Protein AF-0000000084987061 (afdb_homodimer)

pLDDT: mean 98.16, std 1.63, range [78.06, 99.0]

Solvent-accessible surface area (backbone atoms only — not comparable to full-atom values): 37214 Å² total; per-residue (Å²): 131,78,22,49,47,48,26,59,84,52,48,99,50,41,64,61,34,32,45,45,51,33,35,25,32,78,86,65,53,62,26,46,37,30,22,24,48,74,30,14,17,34,60,18,26,39,36,66,72,48,26,51,49,46,34,54,28,28,61,28,34,34,55,57,33,59,56,34,45,47,64,45,31,50,51,39,22,45,52,51,21,68,76,68,71,37,55,20,30,40,44,26,50,28,40,35,52,10,42,38,52,50,52,46,49,41,25,35,48,17,40,76,70,74,33,75,54,27,17,32,38,24,29,48,41,36,74,40,40,70,40,60,56,22,21,54,54,19,31,43,66,76,60,39,64,54,47,50,67,64,53,75,42,68,44,78,36,62,63,80,40,69,65,54,53,52,51,46,57,74,75,38,88,40,55,27,28,37,47,44,51,72,46,32,60,66,47,39,35,43,72,54,62,80,57,45,65,46,49,50,50,50,53,18,63,75,68,70,29,42,39,29,33,47,28,28,63,39,17,63,25,33,36,28,37,62,40,55,57,63,80,55,75,59,80,66,30,29,40,22,30,10,40,25,41,16,37,39,45,60,28,13,26,30,31,16,20,73,71,58,41,63,60,57,39,61,61,64,51,74,47,74,61,28,40,18,40,38,42,22,44,32,25,47,44,41,54,48,48,37,59,76,67,44,24,26,60,41,10,34,54,46,23,51,47,44,53,52,51,45,48,64,77,48,64,91,37,86,52,54,70,47,80,45,62,45,20,34,36,36,16,42,28,40,76,50,75,44,61,66,53,37,59,56,33,45,75,73,28,30,42,56,42,57,28,67,51,23,16,39,38,38,22,37,21,38,69,59,44,66,70,57,43,49,48,52,47,63,58,47,50,59,53,51,52,53,58,76,71,108,134,76,21,49,48,48,26,60,82,51,47,99,50,39,63,63,33,32,45,45,51,34,37,25,32,78,85,64,52,61,27,48,37,30,21,25,48,74,31,14,17,33,58,17,26,40,36,66,70,49,26,50,48,46,34,54,29,29,60,29,34,33,54,57,33,60,56,35,45,47,64,44,32,51,54,38,22,45,51,52,21,67,75,69,72,38,54,20,28,42,45,26,47,27,41,35,53,9,41,39,50,51,52,46,48,40,25,35,49,17,40,75,70,74,33,75,54,27,17,32,37,23,28,47,39,36,74,41,39,70,39,61,54,23,21,53,51,19,30,44,66,77,60,40,66,55,47,50,70,63,54,75,42,67,44,78,35,62,62,81,38,69,66,55,53,52,52,46,58,75,76,38,87,40,57,29,28,36,46,44,49,71,46,32,59,65,47,39,35,44,72,55,60,82,58,46,66,49,50,50,50,50,53,21,64,76,67,71,30,41,39,30,35,46,27,29,62,39,17,63,24,33,38,28,38,63,41,55,56,63,80,55,74,60,80,67,29,30,41,23,32,10,41,26,43,17,38,40,45,62,28,12,26,29,32,16,20,74,71,57,40,62,59,57,39,62,61,64,51,76,47,74,60,28,40,18,40,38,42,22,44,32,25,47,44,42,54,48,48,37,58,77,66,44,25,28,58,41,11,35,54,45,22,51,49,42,52,52,50,47,48,66,77,48,62,91,35,85,50,54,69,45,80,44,64,43,19,34,36,37,16,41,29,40,77,49,76,45,61,66,53,37,59,56,33,45,76,71,27,31,42,56,42,58,29,68,53,22,17,41,37,37,22,38,20,36,70,60,44,66,71,57,43,50,49,52,46,65,58,47,51,59,52,51,52,54,56,68,72,98

Foldseek 3Di:
DDPDDPPDDDDPFAFDFWDAQWTATPVGDIFREQQLVPQFQQRTGPDPLLVVLLVVCVVPFFFDFPVDDDPLLVVLQVVVCVQAVFDGKWKAFAQLVQVVVVVLLQVLQLVVVVQPQAAEEAEALAARDQPLQRLLRGNDCVSNPPVPPGDGRYDYDHPLDLPRVVVCVVVPLNYAEYEYECFGAQSFRDHHDLCSVVSVVVVCVVNVHFYEYEQARVACLQQLGNGPCVSNVDHGQKYKYFRLQLSPGGMIMITGHDPSNVSDDPPSDGYGGTSTSSSSSSRVSSSVCCVVVVLSNLQQVLVVVLLVLLCVLCVPPVQFPDWDHGRSWIKTFGNFFDQCLQVVSVVVSYHWGDHPRGIITTRGHSSDDNVSSVVNSVSSSVSVVVVSVD/DDPDDPPDDDDPFAFDFWDAQWTATPVGDIFREQQLVPQQQQRTGPDPLLVVLLVVCVVPFFFDFPVDDDPLLVVLQVVVCVQAVFDGKWKAFAQLVLVVVVVLLQVLQLVVVVQPQAAEEAEALAARDQPLQRLLRGNDCVSNPPVPPGDGRYDYDHPLDLVRVVVCVVVPLNYAEYEYECFGAQSFRDHHDLCSVVSVVVVCVVNVHFYEYEQARVACLQQLGNGPCVSNVDHGQKYKYFRLQLSPGGMIMITGHDPSNVSDDPPSDGYGGTSTSSSSSSRVSSSVCCVVVVLSNLQQVLVVVLLVLLCVLCVPPVQFPDWDHGRSWIKTFGNFFDQCLQVVSVVVSYHWGDHPRGIITGRGHSSDDNVSSVVNSVSSSVSVVVVSVD

Radius of gyration: 25.53 Å; Cα contacts (8 Å, |Δi|>4): 1944; chains: 2; bounding box: 60×86×62 Å

Structure (mmCIF, N/CA/C/O backbone):
data_AF-0000000084987061-model_v1
#
loop_
_entity.id
_entity.type
_entity.pdbx_description
1 polymer 'Acetylornithine aminotransferase'
#
loop_
_atom_site.group_PDB
_atom_site.id
_atom_site.type_symbol
_atom_site.label_atom_id
_atom_site.label_alt_id
_atom_site.label_comp_id
_atom_site.label_asym_id
_atom_site.label_entity_id
_atom_site.label_seq_id
_atom_site.pdbx_PDB_ins_code
_atom_site.Cartn_x
_atom_site.Cartn_y
_atom_site.Cartn_z
_atom_site.occupancy
_atom_site.B_iso_or_equiv
_atom_site.auth_seq_id
_atom_site.auth_comp_id
_atom_site.auth_asym_id
_atom_site.auth_atom_id
_atom_site.pdbx_PDB_model_num
ATOM 1 N N . MET A 1 1 ? -10.477 -13.664 22.328 1 78.31 1 MET A N 1
ATOM 2 C CA . MET A 1 1 ? -10.922 -13.406 20.969 1 78.31 1 MET A CA 1
ATOM 3 C C . MET A 1 1 ? -9.891 -12.586 20.203 1 78.31 1 MET A C 1
ATOM 5 O O . MET A 1 1 ? -9.188 -11.758 20.797 1 78.31 1 MET A O 1
ATOM 9 N N . SER A 1 2 ? -9.688 -12.914 18.922 1 93.06 2 SER A N 1
ATOM 10 C CA . SER A 1 2 ? -8.672 -12.234 18.109 1 93.06 2 SER A CA 1
ATOM 11 C C . SER A 1 2 ? -9.055 -10.781 17.859 1 93.06 2 SER A C 1
ATOM 13 O O . SER A 1 2 ? -10.227 -10.461 17.672 1 93.06 2 SER A O 1
ATOM 15 N N . ASN A 1 3 ? -8.117 -9.883 17.953 1 97.88 3 ASN A N 1
ATOM 16 C CA . ASN A 1 3 ? -8.328 -8.469 17.641 1 97.88 3 ASN A CA 1
ATOM 17 C C . ASN A 1 3 ? -8.023 -8.156 16.188 1 97.88 3 ASN A C 1
ATOM 19 O O . ASN A 1 3 ? -7.695 -7.016 15.852 1 97.88 3 ASN A O 1
ATOM 23 N N . LEU A 1 4 ? -8.039 -9.203 15.438 1 98.62 4 LEU A N 1
ATOM 24 C CA . LEU A 1 4 ? -7.883 -9.023 13.992 1 98.62 4 LEU A CA 1
ATOM 25 C C . LEU A 1 4 ? -9.219 -9.195 13.281 1 98.62 4 LEU A C 1
ATOM 27 O O . LEU A 1 4 ? -10.016 -10.055 13.656 1 98.62 4 LEU A O 1
ATOM 31 N N . MET A 1 5 ? -9.461 -8.359 12.258 1 98.56 5 MET A N 1
ATOM 32 C CA . MET A 1 5 ? -10.656 -8.547 11.438 1 98.56 5 MET A CA 1
ATOM 33 C C . MET A 1 5 ? -10.688 -9.953 10.836 1 98.56 5 MET A C 1
ATOM 35 O O . MET A 1 5 ? -9.648 -10.492 10.453 1 98.56 5 MET A O 1
ATOM 39 N N . ASN A 1 6 ? -11.852 -10.539 10.734 1 97.25 6 ASN A N 1
ATOM 40 C CA . ASN A 1 6 ? -12.039 -11.891 10.227 1 97.25 6 ASN A CA 1
ATOM 41 C C . ASN A 1 6 ? -12.102 -11.906 8.703 1 97.25 6 ASN A C 1
ATOM 43 O O . ASN A 1 6 ? -13.133 -12.258 8.125 1 97.25 6 ASN A O 1
ATOM 47 N N . THR A 1 7 ? -10.938 -11.672 8.078 1 97.56 7 THR A N 1
ATOM 48 C CA . THR A 1 7 ? -10.93 -11.594 6.625 1 97.56 7 THR A CA 1
ATOM 49 C C . THR A 1 7 ? -10.242 -12.812 6.023 1 97.56 7 THR A C 1
ATOM 51 O O . THR A 1 7 ? -10.352 -13.062 4.82 1 97.56 7 THR A O 1
ATOM 54 N N . TYR A 1 8 ? -9.57 -13.656 6.891 1 96.62 8 TYR A N 1
ATOM 55 C CA . TYR A 1 8 ? -8.797 -14.797 6.414 1 96.62 8 TYR A CA 1
ATOM 56 C C . TYR A 1 8 ? -9.266 -16.094 7.082 1 96.62 8 TYR A C 1
ATOM 58 O O . TYR A 1 8 ? -9.672 -16.078 8.242 1 96.62 8 TYR A O 1
ATOM 66 N N . LEU A 1 9 ? -9.227 -17.203 6.332 1 95.25 9 LEU A N 1
ATOM 67 C CA . LEU A 1 9 ? -9.328 -18.547 6.891 1 95.25 9 LEU A CA 1
ATOM 68 C C . LEU A 1 9 ? -7.945 -19.141 7.125 1 95.25 9 LEU A C 1
ATOM 70 O O . LEU A 1 9 ? -7.457 -19.922 6.309 1 95.25 9 LEU A O 1
ATOM 74 N N . ARG A 1 10 ? -7.41 -18.922 8.273 1 97.06 10 ARG A N 1
ATOM 75 C CA . ARG A 1 10 ? -6.012 -19.234 8.523 1 97.06 10 ARG A CA 1
ATOM 76 C C . ARG A 1 10 ? -5.84 -20.703 8.914 1 97.06 10 ARG A C 1
ATOM 78 O O . ARG A 1 10 ? -6.684 -21.266 9.617 1 97.06 10 ARG A O 1
ATOM 85 N N . LEU A 1 11 ? -4.746 -21.219 8.406 1 98.12 11 LEU A N 1
ATOM 86 C CA . LEU A 1 11 ? -4.32 -22.531 8.891 1 98.12 11 LEU A CA 1
ATOM 87 C C . LEU A 1 11 ? -3.854 -22.438 10.336 1 98.12 11 LEU A C 1
ATOM 89 O O . LEU A 1 11 ? -3.387 -21.391 10.781 1 98.12 11 LEU A O 1
ATOM 93 N N . PRO A 1 12 ? -3.996 -23.5 11.086 1 97.31 12 PRO A N 1
ATOM 94 C CA . PRO A 1 12 ? -3.699 -23.453 12.516 1 97.31 12 PRO A CA 1
ATOM 95 C C . PRO A 1 12 ? -2.209 -23.609 12.812 1 97.31 12 PRO A C 1
ATOM 97 O O . PRO A 1 12 ? -1.797 -24.562 13.469 1 97.31 12 PRO A O 1
ATOM 100 N N . VAL A 1 13 ? -1.422 -22.688 12.336 1 98.5 13 VAL A N 1
ATOM 101 C CA . VAL A 1 13 ? 0.014 -22.672 12.594 1 98.5 13 VAL A CA 1
ATOM 102 C C . VAL A 1 13 ? 0.502 -21.234 12.719 1 98.5 13 VAL A C 1
ATOM 104 O O . VAL A 1 13 ? -0.033 -20.328 12.07 1 98.5 13 VAL A O 1
ATOM 107 N N . THR A 1 14 ? 1.405 -20.969 13.547 1 98.5 14 THR A N 1
ATOM 108 C CA . THR A 1 14 ? 2.123 -19.703 13.734 1 98.5 14 THR A CA 1
ATOM 109 C C . THR A 1 14 ? 3.631 -19.922 13.641 1 98.5 14 THR A C 1
ATOM 111 O O . THR A 1 14 ? 4.199 -20.703 14.406 1 98.5 14 THR A O 1
ATOM 114 N N . PHE A 1 15 ? 4.254 -19.25 12.75 1 98.62 15 PHE A N 1
ATOM 115 C CA . PHE A 1 15 ? 5.688 -19.453 12.562 1 98.62 15 PHE A CA 1
ATOM 116 C C . PHE A 1 15 ? 6.492 -18.484 13.406 1 98.62 15 PHE A C 1
ATOM 118 O O . PHE A 1 15 ? 6.133 -17.297 13.508 1 98.62 15 PHE A O 1
ATOM 125 N N . ALA A 1 16 ? 7.59 -18.953 13.945 1 98.19 16 ALA A N 1
ATOM 126 C CA . ALA A 1 16 ? 8.422 -18.172 14.852 1 98.19 16 ALA A CA 1
ATOM 127 C C . ALA A 1 16 ? 9.727 -17.75 14.172 1 98.19 16 ALA A C 1
ATOM 129 O O . ALA A 1 16 ? 10.328 -16.734 14.539 1 98.19 16 ALA A O 1
ATOM 130 N N . ARG A 1 17 ? 10.125 -18.562 13.258 1 98 17 ARG A N 1
ATOM 131 C CA . ARG A 1 17 ? 11.383 -18.25 12.578 1 98 17 ARG A CA 1
ATOM 132 C C . ARG A 1 17 ? 11.445 -18.922 11.211 1 98 17 ARG A C 1
ATOM 134 O O . ARG A 1 17 ? 10.695 -19.859 10.938 1 98 17 ARG A O 1
ATOM 141 N N . GLY A 1 18 ? 12.289 -18.375 10.336 1 98.5 18 GLY A N 1
ATOM 142 C CA . GLY A 1 18 ? 12.531 -18.938 9.016 1 98.5 18 GLY A CA 1
ATOM 143 C C . GLY A 1 18 ? 13.984 -18.891 8.594 1 98.5 18 GLY A C 1
ATOM 144 O O . GLY A 1 18 ? 14.734 -18.031 9.055 1 98.5 18 GLY A O 1
ATOM 145 N N . GLU A 1 19 ? 14.406 -19.797 7.75 1 98.5 19 GLU A N 1
ATOM 146 C CA . GLU A 1 19 ? 15.742 -19.875 7.164 1 98.5 19 GLU A CA 1
ATOM 147 C C . GLU A 1 19 ? 15.727 -20.625 5.84 1 98.5 19 GLU A C 1
ATOM 149 O O . GLU A 1 19 ? 15.312 -21.781 5.781 1 98.5 19 GLU A O 1
ATOM 154 N N . GLY A 1 20 ? 16.219 -19.953 4.863 1 98.38 20 GLY A N 1
ATOM 155 C CA . GLY A 1 20 ? 16.156 -20.609 3.564 1 98.38 20 GLY A CA 1
ATOM 156 C C . GLY A 1 20 ? 14.758 -21 3.162 1 98.38 20 GLY A C 1
ATOM 157 O O . GLY A 1 20 ? 13.844 -20.172 3.182 1 98.38 20 GLY A O 1
ATOM 158 N N . VAL A 1 21 ? 14.57 -22.312 2.891 1 98.81 21 VAL A N 1
ATOM 159 C CA . VAL A 1 21 ? 13.266 -22.781 2.426 1 98.81 21 VAL A CA 1
ATOM 160 C C . VAL A 1 21 ? 12.484 -23.375 3.596 1 98.81 21 VAL A C 1
ATOM 162 O O . VAL A 1 21 ? 11.453 -24.016 3.395 1 98.81 21 VAL A O 1
ATOM 165 N N . TRP A 1 22 ? 12.93 -23.078 4.84 1 98.81 22 TRP A N 1
ATOM 166 C CA . TRP A 1 22 ? 12.344 -23.719 6.012 1 98.81 22 TRP A CA 1
ATOM 167 C C . TRP A 1 22 ? 11.727 -22.688 6.949 1 98.81 22 TRP A C 1
ATOM 169 O O . TRP A 1 22 ? 12.25 -21.594 7.105 1 98.81 22 TRP A O 1
ATOM 179 N N . LEU A 1 23 ? 10.648 -23.062 7.586 1 98.81 23 LEU A N 1
ATOM 180 C CA . LEU A 1 23 ? 10 -22.328 8.664 1 98.81 23 LEU A CA 1
ATOM 181 C C . LEU A 1 23 ? 9.852 -23.203 9.906 1 98.81 23 LEU A C 1
ATOM 183 O O . LEU A 1 23 ? 9.672 -24.422 9.797 1 98.81 23 LEU A O 1
ATOM 187 N N . TRP A 1 24 ? 9.906 -22.625 11.031 1 98.81 24 TRP A N 1
ATOM 188 C CA . TRP A 1 24 ? 9.648 -23.297 12.297 1 98.81 24 TRP A CA 1
ATOM 189 C C . TRP A 1 24 ? 8.484 -22.656 13.031 1 98.81 24 TRP A C 1
ATOM 191 O O . TRP A 1 24 ? 8.422 -21.422 13.156 1 98.81 24 TRP A O 1
ATOM 201 N N . ASP A 1 25 ? 7.559 -23.484 13.516 1 98.5 25 ASP A N 1
ATOM 202 C CA . ASP A 1 25 ? 6.445 -22.938 14.289 1 98.5 25 ASP A CA 1
ATOM 203 C C . ASP A 1 25 ? 6.855 -22.672 15.734 1 98.5 25 ASP A C 1
ATOM 205 O O . ASP A 1 25 ? 8.016 -22.859 16.109 1 98.5 25 ASP A O 1
ATOM 209 N N . GLU A 1 26 ? 5.992 -22.219 16.531 1 97.75 26 GLU A N 1
ATOM 210 C CA . GLU A 1 26 ? 6.281 -21.812 17.906 1 97.75 26 GLU A CA 1
ATOM 211 C C . GLU A 1 26 ? 6.613 -23.016 18.781 1 97.75 26 GLU A C 1
ATOM 213 O O . GLU A 1 26 ? 7.184 -22.875 19.859 1 97.75 26 GLU A O 1
ATOM 218 N N . GLU A 1 27 ? 6.324 -24.219 18.297 1 97.75 27 GLU A N 1
ATOM 219 C CA . GLU A 1 27 ? 6.621 -25.453 19.031 1 97.75 27 GLU A CA 1
ATOM 220 C C . GLU A 1 27 ? 7.914 -26.094 18.547 1 97.75 27 GLU A C 1
ATOM 222 O O . GLU A 1 27 ? 8.328 -27.141 19.062 1 97.75 27 GLU A O 1
ATOM 227 N N . GLY A 1 28 ? 8.492 -25.562 17.484 1 97.88 28 GLY A N 1
ATOM 228 C CA . GLY A 1 28 ? 9.781 -26.047 17.016 1 97.88 28 GLY A CA 1
ATOM 229 C C . GLY A 1 28 ? 9.656 -27 15.836 1 97.88 28 GLY A C 1
ATOM 230 O O . GLY A 1 28 ? 10.664 -27.469 15.305 1 97.88 28 GLY A O 1
ATOM 231 N N . LYS A 1 29 ? 8.477 -27.297 15.391 1 98.31 29 LYS A N 1
ATOM 232 C CA . LYS A 1 29 ? 8.289 -28.125 14.203 1 98.31 29 LYS A CA 1
ATOM 233 C C . LYS A 1 29 ? 8.695 -27.375 12.938 1 98.31 29 LYS A C 1
ATOM 235 O O . LYS A 1 29 ? 8.406 -26.172 12.797 1 98.31 29 LYS A O 1
ATOM 240 N N . ARG A 1 30 ? 9.359 -28.109 12.094 1 98.19 30 ARG A N 1
ATOM 241 C CA . ARG A 1 30 ? 9.844 -27.484 10.867 1 98.19 30 ARG A CA 1
ATOM 242 C C . ARG A 1 30 ? 8.906 -27.766 9.703 1 98.19 30 ARG A C 1
ATOM 244 O O . ARG A 1 30 ? 8.297 -28.844 9.633 1 98.19 30 ARG A O 1
ATOM 251 N N . TYR A 1 31 ? 8.797 -26.844 8.789 1 98.88 31 TYR A N 1
ATOM 252 C CA . TYR A 1 31 ? 7.969 -26.938 7.59 1 98.88 31 TYR A CA 1
ATOM 253 C C . TYR A 1 31 ? 8.766 -26.562 6.344 1 98.88 31 TYR A C 1
ATOM 255 O O . TYR A 1 31 ? 9.523 -25.594 6.348 1 98.88 31 TYR A O 1
ATOM 263 N N . LEU A 1 32 ? 8.711 -27.453 5.348 1 98.94 32 LEU A N 1
ATOM 264 C CA . LEU A 1 32 ? 9.25 -27.125 4.031 1 98.94 32 LEU A CA 1
ATOM 265 C C . LEU A 1 32 ? 8.312 -26.188 3.281 1 98.94 32 LEU A C 1
ATOM 267 O O . LEU A 1 32 ? 7.156 -26.516 3.037 1 98.94 32 LEU A O 1
ATOM 271 N N . ASP A 1 33 ? 8.805 -25.047 2.959 1 98.88 33 ASP A N 1
ATOM 272 C CA . ASP A 1 33 ? 7.984 -23.984 2.367 1 98.88 33 ASP A CA 1
ATOM 273 C C . ASP A 1 33 ? 7.984 -24.078 0.843 1 98.88 33 ASP A C 1
ATOM 275 O O . ASP A 1 33 ? 8.938 -23.656 0.189 1 98.88 33 ASP A O 1
ATOM 279 N N . ALA A 1 34 ? 6.934 -24.531 0.256 1 98.88 34 ALA A N 1
ATOM 280 C CA . ALA A 1 34 ? 6.805 -24.609 -1.197 1 98.88 34 ALA A CA 1
ATOM 281 C C . ALA A 1 34 ? 5.887 -23.5 -1.724 1 98.88 34 ALA A C 1
ATOM 283 O O . ALA A 1 34 ? 5.352 -23.609 -2.83 1 98.88 34 ALA A O 1
ATOM 284 N N . LEU A 1 35 ? 5.723 -22.453 -0.913 1 98.62 35 LEU A N 1
ATOM 285 C CA . LEU A 1 35 ? 4.793 -21.391 -1.285 1 98.62 35 LEU A CA 1
ATOM 286 C C . LEU A 1 35 ? 5.461 -20.031 -1.2 1 98.62 35 LEU A C 1
ATOM 288 O O . LEU A 1 35 ? 5.098 -19.109 -1.933 1 98.62 35 LEU A O 1
ATOM 292 N N . ALA A 1 36 ? 6.406 -19.844 -0.221 1 98.31 36 ALA A N 1
ATOM 293 C CA . ALA A 1 36 ? 7.234 -18.656 -0.064 1 98.31 36 ALA A CA 1
ATOM 294 C C . ALA A 1 36 ? 6.375 -17.406 0.127 1 98.31 36 ALA A C 1
ATOM 296 O O . ALA A 1 36 ? 6.578 -16.406 -0.551 1 98.31 36 ALA A O 1
ATOM 297 N N . GLY A 1 37 ? 5.359 -17.453 0.988 1 98 37 GLY A N 1
ATOM 298 C CA . GLY A 1 37 ? 4.504 -16.312 1.238 1 98 37 GLY A CA 1
ATOM 299 C C . GLY A 1 37 ? 3.652 -15.93 0.043 1 98 37 GLY A C 1
ATOM 300 O O . GLY A 1 37 ? 3.305 -14.758 -0.13 1 98 37 GLY A O 1
ATOM 301 N N . VAL A 1 38 ? 3.375 -16.828 -0.858 1 97.81 38 VAL A N 1
ATOM 302 C CA . VAL A 1 38 ? 2.713 -16.672 -2.15 1 97.81 38 VAL A CA 1
ATOM 303 C C . VAL A 1 38 ? 3.596 -15.852 -3.092 1 97.81 38 VAL A C 1
ATOM 305 O O . VAL A 1 38 ? 3.197 -14.781 -3.553 1 97.81 38 VAL A O 1
ATOM 308 N N . ALA A 1 39 ? 4.738 -16.328 -3.322 1 98.5 39 ALA A N 1
ATOM 309 C CA . ALA A 1 39 ? 5.734 -15.836 -4.273 1 98.5 39 ALA A CA 1
ATOM 310 C C . ALA A 1 39 ? 6.406 -14.57 -3.76 1 98.5 39 ALA A C 1
ATOM 312 O O . ALA A 1 39 ? 6.875 -13.742 -4.547 1 98.5 39 ALA A O 1
ATOM 313 N N . VAL A 1 40 ? 6.473 -14.359 -2.453 1 98.75 40 VAL A N 1
ATOM 314 C CA . VAL A 1 40 ? 6.992 -13.125 -1.87 1 98.75 40 VAL A CA 1
ATOM 315 C C . VAL A 1 40 ? 8.453 -13.312 -1.476 1 98.75 40 VAL A C 1
ATOM 317 O O . VAL A 1 40 ? 9.297 -12.469 -1.773 1 98.75 40 VAL A O 1
ATOM 320 N N . CYS A 1 41 ? 8.75 -14.461 -0.845 1 98.75 41 CYS A N 1
ATOM 321 C CA . CYS A 1 41 ? 10.078 -14.703 -0.297 1 98.75 41 CYS A CA 1
ATOM 322 C C . CYS A 1 41 ? 10.969 -15.422 -1.311 1 98.75 41 CYS A C 1
ATOM 324 O O . CYS A 1 41 ? 11.414 -16.547 -1.071 1 98.75 41 CYS A O 1
ATOM 326 N N . GLY A 1 42 ? 11.312 -14.695 -2.365 1 98.56 42 GLY A N 1
ATOM 327 C CA . GLY A 1 42 ? 12.109 -15.266 -3.438 1 98.56 42 GLY A CA 1
ATOM 328 C C . GLY A 1 42 ? 13.469 -15.758 -2.977 1 98.56 42 GLY A C 1
ATOM 329 O O . GLY A 1 42 ? 13.969 -16.766 -3.471 1 98.56 42 GLY A O 1
ATOM 330 N N . LEU A 1 43 ? 14.055 -15.117 -1.995 1 98.81 43 LEU A N 1
ATOM 331 C CA . LEU A 1 43 ? 15.383 -15.484 -1.498 1 98.81 43 LEU A CA 1
ATOM 332 C C . LEU A 1 43 ? 15.273 -16.469 -0.334 1 98.81 43 LEU A C 1
ATOM 334 O O . LEU A 1 43 ? 16.266 -16.75 0.34 1 98.81 43 LEU A O 1
ATOM 338 N N . GLY A 1 44 ? 14.086 -16.984 -0.124 1 98.62 44 GLY A N 1
ATOM 339 C CA . GLY A 1 44 ? 13.867 -17.734 1.104 1 98.62 44 GLY A CA 1
ATOM 340 C C . GLY A 1 44 ? 13.75 -16.844 2.33 1 98.62 44 GLY A C 1
ATOM 341 O O . GLY A 1 44 ? 13.609 -15.625 2.211 1 98.62 44 GLY A O 1
ATOM 342 N N . HIS A 1 45 ? 13.766 -17.516 3.463 1 98.56 45 HIS A N 1
ATOM 343 C CA . HIS A 1 45 ? 13.562 -16.781 4.711 1 98.56 45 HIS A CA 1
ATOM 344 C C . HIS A 1 45 ? 14.898 -16.359 5.32 1 98.56 45 HIS A C 1
ATOM 346 O O . HIS A 1 45 ? 15.805 -17.188 5.461 1 98.56 45 HIS A O 1
ATOM 352 N N . CYS A 1 46 ? 14.977 -15.047 5.598 1 97.5 46 CYS A N 1
ATOM 353 C CA . CYS A 1 46 ? 16.094 -14.453 6.336 1 97.5 46 CYS A CA 1
ATOM 354 C C . CYS A 1 46 ? 17.422 -14.734 5.645 1 97.5 46 CYS A C 1
ATOM 356 O O . CYS A 1 46 ? 18.359 -15.203 6.277 1 97.5 46 CYS A O 1
ATOM 358 N N . HIS A 1 47 ? 17.422 -14.594 4.344 1 98.62 47 HIS A N 1
ATOM 359 C CA . HIS A 1 47 ? 18.703 -14.68 3.656 1 98.62 47 HIS A CA 1
ATOM 360 C C . HIS A 1 47 ? 19.734 -13.758 4.297 1 98.62 47 HIS A C 1
ATOM 362 O O . HIS A 1 47 ? 19.453 -12.57 4.516 1 98.62 47 HIS A O 1
ATOM 368 N N . PRO A 1 48 ? 20.922 -14.195 4.57 1 98.56 48 PRO A N 1
ATOM 369 C CA . PRO A 1 48 ? 21.875 -13.398 5.348 1 98.56 48 PRO A CA 1
ATOM 370 C C . PRO A 1 48 ? 22.203 -12.062 4.688 1 98.56 48 PRO A C 1
ATOM 372 O O . PRO A 1 48 ? 22.328 -11.047 5.371 1 98.56 48 PRO A O 1
ATOM 375 N N . ALA A 1 49 ? 22.375 -12.039 3.387 1 98.81 49 ALA A N 1
ATOM 376 C CA . ALA A 1 49 ? 22.672 -10.797 2.678 1 98.81 49 ALA A CA 1
ATOM 377 C C . ALA A 1 49 ? 21.547 -9.781 2.826 1 98.81 49 ALA A C 1
ATOM 379 O O . ALA A 1 49 ? 21.797 -8.586 2.969 1 98.81 49 ALA A O 1
ATOM 380 N N . LEU A 1 50 ? 20.344 -10.266 2.77 1 98.88 50 LEU A N 1
ATOM 381 C CA . LEU A 1 50 ? 19.188 -9.383 2.895 1 98.88 50 LEU A CA 1
ATOM 382 C C . LEU A 1 50 ? 19.062 -8.859 4.32 1 98.88 50 LEU A C 1
ATOM 384 O O . LEU A 1 50 ? 18.828 -7.664 4.523 1 98.88 50 LEU A O 1
ATOM 388 N N . ALA A 1 51 ? 19.156 -9.758 5.293 1 98.75 51 ALA A N 1
ATOM 389 C CA . ALA A 1 51 ? 19.078 -9.352 6.691 1 98.75 51 ALA A CA 1
ATOM 390 C C . ALA A 1 51 ? 20.125 -8.289 7.012 1 98.75 51 ALA A C 1
ATOM 392 O O . ALA A 1 51 ? 19.828 -7.293 7.676 1 98.75 51 ALA A O 1
ATOM 393 N N . LYS A 1 52 ? 21.312 -8.5 6.547 1 98.81 52 LYS A N 1
ATOM 394 C CA . LYS A 1 52 ? 22.391 -7.551 6.781 1 98.81 52 LYS A CA 1
ATOM 395 C C . LYS A 1 52 ? 22.094 -6.199 6.145 1 98.81 52 LYS A C 1
ATOM 397 O O . LYS A 1 52 ? 22.312 -5.152 6.754 1 98.81 52 LYS A O 1
ATOM 402 N N . ALA A 1 53 ? 21.625 -6.199 4.91 1 98.88 53 ALA A N 1
ATOM 403 C CA . ALA A 1 53 ? 21.312 -4.965 4.195 1 98.88 53 ALA A CA 1
ATOM 404 C C . ALA A 1 53 ? 20.219 -4.18 4.922 1 98.88 53 ALA A C 1
ATOM 406 O O . ALA A 1 53 ? 20.281 -2.951 5.004 1 98.88 53 ALA A O 1
ATOM 407 N N . LEU A 1 54 ? 19.219 -4.898 5.391 1 98.81 54 LEU A N 1
ATOM 408 C CA . LEU A 1 54 ? 18.141 -4.254 6.117 1 98.81 54 LEU A CA 1
ATOM 409 C C . LEU A 1 54 ? 18.641 -3.648 7.426 1 98.81 54 LEU A C 1
ATOM 411 O O . LEU A 1 54 ? 18.234 -2.545 7.797 1 98.81 54 LEU A O 1
ATOM 415 N N . CYS A 1 55 ? 19.5 -4.383 8.125 1 98.81 55 CYS A N 1
ATOM 416 C CA . CYS A 1 55 ? 20.047 -3.881 9.375 1 98.81 55 CYS A CA 1
ATOM 417 C C . CYS A 1 55 ? 20.875 -2.619 9.141 1 98.81 55 CYS A C 1
ATOM 419 O O . CYS A 1 55 ? 20.703 -1.627 9.852 1 98.81 55 CYS A O 1
ATOM 421 N N . ASP A 1 56 ? 21.734 -2.658 8.109 1 98.81 56 ASP A N 1
ATOM 422 C CA . ASP A 1 56 ? 22.547 -1.496 7.781 1 98.81 56 ASP A CA 1
ATOM 423 C C . ASP A 1 56 ? 21.688 -0.289 7.445 1 98.81 56 ASP A C 1
ATOM 425 O O . ASP A 1 56 ? 21.938 0.818 7.926 1 98.81 56 ASP A O 1
ATOM 429 N N . GLN A 1 57 ? 20.688 -0.482 6.676 1 98.75 57 GLN A N 1
ATOM 430 C CA . GLN A 1 57 ? 19.828 0.611 6.223 1 98.75 57 GLN A CA 1
ATOM 431 C C . GLN A 1 57 ? 19 1.167 7.371 1 98.75 57 GLN A C 1
ATOM 433 O O . GLN A 1 57 ? 18.766 2.375 7.453 1 98.75 57 GLN A O 1
ATOM 438 N N . ALA A 1 58 ? 18.484 0.245 8.258 1 98.5 58 ALA A N 1
ATOM 439 C CA . ALA A 1 58 ? 17.688 0.654 9.406 1 98.5 58 ALA A CA 1
ATOM 440 C C . ALA A 1 58 ? 18.469 1.594 10.32 1 98.5 58 ALA A C 1
ATOM 442 O O . ALA A 1 58 ? 17.891 2.471 10.961 1 98.5 58 ALA A O 1
ATOM 443 N N . GLY A 1 59 ? 19.75 1.444 10.328 1 98.25 59 GLY A N 1
ATOM 444 C CA . GLY A 1 59 ? 20.609 2.273 11.172 1 98.25 59 GLY A CA 1
ATOM 445 C C . GLY A 1 59 ? 21.094 3.527 10.469 1 98.25 59 GLY A C 1
ATOM 446 O O . GLY A 1 59 ? 21.719 4.395 11.086 1 98.25 59 GLY A O 1
ATOM 447 N N . THR A 1 60 ? 20.828 3.654 9.164 1 98.56 60 THR A N 1
ATOM 448 C CA . THR A 1 60 ? 21.344 4.762 8.367 1 98.56 60 THR A CA 1
ATOM 449 C C . THR A 1 60 ? 20.234 5.754 8.039 1 98.56 60 THR A C 1
ATOM 451 O O . THR A 1 60 ? 20.359 6.945 8.32 1 98.56 60 THR A O 1
ATOM 454 N N . LEU A 1 61 ? 19.203 5.316 7.477 1 98.56 61 LEU A N 1
ATOM 455 C CA . LEU A 1 61 ? 18.062 6.117 7.035 1 98.56 61 LEU A CA 1
ATOM 456 C C . LEU A 1 61 ? 16.906 5.227 6.586 1 98.56 61 LEU A C 1
ATOM 458 O O . LEU A 1 61 ? 17.031 4.5 5.598 1 98.56 61 LEU A O 1
ATOM 462 N N . ILE A 1 62 ? 15.828 5.328 7.262 1 98.44 62 ILE A N 1
ATOM 463 C CA . ILE A 1 62 ? 14.711 4.43 6.992 1 98.44 62 ILE A CA 1
ATOM 464 C C . ILE A 1 62 ? 13.773 5.062 5.965 1 98.44 62 ILE A C 1
ATOM 466 O O . ILE A 1 62 ? 13.297 4.387 5.051 1 98.44 62 ILE A O 1
ATOM 470 N N . HIS A 1 63 ? 13.492 6.312 6.098 1 98.25 63 HIS A N 1
ATOM 471 C CA . HIS A 1 63 ? 12.492 6.988 5.277 1 98.25 63 HIS A CA 1
ATOM 472 C C . HIS A 1 63 ? 12.82 8.477 5.133 1 98.25 63 HIS A C 1
ATOM 474 O O . HIS A 1 63 ? 13.281 9.109 6.082 1 98.25 63 HIS A O 1
ATOM 480 N N . THR A 1 64 ? 12.656 8.859 3.855 1 95.69 64 THR A N 1
ATOM 481 C CA . THR A 1 64 ? 12.516 10.281 3.57 1 95.69 64 THR A CA 1
ATOM 482 C C . THR A 1 64 ? 11.344 10.531 2.629 1 95.69 64 THR A C 1
ATOM 484 O O . THR A 1 64 ? 10.922 9.633 1.898 1 95.69 64 THR A O 1
ATOM 487 N N . SER A 1 65 ? 10.586 11.633 2.744 1 94.94 65 SER A N 1
ATOM 488 C CA . SER A 1 65 ? 9.484 11.922 1.83 1 94.94 65 SER A CA 1
ATOM 489 C C . SER A 1 65 ? 9.984 12.078 0.398 1 94.94 65 SER A C 1
ATOM 491 O O . SER A 1 65 ? 11.156 12.398 0.174 1 94.94 65 SER A O 1
ATOM 493 N N . ASN A 1 66 ? 9.172 11.781 -0.576 1 97.31 66 ASN A N 1
ATOM 494 C CA . ASN A 1 66 ? 9.469 11.945 -1.995 1 97.31 66 ASN A CA 1
ATOM 495 C C . ASN A 1 66 ? 9.516 13.414 -2.393 1 97.31 66 ASN A C 1
ATOM 497 O O . ASN A 1 66 ? 9.625 13.742 -3.576 1 97.31 66 ASN A O 1
ATOM 501 N N . LEU A 1 67 ? 9.5 14.281 -1.366 1 97.38 67 LEU A N 1
ATOM 502 C CA . LEU A 1 67 ? 9.805 15.695 -1.589 1 97.38 67 LEU A CA 1
ATOM 503 C C . LEU A 1 67 ? 11.273 15.891 -1.933 1 97.38 67 LEU A C 1
ATOM 505 O O . LEU A 1 67 ? 11.664 16.938 -2.463 1 97.38 67 LEU A O 1
ATOM 509 N N . TYR A 1 68 ? 12.086 14.898 -1.593 1 98.38 68 TYR A N 1
ATOM 510 C CA . TYR A 1 68 ? 13.523 14.922 -1.802 1 98.38 68 TYR A CA 1
ATOM 511 C C . TYR A 1 68 ? 13.961 13.805 -2.738 1 98.38 68 TYR A C 1
ATOM 513 O O . TYR A 1 68 ? 13.164 12.922 -3.074 1 98.38 68 TYR A O 1
ATOM 521 N N . HIS A 1 69 ? 15.203 13.898 -3.17 1 97.94 69 HIS A N 1
ATOM 522 C CA . HIS A 1 69 ? 15.789 12.781 -3.9 1 97.94 69 HIS A CA 1
ATOM 523 C C . HIS A 1 69 ? 16.172 11.648 -2.957 1 97.94 69 HIS A C 1
ATOM 525 O O . HIS A 1 69 ? 16.609 11.891 -1.828 1 97.94 69 HIS A O 1
ATOM 531 N N . ILE A 1 70 ? 16.016 10.461 -3.393 1 98.06 70 ILE A N 1
ATOM 532 C CA . ILE A 1 70 ? 16.344 9.258 -2.635 1 98.06 70 ILE A CA 1
ATOM 533 C C . ILE A 1 70 ? 17.312 8.398 -3.441 1 98.06 70 ILE A C 1
ATOM 535 O O . ILE A 1 70 ? 16.922 7.793 -4.445 1 98.06 70 ILE A O 1
ATOM 539 N N . ARG A 1 71 ? 18.5 8.328 -3.002 1 97.94 71 ARG A N 1
ATOM 540 C CA . ARG A 1 71 ? 19.578 7.688 -3.76 1 97.94 71 ARG A CA 1
ATOM 541 C C . ARG A 1 71 ? 19.25 6.23 -4.059 1 97.94 71 ARG A C 1
ATOM 543 O O . ARG A 1 71 ? 19.391 5.773 -5.191 1 97.94 71 ARG A O 1
ATOM 550 N N . LYS A 1 72 ? 18.781 5.48 -3.078 1 98.56 72 LYS A N 1
ATOM 551 C CA . LYS A 1 72 ? 18.469 4.062 -3.258 1 98.56 72 LYS A CA 1
ATOM 552 C C . LYS A 1 72 ? 17.328 3.877 -4.242 1 98.56 72 LYS A C 1
ATOM 554 O O . LYS A 1 72 ? 17.281 2.889 -4.98 1 98.56 72 LYS A O 1
ATOM 559 N N . GLN A 1 73 ? 16.375 4.789 -4.227 1 98.75 73 GLN A N 1
ATOM 560 C CA . GLN A 1 73 ? 15.266 4.762 -5.172 1 98.75 73 GLN A CA 1
ATOM 561 C C . GLN A 1 73 ? 15.758 4.902 -6.609 1 98.75 73 GLN A C 1
ATOM 563 O O . GLN A 1 73 ? 15.297 4.184 -7.5 1 98.75 73 GLN A O 1
ATOM 568 N N . GLU A 1 74 ? 16.656 5.832 -6.824 1 98.62 74 GLU A N 1
ATOM 569 C CA . GLU A 1 74 ? 17.234 6.047 -8.148 1 98.62 74 GLU A CA 1
ATOM 570 C C . GLU A 1 74 ? 18.031 4.824 -8.609 1 98.62 74 GLU A C 1
ATOM 572 O O . GLU A 1 74 ? 17.938 4.426 -9.766 1 98.62 74 GLU A O 1
ATOM 577 N N . GLN A 1 75 ? 18.781 4.27 -7.676 1 98.81 75 GLN A N 1
ATOM 578 C CA . GLN A 1 75 ? 19.562 3.082 -7.996 1 98.81 75 GLN A CA 1
ATOM 579 C C . GLN A 1 75 ? 18.656 1.922 -8.398 1 98.81 75 GLN A C 1
ATOM 581 O O . GLN A 1 75 ? 18.953 1.21 -9.367 1 98.81 75 GLN A O 1
ATOM 586 N N . LEU A 1 76 ? 17.594 1.768 -7.684 1 98.94 76 LEU A N 1
ATOM 587 C CA . LEU A 1 76 ? 16.672 0.684 -7.992 1 98.94 76 LEU A CA 1
ATOM 588 C C . LEU A 1 76 ? 15.977 0.919 -9.336 1 98.94 76 LEU A C 1
ATOM 590 O O . LEU A 1 76 ? 15.812 -0.014 -10.117 1 98.94 76 LEU A O 1
ATOM 594 N N . GLY A 1 77 ? 15.5 2.203 -9.562 1 98.94 77 GLY A N 1
ATOM 595 C CA . GLY A 1 77 ? 14.938 2.527 -10.859 1 98.94 77 GLY A CA 1
ATOM 596 C C . GLY A 1 77 ? 15.867 2.205 -12.016 1 98.94 77 GLY A C 1
ATOM 597 O O . GLY A 1 77 ? 15.453 1.6 -13.008 1 98.94 77 GLY A O 1
ATOM 598 N N . THR A 1 78 ? 17.125 2.543 -11.836 1 98.88 78 THR A N 1
ATOM 599 C CA . THR A 1 78 ? 18.125 2.293 -12.859 1 98.88 78 THR A CA 1
ATOM 600 C C . THR A 1 78 ? 18.312 0.795 -13.094 1 98.88 78 THR A C 1
ATOM 602 O O . THR A 1 78 ? 18.359 0.337 -14.234 1 98.88 78 THR A O 1
ATOM 605 N N . ARG A 1 79 ? 18.406 0.064 -12.055 1 98.88 79 ARG A N 1
ATOM 606 C CA . ARG A 1 79 ? 18.625 -1.375 -12.156 1 98.88 79 ARG A CA 1
ATOM 607 C C . ARG A 1 79 ? 17.438 -2.064 -12.828 1 98.88 79 ARG A C 1
ATOM 609 O O . ARG A 1 79 ? 17.625 -2.906 -13.703 1 98.88 79 ARG A O 1
ATOM 616 N N . LEU A 1 80 ? 16.219 -1.723 -12.445 1 98.94 80 LEU A N 1
ATOM 617 C CA . LEU A 1 80 ? 15.023 -2.367 -12.977 1 98.94 80 LEU A CA 1
ATOM 618 C C . LEU A 1 80 ? 14.836 -2.027 -14.453 1 98.94 80 LEU A C 1
ATOM 620 O O . LEU A 1 80 ? 14.398 -2.873 -15.242 1 98.94 80 LEU A O 1
ATOM 624 N N . THR A 1 81 ? 15.094 -0.763 -14.789 1 98.69 81 THR A N 1
ATOM 625 C CA . THR A 1 81 ? 14.945 -0.383 -16.188 1 98.69 81 THR A CA 1
ATOM 626 C C . THR A 1 81 ? 15.984 -1.088 -17.062 1 98.69 81 THR A C 1
ATOM 628 O O . THR A 1 81 ? 15.688 -1.483 -18.188 1 98.69 81 THR A O 1
ATOM 631 N N . ALA A 1 82 ? 17.172 -1.271 -16.531 1 98.69 82 ALA A N 1
ATOM 632 C CA . ALA A 1 82 ? 18.219 -1.991 -17.266 1 98.69 82 ALA A CA 1
ATOM 633 C C . ALA A 1 82 ? 17.812 -3.447 -17.5 1 98.69 82 ALA A C 1
ATOM 635 O O . ALA A 1 82 ? 18.031 -3.994 -18.578 1 98.69 82 ALA A O 1
ATOM 636 N N . LEU A 1 83 ? 17.25 -4.07 -16.531 1 98.75 83 LEU A N 1
ATOM 637 C CA . LEU A 1 83 ? 16.906 -5.484 -16.609 1 98.75 83 LEU A CA 1
ATOM 638 C C . LEU A 1 83 ? 15.695 -5.695 -17.516 1 98.75 83 LEU A C 1
ATOM 640 O O . LEU A 1 83 ? 15.578 -6.73 -18.172 1 98.75 83 LEU A O 1
ATOM 644 N N . SER A 1 84 ? 14.773 -4.715 -17.562 1 98.62 84 SER A N 1
ATOM 645 C CA . SER A 1 84 ? 13.477 -4.914 -18.203 1 98.62 84 SER A CA 1
ATOM 646 C C . SER A 1 84 ? 13.445 -4.293 -19.594 1 98.62 84 SER A C 1
ATOM 648 O O . SER A 1 84 ? 12.602 -4.645 -20.422 1 98.62 84 SER A O 1
ATOM 650 N N . GLY A 1 85 ? 14.289 -3.34 -19.859 1 98.44 85 GLY A N 1
ATOM 651 C CA . GLY A 1 85 ? 14.227 -2.564 -21.078 1 98.44 85 GLY A CA 1
ATOM 652 C C . GLY A 1 85 ? 13.219 -1.428 -21.016 1 98.44 85 GLY A C 1
ATOM 653 O O . GLY A 1 85 ? 12.984 -0.746 -22.016 1 98.44 85 GLY A O 1
ATOM 654 N N . MET A 1 86 ? 12.641 -1.166 -19.875 1 98.75 86 MET A N 1
ATOM 655 C CA . MET A 1 86 ? 11.711 -0.057 -19.672 1 98.75 86 MET A CA 1
ATOM 656 C C . MET A 1 86 ? 12.469 1.256 -19.484 1 98.75 86 MET A C 1
ATOM 658 O O . MET A 1 86 ? 13.695 1.267 -19.422 1 98.75 86 MET A O 1
ATOM 662 N N . ASP A 1 87 ? 11.734 2.404 -19.375 1 98.88 87 ASP A N 1
ATOM 663 C CA . ASP A 1 87 ? 12.391 3.705 -19.344 1 98.88 87 ASP A CA 1
ATOM 664 C C . ASP A 1 87 ? 12.438 4.266 -17.922 1 98.88 87 ASP A C 1
ATOM 666 O O . ASP A 1 87 ? 13.414 4.922 -17.547 1 98.88 87 ASP A O 1
ATOM 670 N N . ASN A 1 88 ? 11.352 4.082 -17.188 1 98.88 88 ASN A N 1
ATOM 671 C CA . ASN A 1 88 ? 11.328 4.656 -15.852 1 98.88 88 ASN A CA 1
ATOM 672 C C . ASN A 1 88 ? 10.398 3.877 -14.922 1 98.88 88 ASN A C 1
ATOM 674 O O . ASN A 1 88 ? 9.688 2.979 -15.367 1 98.88 88 ASN A O 1
ATOM 678 N N . ALA A 1 89 ? 10.547 4.141 -13.641 1 98.94 89 ALA A N 1
ATOM 679 C CA . ALA A 1 89 ? 9.82 3.395 -12.617 1 98.94 89 ALA A CA 1
ATOM 680 C C . ALA A 1 89 ? 9.156 4.34 -11.609 1 98.94 89 ALA A C 1
ATOM 682 O O . ALA A 1 89 ? 9.719 5.387 -11.281 1 98.94 89 ALA A O 1
ATOM 683 N N . PHE A 1 90 ? 7.98 4.02 -11.211 1 98.94 90 PHE A N 1
ATOM 684 C CA . PHE A 1 90 ? 7.32 4.539 -10.016 1 98.94 90 PHE A CA 1
ATOM 685 C C . PHE A 1 90 ? 7.258 3.475 -8.922 1 98.94 90 PHE A C 1
ATOM 687 O O . PHE A 1 90 ? 6.949 2.314 -9.203 1 98.94 90 PHE A O 1
ATOM 694 N N . PHE A 1 91 ? 7.566 3.865 -7.676 1 98.94 91 PHE A N 1
ATOM 695 C CA . PHE A 1 91 ? 7.609 2.881 -6.602 1 98.94 91 PHE A CA 1
ATOM 696 C C . PHE A 1 91 ? 6.473 3.111 -5.613 1 98.94 91 PHE A C 1
ATOM 698 O O . PHE A 1 91 ? 6.113 4.254 -5.324 1 98.94 91 PHE A O 1
ATOM 705 N N . CYS A 1 92 ? 5.902 2.021 -5.164 1 98.81 92 CYS A N 1
ATOM 706 C CA . CYS A 1 92 ? 4.824 1.983 -4.184 1 98.81 92 CYS A CA 1
ATOM 707 C C . CYS A 1 92 ? 5.02 0.834 -3.203 1 98.81 92 CYS A C 1
ATOM 709 O O . CYS A 1 92 ? 6.148 0.403 -2.963 1 98.81 92 CYS A O 1
ATOM 711 N N . ASN A 1 93 ? 3.904 0.31 -2.57 1 98.62 93 ASN A N 1
ATOM 712 C CA . ASN A 1 93 ? 4.113 -0.57 -1.426 1 98.62 93 ASN A CA 1
ATOM 713 C C . ASN A 1 93 ? 3.58 -1.975 -1.693 1 98.62 93 ASN A C 1
ATOM 715 O O . ASN A 1 93 ? 3.82 -2.895 -0.909 1 98.62 93 ASN A O 1
ATOM 719 N N . SER A 1 94 ? 2.854 -2.168 -2.791 1 98.75 94 SER A N 1
ATOM 720 C CA . SER A 1 94 ? 2.201 -3.447 -3.047 1 98.75 94 SER A CA 1
ATOM 721 C C . SER A 1 94 ? 1.866 -3.609 -4.527 1 98.75 94 SER A C 1
ATOM 723 O O . SER A 1 94 ? 1.991 -2.662 -5.305 1 98.75 94 SER A O 1
ATOM 725 N N . GLY A 1 95 ? 1.489 -4.84 -4.863 1 98.81 95 GLY A N 1
ATOM 726 C CA . GLY A 1 95 ? 1.001 -5.074 -6.211 1 98.81 95 GLY A CA 1
ATOM 727 C C . GLY A 1 95 ? -0.268 -4.305 -6.531 1 98.81 95 GLY A C 1
ATOM 728 O O . GLY A 1 95 ? -0.436 -3.811 -7.648 1 98.81 95 GLY A O 1
ATOM 729 N N . ALA A 1 96 ? -1.184 -4.219 -5.543 1 98.88 96 ALA A N 1
ATOM 730 C CA . ALA A 1 96 ? -2.416 -3.455 -5.723 1 98.88 96 ALA A CA 1
ATOM 731 C C . ALA A 1 96 ? -2.111 -1.999 -6.062 1 98.88 96 ALA A C 1
ATOM 733 O O . ALA A 1 96 ? -2.707 -1.433 -6.984 1 98.88 96 ALA A O 1
ATOM 734 N N . GLU A 1 97 ? -1.18 -1.423 -5.367 1 98.94 97 GLU A N 1
ATOM 735 C CA . GLU A 1 97 ? -0.835 -0.026 -5.617 1 98.94 97 GLU A CA 1
ATOM 736 C C . GLU A 1 97 ? -0.096 0.132 -6.945 1 98.94 97 GLU A C 1
ATOM 738 O O . GLU A 1 97 ? -0.251 1.144 -7.629 1 98.94 97 GLU A O 1
ATOM 743 N N . ALA A 1 98 ? 0.704 -0.842 -7.305 1 98.94 98 ALA A N 1
ATOM 744 C CA . ALA A 1 98 ? 1.365 -0.81 -8.602 1 98.94 98 ALA A CA 1
ATOM 745 C C . ALA A 1 98 ? 0.346 -0.866 -9.742 1 98.94 98 ALA A C 1
ATOM 747 O O . ALA A 1 98 ? 0.46 -0.13 -10.727 1 98.94 98 ALA A O 1
ATOM 748 N N . ASN A 1 99 ? -0.642 -1.726 -9.578 1 98.94 99 ASN A N 1
ATOM 749 C CA . ASN A 1 99 ? -1.686 -1.838 -10.594 1 98.94 99 ASN A CA 1
ATOM 750 C C . ASN A 1 99 ? -2.6 -0.616 -10.594 1 98.94 99 ASN A C 1
ATOM 752 O O . ASN A 1 99 ? -3.096 -0.207 -11.641 1 98.94 99 ASN A O 1
ATOM 756 N N . GLU A 1 100 ? -2.826 -0.011 -9.414 1 98.94 100 GLU A N 1
ATOM 757 C CA . GLU A 1 100 ? -3.514 1.275 -9.375 1 98.94 100 GLU A CA 1
ATOM 758 C C . GLU A 1 100 ? -2.785 2.318 -10.211 1 98.94 100 GLU A C 1
ATOM 760 O O . GLU A 1 100 ? -3.418 3.096 -10.93 1 98.94 100 GLU A O 1
ATOM 765 N N . ALA A 1 101 ? -1.476 2.359 -10.094 1 98.94 101 ALA A N 1
ATOM 766 C CA . ALA A 1 101 ? -0.686 3.285 -10.898 1 98.94 101 ALA A CA 1
ATOM 767 C C . ALA A 1 101 ? -0.866 3.004 -12.391 1 98.94 101 ALA A C 1
ATOM 769 O O . ALA A 1 101 ? -1.041 3.93 -13.18 1 98.94 101 ALA A O 1
ATOM 770 N N . ALA A 1 102 ? -0.821 1.743 -12.758 1 98.94 102 ALA A N 1
ATOM 771 C CA . ALA A 1 102 ? -0.976 1.354 -14.156 1 98.94 102 ALA A CA 1
ATOM 772 C C . ALA A 1 102 ? -2.355 1.74 -14.688 1 98.94 102 ALA A C 1
ATOM 774 O O . ALA A 1 102 ? -2.479 2.262 -15.797 1 98.94 102 ALA A O 1
ATOM 775 N N . ILE A 1 103 ? -3.395 1.478 -13.914 1 98.94 103 ILE A N 1
ATOM 776 C CA . ILE A 1 103 ? -4.77 1.774 -14.305 1 98.94 103 ILE A CA 1
ATOM 777 C C . ILE A 1 103 ? -4.945 3.283 -14.461 1 98.94 103 ILE A C 1
ATOM 779 O O . ILE A 1 103 ? -5.543 3.748 -15.438 1 98.94 103 ILE A O 1
ATOM 783 N N . LYS A 1 104 ? -4.445 4.027 -13.547 1 98.94 104 LYS A N 1
ATOM 784 C CA . LYS A 1 104 ? -4.527 5.484 -13.633 1 98.94 104 LYS A CA 1
ATOM 785 C C . LYS A 1 104 ? -3.742 6.008 -14.828 1 98.94 104 LYS A C 1
ATOM 787 O O . LYS A 1 104 ? -4.172 6.957 -15.492 1 98.94 104 LYS A O 1
ATOM 792 N N . LEU A 1 105 ? -2.578 5.414 -15.047 1 98.94 105 LEU A N 1
ATOM 793 C CA . LEU A 1 105 ? -1.77 5.777 -16.203 1 98.94 105 LEU A CA 1
ATOM 794 C C . LEU A 1 105 ? -2.553 5.578 -17.5 1 98.94 105 LEU A C 1
ATOM 796 O O . LEU A 1 105 ? -2.57 6.457 -18.359 1 98.94 105 LEU A O 1
ATOM 800 N N . ALA A 1 106 ? -3.244 4.461 -17.609 1 98.94 106 ALA A N 1
ATOM 801 C CA . ALA A 1 106 ? -4.047 4.156 -18.797 1 98.94 106 ALA A CA 1
ATOM 802 C C . ALA A 1 106 ? -5.191 5.152 -18.953 1 98.94 106 ALA A C 1
ATOM 804 O O . ALA A 1 106 ? -5.492 5.586 -20.062 1 98.94 106 ALA A O 1
ATOM 805 N N . ARG A 1 107 ? -5.852 5.469 -17.844 1 98.81 107 ARG A N 1
ATOM 806 C CA . ARG A 1 107 ? -6.953 6.426 -17.906 1 98.81 107 ARG A CA 1
ATOM 807 C C . ARG A 1 107 ? -6.469 7.797 -18.344 1 98.81 107 ARG A C 1
ATOM 809 O O . ARG A 1 107 ? -7.086 8.43 -19.219 1 98.81 107 ARG A O 1
ATOM 816 N N . LEU A 1 108 ? -5.398 8.25 -17.734 1 98.81 108 LEU A N 1
ATOM 817 C CA . LEU A 1 108 ? -4.84 9.547 -18.094 1 98.81 108 LEU A CA 1
ATOM 818 C C . LEU A 1 108 ? -4.395 9.547 -19.547 1 98.81 108 LEU A C 1
ATOM 820 O O . LEU A 1 108 ? -4.586 10.539 -20.266 1 98.81 108 LEU A O 1
ATOM 824 N N . TYR A 1 109 ? -3.754 8.445 -20 1 98.88 109 TYR A N 1
ATOM 825 C CA . TYR A 1 109 ? -3.373 8.266 -21.391 1 98.88 109 TYR A CA 1
ATOM 826 C C . TYR A 1 109 ? -4.582 8.406 -22.312 1 98.88 109 TYR A C 1
ATOM 828 O O . TYR A 1 109 ? -4.527 9.117 -23.312 1 98.88 109 TYR A O 1
ATOM 836 N N . GLY A 1 110 ? -5.691 7.738 -21.953 1 98.81 110 GLY A N 1
ATOM 837 C CA . GLY A 1 110 ? -6.922 7.805 -22.734 1 98.81 110 GLY A CA 1
ATOM 838 C C . GLY A 1 110 ? -7.5 9.203 -22.812 1 98.81 110 GLY A C 1
ATOM 839 O O . GLY A 1 110 ? -7.902 9.656 -23.891 1 98.81 110 GLY A O 1
ATOM 840 N N . HIS A 1 111 ? -7.504 9.875 -21.703 1 98.56 111 HIS A N 1
ATOM 841 C CA . HIS A 1 111 ? -8.016 11.242 -21.703 1 98.56 111 HIS A CA 1
ATOM 842 C C . HIS A 1 111 ? -7.137 12.156 -22.547 1 98.56 111 HIS A C 1
ATOM 844 O O . HIS A 1 111 ? -7.637 13.094 -23.188 1 98.56 111 HIS A O 1
ATOM 850 N N . GLY A 1 112 ? -5.84 11.891 -22.578 1 97.81 112 GLY A N 1
ATOM 851 C CA . GLY A 1 112 ? -4.938 12.617 -23.453 1 97.81 112 GLY A CA 1
ATOM 852 C C . GLY A 1 112 ? -5.277 12.461 -24.922 1 97.81 112 GLY A C 1
ATOM 853 O O . GLY A 1 112 ? -4.891 13.289 -25.75 1 97.81 112 GLY A O 1
ATOM 854 N N . LYS A 1 113 ? -6.008 11.422 -25.219 1 97.69 113 LYS A N 1
ATOM 855 C CA . LYS A 1 113 ? -6.453 11.156 -26.594 1 97.69 113 LYS A CA 1
ATOM 856 C C . LYS A 1 113 ? -7.918 11.539 -26.781 1 97.69 113 LYS A C 1
ATOM 858 O O . LYS A 1 113 ? -8.555 11.125 -27.75 1 97.69 113 LYS A O 1
ATOM 863 N N . ASN A 1 114 ? -8.469 12.273 -25.812 1 97.75 114 ASN A N 1
ATOM 864 C CA . ASN A 1 114 ? -9.836 12.789 -25.828 1 97.75 114 ASN A CA 1
ATOM 865 C C . ASN A 1 114 ? -10.859 11.664 -25.766 1 97.75 114 ASN A C 1
ATOM 867 O O . ASN A 1 114 ? -11.898 11.734 -26.438 1 97.75 114 ASN A O 1
ATOM 871 N N . ILE A 1 115 ? -10.562 10.625 -25.094 1 98.19 115 ILE A N 1
ATOM 872 C CA . ILE A 1 115 ? -11.508 9.539 -24.828 1 98.19 115 ILE A CA 1
ATOM 873 C C . ILE A 1 115 ? -12.148 9.742 -23.453 1 98.19 115 ILE A C 1
ATOM 875 O O . ILE A 1 115 ? -11.461 9.766 -22.438 1 98.19 115 ILE A O 1
ATOM 879 N N . ASP A 1 116 ? -13.414 9.836 -23.406 1 96.81 116 ASP A N 1
ATOM 880 C CA . ASP A 1 116 ? -14.133 10.219 -22.188 1 96.81 116 ASP A CA 1
ATOM 881 C C . ASP A 1 116 ? -14.219 9.047 -21.219 1 96.81 116 ASP A C 1
ATOM 883 O O . ASP A 1 116 ? -14.227 9.25 -20 1 96.81 116 ASP A O 1
ATOM 887 N N . LEU A 1 117 ? -14.297 7.801 -21.781 1 98 117 LEU A N 1
ATOM 888 C CA . LEU A 1 117 ? -14.367 6.59 -20.969 1 98 117 LEU A CA 1
ATOM 889 C C . LEU A 1 117 ? -13.234 5.633 -21.312 1 98 117 LEU A C 1
ATOM 891 O O . LEU A 1 117 ? -13.469 4.582 -21.922 1 98 117 LEU A O 1
ATOM 895 N N . PRO A 1 118 ? -12.023 6.055 -20.953 1 98.69 118 PRO A N 1
ATOM 896 C CA . PRO A 1 118 ? -10.93 5.125 -21.234 1 98.69 118 PRO A CA 1
ATOM 897 C C . PRO A 1 118 ? -11.211 3.715 -20.719 1 98.69 118 PRO A C 1
ATOM 899 O O . PRO A 1 118 ? -11.508 3.533 -19.531 1 98.69 118 PRO A O 1
ATOM 902 N N . THR A 1 119 ? -11.172 2.74 -21.609 1 98.88 119 THR A N 1
ATOM 903 C CA . THR A 1 119 ? -11.531 1.363 -21.281 1 98.88 119 THR A CA 1
ATOM 904 C C . THR A 1 119 ? -10.305 0.453 -21.359 1 98.88 119 THR A C 1
ATOM 906 O O . THR A 1 119 ? -9.539 0.516 -22.312 1 98.88 119 THR A O 1
ATOM 909 N N . ILE A 1 120 ? -10.078 -0.328 -20.328 1 98.94 120 ILE A N 1
ATOM 910 C CA . ILE A 1 120 ? -8.977 -1.286 -20.25 1 98.94 120 ILE A CA 1
ATOM 911 C C . ILE A 1 120 ? -9.523 -2.705 -20.391 1 98.94 120 ILE A C 1
ATOM 913 O O . ILE A 1 120 ? -10.422 -3.113 -19.672 1 98.94 120 ILE A O 1
ATOM 917 N N . ILE A 1 121 ? -9.016 -3.441 -21.375 1 98.94 121 ILE A N 1
ATOM 918 C CA . ILE A 1 121 ? -9.359 -4.852 -21.484 1 98.94 121 ILE A CA 1
ATOM 919 C C . ILE A 1 121 ? -8.656 -5.652 -20.391 1 98.94 121 ILE A C 1
ATOM 921 O O . ILE A 1 121 ? -7.449 -5.516 -20.203 1 98.94 121 ILE A O 1
ATOM 925 N N . VAL A 1 122 ? -9.406 -6.453 -19.641 1 98.88 122 VAL A N 1
ATOM 926 C CA . VAL A 1 122 ? -8.891 -7.332 -18.594 1 98.88 122 VAL A CA 1
ATOM 927 C C . VAL A 1 122 ? -9.367 -8.766 -18.828 1 98.88 122 VAL A C 1
ATOM 929 O O . VAL A 1 122 ? -10.219 -9 -19.703 1 98.88 122 VAL A O 1
ATOM 932 N N . MET A 1 123 ? -8.844 -9.703 -18.125 1 98.94 123 MET A N 1
ATOM 933 C CA . MET A 1 123 ? -9.062 -11.109 -18.453 1 98.94 123 MET A CA 1
ATOM 934 C C . MET A 1 123 ? -9.898 -11.797 -17.375 1 98.94 123 MET A C 1
ATOM 936 O O . MET A 1 123 ? -9.812 -11.445 -16.203 1 98.94 123 MET A O 1
ATOM 940 N N . GLU A 1 124 ? -10.656 -12.773 -17.781 1 98.31 124 GLU A N 1
ATOM 941 C CA . GLU A 1 124 ? -11.281 -13.695 -16.844 1 98.31 124 GLU A CA 1
ATOM 942 C C . GLU A 1 124 ? -10.234 -14.445 -16.031 1 98.31 124 GLU A C 1
ATOM 944 O O . GLU A 1 124 ? -9.117 -14.688 -16.5 1 98.31 124 GLU A O 1
ATOM 949 N N . LYS A 1 125 ? -10.508 -14.734 -14.758 1 97.56 125 LYS A N 1
ATOM 950 C CA . LYS A 1 125 ? -9.703 -15.516 -13.828 1 97.56 125 LYS A CA 1
ATOM 951 C C . LYS A 1 125 ? -8.453 -14.75 -13.398 1 97.56 125 LYS A C 1
ATOM 953 O O . LYS A 1 125 ? -7.59 -15.297 -12.711 1 97.56 125 LYS A O 1
ATOM 958 N N . SER A 1 126 ? -8.391 -13.508 -13.75 1 98.5 126 SER A N 1
ATOM 959 C CA . SER A 1 126 ? -7.234 -12.695 -13.383 1 98.5 126 SER A CA 1
ATOM 960 C C . SER A 1 126 ? -7.34 -12.203 -11.938 1 98.5 126 SER A C 1
ATOM 962 O O . SER A 1 126 ? -8.406 -12.266 -11.336 1 98.5 126 SER A O 1
ATOM 964 N N . PHE A 1 127 ? -6.285 -11.805 -11.359 1 98.44 127 PHE A N 1
ATOM 965 C CA . PHE A 1 127 ? -6.188 -11.148 -10.055 1 98.44 127 PHE A CA 1
ATOM 966 C C . PHE A 1 127 ? -5.219 -9.977 -10.109 1 98.44 127 PHE A C 1
ATOM 968 O O . PHE A 1 127 ? -4.043 -10.148 -10.445 1 98.44 127 PHE A O 1
ATOM 975 N N . HIS A 1 128 ? -5.684 -8.773 -9.703 1 98.88 128 HIS A N 1
ATOM 976 C CA . HIS A 1 128 ? -4.852 -7.578 -9.82 1 98.88 128 HIS A CA 1
ATOM 977 C C . HIS A 1 128 ? -4.785 -6.816 -8.5 1 98.88 128 HIS A C 1
ATOM 979 O O . HIS A 1 128 ? -4.102 -5.797 -8.406 1 98.88 128 HIS A O 1
ATOM 985 N N . GLY A 1 129 ? -5.477 -7.258 -7.488 1 98.25 129 GLY A N 1
ATOM 986 C CA . GLY A 1 129 ? -5.434 -6.59 -6.199 1 98.25 129 GLY A CA 1
ATOM 987 C C . GLY A 1 129 ? -6.797 -6.477 -5.539 1 98.25 129 GLY A C 1
ATOM 988 O O . GLY A 1 129 ? -7.785 -7.012 -6.047 1 98.25 129 GLY A O 1
ATOM 989 N N . ARG A 1 130 ? -6.855 -5.793 -4.383 1 98.06 130 ARG A N 1
ATOM 990 C CA . ARG A 1 130 ? -8.07 -5.758 -3.574 1 98.06 130 ARG A CA 1
ATOM 991 C C . ARG A 1 130 ? -8.57 -4.332 -3.398 1 98.06 130 ARG A C 1
ATOM 993 O O . ARG A 1 130 ? -9.531 -4.09 -2.66 1 98.06 130 ARG A O 1
ATOM 1000 N N . THR A 1 131 ? -7.961 -3.301 -4.012 1 98.75 131 THR A N 1
ATOM 1001 C CA . THR A 1 131 ? -8.547 -1.967 -4.055 1 98.75 131 THR A CA 1
ATOM 1002 C C . THR A 1 131 ? -9.727 -1.929 -5.023 1 98.75 131 THR A C 1
ATOM 1004 O O . THR A 1 131 ? -9.883 -2.822 -5.859 1 98.75 131 THR A O 1
ATOM 1007 N N . MET A 1 132 ? -10.516 -0.913 -4.961 1 98.81 132 MET A N 1
ATOM 1008 C CA . MET A 1 132 ? -11.727 -0.847 -5.773 1 98.81 132 MET A CA 1
ATOM 1009 C C . MET A 1 132 ? -11.391 -0.958 -7.258 1 98.81 132 MET A C 1
ATOM 1011 O O . MET A 1 132 ? -12.07 -1.665 -8 1 98.81 132 MET A O 1
ATOM 1015 N N . ALA A 1 133 ? -10.336 -0.261 -7.699 1 98.88 133 ALA A N 1
ATOM 1016 C CA . ALA A 1 133 ? -9.992 -0.326 -9.117 1 98.88 133 ALA A CA 1
ATOM 1017 C C . ALA A 1 133 ? -9.422 -1.695 -9.477 1 98.88 133 ALA A C 1
ATOM 1019 O O . ALA A 1 133 ? -9.812 -2.285 -10.492 1 98.88 133 ALA A O 1
ATOM 1020 N N . THR A 1 134 ? -8.562 -2.195 -8.617 1 98.88 134 THR A N 1
ATOM 1021 C CA . THR A 1 134 ? -7.875 -3.436 -8.953 1 98.88 134 THR A CA 1
ATOM 1022 C C . THR A 1 134 ? -8.805 -4.633 -8.781 1 98.88 134 THR A C 1
ATOM 1024 O O . THR A 1 134 ? -8.703 -5.613 -9.531 1 98.88 134 THR A O 1
ATOM 1027 N N . LEU A 1 135 ? -9.727 -4.602 -7.773 1 98.62 135 LEU A N 1
ATOM 1028 C CA . LEU A 1 135 ? -10.672 -5.703 -7.648 1 98.62 135 LEU A CA 1
ATOM 1029 C C . LEU A 1 135 ? -11.633 -5.727 -8.836 1 98.62 135 LEU A C 1
ATOM 1031 O O . LEU A 1 135 ? -12.07 -6.797 -9.258 1 98.62 135 LEU A O 1
ATOM 1035 N N . THR A 1 136 ? -11.961 -4.5 -9.367 1 98.75 136 THR A N 1
ATOM 1036 C CA . THR A 1 136 ? -12.805 -4.418 -10.562 1 98.75 136 THR A CA 1
ATOM 1037 C C . THR A 1 136 ? -12.102 -5.047 -11.758 1 98.75 136 THR A C 1
ATOM 1039 O O . THR A 1 136 ? -12.734 -5.75 -12.555 1 98.75 136 THR A O 1
ATOM 1042 N N . ALA A 1 137 ? -10.805 -4.797 -11.844 1 98.81 137 ALA A N 1
ATOM 1043 C CA . ALA A 1 137 ? -10 -5.324 -12.945 1 98.81 137 ALA A CA 1
ATOM 1044 C C . ALA A 1 137 ? -9.828 -6.836 -12.828 1 98.81 137 ALA A C 1
ATOM 1046 O O . ALA A 1 137 ? -9.586 -7.52 -13.82 1 98.81 137 ALA A O 1
ATOM 1047 N N . SER A 1 138 ? -9.922 -7.375 -11.633 1 98.56 138 SER A N 1
ATOM 1048 C CA . SER A 1 138 ? -9.758 -8.805 -11.398 1 98.56 138 SER A CA 1
ATOM 1049 C C . SER A 1 138 ? -10.938 -9.594 -11.961 1 98.56 138 SER A C 1
ATOM 1051 O O . SER A 1 138 ? -12.078 -9.125 -11.93 1 98.56 138 SER A O 1
ATOM 1053 N N . GLY A 1 139 ? -10.68 -10.781 -12.539 1 97.06 139 GLY A N 1
ATOM 1054 C CA . GLY A 1 139 ? -11.703 -11.586 -13.188 1 97.06 139 GLY A CA 1
ATOM 1055 C C . GLY A 1 139 ? -12.289 -12.656 -12.289 1 97.06 139 GLY A C 1
ATOM 1056 O O . GLY A 1 139 ? -12.352 -13.828 -12.664 1 97.06 139 GLY A O 1
ATOM 1057 N N . ASN A 1 140 ? -12.695 -12.281 -11.086 1 92.62 140 ASN A N 1
ATOM 1058 C CA . ASN A 1 140 ? -13.273 -13.172 -10.094 1 92.62 140 ASN A CA 1
ATOM 1059 C C . ASN A 1 140 ? -14.438 -12.516 -9.352 1 92.62 140 ASN A C 1
ATOM 1061 O O . ASN A 1 140 ? -14.234 -11.594 -8.562 1 92.62 140 ASN A O 1
ATOM 1065 N N . ARG A 1 141 ? -15.641 -13.008 -9.539 1 92.38 141 ARG A N 1
ATOM 1066 C CA . ARG A 1 141 ? -16.844 -12.445 -8.961 1 92.38 141 ARG A CA 1
ATOM 1067 C C . ARG A 1 141 ? -16.781 -12.461 -7.434 1 92.38 141 ARG A C 1
ATOM 1069 O O . ARG A 1 141 ? -17.312 -11.562 -6.773 1 92.38 141 ARG A O 1
ATOM 1076 N N . LYS A 1 142 ? -16.125 -13.445 -6.914 1 91.88 142 LYS A N 1
ATOM 1077 C CA . LYS A 1 142 ? -16.047 -13.594 -5.465 1 91.88 142 LYS A CA 1
ATOM 1078 C C . LYS A 1 142 ? -15.391 -12.375 -4.82 1 91.88 142 LYS A C 1
ATOM 1080 O O . LYS A 1 142 ? -15.75 -11.977 -3.709 1 91.88 142 LYS A O 1
ATOM 1085 N N . VAL A 1 143 ? -14.43 -11.766 -5.492 1 93.62 143 VAL A N 1
ATOM 1086 C CA . VAL A 1 143 ? -13.68 -10.656 -4.914 1 93.62 143 VAL A CA 1
ATOM 1087 C C . VAL A 1 143 ? -14.438 -9.352 -5.148 1 93.62 143 VAL A C 1
ATOM 1089 O O . VAL A 1 143 ? -14.211 -8.359 -4.445 1 93.62 143 VAL A O 1
ATOM 1092 N N . GLN A 1 144 ? -15.414 -9.344 -6.066 1 96.94 144 GLN A N 1
ATOM 1093 C CA . GLN A 1 144 ? -16.109 -8.133 -6.477 1 96.94 144 GLN A CA 1
ATOM 1094 C C . GLN A 1 144 ? -17.438 -7.973 -5.723 1 96.94 144 GLN A C 1
ATOM 1096 O O . GLN A 1 144 ? -17.906 -6.855 -5.523 1 96.94 144 GLN A O 1
ATOM 1101 N N . ALA A 1 145 ? -18.016 -9.094 -5.336 1 96.31 145 ALA A N 1
ATOM 1102 C CA . ALA A 1 145 ? -19.375 -9.125 -4.82 1 96.31 145 ALA A CA 1
ATOM 1103 C C . ALA A 1 145 ? -19.516 -8.281 -3.555 1 96.31 145 ALA A C 1
ATOM 1105 O O . ALA A 1 145 ? -18.688 -8.398 -2.637 1 96.31 145 ALA A O 1
ATOM 1106 N N . GLY A 1 146 ? -20.484 -7.418 -3.568 1 97.12 146 GLY A N 1
ATOM 1107 C CA . GLY A 1 146 ? -20.797 -6.625 -2.389 1 97.12 146 GLY A CA 1
ATOM 1108 C C . GLY A 1 146 ? -20.156 -5.242 -2.414 1 97.12 146 GLY A C 1
ATOM 1109 O O . GLY A 1 146 ? -20.453 -4.406 -1.56 1 97.12 146 GLY A O 1
ATOM 1110 N N . PHE A 1 147 ? -19.422 -4.984 -3.469 1 98.44 147 PHE A N 1
ATOM 1111 C CA . PHE A 1 147 ? -18.703 -3.711 -3.502 1 98.44 147 PHE A CA 1
ATOM 1112 C C . PHE A 1 147 ? -19.203 -2.84 -4.648 1 98.44 147 PHE A C 1
ATOM 1114 O O . PHE A 1 147 ? -18.594 -1.818 -4.973 1 98.44 147 PHE A O 1
ATOM 1121 N N . GLU A 1 148 ? -20.25 -3.211 -5.246 1 97.81 148 GLU A N 1
ATOM 1122 C CA . GLU A 1 148 ? -20.859 -2.463 -6.34 1 97.81 148 GLU A CA 1
ATOM 1123 C C . GLU A 1 148 ? -21.391 -1.115 -5.855 1 97.81 148 GLU A C 1
ATOM 1125 O O . GLU A 1 148 ? -21.75 -0.967 -4.688 1 97.81 148 GLU A O 1
ATOM 1130 N N . PRO A 1 149 ? -21.641 -0.188 -6.828 1 98.12 149 PRO A N 1
ATOM 1131 C CA . PRO A 1 149 ? -21.172 -0.254 -8.219 1 98.12 149 PRO A CA 1
ATOM 1132 C C . PRO A 1 149 ? -19.656 -0.226 -8.336 1 98.12 149 PRO A C 1
ATOM 1134 O O . PRO A 1 149 ? -18.984 0.509 -7.602 1 98.12 149 PRO A O 1
ATOM 1137 N N . LEU A 1 150 ? -19.172 -1.014 -9.203 1 98.38 150 LEU A N 1
ATOM 1138 C CA . LEU A 1 150 ? -17.734 -1.107 -9.445 1 98.38 150 LEU A CA 1
ATOM 1139 C C . LEU A 1 150 ? -17.266 0.033 -10.336 1 98.38 150 LEU A C 1
ATOM 1141 O O . LEU A 1 150 ? -18.078 0.8 -10.859 1 98.38 150 LEU A O 1
ATOM 1145 N N . LEU A 1 151 ? -15.992 0.243 -10.367 1 98.5 151 LEU A N 1
ATOM 1146 C CA . LEU A 1 151 ? -15.406 1.274 -11.211 1 98.5 151 LEU A CA 1
ATOM 1147 C C . LEU A 1 151 ? -15.672 0.983 -12.688 1 98.5 151 LEU A C 1
ATOM 1149 O O . LEU A 1 151 ? -15.469 -0.143 -13.148 1 98.5 151 LEU A O 1
ATOM 1153 N N . THR A 1 152 ? -16.109 1.949 -13.461 1 98.25 152 THR A N 1
ATOM 1154 C CA . THR A 1 152 ? -16.375 1.778 -14.883 1 98.25 152 THR A CA 1
ATOM 1155 C C . THR A 1 152 ? -15.078 1.814 -15.688 1 98.25 152 THR A C 1
ATOM 1157 O O . THR A 1 152 ? -14.055 2.285 -15.195 1 98.25 152 THR A O 1
ATOM 1160 N N . GLY A 1 153 ? -15.109 1.294 -16.875 1 98.44 153 GLY A N 1
ATOM 1161 C CA . GLY A 1 153 ? -13.977 1.437 -17.781 1 98.44 153 GLY A CA 1
ATOM 1162 C C . GLY A 1 153 ? -13.18 0.158 -17.938 1 98.44 153 GLY A C 1
ATOM 1163 O O . GLY A 1 153 ? -11.969 0.202 -18.188 1 98.44 153 GLY A O 1
ATOM 1164 N N . PHE A 1 154 ? -13.836 -0.987 -17.812 1 98.75 154 PHE A N 1
ATOM 1165 C CA . PHE A 1 154 ? -13.188 -2.271 -18.047 1 98.75 154 PHE A CA 1
ATOM 1166 C C . PHE A 1 154 ? -14.016 -3.141 -18.969 1 98.75 154 PHE A C 1
ATOM 1168 O O . PHE A 1 154 ? -15.25 -3.129 -18.906 1 98.75 154 PHE A O 1
ATOM 1175 N N . ALA A 1 155 ? -13.375 -3.805 -19.844 1 98.75 155 ALA A N 1
ATOM 1176 C CA . ALA A 1 155 ? -13.969 -4.836 -20.703 1 98.75 155 ALA A CA 1
ATOM 1177 C C . ALA A 1 155 ? -13.305 -6.188 -20.469 1 98.75 155 ALA A C 1
ATOM 1179 O O . ALA A 1 155 ? -12.086 -6.324 -20.641 1 98.75 155 ALA A O 1
ATOM 1180 N N . ARG A 1 156 ? -14.055 -7.227 -20.109 1 98.62 156 ARG A N 1
ATOM 1181 C CA . ARG A 1 156 ? -13.484 -8.516 -19.719 1 98.62 156 ARG A CA 1
ATOM 1182 C C . ARG A 1 156 ? -13.609 -9.531 -20.859 1 98.62 156 ARG A C 1
ATOM 1184 O O . ARG A 1 156 ? -14.656 -9.609 -21.516 1 98.62 156 ARG A O 1
ATOM 1191 N N . VAL A 1 157 ? -12.562 -10.242 -21.109 1 98.81 157 VAL A N 1
ATOM 1192 C CA . VAL A 1 157 ? -12.539 -11.297 -22.125 1 98.81 157 VAL A CA 1
ATOM 1193 C C . VAL A 1 157 ? -11.914 -12.555 -21.547 1 98.81 157 VAL A C 1
ATOM 1195 O O . VAL A 1 157 ? -11.258 -12.508 -20.5 1 98.81 157 VAL A O 1
ATOM 1198 N N . PRO A 1 158 ? -12.102 -13.758 -22.156 1 98.62 158 PRO A N 1
ATOM 1199 C CA . PRO A 1 158 ? -11.391 -14.953 -21.703 1 98.62 158 PRO A CA 1
ATOM 1200 C C . PRO A 1 158 ? -9.875 -14.836 -21.859 1 98.62 158 PRO A C 1
ATOM 1202 O O . PRO A 1 158 ? -9.391 -14.281 -22.844 1 98.62 158 PRO A O 1
ATOM 1205 N N . TYR A 1 159 ? -9.195 -15.336 -20.953 1 98.44 159 TYR A N 1
ATOM 1206 C CA . TYR A 1 159 ? -7.738 -15.414 -21.016 1 98.44 159 TYR A CA 1
ATOM 1207 C C . TYR A 1 159 ? -7.293 -16.297 -22.172 1 98.44 159 TYR A C 1
ATOM 1209 O O . TYR A 1 159 ? -7.938 -17.297 -22.484 1 98.44 159 TYR A O 1
ATOM 1217 N N . ASN A 1 160 ? -6.18 -15.859 -22.812 1 98.44 160 ASN A N 1
ATOM 1218 C CA . ASN A 1 160 ? -5.574 -16.656 -23.875 1 98.44 160 ASN A CA 1
ATOM 1219 C C . ASN A 1 160 ? -6.488 -16.734 -25.094 1 98.44 160 ASN A C 1
ATOM 1221 O O . ASN A 1 160 ? -6.547 -17.766 -25.766 1 98.44 160 ASN A O 1
ATOM 1225 N N . ASP A 1 161 ? -7.312 -15.727 -25.375 1 98.69 161 ASP A N 1
ATOM 1226 C CA . ASP A 1 161 ? -8.25 -15.664 -26.484 1 98.69 161 ASP A CA 1
ATOM 1227 C C . ASP A 1 161 ? -8.07 -14.375 -27.281 1 98.69 161 ASP A C 1
ATOM 1229 O O . ASP A 1 161 ? -8.789 -13.398 -27.062 1 98.69 161 ASP A O 1
ATOM 1233 N N . LEU A 1 162 ? -7.199 -14.438 -28.297 1 98.56 162 LEU A N 1
ATOM 1234 C CA . LEU A 1 162 ? -6.879 -13.266 -29.094 1 98.56 162 LEU A CA 1
ATOM 1235 C C . LEU A 1 162 ? -8.102 -12.797 -29.891 1 98.56 162 LEU A C 1
ATOM 1237 O O . LEU A 1 162 ? -8.289 -11.602 -30.094 1 98.56 162 LEU A O 1
ATOM 1241 N N . GLU A 1 163 ? -8.898 -13.719 -30.312 1 98.38 163 GLU A N 1
ATOM 1242 C CA . GLU A 1 163 ? -10.094 -13.375 -31.078 1 98.38 163 GLU A CA 1
ATOM 1243 C C . GLU A 1 163 ? -11.07 -12.562 -30.234 1 98.38 163 GLU A C 1
ATOM 1245 O O . GLU A 1 163 ? -11.703 -11.633 -30.734 1 98.38 163 GLU A O 1
ATOM 1250 N N . ALA A 1 164 ? -11.227 -12.945 -29 1 98.69 164 ALA A N 1
ATOM 1251 C CA . ALA A 1 164 ? -12.102 -12.203 -28.094 1 98.69 164 ALA A CA 1
ATOM 1252 C C . ALA A 1 164 ? -11.617 -10.766 -27.938 1 98.69 164 ALA A C 1
ATOM 1254 O O . ALA A 1 164 ? -12.43 -9.836 -27.875 1 98.69 164 ALA A O 1
ATOM 1255 N N . VAL A 1 165 ? -10.328 -10.57 -27.859 1 98.75 165 VAL A N 1
ATOM 1256 C CA . VAL A 1 165 ? -9.75 -9.234 -27.734 1 98.75 165 VAL A CA 1
ATOM 1257 C C . VAL A 1 165 ? -10.016 -8.438 -29.016 1 98.75 165 VAL A C 1
ATOM 1259 O O . VAL A 1 165 ? -10.391 -7.266 -28.953 1 98.75 165 VAL A O 1
ATOM 1262 N N . ALA A 1 166 ? -9.828 -9.07 -30.125 1 98.31 166 ALA A N 1
ATOM 1263 C CA . ALA A 1 166 ? -10.055 -8.422 -31.422 1 98.31 166 ALA A CA 1
ATOM 1264 C C . ALA A 1 166 ? -11.508 -7.984 -31.562 1 98.31 166 ALA A C 1
ATOM 1266 O O . ALA A 1 166 ? -11.789 -6.934 -32.156 1 98.31 166 ALA A O 1
ATOM 1267 N N . GLN A 1 167 ? -12.398 -8.773 -31.078 1 98.38 167 GLN A N 1
ATOM 1268 C CA . GLN A 1 167 ? -13.812 -8.438 -31.156 1 98.38 167 GLN A CA 1
ATOM 1269 C C . GLN A 1 167 ? -14.133 -7.199 -30.328 1 98.38 167 GLN A C 1
ATOM 1271 O O . GLN A 1 167 ? -14.93 -6.355 -30.75 1 98.38 167 GLN A O 1
ATOM 1276 N N . VAL A 1 168 ? -13.562 -7.125 -29.109 1 98.19 168 VAL A N 1
ATOM 1277 C CA . VAL A 1 168 ? -13.758 -5.93 -28.297 1 98.19 168 VAL A CA 1
ATOM 1278 C C . VAL A 1 168 ? -13.227 -4.707 -29.047 1 98.19 168 VAL A C 1
ATOM 1280 O O . VAL A 1 168 ? -13.852 -3.645 -29.031 1 98.19 168 VAL A O 1
ATOM 1283 N N . ALA A 1 169 ? -12.086 -4.832 -29.688 1 95.62 169 ALA A N 1
ATOM 1284 C CA . ALA A 1 169 ? -11.469 -3.748 -30.453 1 95.62 169 ALA A CA 1
ATOM 1285 C C . ALA A 1 169 ? -12.422 -3.223 -31.516 1 95.62 169 ALA A C 1
ATOM 1287 O O . ALA A 1 169 ? -12.469 -2.02 -31.781 1 95.62 169 ALA A O 1
ATOM 1288 N N . GLU A 1 170 ? -13.109 -4.109 -32.125 1 96.06 170 GLU A N 1
ATOM 1289 C CA . GLU A 1 170 ? -14.008 -3.762 -33.219 1 96.06 170 GLU A CA 1
ATOM 1290 C C . GLU A 1 170 ? -15.234 -3.012 -32.719 1 96.06 170 GLU A C 1
ATOM 1292 O O . GLU A 1 170 ? -15.773 -2.141 -33.406 1 96.06 170 GLU A O 1
ATOM 1297 N N . HIS A 1 171 ? -15.633 -3.234 -31.5 1 96.81 171 HIS A N 1
ATOM 1298 C CA . HIS A 1 171 ? -16.953 -2.773 -31.078 1 96.81 171 HIS A CA 1
ATOM 1299 C C . HIS A 1 171 ? -16.828 -1.709 -29.984 1 96.81 171 HIS A C 1
ATOM 1301 O O . HIS A 1 171 ? -17.828 -1.069 -29.641 1 96.81 171 HIS A O 1
ATOM 1307 N N . ASN A 1 172 ? -15.703 -1.527 -29.469 1 97.56 172 ASN A N 1
ATOM 1308 C CA . ASN A 1 172 ? -15.484 -0.555 -28.391 1 97.56 172 ASN A CA 1
ATOM 1309 C C . ASN A 1 172 ? -14.32 0.373 -28.719 1 97.56 172 ASN A C 1
ATOM 1311 O O . ASN A 1 172 ? -13.164 0.036 -28.453 1 97.56 172 ASN A O 1
ATOM 1315 N N . LYS A 1 173 ? -14.633 1.541 -29.125 1 97.12 173 LYS A N 1
ATOM 1316 C CA . LYS A 1 173 ? -13.617 2.488 -29.578 1 97.12 173 LYS A CA 1
ATOM 1317 C C . LYS A 1 173 ? -13 3.238 -28.391 1 97.12 173 LYS A C 1
ATOM 1319 O O . LYS A 1 173 ? -12.07 4.023 -28.578 1 97.12 173 LYS A O 1
ATOM 1324 N N . ASN A 1 174 ? -13.445 2.891 -27.203 1 98.31 174 ASN A N 1
ATOM 1325 C CA . ASN A 1 174 ? -12.961 3.57 -26.016 1 98.31 174 ASN A CA 1
ATOM 1326 C C . ASN A 1 174 ? -11.781 2.826 -25.391 1 98.31 174 ASN A C 1
ATOM 1328 O O . ASN A 1 174 ? -11.203 3.287 -24.406 1 98.31 174 ASN A O 1
ATOM 1332 N N . VAL A 1 175 ? -11.375 1.697 -26 1 98.88 175 VAL A N 1
ATOM 1333 C CA . VAL A 1 175 ? -10.281 0.908 -25.438 1 98.88 175 VAL A CA 1
ATOM 1334 C C . VAL A 1 175 ? -8.969 1.676 -25.578 1 98.88 175 VAL A C 1
ATOM 1336 O O . VAL A 1 175 ? -8.672 2.24 -26.625 1 98.88 175 VAL A O 1
ATOM 1339 N N . VAL A 1 176 ? -8.18 1.687 -24.453 1 98.88 176 VAL A N 1
ATOM 1340 C CA . VAL A 1 176 ? -6.934 2.447 -24.484 1 98.88 176 VAL A CA 1
ATOM 1341 C C . VAL A 1 176 ? -5.777 1.562 -24.016 1 98.88 176 VAL A C 1
ATOM 1343 O O . VAL A 1 176 ? -4.609 1.908 -24.203 1 98.88 176 VAL A O 1
ATOM 1346 N N . ALA A 1 177 ? -6.09 0.378 -23.438 1 98.94 177 ALA A N 1
ATOM 1347 C CA . ALA A 1 177 ? -5.039 -0.472 -22.875 1 98.94 177 ALA A CA 1
ATOM 1348 C C . ALA A 1 177 ? -5.539 -1.898 -22.672 1 98.94 177 ALA A C 1
ATOM 1350 O O . ALA A 1 177 ? -6.746 -2.146 -22.688 1 98.94 177 ALA A O 1
ATOM 1351 N N . ILE A 1 178 ? -4.645 -2.814 -22.562 1 98.94 178 ILE A N 1
ATOM 1352 C CA . ILE A 1 178 ? -4.852 -4.172 -22.078 1 98.94 178 ILE A CA 1
ATOM 1353 C C . ILE A 1 178 ? -4.039 -4.391 -20.797 1 98.94 178 ILE A C 1
ATOM 1355 O O . ILE A 1 178 ? -2.855 -4.039 -20.75 1 98.94 178 ILE A O 1
ATOM 1359 N N . LEU A 1 179 ? -4.633 -4.848 -19.766 1 98.94 179 LEU A N 1
ATOM 1360 C CA . LEU A 1 179 ? -3.965 -5.289 -18.531 1 98.94 179 LEU A CA 1
ATOM 1361 C C . LEU A 1 179 ? -4.086 -6.801 -18.359 1 98.94 179 LEU A C 1
ATOM 1363 O O . LEU A 1 179 ? -5.195 -7.332 -18.266 1 98.94 179 LEU A O 1
ATOM 1367 N N . VAL A 1 180 ? -2.932 -7.496 -18.328 1 98.88 180 VAL A N 1
ATOM 1368 C CA . VAL A 1 180 ? -2.984 -8.953 -18.344 1 98.88 180 VAL A CA 1
ATOM 1369 C C . VAL A 1 180 ? -1.773 -9.523 -17.609 1 98.88 180 VAL A C 1
ATOM 1371 O O . VAL A 1 180 ? -0.697 -8.922 -17.609 1 98.88 180 VAL A O 1
ATOM 1374 N N . GLU A 1 181 ? -1.955 -10.617 -16.875 1 98.81 181 GLU A N 1
ATOM 1375 C CA . GLU A 1 181 ? -0.841 -11.414 -16.359 1 98.81 181 GLU A CA 1
ATOM 1376 C C . GLU A 1 181 ? -0.202 -12.242 -17.484 1 98.81 181 GLU A C 1
ATOM 1378 O O . GLU A 1 181 ? -0.884 -13.016 -18.156 1 98.81 181 GLU A O 1
ATOM 1383 N N . PRO A 1 182 ? 1.147 -12.141 -17.609 1 98.69 182 PRO A N 1
ATOM 1384 C CA . PRO A 1 182 ? 1.759 -13.055 -18.578 1 98.69 182 PRO A CA 1
ATOM 1385 C C . PRO A 1 182 ? 1.463 -14.523 -18.266 1 98.69 182 PRO A C 1
ATOM 1387 O O . PRO A 1 182 ? 1.209 -15.312 -19.172 1 98.69 182 PRO A O 1
ATOM 1390 N N . TYR A 1 183 ? 1.59 -14.898 -17.031 1 98.31 183 TYR A N 1
ATOM 1391 C CA . TYR A 1 183 ? 1.155 -16.172 -16.453 1 98.31 183 TYR A CA 1
ATOM 1392 C C . TYR A 1 183 ? 0.194 -15.93 -15.289 1 98.31 183 TYR A C 1
ATOM 1394 O O . TYR A 1 183 ? 0.535 -15.25 -14.32 1 98.31 183 TYR A O 1
ATOM 1402 N N . GLN A 1 184 ? -1.037 -16.484 -15.422 1 98.31 184 GLN A N 1
ATOM 1403 C CA . GLN A 1 184 ? -1.985 -16.281 -14.328 1 98.31 184 GLN A CA 1
ATOM 1404 C C . GLN A 1 184 ? -1.582 -17.078 -13.094 1 98.31 184 GLN A C 1
ATOM 1406 O O . GLN A 1 184 ? -1.196 -18.25 -13.203 1 98.31 184 GLN A O 1
ATOM 1411 N N . GLY A 1 185 ? -1.592 -16.469 -11.953 1 97.62 185 GLY A N 1
ATOM 1412 C CA . GLY A 1 185 ? -1.327 -17.156 -10.703 1 97.62 185 GLY A CA 1
ATOM 1413 C C . GLY A 1 185 ? -2.586 -17.656 -10.016 1 97.62 185 GLY A C 1
ATOM 1414 O O . GLY A 1 185 ? -2.898 -18.844 -10.062 1 97.62 185 GLY A O 1
ATOM 1415 N N . GLU A 1 186 ? -3.404 -16.719 -9.617 1 95.94 186 GLU A N 1
ATOM 1416 C CA . GLU A 1 186 ? -4.621 -17 -8.867 1 95.94 186 GLU A CA 1
ATOM 1417 C C . GLU A 1 186 ? -5.637 -17.75 -9.734 1 95.94 186 GLU A C 1
ATOM 1419 O O . GLU A 1 186 ? -6.48 -18.484 -9.211 1 95.94 186 GLU A O 1
ATOM 1424 N N . GLY A 1 187 ? -5.527 -17.531 -11.039 1 96.94 187 GLY A N 1
ATOM 1425 C CA . GLY A 1 187 ? -6.492 -18.125 -11.953 1 96.94 187 GLY A CA 1
ATOM 1426 C C . GLY A 1 187 ? -6.285 -19.609 -12.156 1 96.94 187 GLY A C 1
ATOM 1427 O O . GLY A 1 187 ? -7.113 -20.281 -12.781 1 96.94 187 GLY A O 1
ATOM 1428 N N . GLY A 1 188 ? -5.156 -20.156 -11.562 1 97.75 188 GLY A N 1
ATOM 1429 C CA . GLY A 1 188 ? -4.891 -21.594 -11.695 1 97.75 188 GLY A CA 1
ATOM 1430 C C . GLY A 1 188 ? -3.553 -21.891 -12.352 1 97.75 188 GLY A C 1
ATOM 1431 O O . GLY A 1 188 ? -3.395 -22.922 -13.008 1 97.75 188 GLY A O 1
ATOM 1432 N N . VAL A 1 189 ? -2.67 -20.938 -12.219 1 98.31 189 VAL A N 1
ATOM 1433 C CA . VAL A 1 189 ? -1.34 -21.078 -12.797 1 98.31 189 VAL A CA 1
ATOM 1434 C C . VAL A 1 189 ? -1.456 -21.391 -14.289 1 98.31 189 VAL A C 1
ATOM 1436 O O . VAL A 1 189 ? -0.876 -22.359 -14.781 1 98.31 189 VAL A O 1
ATOM 1439 N N . ASN A 1 190 ? -2.203 -20.547 -14.977 1 98 190 ASN A N 1
ATOM 1440 C CA . ASN A 1 190 ? -2.42 -20.75 -16.406 1 98 190 ASN A CA 1
ATOM 1441 C C . ASN A 1 190 ? -1.278 -20.156 -17.234 1 98 190 ASN A C 1
ATOM 1443 O O . ASN A 1 190 ? -0.917 -19 -17.078 1 98 190 ASN A O 1
ATOM 1447 N N . VAL A 1 191 ? -0.727 -20.984 -18.094 1 95.81 191 VAL A N 1
ATOM 1448 C CA . VAL A 1 191 ? 0.285 -20.578 -19.062 1 95.81 191 VAL A CA 1
ATOM 1449 C C . VAL A 1 191 ? -0.344 -20.484 -20.453 1 95.81 191 VAL A C 1
ATOM 1451 O O . VAL A 1 191 ? -0.873 -21.453 -20.969 1 95.81 191 VAL A O 1
ATOM 1454 N N . PRO A 1 192 ? -0.31 -19.281 -21 1 96.5 192 PRO A N 1
ATOM 1455 C CA . PRO A 1 192 ? -0.971 -19.125 -22.297 1 96.5 192 PRO A CA 1
ATOM 1456 C C . PRO A 1 192 ? -0.167 -19.734 -23.453 1 96.5 192 PRO A C 1
ATOM 1458 O O . PRO A 1 192 ? 0.978 -20.156 -23.25 1 96.5 192 PRO A O 1
ATOM 1461 N N . GLN A 1 193 ? -0.818 -19.766 -24.578 1 95.25 193 GLN A N 1
ATOM 1462 C CA . GLN A 1 193 ? -0.119 -20.172 -25.797 1 95.25 193 GLN A CA 1
ATOM 1463 C C . GLN A 1 193 ? 1.072 -19.266 -26.078 1 95.25 193 GLN A C 1
ATOM 1465 O O . GLN A 1 193 ? 1.069 -18.094 -25.703 1 95.25 193 GLN A O 1
ATOM 1470 N N . ALA A 1 194 ? 1.99 -19.766 -26.766 1 90.31 194 ALA A N 1
ATOM 1471 C CA . ALA A 1 194 ? 3.281 -19.125 -26.984 1 90.31 194 ALA A CA 1
ATOM 1472 C C . ALA A 1 194 ? 3.113 -17.797 -27.719 1 90.31 194 ALA A C 1
ATOM 1474 O O . ALA A 1 194 ? 3.861 -16.844 -27.469 1 90.31 194 ALA A O 1
ATOM 1475 N N . ASN A 1 195 ? 2.15 -17.672 -28.594 1 95.81 195 ASN A N 1
ATOM 1476 C CA . ASN A 1 195 ? 2.016 -16.484 -29.406 1 95.81 195 ASN A CA 1
ATOM 1477 C C . ASN A 1 195 ? 1.035 -15.484 -28.797 1 95.81 195 ASN A C 1
ATOM 1479 O O . ASN A 1 195 ? 0.748 -14.445 -29.391 1 95.81 195 ASN A O 1
ATOM 1483 N N . TYR A 1 196 ? 0.473 -15.797 -27.672 1 98.06 196 TYR A N 1
ATOM 1484 C CA . TYR A 1 196 ? -0.587 -14.992 -27.078 1 98.06 196 TYR A CA 1
ATOM 1485 C C . TYR A 1 196 ? -0.111 -13.562 -26.828 1 98.06 196 TYR A C 1
ATOM 1487 O O . TYR A 1 196 ? -0.734 -12.602 -27.281 1 98.06 196 TYR A O 1
ATOM 1495 N N . LEU A 1 197 ? 1.041 -13.312 -26.094 1 98.5 197 LEU A N 1
ATOM 1496 C CA . LEU A 1 197 ? 1.54 -11.977 -25.781 1 98.5 197 LEU A CA 1
ATOM 1497 C C . LEU A 1 197 ? 1.966 -11.242 -27.047 1 98.5 197 LEU A C 1
ATOM 1499 O O . LEU A 1 197 ? 1.802 -10.023 -27.141 1 98.5 197 LEU A O 1
ATOM 1503 N N . GLN A 1 198 ? 2.529 -12.008 -28 1 98.62 198 GLN A N 1
ATOM 1504 C CA . GLN A 1 198 ? 2.865 -11.398 -29.281 1 98.62 198 GLN A CA 1
ATOM 1505 C C . GLN A 1 198 ? 1.616 -10.898 -30 1 98.62 198 GLN A C 1
ATOM 1507 O O . GLN A 1 198 ? 1.63 -9.812 -30.594 1 98.62 198 GLN A O 1
ATOM 1512 N N . GLY A 1 199 ? 0.6 -11.734 -29.953 1 98.69 199 GLY A N 1
ATOM 1513 C CA . GLY A 1 199 ? -0.667 -11.32 -30.531 1 98.69 199 GLY A CA 1
ATOM 1514 C C . GLY A 1 199 ? -1.25 -10.086 -29.875 1 98.69 199 GLY A C 1
ATOM 1515 O O . GLY A 1 199 ? -1.749 -9.188 -30.562 1 98.69 199 GLY A O 1
ATOM 1516 N N . LEU A 1 200 ? -1.236 -10.016 -28.547 1 98.88 200 LEU A N 1
ATOM 1517 C CA . LEU A 1 200 ? -1.72 -8.844 -27.828 1 98.88 200 LEU A CA 1
ATOM 1518 C C . LEU A 1 200 ? -0.906 -7.609 -28.203 1 98.88 200 LEU A C 1
ATOM 1520 O O . LEU A 1 200 ? -1.463 -6.52 -28.359 1 98.88 200 LEU A O 1
ATOM 1524 N N . ARG A 1 201 ? 0.464 -7.762 -28.234 1 98.69 201 ARG A N 1
ATOM 1525 C CA . ARG A 1 201 ? 1.335 -6.66 -28.625 1 98.69 201 ARG A CA 1
ATOM 1526 C C . ARG A 1 201 ? 0.95 -6.117 -30 1 98.69 201 ARG A C 1
ATOM 1528 O O . ARG A 1 201 ? 0.898 -4.902 -30.203 1 98.69 201 ARG A O 1
ATOM 1535 N N . HIS A 1 202 ? 0.69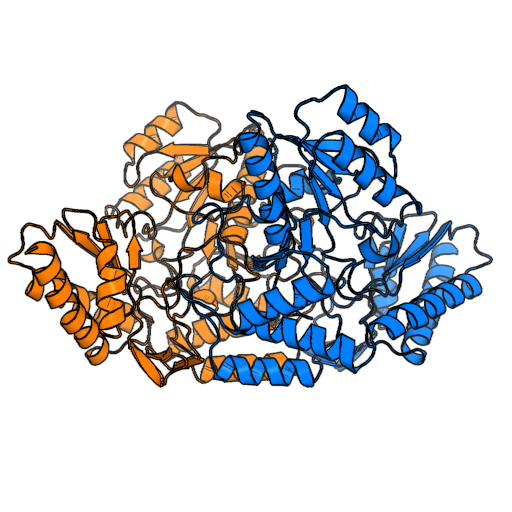9 -7.043 -30.938 1 98.38 202 HIS A N 1
ATOM 1536 C CA . HIS A 1 202 ? 0.302 -6.66 -32.281 1 98.38 202 HIS A CA 1
ATOM 1537 C C . HIS A 1 202 ? -1.004 -5.871 -32.281 1 98.38 202 HIS A C 1
ATOM 1539 O O . HIS A 1 202 ? -1.106 -4.82 -32.906 1 98.38 202 HIS A O 1
ATOM 1545 N N . LEU A 1 203 ? -2.01 -6.355 -31.562 1 98.56 203 LEU A N 1
ATOM 1546 C CA . LEU A 1 203 ? -3.299 -5.68 -31.453 1 98.56 203 LEU A CA 1
ATOM 1547 C C . LEU A 1 203 ? -3.143 -4.293 -30.844 1 98.56 203 LEU A C 1
ATOM 1549 O O . LEU A 1 203 ? -3.764 -3.332 -31.312 1 98.56 203 LEU A O 1
ATOM 1553 N N . CYS A 1 204 ? -2.312 -4.199 -29.797 1 98.75 204 CYS A N 1
ATOM 1554 C CA . CYS A 1 204 ? -2.072 -2.91 -29.156 1 98.75 204 CYS A CA 1
ATOM 1555 C C . CYS A 1 204 ? -1.412 -1.936 -30.125 1 98.75 204 CYS A C 1
ATOM 1557 O O . CYS A 1 204 ? -1.784 -0.763 -30.188 1 98.75 204 CYS A O 1
ATOM 1559 N N . ASN A 1 205 ? -0.403 -2.404 -30.891 1 98.25 205 ASN A N 1
ATOM 1560 C CA . ASN A 1 205 ? 0.26 -1.559 -31.875 1 98.25 205 ASN A CA 1
ATOM 1561 C C . ASN A 1 205 ? -0.721 -1.055 -32.938 1 98.25 205 ASN A C 1
ATOM 1563 O O . ASN A 1 205 ? -0.696 0.122 -33.281 1 98.25 205 ASN A O 1
ATOM 1567 N N . GLN A 1 206 ? -1.551 -1.911 -33.344 1 97.75 206 GLN A N 1
ATOM 1568 C CA . GLN A 1 206 ? -2.492 -1.583 -34.406 1 97.75 206 GLN A CA 1
ATOM 1569 C C . GLN A 1 206 ? -3.498 -0.533 -33.969 1 97.75 206 GLN A C 1
ATOM 1571 O O . GLN A 1 206 ? -3.957 0.287 -34.75 1 97.75 206 GLN A O 1
ATOM 1576 N N . ASN A 1 207 ? -3.83 -0.501 -32.719 1 98 207 ASN A N 1
ATOM 1577 C CA . ASN A 1 207 ? -4.934 0.325 -32.219 1 98 207 ASN A CA 1
ATOM 1578 C C . ASN A 1 207 ? -4.438 1.489 -31.375 1 98 207 ASN A C 1
ATOM 1580 O O . ASN A 1 207 ? -5.234 2.303 -30.906 1 98 207 ASN A O 1
ATOM 1584 N N . GLY A 1 208 ? -3.117 1.563 -31.156 1 98 208 GLY A N 1
ATOM 1585 C CA . GLY A 1 208 ? -2.568 2.605 -30.297 1 98 208 GLY A CA 1
ATOM 1586 C C . GLY A 1 208 ? -2.893 2.408 -28.844 1 98 208 GLY A C 1
ATOM 1587 O O . GLY A 1 208 ? -3.184 3.371 -28.125 1 98 208 GLY A O 1
ATOM 1588 N N . TRP A 1 209 ? -3.039 1.123 -28.375 1 98.81 209 TRP A N 1
ATOM 1589 C CA . TRP A 1 209 ? -3.316 0.787 -26.984 1 98.81 209 TRP A CA 1
ATOM 1590 C C . TRP A 1 209 ? -2.021 0.555 -26.219 1 98.81 209 TRP A C 1
ATOM 1592 O O . TRP A 1 209 ? -0.975 0.292 -26.812 1 98.81 209 TRP A O 1
ATOM 1602 N N . LEU A 1 210 ? -2.059 0.749 -24.906 1 98.94 210 LEU A N 1
ATOM 1603 C CA . LEU A 1 210 ? -0.963 0.334 -24.031 1 98.94 210 LEU A CA 1
ATOM 1604 C C . LEU A 1 210 ? -1.075 -1.146 -23.688 1 98.94 210 LEU A C 1
ATOM 1606 O O . LEU A 1 210 ? -2.145 -1.617 -23.297 1 98.94 210 LEU A O 1
ATOM 1610 N N . LEU A 1 211 ? 0.003 -1.888 -23.875 1 98.94 211 LEU A N 1
ATOM 1611 C CA . LEU A 1 211 ? 0.102 -3.234 -23.328 1 98.94 211 LEU A CA 1
ATOM 1612 C C . LEU A 1 211 ? 0.708 -3.209 -21.922 1 98.94 211 LEU A C 1
ATOM 1614 O O . LEU A 1 211 ? 1.891 -2.898 -21.766 1 98.94 211 LEU A O 1
ATOM 1618 N N . MET A 1 212 ? -0.095 -3.539 -20.938 1 99 212 MET A N 1
ATOM 1619 C CA . MET A 1 212 ? 0.318 -3.512 -19.531 1 99 212 MET A CA 1
ATOM 1620 C C . MET A 1 212 ? 0.354 -4.922 -18.953 1 99 212 MET A C 1
ATOM 1622 O O . MET A 1 212 ? -0.657 -5.625 -18.953 1 99 212 MET A O 1
ATOM 1626 N N . LEU A 1 213 ? 1.49 -5.273 -18.422 1 98.94 213 LEU A N 1
ATOM 1627 C CA . LEU A 1 213 ? 1.676 -6.633 -17.922 1 98.94 213 LEU A CA 1
ATOM 1628 C C . LEU A 1 213 ? 1.805 -6.648 -16.406 1 98.94 213 LEU A C 1
ATOM 1630 O O . LEU A 1 213 ? 2.695 -6.004 -15.844 1 98.94 213 LEU A O 1
ATOM 1634 N N . ASP A 1 214 ? 0.905 -7.363 -15.758 1 98.94 214 ASP A N 1
ATOM 1635 C CA . ASP A 1 214 ? 0.981 -7.609 -14.328 1 98.94 214 ASP A CA 1
ATOM 1636 C C . ASP A 1 214 ? 1.949 -8.75 -14.016 1 98.94 214 ASP A C 1
ATOM 1638 O O . ASP A 1 214 ? 1.577 -9.922 -14.078 1 98.94 214 ASP A O 1
ATOM 1642 N N . GLU A 1 215 ? 3.152 -8.391 -13.656 1 98.81 215 GLU A N 1
ATOM 1643 C CA . GLU A 1 215 ? 4.211 -9.352 -13.352 1 98.81 215 GLU A CA 1
ATOM 1644 C C . GLU A 1 215 ? 4.422 -9.484 -11.852 1 98.81 215 GLU A C 1
ATOM 1646 O O . GLU A 1 215 ? 5.473 -9.945 -11.406 1 98.81 215 GLU A O 1
ATOM 1651 N N . VAL A 1 216 ? 3.428 -9.125 -11.078 1 98.94 216 VAL A N 1
ATOM 1652 C CA . VAL A 1 216 ? 3.52 -9.086 -9.625 1 98.94 216 VAL A CA 1
ATOM 1653 C C . VAL A 1 216 ? 3.916 -10.461 -9.094 1 98.94 216 VAL A C 1
ATOM 1655 O O . VAL A 1 216 ? 4.789 -10.57 -8.227 1 98.94 216 VAL A O 1
ATOM 1658 N N . GLN A 1 217 ? 3.32 -11.5 -9.594 1 98.75 217 GLN A N 1
ATOM 1659 C CA . GLN A 1 217 ? 3.629 -12.828 -9.07 1 98.75 217 GLN A CA 1
ATOM 1660 C C . GLN A 1 217 ? 4.652 -13.547 -9.945 1 98.75 217 GLN A C 1
ATOM 1662 O O . GLN A 1 217 ? 5.535 -14.234 -9.438 1 98.75 217 GLN A O 1
ATOM 1667 N N . CYS A 1 218 ? 4.605 -13.375 -11.266 1 98.56 218 CYS A N 1
ATOM 1668 C CA . CYS A 1 218 ? 5.375 -14.211 -12.18 1 98.56 218 CYS A CA 1
ATOM 1669 C C . CYS A 1 218 ? 6.734 -13.586 -12.477 1 98.56 218 CYS A C 1
ATOM 1671 O O . CYS A 1 218 ? 7.59 -14.219 -13.094 1 98.56 218 CYS A O 1
ATOM 1673 N N . GLY A 1 219 ? 6.973 -12.344 -11.992 1 98.56 219 GLY A N 1
ATOM 1674 C CA . GLY A 1 219 ? 8.219 -11.656 -12.305 1 98.56 219 GLY A CA 1
ATOM 1675 C C . GLY A 1 219 ? 9.312 -11.914 -11.289 1 98.56 219 GLY A C 1
ATOM 1676 O O . GLY A 1 219 ? 9.227 -12.859 -10.5 1 98.56 219 GLY A O 1
ATOM 1677 N N . ILE A 1 220 ? 10.359 -11.234 -11.469 1 98.88 220 ILE A N 1
ATOM 1678 C CA . ILE A 1 220 ? 11.523 -11.203 -10.586 1 98.88 220 ILE A CA 1
ATOM 1679 C C . ILE A 1 220 ? 12.078 -12.617 -10.414 1 98.88 220 ILE A C 1
ATOM 1681 O O . ILE A 1 220 ? 12.195 -13.117 -9.297 1 98.88 220 ILE A O 1
ATOM 1685 N N . GLY A 1 221 ? 12.289 -13.305 -11.477 1 98.81 221 GLY A N 1
ATOM 1686 C CA . GLY A 1 221 ? 13.031 -14.555 -11.492 1 98.81 221 GLY A CA 1
ATOM 1687 C C . GLY A 1 221 ? 12.141 -15.773 -11.32 1 98.81 221 GLY A C 1
ATOM 1688 O O . GLY A 1 221 ? 12.578 -16.906 -11.539 1 98.81 221 GLY A O 1
ATOM 1689 N N . ARG A 1 222 ? 10.852 -15.609 -10.984 1 98.81 222 ARG A N 1
ATOM 1690 C CA . ARG A 1 222 ? 9.914 -16.672 -10.648 1 98.81 222 ARG A CA 1
ATOM 1691 C C . ARG A 1 222 ? 9.805 -17.688 -11.789 1 98.81 222 ARG A C 1
ATOM 1693 O O . ARG A 1 222 ? 9.758 -18.891 -11.555 1 98.81 222 ARG A O 1
ATOM 1700 N N . THR A 1 223 ? 9.875 -17.172 -13.047 1 98.25 223 THR A N 1
ATOM 1701 C CA . THR A 1 223 ? 9.602 -18.016 -14.203 1 98.25 223 THR A CA 1
ATOM 1702 C C . THR A 1 223 ? 10.898 -18.406 -14.906 1 98.25 223 THR A C 1
ATOM 1704 O O . THR A 1 223 ? 10.875 -19.062 -15.953 1 98.25 223 THR A O 1
ATOM 1707 N N . GLY A 1 224 ? 12.016 -17.984 -14.367 1 98.25 224 GLY A N 1
ATOM 1708 C CA . GLY A 1 224 ? 13.297 -18.375 -14.953 1 98.25 224 GLY A CA 1
ATOM 1709 C C . GLY A 1 224 ? 13.992 -17.234 -15.672 1 98.25 224 GLY A C 1
ATOM 1710 O O . GLY A 1 224 ? 15.195 -17.297 -15.93 1 98.25 224 GLY A O 1
ATOM 1711 N N . ASN A 1 225 ? 13.312 -16.234 -16.078 1 98.25 225 ASN A N 1
ATOM 1712 C CA . ASN A 1 225 ? 13.812 -14.93 -16.516 1 98.25 225 ASN A CA 1
ATOM 1713 C C . ASN A 1 225 ? 13.516 -13.844 -15.492 1 98.25 225 ASN A C 1
ATOM 1715 O O . ASN A 1 225 ? 12.742 -14.055 -14.562 1 98.25 225 ASN A O 1
ATOM 1719 N N . TRP A 1 226 ? 14.188 -12.703 -15.648 1 98.81 226 TRP A N 1
ATOM 1720 C CA . TRP A 1 226 ? 13.859 -11.609 -14.75 1 98.81 226 TRP A CA 1
ATOM 1721 C C . TRP A 1 226 ? 12.367 -11.297 -14.797 1 98.81 226 TRP A C 1
ATOM 1723 O O . TRP A 1 226 ? 11.742 -11.078 -13.758 1 98.81 226 TRP A O 1
ATOM 1733 N N . PHE A 1 227 ? 11.859 -11.266 -16.016 1 98.75 227 PHE A N 1
ATOM 1734 C CA . PHE A 1 227 ? 10.445 -11.016 -16.281 1 98.75 227 PHE A CA 1
ATOM 1735 C C . PHE A 1 227 ? 9.875 -12.047 -17.25 1 98.75 227 PHE A C 1
ATOM 1737 O O . PHE A 1 227 ? 10.555 -12.453 -18.188 1 98.75 227 PHE A O 1
ATOM 1744 N N . ALA A 1 228 ? 8.633 -12.414 -17.016 1 98.38 228 ALA A N 1
ATOM 1745 C CA . ALA A 1 228 ? 7.98 -13.453 -17.812 1 98.38 228 ALA A CA 1
ATOM 1746 C C . ALA A 1 228 ? 7.852 -13.023 -19.266 1 98.38 228 ALA A C 1
ATOM 1748 O O . ALA A 1 228 ? 7.957 -13.852 -20.172 1 98.38 228 ALA A O 1
ATOM 1749 N N . PHE A 1 229 ? 7.617 -11.742 -19.531 1 98.19 229 PHE A N 1
ATOM 1750 C CA . PHE A 1 229 ? 7.355 -11.289 -20.891 1 98.19 229 PHE A CA 1
ATOM 1751 C C . PHE A 1 229 ? 8.578 -11.492 -21.781 1 98.19 229 PHE A C 1
ATOM 1753 O O . PHE A 1 229 ? 8.469 -11.5 -23 1 98.19 229 PHE A O 1
ATOM 1760 N N . GLN A 1 230 ? 9.727 -11.703 -21.188 1 98.06 230 GLN A N 1
ATOM 1761 C CA . GLN A 1 230 ? 10.969 -11.836 -21.938 1 98.06 230 GLN A CA 1
ATOM 1762 C C . GLN A 1 230 ? 10.984 -13.125 -22.75 1 98.06 230 GLN A C 1
ATOM 1764 O O . GLN A 1 230 ? 11.734 -13.25 -23.719 1 98.06 230 GLN A O 1
ATOM 1769 N N . TYR A 1 231 ? 10.156 -14.094 -22.391 1 97.06 231 TYR A N 1
ATOM 1770 C CA . TYR A 1 231 ? 10.039 -15.328 -23.156 1 97.06 231 TYR A CA 1
ATOM 1771 C C . TYR A 1 231 ? 9.375 -15.07 -24.5 1 97.06 231 TYR A C 1
ATOM 1773 O O . TYR A 1 231 ? 9.516 -15.875 -25.422 1 97.06 231 TYR A O 1
ATOM 1781 N N . SER A 1 232 ? 8.633 -13.953 -24.625 1 96.38 232 SER A N 1
ATOM 1782 C CA . SER A 1 232 ? 7.809 -13.719 -25.812 1 96.38 232 SER A CA 1
ATOM 1783 C C . SER A 1 232 ? 8.523 -12.812 -26.812 1 96.38 232 SER A C 1
ATOM 1785 O O . SER A 1 232 ? 8.055 -12.633 -27.938 1 96.38 232 SER A O 1
ATOM 1787 N N . GLY A 1 233 ? 9.609 -12.172 -26.422 1 95.31 233 GLY A N 1
ATOM 1788 C CA . GLY A 1 233 ? 10.375 -11.305 -27.297 1 95.31 233 GLY A CA 1
ATOM 1789 C C . GLY A 1 233 ? 9.695 -9.969 -27.562 1 95.31 233 GLY A C 1
ATOM 1790 O O . GLY A 1 233 ? 10.07 -9.242 -28.484 1 95.31 233 GLY A O 1
ATOM 1791 N N . ILE A 1 234 ? 8.68 -9.688 -26.812 1 97.12 234 ILE A N 1
ATOM 1792 C CA . ILE A 1 234 ? 8.023 -8.391 -26.953 1 97.12 234 ILE A CA 1
ATOM 1793 C C . ILE A 1 234 ? 8.492 -7.457 -25.844 1 97.12 234 ILE A C 1
ATOM 1795 O O . ILE A 1 234 ? 9.195 -7.879 -24.922 1 97.12 234 ILE A O 1
ATOM 1799 N N . THR A 1 235 ? 8.156 -6.199 -25.984 1 97.25 235 THR A N 1
ATOM 1800 C CA . THR A 1 235 ? 8.32 -5.211 -24.922 1 97.25 235 THR A CA 1
ATOM 1801 C C . THR A 1 235 ? 6.984 -4.547 -24.594 1 97.25 235 THR A C 1
ATOM 1803 O O . THR A 1 235 ? 6.344 -3.951 -25.469 1 97.25 235 THR A O 1
ATOM 1806 N N . PRO A 1 236 ? 6.555 -4.664 -23.391 1 98.75 236 PRO A N 1
ATOM 1807 C CA . PRO A 1 236 ? 5.309 -4.004 -23.016 1 98.75 236 PRO A CA 1
ATOM 1808 C C . PRO A 1 236 ? 5.477 -2.498 -22.797 1 98.75 236 PRO A C 1
ATOM 1810 O O . PRO A 1 236 ? 6.598 -1.986 -22.844 1 98.75 236 PRO A O 1
ATOM 1813 N N . ASP A 1 237 ? 4.355 -1.769 -22.656 1 98.94 237 ASP A N 1
ATOM 1814 C CA . ASP A 1 237 ? 4.391 -0.34 -22.359 1 98.94 237 ASP A CA 1
ATOM 1815 C C . ASP A 1 237 ? 4.453 -0.095 -20.844 1 98.94 237 ASP A C 1
ATOM 1817 O O . ASP A 1 237 ? 4.977 0.928 -20.406 1 98.94 237 ASP A O 1
ATOM 1821 N N . VAL A 1 238 ? 3.863 -1.012 -20.094 1 98.94 238 VAL A N 1
ATOM 1822 C CA . VAL A 1 238 ? 3.82 -0.917 -18.641 1 98.94 238 VAL A CA 1
ATOM 1823 C C . VAL A 1 238 ? 4.031 -2.301 -18.016 1 98.94 238 VAL A C 1
ATOM 1825 O O . VAL A 1 238 ? 3.531 -3.301 -18.547 1 98.94 238 VAL A O 1
ATOM 1828 N N . VAL A 1 239 ? 4.793 -2.391 -16.953 1 98.94 239 VAL A N 1
ATOM 1829 C CA . VAL A 1 239 ? 4.988 -3.609 -16.172 1 98.94 239 VAL A CA 1
ATOM 1830 C C . VAL A 1 239 ? 4.832 -3.303 -14.688 1 98.94 239 VAL A C 1
ATOM 1832 O O . VAL A 1 239 ? 5.422 -2.35 -14.172 1 98.94 239 VAL A O 1
ATOM 1835 N N . THR A 1 240 ? 4.016 -4.055 -14.023 1 98.94 240 THR A N 1
ATOM 1836 C CA . THR A 1 240 ? 3.881 -3.881 -12.578 1 98.94 240 THR A CA 1
ATOM 1837 C C . THR A 1 240 ? 4.559 -5.023 -11.836 1 98.94 240 THR A C 1
ATOM 1839 O O . THR A 1 240 ? 4.531 -6.172 -12.281 1 98.94 240 THR A O 1
ATOM 1842 N N . LEU A 1 241 ? 5.223 -4.695 -10.742 1 98.94 241 LEU A N 1
ATOM 1843 C CA . LEU A 1 241 ? 6 -5.621 -9.922 1 98.94 241 LEU A CA 1
ATOM 1844 C C . LEU A 1 241 ? 5.637 -5.484 -8.453 1 98.94 241 LEU A C 1
ATOM 1846 O O . LEU A 1 241 ? 5.176 -4.426 -8.016 1 98.94 241 LEU A O 1
ATOM 1850 N N . ALA A 1 242 ? 5.848 -6.516 -7.723 1 98.88 242 ALA A N 1
ATOM 1851 C CA . ALA A 1 242 ? 5.82 -6.555 -6.262 1 98.88 242 ALA A CA 1
ATOM 1852 C C . ALA A 1 242 ? 6.363 -7.879 -5.734 1 98.88 242 ALA A C 1
ATOM 1854 O O . ALA A 1 242 ? 7.418 -8.344 -6.176 1 98.88 242 ALA A O 1
ATOM 1855 N N . LYS A 1 243 ? 5.801 -8.391 -4.738 1 98.56 243 LYS A N 1
ATOM 1856 C CA . LYS A 1 243 ? 6.074 -9.688 -4.137 1 98.56 243 LYS A CA 1
ATOM 1857 C C . LYS A 1 243 ? 7.57 -10 -4.141 1 98.56 243 LYS A C 1
ATOM 1859 O O . LYS A 1 243 ? 8.32 -9.453 -3.332 1 98.56 243 LYS A O 1
ATOM 1864 N N . GLY A 1 244 ? 8.008 -10.758 -5.102 1 98.75 244 GLY A N 1
ATOM 1865 C CA . GLY A 1 244 ? 9.391 -11.203 -5.156 1 98.75 244 GLY A CA 1
ATOM 1866 C C . GLY A 1 244 ? 10.391 -10.062 -5.191 1 98.75 244 GLY A C 1
ATOM 1867 O O . GLY A 1 244 ? 11.57 -10.258 -4.898 1 98.75 244 GLY A O 1
ATOM 1868 N N . LEU A 1 245 ? 9.992 -8.867 -5.418 1 98.88 245 LEU A N 1
ATOM 1869 C CA . LEU A 1 245 ? 10.875 -7.719 -5.602 1 98.88 245 LEU A CA 1
ATOM 1870 C C . LEU A 1 245 ? 11.609 -7.387 -4.309 1 98.88 245 LEU A C 1
ATOM 1872 O O . LEU A 1 245 ? 12.781 -7.012 -4.336 1 98.88 245 LEU A O 1
ATOM 1876 N N . GLY A 1 246 ? 10.93 -7.508 -3.203 1 98.62 246 GLY A N 1
ATOM 1877 C CA . GLY A 1 246 ? 11.508 -7.098 -1.935 1 98.62 246 GLY A CA 1
ATOM 1878 C C . GLY A 1 246 ? 11.883 -8.266 -1.043 1 98.62 246 GLY A C 1
ATOM 1879 O O . GLY A 1 246 ? 12.383 -8.07 0.067 1 98.62 246 GLY A O 1
ATOM 1880 N N . SER A 1 247 ? 11.531 -9.547 -1.489 1 98.56 247 SER A N 1
ATOM 1881 C CA . SER A 1 247 ? 11.82 -10.766 -0.739 1 98.56 247 SER A CA 1
ATOM 1882 C C . SER A 1 247 ? 11.336 -10.656 0.702 1 98.56 247 SER A C 1
ATOM 1884 O O . SER A 1 247 ? 12.086 -10.938 1.639 1 98.56 247 SER A O 1
ATOM 1886 N N . GLY A 1 248 ? 10.141 -10.266 0.853 1 98.38 248 GLY A N 1
ATOM 1887 C CA . GLY A 1 248 ? 9.539 -10.172 2.174 1 98.38 248 GLY A CA 1
ATOM 1888 C C . GLY A 1 248 ? 9.18 -8.75 2.572 1 98.38 248 GLY A C 1
ATOM 1889 O O . GLY A 1 248 ? 8.164 -8.523 3.234 1 98.38 248 GLY A O 1
ATOM 1890 N N . VAL A 1 249 ? 9.969 -7.746 2.209 1 98.75 249 VAL A N 1
ATOM 1891 C CA . VAL A 1 249 ? 9.742 -6.344 2.531 1 98.75 249 VAL A CA 1
ATOM 1892 C C . VAL A 1 249 ? 8.711 -5.754 1.564 1 98.75 249 VAL A C 1
ATOM 1894 O O . VAL A 1 249 ? 8.836 -5.91 0.347 1 98.75 249 VAL A O 1
ATOM 1897 N N . PRO A 1 250 ? 7.668 -5.074 2.062 1 98.62 250 PRO A N 1
ATOM 1898 C CA . PRO A 1 250 ? 6.641 -4.512 1.182 1 98.62 250 PRO A CA 1
ATOM 1899 C C . PRO A 1 250 ? 7.211 -3.518 0.173 1 98.62 250 PRO A C 1
ATOM 1901 O O . PRO A 1 250 ? 7.887 -2.559 0.558 1 98.62 250 PRO A O 1
ATOM 1904 N N . ILE A 1 251 ? 6.961 -3.756 -1.1 1 98.88 251 ILE A N 1
ATOM 1905 C CA . ILE A 1 251 ? 7.352 -2.855 -2.18 1 98.88 251 ILE A CA 1
ATOM 1906 C C . ILE A 1 251 ? 6.594 -3.225 -3.455 1 98.88 251 ILE A C 1
ATOM 1908 O O . ILE A 1 251 ? 6.262 -4.391 -3.672 1 98.88 251 ILE A O 1
ATOM 1912 N N . GLY A 1 252 ? 6.164 -2.307 -4.203 1 98.88 252 GLY A N 1
ATOM 1913 C CA . GLY A 1 252 ? 5.641 -2.424 -5.555 1 98.88 252 GLY A CA 1
ATOM 1914 C C . GLY A 1 252 ? 6.266 -1.436 -6.523 1 98.88 252 GLY A C 1
ATOM 1915 O O . GLY A 1 252 ? 6.883 -0.453 -6.102 1 98.88 252 GLY A O 1
ATOM 1916 N N . ALA A 1 253 ? 6.168 -1.697 -7.754 1 98.94 253 ALA A N 1
ATOM 1917 C CA . ALA A 1 253 ? 6.699 -0.809 -8.781 1 98.94 253 ALA A CA 1
ATOM 1918 C C . ALA A 1 253 ? 5.828 -0.839 -10.039 1 98.94 253 ALA A C 1
ATOM 1920 O O . ALA A 1 253 ? 5.238 -1.871 -10.367 1 98.94 253 ALA A O 1
ATOM 1921 N N . CYS A 1 254 ? 5.695 0.223 -10.633 1 98.94 254 CYS A N 1
ATOM 1922 C CA . CYS A 1 254 ? 5.129 0.376 -11.969 1 98.94 254 CYS A CA 1
ATOM 1923 C C . CYS A 1 254 ? 6.164 0.929 -12.945 1 98.94 254 CYS A C 1
ATOM 1925 O O . CYS A 1 254 ? 6.617 2.066 -12.797 1 98.94 254 CYS A O 1
ATOM 1927 N N . LEU A 1 255 ? 6.598 0.147 -13.859 1 98.94 255 LEU A N 1
ATOM 1928 C CA . LEU A 1 255 ? 7.547 0.562 -14.891 1 98.94 255 LEU A CA 1
ATOM 1929 C C . LEU A 1 255 ? 6.824 0.962 -16.172 1 98.94 255 LEU A C 1
ATOM 1931 O O . LEU A 1 255 ? 5.75 0.435 -16.469 1 98.94 255 LEU A O 1
ATOM 1935 N N . ALA A 1 256 ? 7.418 1.855 -16.906 1 98.94 256 ALA A N 1
ATOM 1936 C CA . ALA A 1 256 ? 6.789 2.309 -18.141 1 98.94 256 ALA A CA 1
ATOM 1937 C C . ALA A 1 256 ? 7.836 2.547 -19.219 1 98.94 256 ALA A C 1
ATOM 1939 O O . ALA A 1 256 ? 9.016 2.744 -18.922 1 98.94 256 ALA A O 1
ATOM 1940 N N . LYS A 1 257 ? 7.445 2.508 -20.453 1 98.69 257 LYS A N 1
ATOM 1941 C CA . LYS A 1 257 ? 8.281 2.703 -21.641 1 98.69 257 LYS A CA 1
ATOM 1942 C C . LYS A 1 257 ? 7.586 3.582 -22.672 1 98.69 257 LYS A C 1
ATOM 1944 O O . LYS A 1 257 ? 6.367 3.51 -22.828 1 98.69 257 LYS A O 1
ATOM 1949 N N . GLY A 1 258 ? 8.422 4.348 -23.391 1 98.19 258 GLY A N 1
ATOM 1950 C CA . GLY A 1 258 ? 7.898 5.133 -24.5 1 98.19 258 GLY A CA 1
ATOM 1951 C C . GLY A 1 258 ? 6.867 6.16 -24.062 1 98.19 258 GLY A C 1
ATOM 1952 O O . GLY A 1 258 ? 7.109 6.938 -23.141 1 98.19 258 GLY A O 1
ATOM 1953 N N . ILE A 1 259 ? 5.746 6.145 -24.719 1 98.12 259 ILE A N 1
ATOM 1954 C CA . ILE A 1 259 ? 4.715 7.145 -24.469 1 98.12 259 ILE A CA 1
ATOM 1955 C C . ILE A 1 259 ? 4.191 7.004 -23.047 1 98.12 259 ILE A C 1
ATOM 1957 O O . ILE A 1 259 ? 3.877 8 -22.391 1 98.12 259 ILE A O 1
ATOM 1961 N N . ALA A 1 260 ? 4.09 5.766 -22.594 1 98.81 260 ALA A N 1
ATOM 1962 C CA . ALA A 1 260 ? 3.58 5.516 -21.25 1 98.81 260 ALA A CA 1
ATOM 1963 C C . ALA A 1 260 ? 4.473 6.168 -20.203 1 98.81 260 ALA A C 1
ATOM 1965 O O . ALA A 1 260 ? 3.99 6.613 -19.156 1 98.81 260 ALA A O 1
ATOM 1966 N N . ALA A 1 261 ? 5.777 6.234 -20.422 1 98.69 261 ALA A N 1
ATOM 1967 C CA . ALA A 1 261 ? 6.758 6.754 -19.469 1 98.69 261 ALA A CA 1
ATOM 1968 C C . ALA A 1 261 ? 6.605 8.258 -19.281 1 98.69 261 ALA A C 1
ATOM 1970 O O . ALA A 1 261 ? 7.145 8.836 -18.328 1 98.69 261 ALA A O 1
ATOM 1971 N N . ASN A 1 262 ? 5.82 8.898 -20.125 1 98 262 ASN A N 1
ATOM 1972 C CA . ASN A 1 262 ? 5.727 10.352 -20.125 1 98 262 ASN A CA 1
ATOM 1973 C C . ASN A 1 262 ? 4.309 10.82 -19.812 1 98 262 ASN A C 1
ATOM 1975 O O . ASN A 1 262 ? 4 12.008 -19.938 1 98 262 ASN A O 1
ATOM 1979 N N . VAL A 1 263 ? 3.494 9.867 -19.391 1 98.62 263 VAL A N 1
ATOM 1980 C CA . VAL A 1 263 ? 2.088 10.195 -19.188 1 98.62 263 VAL A CA 1
ATOM 1981 C C . VAL A 1 263 ? 1.927 10.961 -17.875 1 98.62 263 VAL A C 1
ATOM 1983 O O . VAL A 1 263 ? 1.264 11.992 -17.828 1 98.62 263 VAL A O 1
ATOM 1986 N N . PHE A 1 264 ? 2.477 10.461 -16.812 1 98.56 264 PHE A N 1
ATOM 1987 C CA . PHE A 1 264 ? 2.365 11.109 -15.508 1 98.56 264 PHE A CA 1
ATOM 1988 C C . PHE A 1 264 ? 3.238 12.359 -15.453 1 98.56 264 PHE A C 1
ATOM 1990 O O . PHE A 1 264 ? 4.352 12.367 -15.977 1 98.56 264 PHE A O 1
ATOM 1997 N N . LYS A 1 265 ? 2.771 13.328 -14.906 1 97.88 265 LYS A N 1
ATOM 1998 C CA . LYS A 1 265 ? 3.453 14.578 -14.57 1 97.88 265 LYS A CA 1
ATOM 1999 C C . LYS A 1 265 ? 3.373 14.859 -13.07 1 97.88 265 LYS A C 1
ATOM 2001 O O . LYS A 1 265 ? 2.613 14.211 -12.352 1 97.88 265 LYS A O 1
ATOM 2006 N N . PRO A 1 266 ? 4.203 15.789 -12.602 1 97 266 PRO A N 1
ATOM 2007 C CA . PRO A 1 266 ? 4.16 16.094 -11.172 1 97 266 PRO A CA 1
ATOM 2008 C C . PRO A 1 266 ? 2.748 16.391 -10.672 1 97 266 PRO A C 1
ATOM 2010 O O . PRO A 1 266 ? 2.037 17.203 -11.266 1 97 266 PRO A O 1
ATOM 2013 N N . GLY A 1 267 ? 2.395 15.641 -9.633 1 95.81 267 GLY A N 1
ATOM 2014 C CA . GLY A 1 267 ? 1.079 15.844 -9.047 1 95.81 267 GLY A CA 1
ATOM 2015 C C . GLY A 1 267 ? 0.076 14.781 -9.445 1 95.81 267 GLY A C 1
ATOM 2016 O O . GLY A 1 267 ? -0.894 14.531 -8.727 1 95.81 267 GLY A O 1
ATOM 2017 N N . ASN A 1 268 ? 0.25 14.031 -10.516 1 97.62 268 ASN A N 1
ATOM 2018 C CA . ASN A 1 268 ? -0.714 13.07 -11.039 1 97.62 268 ASN A CA 1
ATOM 2019 C C . ASN A 1 268 ? -0.811 11.836 -10.141 1 97.62 268 ASN A C 1
ATOM 2021 O O . ASN A 1 268 ? -1.87 11.211 -10.047 1 97.62 268 ASN A O 1
ATOM 2025 N N . HIS A 1 269 ? 0.295 11.469 -9.562 1 98.06 269 HIS A N 1
ATOM 2026 C CA . HIS A 1 269 ? 0.365 10.273 -8.727 1 98.06 269 HIS A CA 1
ATOM 2027 C C . HIS A 1 269 ? 1.502 10.375 -7.719 1 98.06 269 HIS A C 1
ATOM 2029 O O . HIS A 1 269 ? 2.471 11.102 -7.938 1 98.06 269 HIS A O 1
ATOM 2035 N N . ALA A 1 270 ? 1.311 9.75 -6.605 1 97.75 270 ALA A N 1
ATOM 2036 C CA . ALA A 1 270 ? 2.301 9.844 -5.535 1 97.75 270 ALA A CA 1
ATOM 2037 C C . ALA A 1 270 ? 2.119 8.719 -4.52 1 97.75 270 ALA A C 1
ATOM 2039 O O . ALA A 1 270 ? 1.08 8.047 -4.504 1 97.75 270 ALA A O 1
ATOM 2040 N N . SER A 1 271 ? 3.064 8.492 -3.75 1 98.12 271 SER A N 1
ATOM 2041 C CA . SER A 1 271 ? 3.084 7.559 -2.631 1 98.12 271 SER A CA 1
ATOM 2042 C C . SER A 1 271 ? 3.969 8.07 -1.499 1 98.12 271 SER A C 1
ATOM 2044 O O . SER A 1 271 ? 5.129 8.422 -1.722 1 98.12 271 SER A O 1
ATOM 2046 N N . THR A 1 272 ? 3.438 8.078 -0.272 1 98 272 THR A N 1
ATOM 2047 C CA . THR A 1 272 ? 4.207 8.547 0.876 1 98 272 THR A CA 1
ATOM 2048 C C . THR A 1 272 ? 5.41 7.645 1.126 1 98 272 THR A C 1
ATOM 2050 O O . THR A 1 272 ? 6.535 8.125 1.261 1 98 272 THR A O 1
ATOM 2053 N N . PHE A 1 273 ? 5.207 6.363 1.075 1 98.31 273 PHE A N 1
ATOM 2054 C CA . PHE A 1 273 ? 6.23 5.398 1.456 1 98.31 273 PHE A CA 1
ATOM 2055 C C . PHE A 1 273 ? 7.016 4.93 0.236 1 98.31 273 PHE A C 1
ATOM 2057 O O . PHE A 1 273 ? 8.062 4.297 0.37 1 98.31 273 PHE A O 1
ATOM 2064 N N . GLY A 1 274 ? 6.426 5.156 -0.96 1 98.5 274 GLY A N 1
ATOM 2065 C CA . GLY A 1 274 ? 6.949 4.535 -2.166 1 98.5 274 GLY A CA 1
ATOM 2066 C C . GLY A 1 274 ? 8.406 4.863 -2.42 1 98.5 274 GLY A C 1
ATOM 2067 O O . GLY A 1 274 ? 8.781 6.035 -2.494 1 98.5 274 GLY A O 1
ATOM 2068 N N . GLY A 1 275 ? 9.227 3.857 -2.514 1 98.56 275 GLY A N 1
ATOM 2069 C CA . GLY A 1 275 ? 10.633 4.039 -2.859 1 98.56 275 GLY A CA 1
ATOM 2070 C C . GLY A 1 275 ? 11.484 4.477 -1.683 1 98.56 275 GLY A C 1
ATOM 2071 O O . GLY A 1 275 ? 12.531 5.094 -1.867 1 98.56 275 GLY A O 1
ATOM 2072 N N . ASN A 1 276 ? 11.07 4.242 -0.455 1 98.56 276 ASN A N 1
ATOM 2073 C CA . ASN A 1 276 ? 11.875 4.598 0.708 1 98.56 276 ASN A CA 1
ATOM 2074 C C . ASN A 1 276 ? 13.188 3.818 0.744 1 98.56 276 ASN A C 1
ATOM 2076 O O . ASN A 1 276 ? 13.281 2.732 0.168 1 98.56 276 ASN A O 1
ATOM 2080 N N . PRO A 1 277 ? 14.172 4.332 1.455 1 98.75 277 PRO A N 1
ATOM 2081 C CA . PRO A 1 277 ? 15.508 3.719 1.46 1 98.75 277 PRO A CA 1
ATOM 2082 C C . PRO A 1 277 ? 15.484 2.27 1.94 1 98.75 277 PRO A C 1
ATOM 2084 O O . PRO A 1 277 ? 16.203 1.424 1.393 1 98.75 277 PRO A O 1
ATOM 2087 N N . LEU A 1 278 ? 14.703 1.917 2.895 1 98.81 278 LEU A N 1
ATOM 2088 C CA . LEU A 1 278 ? 14.672 0.57 3.453 1 98.81 278 LEU A CA 1
ATOM 2089 C C . LEU A 1 278 ? 14.164 -0.435 2.424 1 98.81 278 LEU A C 1
ATOM 2091 O O . LEU A 1 278 ? 14.812 -1.458 2.18 1 98.81 278 LEU A O 1
ATOM 2095 N N . ALA A 1 279 ? 13.016 -0.157 1.824 1 98.88 279 ALA A N 1
ATOM 2096 C CA . ALA A 1 279 ? 12.422 -1.05 0.83 1 98.88 279 ALA A CA 1
ATOM 2097 C C . ALA A 1 279 ? 13.312 -1.162 -0.404 1 98.88 279 ALA A C 1
ATOM 2099 O O . ALA A 1 279 ? 13.477 -2.248 -0.967 1 98.88 279 ALA A O 1
ATOM 2100 N N . CYS A 1 280 ? 13.875 -0.033 -0.823 1 98.94 280 CYS A N 1
ATOM 2101 C CA . CYS A 1 280 ? 14.734 -0.052 -2.002 1 98.94 280 CYS A CA 1
ATOM 2102 C C . CYS A 1 280 ? 16 -0.858 -1.741 1 98.94 280 CYS A C 1
ATOM 2104 O O . CYS A 1 280 ? 16.516 -1.532 -2.639 1 98.94 280 CYS A O 1
ATOM 2106 N N . SER A 1 281 ? 16.531 -0.745 -0.53 1 98.88 281 SER A N 1
ATOM 2107 C CA . SER A 1 281 ? 17.688 -1.556 -0.172 1 98.88 281 SER A CA 1
ATOM 2108 C C . SER A 1 281 ? 17.359 -3.045 -0.247 1 98.88 281 SER A C 1
ATOM 2110 O O . SER A 1 281 ? 18.188 -3.84 -0.708 1 98.88 281 SER A O 1
ATOM 2112 N N . ALA A 1 282 ? 16.203 -3.402 0.218 1 98.94 282 ALA A N 1
ATOM 2113 C CA . ALA A 1 282 ? 15.773 -4.793 0.138 1 98.94 282 ALA A CA 1
ATOM 2114 C C . ALA A 1 282 ? 15.695 -5.262 -1.312 1 98.94 282 ALA A C 1
ATOM 2116 O O . ALA A 1 282 ? 16.172 -6.34 -1.651 1 98.94 282 ALA A O 1
ATOM 2117 N N . ALA A 1 283 ? 15.094 -4.441 -2.131 1 98.94 283 ALA A N 1
ATOM 2118 C CA . ALA A 1 283 ? 14.898 -4.801 -3.533 1 98.94 283 ALA A CA 1
ATOM 2119 C C . ALA A 1 283 ? 16.234 -4.91 -4.262 1 98.94 283 ALA A C 1
ATOM 2121 O O . ALA A 1 283 ? 16.453 -5.852 -5.027 1 98.94 283 ALA A O 1
ATOM 2122 N N . LEU A 1 284 ? 17.109 -3.912 -4.031 1 98.94 284 LEU A N 1
ATOM 2123 C CA . LEU A 1 284 ? 18.422 -3.934 -4.656 1 98.94 284 LEU A CA 1
ATOM 2124 C C . LEU A 1 284 ? 19.203 -5.184 -4.246 1 98.94 284 LEU A C 1
ATOM 2126 O O . LEU A 1 284 ? 19.828 -5.832 -5.086 1 98.94 284 LEU A O 1
ATOM 2130 N N . THR A 1 285 ? 19.141 -5.504 -2.961 1 98.94 285 THR A N 1
ATOM 2131 C CA . THR A 1 285 ? 19.828 -6.688 -2.457 1 98.94 285 THR A CA 1
ATOM 2132 C C . THR A 1 285 ? 19.219 -7.957 -3.057 1 98.94 285 THR A C 1
ATOM 2134 O O . THR A 1 285 ? 19.953 -8.891 -3.4 1 98.94 285 THR A O 1
ATOM 2137 N N . THR A 1 286 ? 17.906 -7.992 -3.168 1 98.94 286 THR A N 1
ATOM 2138 C CA . THR A 1 286 ? 17.234 -9.133 -3.779 1 98.94 286 THR A CA 1
ATOM 2139 C C . THR A 1 286 ? 17.75 -9.359 -5.199 1 98.94 286 THR A C 1
ATOM 2141 O O . THR A 1 286 ? 18.109 -10.484 -5.559 1 98.94 286 THR A O 1
ATOM 2144 N N . LEU A 1 287 ? 17.75 -8.305 -6 1 98.94 287 LEU A N 1
ATOM 2145 C CA . LEU A 1 287 ? 18.203 -8.406 -7.387 1 98.94 287 LEU A CA 1
ATOM 2146 C C . LEU A 1 287 ? 19.656 -8.844 -7.453 1 98.94 287 LEU A C 1
ATOM 2148 O O . LEU A 1 287 ? 20.031 -9.656 -8.297 1 98.94 287 LEU A O 1
ATOM 2152 N N . GLU A 1 288 ? 20.438 -8.32 -6.57 1 98.88 288 GLU A N 1
ATOM 2153 C CA . GLU A 1 288 ? 21.859 -8.664 -6.535 1 98.88 288 GLU A CA 1
ATOM 2154 C C . GLU A 1 288 ? 22.062 -10.141 -6.207 1 98.88 288 GLU A C 1
ATOM 2156 O O . GLU A 1 288 ? 22.859 -10.828 -6.848 1 98.88 288 GLU A O 1
ATOM 2161 N N . VAL A 1 289 ? 21.359 -10.648 -5.23 1 98.94 289 VAL A N 1
ATOM 2162 C CA . VAL A 1 289 ? 21.5 -12.031 -4.793 1 98.94 289 VAL A CA 1
ATOM 2163 C C . VAL A 1 289 ? 21.031 -12.969 -5.906 1 98.94 289 VAL A C 1
ATOM 2165 O O . VAL A 1 289 ? 21.672 -13.992 -6.172 1 98.94 289 VAL A O 1
ATOM 2168 N N . ILE A 1 290 ? 19.922 -12.641 -6.551 1 98.94 290 ILE A N 1
ATOM 2169 C CA . ILE A 1 290 ? 19.406 -13.461 -7.641 1 98.94 290 ILE A CA 1
ATOM 2170 C C . ILE A 1 290 ? 20.469 -13.617 -8.719 1 98.94 290 ILE A C 1
ATOM 2172 O O . ILE A 1 290 ? 20.688 -14.711 -9.242 1 98.94 290 ILE A O 1
ATOM 2176 N N . GLU A 1 291 ? 21.094 -12.508 -9.008 1 98.69 291 GLU A N 1
ATOM 2177 C CA . GLU A 1 291 ? 22.125 -12.508 -10.031 1 98.69 291 GLU A CA 1
ATOM 2178 C C . GLU A 1 291 ? 23.359 -13.273 -9.562 1 98.69 291 GLU A C 1
ATOM 2180 O O . GLU A 1 291 ? 23.859 -14.156 -10.266 1 98.69 291 GLU A O 1
ATOM 2185 N N . LYS A 1 292 ? 23.859 -12.977 -8.406 1 98.62 292 LYS A N 1
ATOM 2186 C CA . LYS A 1 292 ? 25.109 -13.523 -7.891 1 98.62 292 LYS A CA 1
ATOM 2187 C C . LYS A 1 292 ? 25 -15.031 -7.668 1 98.62 292 LYS A C 1
ATOM 2189 O O . LYS A 1 292 ? 25.969 -15.766 -7.871 1 98.62 292 LYS A O 1
ATOM 2194 N N . GLU A 1 293 ? 23.828 -15.453 -7.246 1 98.69 293 GLU A N 1
ATOM 2195 C CA . GLU A 1 293 ? 23.656 -16.859 -6.918 1 98.69 293 GLU A CA 1
ATOM 2196 C C . GLU A 1 293 ? 23 -17.625 -8.07 1 98.69 293 GLU A C 1
ATOM 2198 O O . GLU A 1 293 ? 22.625 -18.781 -7.922 1 98.69 293 GLU A O 1
ATOM 2203 N N . ASP A 1 294 ? 22.844 -16.984 -9.203 1 98.69 294 ASP A N 1
ATOM 2204 C CA . ASP A 1 294 ? 22.328 -17.562 -10.438 1 98.69 294 ASP A CA 1
ATOM 2205 C C . ASP A 1 294 ? 20.969 -18.219 -10.203 1 98.69 294 ASP A C 1
ATOM 2207 O O . ASP A 1 294 ? 20.781 -19.391 -10.57 1 98.69 294 ASP A O 1
ATOM 2211 N N . LEU A 1 295 ? 20.125 -17.516 -9.555 1 98.88 295 LEU A N 1
ATOM 2212 C CA . LEU A 1 295 ? 18.844 -18.078 -9.125 1 98.88 295 LEU A CA 1
ATOM 2213 C C . LEU A 1 295 ? 17.875 -18.172 -10.297 1 98.88 295 LEU A C 1
ATOM 2215 O O . LEU A 1 295 ? 16.891 -18.906 -10.234 1 98.88 295 LEU A O 1
ATOM 2219 N N . LEU A 1 296 ? 18.078 -17.391 -11.406 1 98.88 296 LEU A N 1
ATOM 2220 C CA . LEU A 1 296 ? 17.25 -17.562 -12.602 1 98.88 296 LEU A CA 1
ATOM 2221 C C . LEU A 1 296 ? 17.438 -18.969 -13.188 1 98.88 296 LEU A C 1
ATOM 2223 O O . LEU A 1 296 ? 16.453 -19.656 -13.484 1 98.88 296 LEU A O 1
ATOM 2227 N N . ARG A 1 297 ? 18.656 -19.312 -13.312 1 98.75 297 ARG A N 1
ATOM 2228 C CA . ARG A 1 297 ? 18.953 -20.672 -13.789 1 98.75 297 ARG A CA 1
ATOM 2229 C C . ARG A 1 297 ? 18.391 -21.719 -12.852 1 98.75 297 ARG A C 1
ATOM 2231 O O . ARG A 1 297 ? 17.812 -22.719 -13.297 1 98.75 297 ARG A O 1
ATOM 2238 N N . ASN A 1 298 ? 18.609 -21.5 -11.578 1 98.88 298 ASN A N 1
ATOM 2239 C CA . ASN A 1 298 ? 18.078 -22.438 -10.586 1 98.88 298 ASN A CA 1
ATOM 2240 C C . ASN A 1 298 ? 16.562 -22.609 -10.727 1 98.88 298 ASN A C 1
ATOM 2242 O O . ASN A 1 298 ? 16.062 -23.734 -10.648 1 98.88 298 ASN A O 1
ATOM 2246 N N . ALA A 1 299 ? 15.852 -21.516 -10.883 1 98.81 299 ALA A N 1
ATOM 2247 C CA . ALA A 1 299 ? 14.398 -21.562 -11.039 1 98.81 299 ALA A CA 1
ATOM 2248 C C . ALA A 1 299 ? 14 -22.406 -12.242 1 98.81 299 ALA A C 1
ATOM 2250 O O . ALA A 1 299 ? 13.055 -23.188 -12.164 1 98.81 299 ALA A O 1
ATOM 2251 N N . MET A 1 300 ? 14.695 -22.219 -13.305 1 98.44 300 MET A N 1
ATOM 2252 C CA . MET A 1 300 ? 14.391 -22.953 -14.531 1 98.44 300 MET A CA 1
ATOM 2253 C C . MET A 1 300 ? 14.688 -24.438 -14.359 1 98.44 300 MET A C 1
ATOM 2255 O O . MET A 1 300 ? 13.844 -25.281 -14.664 1 98.44 300 MET A O 1
ATOM 2259 N N . GLU A 1 301 ? 15.852 -24.781 -13.883 1 98.69 301 GLU A N 1
ATOM 2260 C CA . GLU A 1 301 ? 16.297 -26.172 -13.797 1 98.69 301 GLU A CA 1
ATOM 2261 C C . GLU A 1 301 ? 15.508 -26.938 -12.75 1 98.69 301 GLU A C 1
ATOM 2263 O O . GLU A 1 301 ? 15.055 -28.062 -13.008 1 98.69 301 GLU A O 1
ATOM 2268 N N . VAL A 1 302 ? 15.406 -26.328 -11.57 1 98.88 302 VAL A N 1
ATOM 2269 C CA . VAL A 1 302 ? 14.727 -27.031 -10.484 1 98.88 302 VAL A CA 1
ATOM 2270 C C . VAL A 1 302 ? 13.227 -27.094 -10.773 1 98.88 302 VAL A C 1
ATOM 2272 O O . VAL A 1 302 ? 12.562 -28.062 -10.43 1 98.88 302 VAL A O 1
ATOM 2275 N N . GLY A 1 303 ? 12.664 -25.984 -11.375 1 98.75 303 GLY A N 1
ATOM 2276 C CA . GLY A 1 303 ? 11.273 -26.031 -11.797 1 98.75 303 GLY A CA 1
ATOM 2277 C C . GLY A 1 303 ? 10.977 -27.156 -12.766 1 98.75 303 GLY A C 1
ATOM 2278 O O . GLY A 1 303 ? 10 -27.891 -12.602 1 98.75 303 GLY A O 1
ATOM 2279 N N . ASP A 1 304 ? 11.82 -27.312 -13.773 1 98.69 304 ASP A N 1
ATOM 2280 C CA . ASP A 1 304 ? 11.68 -28.391 -14.742 1 98.69 304 ASP A CA 1
ATOM 2281 C C . ASP A 1 304 ? 11.812 -29.766 -14.062 1 98.69 304 ASP A C 1
ATOM 2283 O O . ASP A 1 304 ? 11.055 -30.688 -14.367 1 98.69 304 ASP A O 1
ATOM 2287 N N . PHE A 1 305 ? 12.742 -29.828 -13.203 1 98.81 305 PHE A N 1
ATOM 2288 C CA . PHE A 1 305 ? 12.992 -31.062 -12.453 1 98.81 305 PHE A CA 1
ATOM 2289 C C . PHE A 1 305 ? 11.766 -31.453 -11.641 1 98.81 305 PHE A C 1
ATOM 2291 O O . PHE A 1 305 ? 11.336 -32.594 -11.695 1 98.81 305 PHE A O 1
ATOM 2298 N N . MET A 1 306 ? 11.195 -30.547 -10.883 1 98.81 306 MET A N 1
ATOM 2299 C CA . MET A 1 306 ? 10.016 -30.812 -10.062 1 98.81 306 MET A CA 1
ATOM 2300 C C . MET A 1 306 ? 8.844 -31.266 -10.93 1 98.81 306 MET A C 1
ATOM 2302 O O . MET A 1 306 ? 8.172 -32.25 -10.609 1 98.81 306 MET A O 1
ATOM 2306 N N . ARG A 1 307 ? 8.578 -30.531 -12.008 1 98.69 307 ARG A N 1
ATOM 2307 C CA . ARG A 1 307 ? 7.465 -30.891 -12.883 1 98.69 307 ARG A CA 1
ATOM 2308 C C . ARG A 1 307 ? 7.652 -32.281 -13.461 1 98.69 307 ARG A C 1
ATOM 2310 O O . ARG A 1 307 ? 6.699 -33.062 -13.547 1 98.69 307 ARG A O 1
ATOM 2317 N N . SER A 1 308 ? 8.883 -32.594 -13.875 1 98.69 308 SER A N 1
ATOM 2318 C CA . SER A 1 308 ? 9.172 -33.938 -14.422 1 98.69 308 SER A CA 1
ATOM 2319 C C . SER A 1 308 ? 8.945 -35.031 -13.375 1 98.69 308 SER A C 1
ATOM 2321 O O . SER A 1 308 ? 8.406 -36.094 -13.688 1 98.69 308 SER A O 1
ATOM 2323 N N . LEU A 1 309 ? 9.391 -34.75 -12.172 1 98.69 309 LEU A N 1
ATOM 2324 C CA . LEU A 1 309 ? 9.234 -35.719 -11.102 1 98.69 309 LEU A CA 1
ATOM 2325 C C . LEU A 1 309 ? 7.762 -35.938 -10.75 1 98.69 309 LEU A C 1
ATOM 2327 O O . LEU A 1 309 ? 7.328 -37.062 -10.492 1 98.69 309 LEU A O 1
ATOM 2331 N N . PHE A 1 310 ? 6.965 -34.844 -10.68 1 98.75 310 PHE A N 1
ATOM 2332 C CA . PHE A 1 310 ? 5.531 -34.969 -10.445 1 98.75 310 PHE A CA 1
ATOM 2333 C C . PHE A 1 310 ? 4.863 -35.781 -11.555 1 98.75 310 PHE A C 1
ATOM 2335 O O . PHE A 1 310 ? 4.012 -36.625 -11.281 1 98.75 310 PHE A O 1
ATOM 2342 N N . LYS A 1 311 ? 5.234 -35.531 -12.836 1 98.44 311 LYS A N 1
ATOM 2343 C CA . LYS A 1 311 ? 4.664 -36.25 -13.961 1 98.44 311 LYS A CA 1
ATOM 2344 C C . LYS A 1 311 ? 4.965 -37.75 -13.859 1 98.44 311 LYS A C 1
ATOM 2346 O O . LYS A 1 311 ? 4.113 -38.562 -14.172 1 98.44 311 LYS A O 1
ATOM 2351 N N . ALA A 1 312 ? 6.133 -38 -13.438 1 98.31 312 ALA A N 1
ATOM 2352 C CA . ALA A 1 312 ? 6.527 -39.375 -13.289 1 98.31 312 ALA A CA 1
ATOM 2353 C C . ALA A 1 312 ? 5.762 -40.062 -12.156 1 98.31 312 ALA A C 1
ATOM 2355 O O . ALA A 1 312 ? 5.262 -41.188 -12.312 1 98.31 312 ALA A O 1
ATOM 2356 N N . GLN A 1 313 ? 5.613 -39.406 -11.031 1 98.19 313 GLN A N 1
ATOM 2357 C CA . GLN A 1 313 ? 5.035 -40.031 -9.836 1 98.19 313 GLN A CA 1
ATOM 2358 C C . GLN A 1 313 ? 3.514 -40.062 -9.938 1 98.19 313 GLN A C 1
ATOM 2360 O O . GLN A 1 313 ? 2.877 -40.938 -9.305 1 98.19 313 GLN A O 1
ATOM 2365 N N . LEU A 1 314 ? 2.938 -39.188 -10.766 1 98.06 314 LEU A N 1
ATOM 2366 C CA . LEU A 1 314 ? 1.481 -39.125 -10.828 1 98.06 314 LEU A CA 1
ATOM 2367 C C . LEU A 1 314 ? 0.968 -39.594 -12.18 1 98.06 314 LEU A C 1
ATOM 2369 O O . LEU A 1 314 ? -0.199 -39.375 -12.516 1 98.06 314 LEU A O 1
ATOM 2373 N N . ALA A 1 315 ? 1.717 -40.094 -13.141 1 93.44 315 ALA A N 1
ATOM 2374 C CA . ALA A 1 315 ? 1.452 -40.469 -14.531 1 93.44 315 ALA A CA 1
ATOM 2375 C C . ALA A 1 315 ? 0.242 -41.375 -14.641 1 93.44 315 ALA A C 1
ATOM 2377 O O . ALA A 1 315 ? -0.546 -41.281 -15.586 1 93.44 315 ALA A O 1
ATOM 2378 N N . ASP A 1 316 ? -0.074 -42.25 -13.75 1 89.88 316 ASP A N 1
ATOM 2379 C CA . ASP A 1 316 ? -1.078 -43.281 -13.93 1 89.88 316 ASP A CA 1
ATOM 2380 C C . ASP A 1 316 ? -2.385 -42.938 -13.234 1 89.88 316 ASP A C 1
ATOM 2382 O O . ASP A 1 316 ? -3.229 -43.781 -12.984 1 89.88 316 ASP A O 1
ATOM 2386 N N . LEU A 1 317 ? -2.545 -41.562 -13.117 1 96.62 317 LEU A N 1
ATOM 2387 C CA . LEU A 1 317 ? -3.771 -41.125 -12.461 1 96.62 317 LEU A CA 1
ATOM 2388 C C . LEU A 1 317 ? -4.574 -40.188 -13.383 1 96.62 317 LEU A C 1
ATOM 2390 O O . LEU A 1 317 ? -4.289 -39 -13.492 1 96.62 317 LEU A O 1
ATOM 2394 N N . PRO A 1 318 ? -5.621 -40.75 -13.977 1 95.88 318 PRO A N 1
ATOM 2395 C CA . PRO A 1 318 ? -6.418 -39.969 -14.906 1 95.88 318 PRO A CA 1
ATOM 2396 C C . PRO A 1 318 ? -7.039 -38.719 -14.242 1 95.88 318 PRO A C 1
ATOM 2398 O O . PRO A 1 318 ? -7.43 -37.781 -14.93 1 95.88 318 PRO A O 1
ATOM 2401 N N . GLU A 1 319 ? -7.078 -38.656 -12.891 1 97.75 319 GLU A N 1
ATOM 2402 C CA . GLU A 1 319 ? -7.656 -37.562 -12.133 1 97.75 319 GLU A CA 1
ATOM 2403 C C . GLU A 1 319 ? -6.699 -36.375 -12.07 1 97.75 319 GLU A C 1
ATOM 2405 O O . GLU A 1 319 ? -7.094 -35.281 -11.695 1 97.75 319 GLU A O 1
ATOM 2410 N N . VAL A 1 320 ? -5.48 -36.625 -12.406 1 98.56 320 VAL A N 1
ATOM 2411 C CA . VAL A 1 320 ? -4.539 -35.531 -12.602 1 98.56 320 VAL A CA 1
ATOM 2412 C C . VAL A 1 320 ? -4.684 -34.969 -14.016 1 98.56 320 VAL A C 1
ATOM 2414 O O . VAL A 1 320 ? -4.211 -35.562 -14.984 1 98.56 320 VAL A O 1
ATOM 2417 N N . ILE A 1 321 ? -5.242 -33.812 -14.156 1 98.31 321 ILE A N 1
ATOM 2418 C CA . ILE A 1 321 ? -5.641 -33.281 -15.445 1 98.31 321 ILE A CA 1
ATOM 2419 C C . ILE A 1 321 ? -4.418 -32.719 -16.172 1 98.31 321 ILE A C 1
ATOM 2421 O O . ILE A 1 321 ? -4.25 -32.938 -17.375 1 98.31 321 ILE A O 1
ATOM 2425 N N . GLU A 1 322 ? -3.609 -31.953 -15.438 1 98.06 322 GLU A N 1
ATOM 2426 C CA . GLU A 1 322 ? -2.449 -31.312 -16.047 1 98.06 322 GLU A CA 1
ATOM 2427 C C . GLU A 1 322 ? -1.438 -30.875 -14.992 1 98.06 322 GLU A C 1
ATOM 2429 O O . GLU A 1 322 ? -1.818 -30.453 -13.898 1 98.06 322 GLU A O 1
ATOM 2434 N N . ILE A 1 323 ? -0.228 -31.094 -15.242 1 98.5 323 ILE A N 1
ATOM 2435 C CA . ILE A 1 323 ? 0.882 -30.469 -14.523 1 98.5 323 ILE A CA 1
ATOM 2436 C C . ILE A 1 323 ? 1.548 -29.422 -15.414 1 98.5 323 ILE A C 1
ATOM 2438 O O . ILE A 1 323 ? 2.076 -29.75 -16.484 1 98.5 323 ILE A O 1
ATOM 2442 N N . ARG A 1 324 ? 1.438 -28.109 -14.984 1 98.12 324 ARG A N 1
ATOM 2443 C CA . ARG A 1 324 ? 1.896 -27 -15.82 1 98.12 324 ARG A CA 1
ATOM 2444 C C . ARG A 1 324 ? 2.711 -26 -15.008 1 98.12 324 ARG A C 1
ATOM 2446 O O . ARG A 1 324 ? 2.781 -26.109 -13.781 1 98.12 324 ARG A O 1
ATOM 2453 N N . GLY A 1 325 ? 3.32 -25.078 -15.766 1 97.38 325 GLY A N 1
ATOM 2454 C CA . GLY A 1 325 ? 4.039 -24 -15.117 1 97.38 325 GLY A CA 1
ATOM 2455 C C . GLY A 1 325 ? 5.27 -23.547 -15.883 1 97.38 325 GLY A C 1
ATOM 2456 O O . GLY A 1 325 ? 5.547 -24.062 -16.969 1 97.38 325 GLY A O 1
ATOM 2457 N N . GLN A 1 326 ? 5.875 -22.562 -15.359 1 97.81 326 GLN A N 1
ATOM 2458 C CA . GLN A 1 326 ? 7.137 -22.016 -15.836 1 97.81 326 GLN A CA 1
ATOM 2459 C C . GLN A 1 326 ? 8.062 -21.672 -14.672 1 97.81 326 GLN A C 1
ATOM 2461 O O . GLN A 1 326 ? 7.656 -21.016 -13.711 1 97.81 326 GLN A O 1
ATOM 2466 N N . GLY A 1 327 ? 9.344 -22.188 -14.75 1 98.44 327 GLY A N 1
ATOM 2467 C CA . GLY A 1 327 ? 10.227 -22.016 -13.602 1 98.44 327 GLY A CA 1
ATOM 2468 C C . GLY A 1 327 ? 9.656 -22.594 -12.32 1 98.44 327 GLY A C 1
ATOM 2469 O O . GLY A 1 327 ? 9.219 -23.734 -12.281 1 98.44 327 GLY A O 1
ATOM 2470 N N . LEU A 1 328 ? 9.688 -21.828 -11.273 1 98.88 328 LEU A N 1
ATOM 2471 C CA . LEU A 1 328 ? 9.219 -22.297 -9.977 1 98.88 328 LEU A CA 1
ATOM 2472 C C . LEU A 1 328 ? 7.816 -21.766 -9.688 1 98.88 328 LEU A C 1
ATOM 2474 O O . LEU A 1 328 ? 7.508 -21.406 -8.547 1 98.88 328 LEU A O 1
ATOM 2478 N N . MET A 1 329 ? 7.059 -21.609 -10.695 1 98.62 329 MET A N 1
ATOM 2479 C CA . MET A 1 329 ? 5.609 -21.438 -10.68 1 98.62 329 MET A CA 1
ATOM 2480 C C . MET A 1 329 ? 4.91 -22.656 -11.273 1 98.62 329 MET A C 1
ATOM 2482 O O . MET A 1 329 ? 4.871 -22.812 -12.5 1 98.62 329 MET A O 1
ATOM 2486 N N . ILE A 1 330 ? 4.371 -23.516 -10.391 1 98.81 330 ILE A N 1
ATOM 2487 C CA . ILE A 1 330 ? 3.93 -24.844 -10.805 1 98.81 330 ILE A CA 1
ATOM 2488 C C . ILE A 1 330 ? 2.479 -25.062 -10.383 1 98.81 330 ILE A C 1
ATOM 2490 O O . ILE A 1 330 ? 2.09 -24.703 -9.266 1 98.81 330 ILE A O 1
ATOM 2494 N N . GLY A 1 331 ? 1.637 -25.562 -11.266 1 98.81 331 GLY A N 1
ATOM 2495 C CA . GLY A 1 331 ? 0.256 -25.938 -11 1 98.81 331 GLY A CA 1
ATOM 2496 C C . GLY A 1 331 ? -0.03 -27.406 -11.289 1 98.81 331 GLY A C 1
ATOM 2497 O O . GLY A 1 331 ? 0.412 -27.938 -12.305 1 98.81 331 GLY A O 1
ATOM 2498 N N . ILE A 1 332 ? -0.614 -28.109 -10.375 1 98.88 332 ILE A N 1
ATOM 2499 C CA . ILE A 1 332 ? -1.115 -29.469 -10.555 1 98.88 332 ILE A CA 1
ATOM 2500 C C . ILE A 1 332 ? -2.641 -29.469 -10.484 1 98.88 332 ILE A C 1
ATOM 2502 O O . ILE A 1 332 ? -3.223 -29.344 -9.406 1 98.88 332 ILE A O 1
ATOM 2506 N N . GLU A 1 333 ? -3.277 -29.562 -11.594 1 98.81 333 GLU A N 1
ATOM 2507 C CA . GLU A 1 333 ? -4.734 -29.531 -11.664 1 98.81 333 GLU A CA 1
ATOM 2508 C C . GLU A 1 333 ? -5.336 -30.922 -11.5 1 98.81 333 GLU A C 1
ATOM 2510 O O . GLU A 1 333 ? -4.941 -31.859 -12.195 1 98.81 333 GLU A O 1
ATOM 2515 N N . LEU A 1 334 ? -6.211 -31.047 -10.617 1 98.75 334 LEU A N 1
ATOM 2516 C CA . LEU A 1 334 ? -6.902 -32.312 -10.359 1 98.75 334 LEU A CA 1
ATOM 2517 C C . LEU A 1 334 ? -8.336 -32.25 -10.875 1 98.75 334 LEU A C 1
ATOM 2519 O O . LEU A 1 334 ? -8.836 -31.188 -11.227 1 98.75 334 LEU A O 1
ATOM 2523 N N . SER A 1 335 ? -9.008 -33.344 -10.938 1 97.94 335 SER A N 1
ATOM 2524 C CA . SER A 1 335 ? -10.32 -33.5 -11.547 1 97.94 335 SER A CA 1
ATOM 2525 C C . SER A 1 335 ? -11.422 -33.031 -10.594 1 97.94 335 SER A C 1
ATOM 2527 O O . SER A 1 335 ? -12.578 -32.875 -11.008 1 97.94 335 SER A O 1
ATOM 2529 N N . LYS A 1 336 ? -11.125 -32.781 -9.359 1 97.75 336 LYS A N 1
ATOM 2530 C CA . LYS A 1 336 ? -12.102 -32.344 -8.367 1 97.75 336 LYS A CA 1
ATOM 2531 C C . LYS A 1 336 ? -11.492 -31.344 -7.387 1 97.75 336 LYS A C 1
ATOM 2533 O O . LYS A 1 336 ? -10.266 -31.234 -7.281 1 97.75 336 LYS A O 1
ATOM 2538 N N . PRO A 1 337 ? -12.367 -30.562 -6.73 1 98.38 337 PRO A N 1
ATOM 2539 C CA . PRO A 1 337 ? -11.852 -29.625 -5.73 1 98.38 337 PRO A CA 1
ATOM 2540 C C . PRO A 1 337 ? -10.922 -30.297 -4.719 1 98.38 337 PRO A C 1
ATOM 2542 O O . PRO A 1 337 ? -11.227 -31.406 -4.238 1 98.38 337 PRO A O 1
ATOM 2545 N N . CYS A 1 338 ? -9.797 -29.625 -4.41 1 98.62 338 CYS A N 1
ATOM 2546 C CA . CYS A 1 338 ? -8.773 -30.312 -3.641 1 98.62 338 CYS A CA 1
ATOM 2547 C C . CYS A 1 338 ? -8.242 -29.438 -2.518 1 98.62 338 CYS A C 1
ATOM 2549 O O . CYS A 1 338 ? -7.074 -29.547 -2.139 1 98.62 338 CYS A O 1
ATOM 2551 N N . GLY A 1 339 ? -9 -28.516 -1.984 1 98.19 339 GLY A N 1
ATOM 2552 C CA . GLY A 1 339 ? -8.609 -27.609 -0.914 1 98.19 339 GLY A CA 1
ATOM 2553 C C . GLY A 1 339 ? -8.094 -28.328 0.317 1 98.19 339 GLY A C 1
ATOM 2554 O O . GLY A 1 339 ? -7.23 -27.812 1.03 1 98.19 339 GLY A O 1
ATOM 2555 N N . GLU A 1 340 ? -8.555 -29.516 0.541 1 97.62 340 GLU A N 1
ATOM 2556 C CA . GLU A 1 340 ? -8.203 -30.266 1.74 1 97.62 340 GLU A CA 1
ATOM 2557 C C . GLU A 1 340 ? -6.73 -30.672 1.729 1 97.62 340 GLU A C 1
ATOM 2559 O O . GLU A 1 340 ? -6.145 -30.922 2.783 1 97.62 340 GLU A O 1
ATOM 2564 N N . LEU A 1 341 ? -6.113 -30.672 0.533 1 98.75 341 LEU A N 1
ATOM 2565 C CA . LEU A 1 341 ? -4.711 -31.062 0.416 1 98.75 341 LEU A CA 1
ATOM 2566 C C . LEU A 1 341 ? -3.812 -30.109 1.2 1 98.75 341 LEU A C 1
ATOM 2568 O O . LEU A 1 341 ? -2.74 -30.516 1.665 1 98.75 341 LEU A O 1
ATOM 2572 N N . VAL A 1 342 ? -4.25 -28.859 1.347 1 98.75 342 VAL A N 1
ATOM 2573 C CA . VAL A 1 342 ? -3.469 -27.859 2.059 1 98.75 342 VAL A CA 1
ATOM 2574 C C . VAL A 1 342 ? -3.27 -28.297 3.508 1 98.75 342 VAL A C 1
ATOM 2576 O O . VAL A 1 342 ? -2.148 -28.266 4.023 1 98.75 342 VAL A O 1
ATOM 2579 N N . LYS A 1 343 ? -4.305 -28.766 4.156 1 98.44 343 LYS A N 1
ATOM 2580 C CA . LYS A 1 343 ? -4.238 -29.219 5.543 1 98.44 343 LYS A CA 1
ATOM 2581 C C . LYS A 1 343 ? -3.457 -30.516 5.664 1 98.44 343 LYS A C 1
ATOM 2583 O O . LYS A 1 343 ? -2.711 -30.719 6.625 1 98.44 343 LYS A O 1
ATOM 2588 N N . GLU A 1 344 ? -3.668 -31.422 4.707 1 98.62 344 GLU A N 1
ATOM 2589 C CA . GLU A 1 344 ? -2.959 -32.688 4.73 1 98.62 344 GLU A CA 1
ATOM 2590 C C . GLU A 1 344 ? -1.453 -32.5 4.586 1 98.62 344 GLU A C 1
ATOM 2592 O O . GLU A 1 344 ? -0.664 -33.156 5.266 1 98.62 344 GLU A O 1
ATOM 2597 N N . ALA A 1 345 ? -1.088 -31.609 3.678 1 98.88 345 ALA A N 1
ATOM 2598 C CA . ALA A 1 345 ? 0.327 -31.297 3.496 1 98.88 345 ALA A CA 1
ATOM 2599 C C . ALA A 1 345 ? 0.911 -30.641 4.746 1 98.88 345 ALA A C 1
ATOM 2601 O O . ALA A 1 345 ? 2.043 -30.938 5.137 1 98.88 345 ALA A O 1
ATOM 2602 N N . LEU A 1 346 ? 0.148 -29.75 5.348 1 98.81 346 LEU A N 1
ATOM 2603 C CA . LEU A 1 346 ? 0.588 -29.078 6.57 1 98.81 346 LEU A CA 1
ATOM 2604 C C . LEU A 1 346 ? 0.929 -30.109 7.652 1 98.81 346 LEU A C 1
ATOM 2606 O O . LEU A 1 346 ? 1.935 -29.969 8.352 1 98.81 346 LEU A O 1
ATOM 2610 N N . LYS A 1 347 ? 0.097 -31.125 7.785 1 98.38 347 LYS A N 1
ATOM 2611 C CA . LYS A 1 347 ? 0.33 -32.188 8.773 1 98.38 347 LYS A CA 1
ATOM 2612 C C . LYS A 1 347 ? 1.68 -32.844 8.547 1 98.38 347 LYS A C 1
ATOM 2614 O O . LYS A 1 347 ? 2.324 -33.312 9.5 1 98.38 347 LYS A O 1
ATOM 2619 N N . LYS A 1 348 ? 2.057 -32.875 7.312 1 98.56 348 LYS A N 1
ATOM 2620 C CA . LYS A 1 348 ? 3.297 -33.562 6.949 1 98.56 348 LYS A CA 1
ATOM 2621 C C . LYS A 1 348 ? 4.469 -32.594 6.91 1 98.56 348 LYS A C 1
ATOM 2623 O O . LYS A 1 348 ? 5.574 -32.938 6.504 1 98.56 348 LYS A O 1
ATOM 2628 N N . GLY A 1 349 ? 4.234 -31.328 7.305 1 98.69 349 GLY A N 1
ATOM 2629 C CA . GLY A 1 349 ? 5.297 -30.328 7.379 1 98.69 349 GLY A CA 1
ATOM 2630 C C . GLY A 1 349 ? 5.598 -29.672 6.039 1 98.69 349 GLY A C 1
ATOM 2631 O O . GLY A 1 349 ? 6.715 -29.219 5.805 1 98.69 349 GLY A O 1
ATOM 2632 N N . LEU A 1 350 ? 4.637 -29.703 5.133 1 98.94 350 LEU A N 1
ATOM 2633 C CA . LEU A 1 350 ? 4.789 -29.094 3.816 1 98.94 350 LEU A CA 1
ATOM 2634 C C . LEU A 1 350 ? 3.76 -27.984 3.605 1 98.94 350 LEU A C 1
ATOM 2636 O O . LEU A 1 350 ? 2.57 -28.188 3.867 1 98.94 350 LEU A O 1
ATOM 2640 N N . LEU A 1 351 ? 4.242 -26.812 3.186 1 98.88 351 LEU A N 1
ATOM 2641 C CA . LEU A 1 351 ? 3.35 -25.688 2.938 1 98.88 351 LEU A CA 1
ATOM 2642 C C . LEU A 1 351 ? 3.037 -25.562 1.45 1 98.88 351 LEU A C 1
ATOM 2644 O O . LEU A 1 351 ? 3.941 -25.359 0.636 1 98.88 351 LEU A O 1
ATOM 2648 N N . ILE A 1 352 ? 1.786 -25.672 1.082 1 98.81 352 ILE A N 1
ATOM 2649 C CA . ILE A 1 352 ? 1.33 -25.531 -0.296 1 98.81 352 ILE A CA 1
ATOM 2650 C C . ILE A 1 352 ? 0.056 -24.688 -0.333 1 98.81 352 ILE A C 1
ATOM 2652 O O . ILE A 1 352 ? -0.422 -24.234 0.707 1 98.81 352 ILE A O 1
ATOM 2656 N N . ASN A 1 353 ? -0.42 -24.422 -1.492 1 98.38 353 ASN A N 1
ATOM 2657 C CA . ASN A 1 353 ? -1.671 -23.703 -1.717 1 98.38 353 ASN A CA 1
ATOM 2658 C C . ASN A 1 353 ? -2.514 -24.375 -2.799 1 98.38 353 ASN A C 1
ATOM 2660 O O . ASN A 1 353 ? -1.995 -25.141 -3.607 1 98.38 353 ASN A O 1
ATOM 2664 N N . VAL A 1 354 ? -3.791 -24.25 -2.672 1 98.5 354 VAL A N 1
ATOM 2665 C CA . VAL A 1 354 ? -4.707 -24.609 -3.746 1 98.5 354 VAL A CA 1
ATOM 2666 C C . VAL A 1 354 ? -5.434 -23.375 -4.254 1 98.5 354 VAL A C 1
ATOM 2668 O O . VAL A 1 354 ? -5.938 -22.562 -3.461 1 98.5 354 VAL A O 1
ATOM 2671 N N . THR A 1 355 ? -5.406 -23.141 -5.508 1 97.25 355 THR A N 1
ATOM 2672 C CA . THR A 1 355 ? -6.113 -22.031 -6.141 1 97.25 355 THR A CA 1
ATOM 2673 C C . THR A 1 355 ? -7.121 -22.562 -7.164 1 97.25 355 THR A C 1
ATOM 2675 O O . THR A 1 355 ? -7.074 -23.719 -7.555 1 97.25 355 THR A O 1
ATOM 2678 N N . SER A 1 356 ? -8.094 -21.734 -7.492 1 96.38 356 SER A N 1
ATOM 2679 C CA . SER A 1 356 ? -9.141 -22.109 -8.445 1 96.38 356 SER A CA 1
ATOM 2680 C C . SER A 1 356 ? -9.766 -23.453 -8.102 1 96.38 356 SER A C 1
ATOM 2682 O O . SER A 1 356 ? -10.039 -24.266 -8.984 1 96.38 356 SER A O 1
ATOM 2684 N N . ASP A 1 357 ? -9.812 -23.828 -6.871 1 96.38 357 ASP A N 1
ATOM 2685 C CA . ASP A 1 357 ? -10.531 -24.938 -6.254 1 96.38 357 ASP A CA 1
ATOM 2686 C C . ASP A 1 357 ? -9.828 -26.266 -6.527 1 96.38 357 ASP A C 1
ATOM 2688 O O . ASP A 1 357 ? -9.852 -27.172 -5.688 1 96.38 357 ASP A O 1
ATOM 2692 N N . LYS A 1 358 ? -9.164 -26.375 -7.723 1 98.38 358 LYS A N 1
ATOM 2693 C CA . LYS A 1 358 ? -8.758 -27.719 -8.133 1 98.38 358 LYS A CA 1
ATOM 2694 C C . LYS A 1 358 ? -7.27 -27.766 -8.477 1 98.38 358 LYS A C 1
ATOM 2696 O O . LYS A 1 358 ? -6.754 -28.797 -8.914 1 98.38 358 LYS A O 1
ATOM 2701 N N . VAL A 1 359 ? -6.578 -26.656 -8.266 1 98.81 359 VAL A N 1
ATOM 2702 C CA . VAL A 1 359 ? -5.191 -26.594 -8.727 1 98.81 359 VAL A CA 1
ATOM 2703 C C . VAL A 1 359 ? -4.262 -26.406 -7.527 1 98.81 359 VAL A C 1
ATOM 2705 O O . VAL A 1 359 ? -4.309 -25.375 -6.852 1 98.81 359 VAL A O 1
ATOM 2708 N N . VAL A 1 360 ? -3.412 -27.406 -7.262 1 98.88 360 VAL A N 1
ATOM 2709 C CA . VAL A 1 360 ? -2.324 -27.219 -6.312 1 98.88 360 VAL A CA 1
ATOM 2710 C C . VAL A 1 360 ? -1.303 -26.234 -6.887 1 98.88 360 VAL A C 1
ATOM 2712 O O . VAL A 1 360 ? -0.814 -26.422 -8 1 98.88 360 VAL A O 1
ATOM 2715 N N . ARG A 1 361 ? -1.049 -25.172 -6.234 1 98.81 361 ARG A N 1
ATOM 2716 C CA . ARG A 1 361 ? -0.095 -24.156 -6.672 1 98.81 361 ARG A CA 1
ATOM 2717 C C . ARG A 1 361 ? 1.167 -24.188 -5.816 1 98.81 361 ARG A C 1
ATOM 2719 O O . ARG A 1 361 ? 1.093 -24.094 -4.59 1 98.81 361 ARG A O 1
ATOM 2726 N N . LEU A 1 362 ? 2.277 -24.391 -6.43 1 98.94 362 LEU A N 1
ATOM 2727 C CA . LEU A 1 362 ? 3.584 -24.375 -5.781 1 98.94 362 LEU A CA 1
ATOM 2728 C C . LEU A 1 362 ? 4.418 -23.203 -6.254 1 98.94 362 LEU A C 1
ATOM 2730 O O . LEU A 1 362 ? 4.559 -22.969 -7.457 1 98.94 362 LEU A O 1
ATOM 2734 N N . LEU A 1 363 ? 4.914 -22.391 -5.32 1 98.88 363 LEU A N 1
ATOM 2735 C CA . LEU A 1 363 ? 5.754 -21.219 -5.543 1 98.88 363 LEU A CA 1
ATOM 2736 C C . LEU A 1 363 ? 6.961 -21.234 -4.613 1 98.88 363 LEU A C 1
ATOM 2738 O O . LEU A 1 363 ? 7.199 -20.266 -3.889 1 98.88 363 LEU A O 1
ATOM 2742 N N . PRO A 1 364 ? 7.773 -22.281 -4.598 1 98.81 364 PRO A N 1
ATOM 2743 C CA . PRO A 1 364 ? 8.875 -22.344 -3.639 1 98.81 364 PRO A CA 1
ATOM 2744 C C . PRO A 1 364 ? 9.867 -21.188 -3.807 1 98.81 364 PRO A C 1
ATOM 2746 O O . PRO A 1 364 ? 9.898 -20.547 -4.859 1 98.81 364 PRO A O 1
ATOM 2749 N N . PRO A 1 365 ? 10.688 -20.922 -2.758 1 98.88 365 PRO A N 1
ATOM 2750 C CA . PRO A 1 365 ? 11.75 -19.922 -2.918 1 98.88 365 PRO A CA 1
ATOM 2751 C C . PRO A 1 365 ? 12.703 -20.25 -4.062 1 98.88 365 PRO A C 1
ATOM 2753 O O . PRO A 1 365 ? 12.977 -21.438 -4.328 1 98.88 365 PRO A O 1
ATOM 2756 N N . LEU A 1 366 ? 13.266 -19.219 -4.621 1 98.94 366 LEU A N 1
ATOM 2757 C CA . LEU A 1 366 ? 14.156 -19.391 -5.758 1 98.94 366 LEU A CA 1
ATOM 2758 C C . LEU A 1 366 ? 15.422 -20.141 -5.344 1 98.94 366 LEU A C 1
ATOM 2760 O O . LEU A 1 366 ? 16.109 -20.734 -6.18 1 98.94 366 LEU A O 1
ATOM 2764 N N . VAL A 1 367 ? 15.703 -20.203 -4.062 1 98.88 367 VAL A N 1
ATOM 2765 C CA . VAL A 1 367 ? 16.953 -20.766 -3.561 1 98.88 367 VAL A CA 1
ATOM 2766 C C . VAL A 1 367 ? 16.766 -22.266 -3.311 1 98.88 367 VAL A C 1
ATOM 2768 O O . VAL A 1 367 ? 17.703 -22.938 -2.865 1 98.88 367 VAL A O 1
ATOM 2771 N N . ILE A 1 368 ? 15.586 -22.797 -3.594 1 98.88 368 ILE A N 1
ATOM 2772 C CA . ILE A 1 368 ? 15.328 -24.203 -3.287 1 98.88 368 ILE A CA 1
ATOM 2773 C C . ILE A 1 368 ? 16.328 -25.078 -4.039 1 98.88 368 ILE A C 1
ATOM 2775 O O . ILE A 1 368 ? 16.594 -24.859 -5.223 1 98.88 368 ILE A O 1
ATOM 2779 N N . GLN A 1 369 ? 16.828 -26 -3.35 1 98.5 369 GLN A N 1
ATOM 2780 C CA . GLN A 1 369 ? 17.766 -26.938 -3.955 1 98.5 369 GLN A CA 1
ATOM 2781 C C . GLN A 1 369 ? 17.062 -28.188 -4.477 1 98.5 369 GLN A C 1
ATOM 2783 O O . GLN A 1 369 ? 15.914 -28.453 -4.098 1 98.5 369 GLN A O 1
ATOM 2788 N N . ARG A 1 370 ? 17.797 -28.906 -5.316 1 98.25 370 ARG A N 1
ATOM 2789 C CA . ARG A 1 370 ? 17.234 -30.094 -5.957 1 98.25 370 ARG A CA 1
ATOM 2790 C C . ARG A 1 370 ? 16.75 -31.094 -4.914 1 98.25 370 ARG A C 1
ATOM 2792 O O . ARG A 1 370 ? 15.68 -31.688 -5.062 1 98.25 370 ARG A O 1
ATOM 2799 N N . SER A 1 371 ? 17.531 -31.297 -3.857 1 98.69 371 SER A N 1
ATOM 2800 C CA . SER A 1 371 ? 17.172 -32.25 -2.816 1 98.69 371 SER A CA 1
ATOM 2801 C C . SER A 1 371 ? 15.898 -31.844 -2.098 1 98.69 371 SER A C 1
ATOM 2803 O O . SER A 1 371 ? 15.062 -32.688 -1.776 1 98.69 371 SER A O 1
ATOM 2805 N N . GLU A 1 372 ? 15.773 -30.562 -1.816 1 98.81 372 GLU A N 1
ATOM 2806 C CA . GLU A 1 372 ? 14.562 -30.031 -1.191 1 98.81 372 GLU A CA 1
ATOM 2807 C C . GLU A 1 372 ? 13.367 -30.125 -2.133 1 98.81 372 GLU A C 1
ATOM 2809 O O . GLU A 1 372 ? 12.25 -30.438 -1.698 1 98.81 372 GLU A O 1
ATOM 2814 N N . ALA A 1 373 ? 13.609 -29.859 -3.383 1 98.81 373 ALA A N 1
ATOM 2815 C CA . ALA A 1 373 ? 12.562 -30 -4.398 1 98.81 373 ALA A CA 1
ATOM 2816 C C . ALA A 1 373 ? 12.055 -31.438 -4.465 1 98.81 373 ALA A C 1
ATOM 2818 O O . ALA A 1 373 ? 10.844 -31.672 -4.578 1 98.81 373 ALA A O 1
ATOM 2819 N N . GLU A 1 374 ? 12.969 -32.344 -4.457 1 98.81 374 GLU A N 1
ATOM 2820 C CA . GLU A 1 374 ? 12.602 -33.75 -4.441 1 98.81 374 GLU A CA 1
ATOM 2821 C C . GLU A 1 374 ? 11.766 -34.094 -3.209 1 98.81 374 GLU A C 1
ATOM 2823 O O . GLU A 1 374 ? 10.812 -34.844 -3.293 1 98.81 374 GLU A O 1
ATOM 2828 N N . GLN A 1 375 ? 12.109 -33.531 -2.08 1 98.88 375 GLN A N 1
ATOM 2829 C CA . GLN A 1 375 ? 11.344 -33.719 -0.854 1 98.88 375 GLN A CA 1
ATOM 2830 C C . GLN A 1 375 ? 9.914 -33.219 -1.008 1 98.88 375 GLN A C 1
ATOM 2832 O O . GLN A 1 375 ? 8.969 -33.875 -0.55 1 98.88 375 GLN A O 1
ATOM 2837 N N . VAL A 1 376 ? 9.75 -32.031 -1.645 1 98.94 376 VAL A N 1
ATOM 2838 C CA . VAL A 1 376 ? 8.422 -31.5 -1.893 1 98.94 376 VAL A CA 1
ATOM 2839 C C . VAL A 1 376 ? 7.594 -32.531 -2.684 1 98.94 376 VAL A C 1
ATOM 2841 O O . VAL A 1 376 ? 6.461 -32.844 -2.314 1 98.94 376 VAL A O 1
ATOM 2844 N N . VAL A 1 377 ? 8.188 -33.062 -3.738 1 98.88 377 VAL A N 1
ATOM 2845 C CA . VAL A 1 377 ? 7.492 -34 -4.629 1 98.88 377 VAL A CA 1
ATOM 2846 C C . VAL A 1 377 ? 7.164 -35.281 -3.879 1 98.88 377 VAL A C 1
ATOM 2848 O O . VAL A 1 377 ? 6.051 -35.812 -3.988 1 98.88 377 VAL A O 1
ATOM 2851 N N . ASN A 1 378 ? 8.086 -35.719 -3.08 1 98.81 378 ASN A N 1
ATOM 2852 C CA . ASN A 1 378 ? 7.945 -37 -2.389 1 98.81 378 ASN A CA 1
ATOM 2853 C C . ASN A 1 378 ? 6.926 -36.938 -1.254 1 98.81 378 ASN A C 1
ATOM 2855 O O . ASN A 1 378 ? 6.316 -37.938 -0.886 1 98.81 378 ASN A O 1
ATOM 2859 N N . ILE A 1 379 ? 6.738 -35.781 -0.676 1 98.88 379 ILE A N 1
ATOM 2860 C CA . ILE A 1 379 ? 5.734 -35.594 0.368 1 98.88 379 ILE A CA 1
ATOM 2861 C C . ILE A 1 379 ? 4.355 -35.406 -0.265 1 98.88 379 ILE A C 1
ATOM 2863 O O . ILE A 1 379 ? 3.375 -36 0.186 1 98.88 379 ILE A O 1
ATOM 2867 N N . LEU A 1 380 ? 4.273 -34.656 -1.347 1 98.88 380 LEU A N 1
ATOM 2868 C CA . LEU A 1 380 ? 2.992 -34.219 -1.898 1 98.88 380 LEU A CA 1
ATOM 2869 C C . LEU A 1 380 ? 2.365 -35.344 -2.742 1 98.88 380 LEU A C 1
ATOM 2871 O O . LEU A 1 380 ? 1.144 -35.5 -2.738 1 98.88 380 LEU A O 1
ATOM 2875 N N . SER A 1 381 ? 3.168 -36.094 -3.492 1 98.75 381 SER A N 1
ATOM 2876 C CA . SER A 1 381 ? 2.643 -37.094 -4.43 1 98.75 381 SER A CA 1
ATOM 2877 C C . SER A 1 381 ? 1.816 -38.156 -3.713 1 98.75 381 SER A C 1
ATOM 2879 O O . SER A 1 381 ? 0.695 -38.438 -4.125 1 98.75 381 SER A O 1
ATOM 2881 N N . PRO A 1 382 ? 2.338 -38.719 -2.625 1 98.25 382 PRO A N 1
ATOM 2882 C CA . PRO A 1 382 ? 1.521 -39.719 -1.916 1 98.25 382 PRO A CA 1
ATOM 2883 C C . PRO A 1 382 ? 0.225 -39.125 -1.366 1 98.25 382 PRO A C 1
ATOM 2885 O O . PRO A 1 382 ? -0.807 -39.781 -1.343 1 98.25 382 PRO A O 1
ATOM 2888 N N . ILE A 1 383 ? 0.265 -37.875 -0.927 1 98.31 383 ILE A N 1
ATOM 2889 C CA . ILE A 1 383 ? -0.917 -37.188 -0.402 1 98.31 383 ILE A CA 1
ATOM 2890 C C . ILE A 1 383 ? -1.961 -37.031 -1.507 1 98.31 383 ILE A C 1
ATOM 2892 O O . ILE A 1 383 ? -3.154 -37.25 -1.272 1 98.31 383 ILE A O 1
ATOM 2896 N N . VAL A 1 384 ? -1.528 -36.688 -2.686 1 98.62 384 VAL A N 1
ATOM 2897 C CA . VAL A 1 384 ? -2.41 -36.531 -3.836 1 98.62 384 VAL A CA 1
ATOM 2898 C C . VAL A 1 384 ? -3.012 -37.875 -4.227 1 98.62 384 VAL A C 1
ATOM 2900 O O . VAL A 1 384 ? -4.211 -37.969 -4.492 1 98.62 384 VAL A O 1
ATOM 2903 N N . LYS A 1 385 ? -2.174 -38.938 -4.25 1 98.06 385 LYS A N 1
ATOM 2904 C CA . LYS A 1 385 ? -2.635 -40.281 -4.598 1 98.06 385 LYS A CA 1
ATOM 2905 C C . LYS A 1 385 ? -3.715 -40.75 -3.629 1 98.06 385 LYS A C 1
ATOM 2907 O O . LYS A 1 385 ? -4.746 -41.281 -4.051 1 98.06 385 LYS A O 1
ATOM 2912 N N . GLU A 1 386 ? -3.441 -40.562 -2.352 1 97.81 386 GLU A N 1
ATOM 2913 C CA . GLU A 1 386 ? -4.406 -40.938 -1.332 1 97.81 386 GLU A CA 1
ATOM 2914 C C . GLU A 1 386 ? -5.711 -40.188 -1.474 1 97.81 386 GLU A C 1
ATOM 2916 O O . GLU A 1 386 ? -6.797 -40.75 -1.334 1 97.81 386 GLU A O 1
ATOM 2921 N N . PHE A 1 387 ? -5.598 -38.906 -1.731 1 97.94 387 PHE A N 1
ATOM 2922 C CA . PHE A 1 387 ? -6.758 -38.031 -1.903 1 97.94 387 PHE A CA 1
ATOM 2923 C C . PHE A 1 387 ? -7.602 -38.5 -3.088 1 97.94 387 PHE A C 1
ATOM 2925 O O . PHE A 1 387 ? -8.828 -38.531 -2.996 1 97.94 387 PHE A O 1
ATOM 2932 N N . LEU A 1 388 ? -6.957 -38.812 -4.211 1 97.38 388 LEU A N 1
ATOM 2933 C CA . LEU A 1 388 ? -7.668 -39.188 -5.426 1 97.38 388 LEU A CA 1
ATOM 2934 C C . LEU A 1 388 ? -8.266 -40.594 -5.305 1 97.38 388 LEU A C 1
ATOM 2936 O O . LEU A 1 388 ? -9.25 -40.906 -5.977 1 97.38 388 LEU A O 1
ATOM 2940 N N . ALA A 1 389 ? -7.66 -41.344 -4.355 1 94.25 389 ALA A N 1
ATOM 2941 C CA . ALA A 1 389 ? -8.18 -42.688 -4.125 1 94.25 389 ALA A CA 1
ATOM 2942 C C . ALA A 1 389 ? -9.406 -42.656 -3.221 1 94.25 389 ALA A C 1
ATOM 2944 O O . ALA A 1 389 ? -10.188 -43.594 -3.193 1 94.25 389 ALA A O 1
ATOM 2945 N N . ALA A 1 390 ? -9.766 -41.688 -2.402 1 88.75 390 ALA A N 1
ATOM 2946 C CA . ALA A 1 390 ? -10.898 -41.531 -1.496 1 88.75 390 ALA A CA 1
ATOM 2947 C C . ALA A 1 390 ? -12.117 -40.969 -2.23 1 88.75 390 ALA A C 1
ATOM 2949 O O . ALA A 1 390 ? -13.25 -41.406 -1.979 1 88.75 390 ALA A O 1
ATOM 2950 N N . MET B 1 1 ? 19.75 10.914 -17.375 1 78.06 1 MET B N 1
ATOM 2951 C CA . MET B 1 1 ? 18.312 11.117 -17.156 1 78.06 1 MET B CA 1
ATOM 2952 C C . MET B 1 1 ? 17.797 10.172 -16.078 1 78.06 1 MET B C 1
ATOM 2954 O O . MET B 1 1 ? 18.297 9.047 -15.93 1 78.06 1 MET B O 1
ATOM 2958 N N . SER B 1 2 ? 16.906 10.656 -15.203 1 92.94 2 SER B N 1
ATOM 2959 C CA . SER B 1 2 ? 16.391 9.859 -14.094 1 92.94 2 SER B CA 1
ATOM 2960 C C . SER B 1 2 ? 15.539 8.703 -14.594 1 92.94 2 SER B C 1
ATOM 2962 O O . SER B 1 2 ? 14.797 8.852 -15.562 1 92.94 2 SER B O 1
ATOM 2964 N N . ASN B 1 3 ? 15.672 7.551 -14.023 1 97.94 3 ASN B N 1
ATOM 2965 C CA . ASN B 1 3 ? 14.859 6.387 -14.352 1 97.94 3 ASN B CA 1
ATOM 2966 C C . ASN B 1 3 ? 13.625 6.297 -13.453 1 97.94 3 ASN B C 1
ATOM 2968 O O . ASN B 1 3 ? 13.078 5.211 -13.25 1 97.94 3 ASN B O 1
ATOM 2972 N N . LEU B 1 4 ? 13.336 7.426 -12.906 1 98.62 4 LEU B N 1
ATOM 2973 C CA . LEU B 1 4 ? 12.109 7.508 -12.117 1 98.62 4 LEU B CA 1
ATOM 2974 C C . LEU B 1 4 ? 11.031 8.281 -12.867 1 98.62 4 LEU B C 1
ATOM 2976 O O . LEU B 1 4 ? 11.328 9.266 -13.555 1 98.62 4 LEU B O 1
ATOM 2980 N N . MET B 1 5 ? 9.781 7.809 -12.766 1 98.56 5 MET B N 1
ATOM 2981 C CA . MET B 1 5 ? 8.672 8.562 -13.352 1 98.56 5 MET B CA 1
ATOM 2982 C C . MET B 1 5 ? 8.625 9.977 -12.789 1 98.56 5 MET B C 1
ATOM 2984 O O . MET B 1 5 ? 8.898 10.195 -11.609 1 98.56 5 MET B O 1
ATOM 2988 N N . ASN B 1 6 ? 8.273 10.938 -13.617 1 97.31 6 ASN B N 1
ATOM 2989 C CA . ASN B 1 6 ? 8.227 12.344 -13.242 1 97.31 6 ASN B CA 1
ATOM 2990 C C . ASN B 1 6 ? 6.906 12.703 -12.562 1 97.31 6 ASN B C 1
ATOM 2992 O O . ASN B 1 6 ? 6.121 13.492 -13.102 1 97.31 6 ASN B O 1
ATOM 2996 N N . THR B 1 7 ? 6.762 12.211 -11.32 1 97.62 7 THR B N 1
ATOM 2997 C CA . THR B 1 7 ? 5.496 12.438 -10.633 1 97.62 7 THR B CA 1
ATOM 2998 C C . THR B 1 7 ? 5.672 13.453 -9.5 1 97.62 7 THR B C 1
ATOM 3000 O O . THR B 1 7 ? 4.691 13.961 -8.953 1 97.62 7 THR B O 1
ATOM 3003 N N . TYR B 1 8 ? 6.969 13.812 -9.172 1 96.62 8 TYR B N 1
ATOM 3004 C CA . TYR B 1 8 ? 7.258 14.695 -8.055 1 96.62 8 TYR B CA 1
ATOM 3005 C C . TYR B 1 8 ? 8.086 15.898 -8.508 1 96.62 8 TYR B C 1
ATOM 3007 O O . TYR B 1 8 ? 8.914 15.781 -9.414 1 96.62 8 TYR B O 1
ATOM 3015 N N . LEU B 1 9 ? 7.836 17.062 -7.887 1 95.31 9 LEU B N 1
ATOM 3016 C CA . LEU B 1 9 ? 8.734 18.203 -7.965 1 95.31 9 LEU B CA 1
ATOM 3017 C C . LEU B 1 9 ? 9.688 18.234 -6.77 1 95.31 9 LEU B C 1
ATOM 3019 O O . LEU B 1 9 ? 9.453 18.969 -5.805 1 95.31 9 LEU B O 1
ATOM 3023 N N . ARG B 1 10 ? 10.797 17.609 -6.906 1 97.06 10 ARG B N 1
ATOM 3024 C CA . ARG B 1 10 ? 11.68 17.359 -5.77 1 97.06 10 ARG B CA 1
ATOM 3025 C C . ARG B 1 10 ? 12.578 18.578 -5.508 1 97.06 10 ARG B C 1
ATOM 3027 O O . ARG B 1 10 ? 13.031 19.234 -6.445 1 97.06 10 ARG B O 1
ATOM 3034 N N . LEU B 1 11 ? 12.758 18.781 -4.227 1 98.12 11 LEU B N 1
ATOM 3035 C CA . LEU B 1 11 ? 13.781 19.734 -3.826 1 98.12 11 LEU B CA 1
ATOM 3036 C C . LEU B 1 11 ? 15.172 19.203 -4.145 1 98.12 11 LEU B C 1
ATOM 3038 O O . LEU B 1 11 ? 15.383 17.984 -4.188 1 98.12 11 LEU B O 1
ATOM 3042 N N . PRO B 1 12 ? 16.109 20.062 -4.398 1 97.31 12 PRO B N 1
ATOM 3043 C CA . PRO B 1 12 ? 17.438 19.625 -4.844 1 97.31 12 PRO B CA 1
ATOM 3044 C C . PRO B 1 12 ? 18.328 19.188 -3.688 1 97.31 12 PRO B C 1
ATOM 3046 O O . PRO B 1 12 ? 19.375 19.797 -3.451 1 97.31 12 PRO B O 1
ATOM 3049 N N . VAL B 1 13 ? 17.922 18.188 -2.982 1 98.44 13 VAL B N 1
ATOM 3050 C CA . VAL B 1 13 ? 18.703 17.625 -1.889 1 98.44 13 VAL B CA 1
ATOM 3051 C C . VAL B 1 13 ? 18.516 16.109 -1.838 1 98.44 13 VAL B C 1
ATOM 3053 O O . VAL B 1 13 ? 17.438 15.609 -2.164 1 98.44 13 VAL B O 1
ATOM 3056 N N . THR B 1 14 ? 19.484 15.383 -1.531 1 98.5 14 THR B N 1
ATOM 3057 C CA . THR B 1 14 ? 19.5 13.945 -1.276 1 98.5 14 THR B CA 1
ATOM 3058 C C . THR B 1 14 ? 20.078 13.641 0.1 1 98.5 14 THR B C 1
ATOM 3060 O O . THR B 1 14 ? 21.234 14 0.388 1 98.5 14 THR B O 1
ATOM 3063 N N . PHE B 1 15 ? 19.344 12.984 0.919 1 98.56 15 PHE B N 1
ATOM 3064 C CA . PHE B 1 15 ? 19.812 12.727 2.273 1 98.56 15 PHE B CA 1
ATOM 3065 C C . PHE B 1 15 ? 20.516 11.375 2.348 1 98.56 15 PHE B C 1
ATOM 3067 O O . PHE B 1 15 ? 20.062 10.398 1.746 1 98.56 15 PHE B O 1
ATOM 3074 N N . ALA B 1 16 ? 21.562 11.32 3.123 1 98.12 16 ALA B N 1
ATOM 3075 C CA . ALA B 1 16 ? 22.406 10.125 3.234 1 98.12 16 ALA B CA 1
ATOM 3076 C C . ALA B 1 16 ? 22.203 9.445 4.582 1 98.12 16 ALA B C 1
ATOM 3078 O O . ALA B 1 16 ? 22.406 8.234 4.711 1 98.12 16 ALA B O 1
ATOM 3079 N N . ARG B 1 17 ? 21.859 10.25 5.535 1 98 17 ARG B N 1
ATOM 3080 C CA . ARG B 1 17 ? 21.672 9.68 6.867 1 98 17 ARG B CA 1
ATOM 3081 C C . ARG B 1 17 ? 20.766 10.555 7.719 1 98 17 ARG B C 1
ATOM 3083 O O . ARG B 1 17 ? 20.547 11.727 7.406 1 98 17 ARG B O 1
ATOM 3090 N N . GLY B 1 18 ? 20.172 9.945 8.758 1 98.44 18 GLY B N 1
ATOM 3091 C CA . GLY B 1 18 ? 19.344 10.664 9.711 1 98.44 18 GLY B CA 1
ATOM 3092 C C . GLY B 1 18 ? 19.531 10.203 11.141 1 98.44 18 GLY B C 1
ATOM 3093 O O . GLY B 1 18 ? 19.922 9.055 11.383 1 98.44 18 GLY B O 1
ATOM 3094 N N . GLU B 1 19 ? 19.297 11.062 12.102 1 98.44 19 GLU B N 1
ATOM 3095 C CA . GLU B 1 19 ? 19.359 10.797 13.531 1 98.44 19 GLU B CA 1
ATOM 3096 C C . GLU B 1 19 ? 18.469 11.773 14.312 1 98.44 19 GLU B C 1
ATOM 3098 O O . GLU B 1 19 ? 18.656 12.984 14.227 1 98.44 19 GLU B O 1
ATOM 3103 N N . GLY B 1 20 ? 17.609 11.188 15.07 1 98.38 20 GLY B N 1
ATOM 3104 C CA . GLY B 1 20 ? 16.703 12.086 15.781 1 98.38 20 GLY B CA 1
ATOM 3105 C C . GLY B 1 20 ? 15.945 13.016 14.859 1 98.38 20 GLY B C 1
ATOM 3106 O O . GLY B 1 20 ? 15.312 12.57 13.898 1 98.38 20 GLY B O 1
ATOM 3107 N N . VAL B 1 21 ? 16.094 14.32 15.078 1 98.81 21 VAL B N 1
ATOM 3108 C CA . VAL B 1 21 ? 15.336 15.297 14.297 1 98.81 21 VAL B CA 1
ATOM 3109 C C . VAL B 1 21 ? 16.234 15.867 13.188 1 98.81 21 VAL B C 1
ATOM 3111 O O . VAL B 1 21 ? 15.867 16.844 12.539 1 98.81 21 VAL B O 1
ATOM 3114 N N . TRP B 1 22 ? 17.375 15.188 12.914 1 98.81 22 TRP B N 1
ATOM 3115 C CA . TRP B 1 22 ? 18.359 15.727 11.984 1 98.81 22 TRP B CA 1
ATOM 3116 C C . TRP B 1 22 ? 18.547 14.805 10.789 1 98.81 22 TRP B C 1
ATOM 3118 O O . TRP B 1 22 ? 18.516 13.578 10.938 1 98.81 22 TRP B O 1
ATOM 3128 N N . LEU B 1 23 ? 18.781 15.375 9.641 1 98.81 23 LEU B N 1
ATOM 3129 C CA . LEU B 1 23 ? 19.188 14.695 8.414 1 98.81 23 LEU B CA 1
ATOM 3130 C C . LEU B 1 23 ? 20.484 15.289 7.879 1 98.81 23 LEU B C 1
ATOM 3132 O O . LEU B 1 23 ? 20.734 16.484 8.023 1 98.81 23 LEU B O 1
ATOM 3136 N N . TRP B 1 24 ? 21.266 14.516 7.266 1 98.81 24 TRP B N 1
ATOM 3137 C CA . TRP B 1 24 ? 22.469 14.953 6.578 1 98.81 24 TRP B CA 1
ATOM 3138 C C . TRP B 1 24 ? 22.422 14.602 5.098 1 98.81 24 TRP B C 1
ATOM 3140 O O . TRP B 1 24 ? 22.062 13.477 4.73 1 98.81 24 TRP B O 1
ATOM 3150 N N . ASP B 1 25 ? 22.75 15.57 4.25 1 98.5 25 ASP B N 1
ATOM 3151 C CA . ASP B 1 25 ? 22.781 15.289 2.818 1 98.5 25 ASP B CA 1
ATOM 3152 C C . ASP B 1 25 ? 24.094 14.617 2.418 1 98.5 25 ASP B C 1
ATOM 3154 O O . ASP B 1 25 ? 24.922 14.305 3.273 1 98.5 25 ASP B O 1
ATOM 3158 N N . GLU B 1 26 ? 24.266 14.336 1.205 1 97.75 26 GLU B N 1
ATOM 3159 C CA . GLU B 1 26 ? 25.406 13.578 0.712 1 97.75 26 GLU B CA 1
ATOM 3160 C C . GLU B 1 26 ? 26.703 14.391 0.829 1 97.75 26 GLU B C 1
ATOM 3162 O O . GLU B 1 26 ? 27.797 13.828 0.762 1 97.75 26 GLU B O 1
ATOM 3167 N N . GLU B 1 27 ? 26.594 15.688 1.062 1 97.75 27 GLU B N 1
ATOM 3168 C CA . GLU B 1 27 ? 27.75 16.562 1.216 1 97.75 27 GLU B CA 1
ATOM 3169 C C . GLU B 1 27 ? 28.062 16.797 2.688 1 97.75 27 GLU B C 1
ATOM 3171 O O . GLU B 1 27 ? 29.031 17.5 3.014 1 97.75 27 GLU B O 1
ATOM 3176 N N . GLY B 1 28 ? 27.219 16.344 3.576 1 97.88 28 GLY B N 1
ATOM 3177 C CA . GLY B 1 28 ? 27.484 16.438 5 1 97.88 28 GLY B CA 1
ATOM 3178 C C . GLY B 1 28 ? 26.766 17.594 5.664 1 97.88 28 GLY B C 1
ATOM 3179 O O . GLY B 1 28 ? 26.859 17.781 6.879 1 97.88 28 GLY B O 1
ATOM 3180 N N . LYS B 1 29 ? 26.016 18.359 4.93 1 98.25 29 LYS B N 1
ATOM 3181 C CA . LYS B 1 29 ? 25.219 19.422 5.516 1 98.25 29 LYS B CA 1
ATOM 3182 C C . LYS B 1 29 ? 24.047 18.859 6.312 1 98.25 29 LYS B C 1
ATOM 3184 O O . LYS B 1 29 ? 23.406 17.906 5.879 1 98.25 29 LYS B O 1
ATOM 3189 N N . ARG B 1 30 ? 23.828 19.484 7.441 1 98.19 30 ARG B N 1
ATOM 3190 C CA . ARG B 1 30 ? 22.766 19 8.305 1 98.19 30 ARG B CA 1
ATOM 3191 C C . ARG B 1 30 ? 21.5 19.828 8.125 1 98.19 30 ARG B C 1
ATOM 3193 O O . ARG B 1 30 ? 21.562 21.031 7.867 1 98.19 30 ARG B O 1
ATOM 3200 N N . TYR B 1 31 ? 20.359 19.219 8.281 1 98.88 31 TYR B N 1
ATOM 3201 C CA . TYR B 1 31 ? 19.047 19.844 8.18 1 98.88 31 TYR B CA 1
ATOM 3202 C C . TYR B 1 31 ? 18.172 19.5 9.383 1 98.88 31 TYR B C 1
ATOM 3204 O O . TYR B 1 31 ? 18.141 18.344 9.812 1 98.88 31 TYR B O 1
ATOM 3212 N N . LEU B 1 32 ? 17.609 20.531 10 1 98.88 32 LEU B N 1
ATOM 3213 C CA . LEU B 1 32 ? 16.594 20.328 11.023 1 98.88 32 LEU B CA 1
ATOM 3214 C C . LEU B 1 32 ? 15.266 19.938 10.391 1 98.88 32 LEU B C 1
ATOM 3216 O O . LEU B 1 32 ? 14.711 20.703 9.594 1 98.88 32 LEU B O 1
ATOM 3220 N N . ASP B 1 33 ? 14.789 18.797 10.727 1 98.88 33 ASP B N 1
ATOM 3221 C CA . ASP B 1 33 ? 13.602 18.234 10.086 1 98.88 33 ASP B CA 1
ATOM 3222 C C . ASP B 1 33 ? 12.328 18.641 10.836 1 98.88 33 ASP B C 1
ATOM 3224 O O . ASP B 1 33 ? 12 18.047 11.867 1 98.88 33 ASP B O 1
ATOM 3228 N N . ALA B 1 34 ? 11.578 19.531 10.32 1 98.88 34 ALA B N 1
ATOM 3229 C CA . ALA B 1 34 ? 10.312 19.938 10.93 1 98.88 34 ALA B CA 1
ATOM 3230 C C . ALA B 1 34 ? 9.125 19.359 10.164 1 98.88 34 ALA B C 1
ATOM 3232 O O . ALA B 1 34 ? 8.008 19.875 10.266 1 98.88 34 ALA B O 1
ATOM 3233 N N . LEU B 1 35 ? 9.383 18.281 9.414 1 98.62 35 LEU B N 1
ATOM 3234 C CA . LEU B 1 35 ? 8.336 17.703 8.578 1 98.62 35 LEU B CA 1
ATOM 3235 C C . LEU B 1 35 ? 8.211 16.203 8.828 1 98.62 35 LEU B C 1
ATOM 3237 O O . LEU B 1 35 ? 7.125 15.641 8.68 1 98.62 35 LEU B O 1
ATOM 3241 N N . ALA B 1 36 ? 9.352 15.523 9.133 1 98.31 36 ALA B N 1
ATOM 3242 C CA . ALA B 1 36 ? 9.406 14.117 9.516 1 98.31 36 ALA B CA 1
ATOM 3243 C C . ALA B 1 36 ? 8.797 13.227 8.438 1 98.31 36 ALA B C 1
ATOM 3245 O O . ALA B 1 36 ? 7.949 12.383 8.727 1 98.31 36 ALA B O 1
ATOM 3246 N N . GLY B 1 37 ? 9.148 13.438 7.168 1 98.06 37 GLY B N 1
ATOM 3247 C CA . GLY B 1 37 ? 8.633 12.617 6.082 1 98.06 37 GLY B CA 1
ATOM 3248 C C . GLY B 1 37 ? 7.145 12.812 5.852 1 98.06 37 GLY B C 1
ATOM 3249 O O . GLY B 1 37 ? 6.457 11.891 5.406 1 98.06 37 GLY B O 1
ATOM 3250 N N . VAL B 1 38 ? 6.582 13.914 6.234 1 97.88 38 VAL B N 1
ATOM 3251 C CA . VAL B 1 38 ? 5.168 14.273 6.258 1 97.88 38 VAL B CA 1
ATOM 3252 C C . VAL B 1 38 ? 4.434 13.414 7.289 1 97.88 38 VAL B C 1
ATOM 3254 O O . VAL B 1 38 ? 3.518 12.672 6.945 1 97.88 38 VAL B O 1
ATOM 3257 N N . ALA B 1 39 ? 4.855 13.5 8.477 1 98.56 39 ALA B N 1
ATOM 3258 C CA . ALA B 1 39 ? 4.27 12.914 9.68 1 98.56 39 ALA B CA 1
ATOM 3259 C C . ALA B 1 39 ? 4.543 11.414 9.742 1 98.56 39 ALA B C 1
ATOM 3261 O O . ALA B 1 39 ? 3.787 10.664 10.367 1 98.56 39 ALA B O 1
ATOM 3262 N N . VAL B 1 40 ? 5.609 10.93 9.117 1 98.75 40 VAL B N 1
ATOM 3263 C CA . VAL B 1 40 ? 5.887 9.5 9.023 1 98.75 40 VAL B CA 1
ATOM 3264 C C . VAL B 1 40 ? 6.867 9.094 10.117 1 98.75 40 VAL B C 1
ATOM 3266 O O . VAL B 1 40 ? 6.66 8.086 10.797 1 98.75 40 VAL B O 1
ATOM 3269 N N . CYS B 1 41 ? 7.914 9.914 10.312 1 98.75 41 CYS B N 1
ATOM 3270 C CA . CYS B 1 41 ? 8.992 9.57 11.234 1 98.75 41 CYS B CA 1
ATOM 3271 C C . CYS B 1 41 ? 8.719 10.141 12.625 1 98.75 41 CYS B C 1
ATOM 3273 O O . CYS B 1 41 ? 9.484 10.969 13.125 1 98.75 41 CYS B O 1
ATOM 3275 N N . GLY B 1 42 ? 7.711 9.578 13.273 1 98.56 42 GLY B N 1
ATOM 3276 C CA . GLY B 1 42 ? 7.309 10.055 14.586 1 98.56 42 GLY B CA 1
ATOM 3277 C C . GLY B 1 42 ? 8.406 9.945 15.625 1 98.56 42 GLY B C 1
ATOM 3278 O O . GLY B 1 42 ? 8.531 10.797 16.5 1 98.56 42 GLY B O 1
ATOM 3279 N N . LEU B 1 43 ? 9.258 8.953 15.516 1 98.81 43 LEU B N 1
ATOM 3280 C CA . LEU B 1 43 ? 10.328 8.734 16.484 1 98.81 43 LEU B CA 1
ATOM 3281 C C . LEU B 1 43 ? 11.617 9.422 16.031 1 98.81 43 LEU B C 1
ATOM 3283 O O . LEU B 1 43 ? 12.68 9.195 16.609 1 98.81 43 LEU B O 1
ATOM 3287 N N . GLY B 1 44 ? 11.5 10.25 15.031 1 98.62 44 GLY B N 1
ATOM 3288 C CA . GLY B 1 44 ? 12.711 10.75 14.406 1 98.62 44 GLY B CA 1
ATOM 3289 C C . GLY B 1 44 ? 13.406 9.727 13.539 1 98.62 44 GLY B C 1
ATOM 3290 O O . GLY B 1 44 ? 12.828 8.688 13.211 1 98.62 44 GLY B O 1
ATOM 3291 N N . HIS B 1 45 ? 14.602 10.094 13.133 1 98.56 45 HIS B N 1
ATOM 3292 C CA . HIS B 1 45 ? 15.336 9.227 12.219 1 98.56 45 HIS B CA 1
ATOM 3293 C C . HIS B 1 45 ? 16.234 8.258 12.977 1 98.56 45 HIS B C 1
ATOM 3295 O O . HIS B 1 45 ? 17 8.672 13.859 1 98.56 45 HIS B O 1
ATOM 3301 N N . CYS B 1 46 ? 16.047 6.977 12.641 1 97.44 46 CYS B N 1
ATOM 3302 C CA . CYS B 1 46 ? 16.922 5.895 13.109 1 97.44 46 CYS B CA 1
ATOM 3303 C C . CYS B 1 46 ? 16.953 5.84 14.625 1 97.44 46 CYS B C 1
ATOM 3305 O O . CYS B 1 46 ? 18.031 5.809 15.234 1 97.44 46 CYS B O 1
ATOM 3307 N N . HIS B 1 47 ? 15.805 5.98 15.227 1 98.62 47 HIS B N 1
ATOM 3308 C CA . HIS B 1 47 ? 15.75 5.766 16.672 1 98.62 47 HIS B CA 1
ATOM 3309 C C . HIS B 1 47 ? 16.391 4.434 17.047 1 98.62 47 HIS B C 1
ATOM 3311 O O . HIS B 1 47 ? 16.062 3.395 16.469 1 98.62 47 HIS B O 1
ATOM 3317 N N . PRO B 1 48 ? 17.25 4.371 18.016 1 98.56 48 PRO B N 1
ATOM 3318 C CA . PRO B 1 48 ? 18.016 3.158 18.297 1 98.56 48 PRO B CA 1
ATOM 3319 C C . PRO B 1 48 ? 17.125 1.958 18.625 1 98.56 48 PRO B C 1
ATOM 3321 O O . PRO B 1 48 ? 17.406 0.841 18.188 1 98.56 48 PRO B O 1
ATOM 3324 N N . ALA B 1 49 ? 16.078 2.148 19.375 1 98.81 49 ALA B N 1
ATOM 3325 C CA . ALA B 1 49 ? 15.172 1.056 19.719 1 98.81 49 ALA B CA 1
ATOM 3326 C C . ALA B 1 49 ? 14.508 0.484 18.484 1 98.81 49 ALA B C 1
ATOM 3328 O O . ALA B 1 49 ? 14.312 -0.73 18.375 1 98.81 49 ALA B O 1
ATOM 3329 N N . LEU B 1 50 ? 14.141 1.339 17.594 1 98.88 50 LEU B N 1
ATOM 3330 C CA . LEU B 1 50 ? 13.492 0.904 16.359 1 98.88 50 LEU B CA 1
ATOM 3331 C C . LEU B 1 50 ? 14.469 0.167 15.453 1 98.88 50 LEU B C 1
ATOM 3333 O O . LEU B 1 50 ? 14.148 -0.891 14.906 1 98.88 50 LEU B O 1
ATOM 3337 N N . ALA B 1 51 ? 15.648 0.761 15.25 1 98.75 51 ALA B N 1
ATOM 3338 C CA . ALA B 1 51 ? 16.672 0.119 14.422 1 98.75 51 ALA B CA 1
ATOM 3339 C C . ALA B 1 51 ? 17 -1.278 14.945 1 98.75 51 ALA B C 1
ATOM 3341 O O . ALA B 1 51 ? 17.094 -2.229 14.164 1 98.75 51 ALA B O 1
ATOM 3342 N N . LYS B 1 52 ? 17.125 -1.396 16.219 1 98.81 52 LYS B N 1
ATOM 3343 C CA . LYS B 1 52 ? 17.438 -2.686 16.844 1 98.81 52 LYS B CA 1
ATOM 3344 C C . LYS B 1 52 ? 16.312 -3.686 16.594 1 98.81 52 LYS B C 1
ATOM 3346 O O . LYS B 1 52 ? 16.562 -4.852 16.281 1 98.81 52 LYS B O 1
ATOM 3351 N N . ALA B 1 53 ? 15.086 -3.277 16.797 1 98.88 53 ALA B N 1
ATOM 3352 C CA . ALA B 1 53 ? 13.922 -4.145 16.609 1 98.88 53 ALA B CA 1
ATOM 3353 C C . ALA B 1 53 ? 13.844 -4.645 15.172 1 98.88 53 ALA B C 1
ATOM 3355 O O . ALA B 1 53 ? 13.516 -5.809 14.93 1 98.88 53 ALA B O 1
ATOM 3356 N N . LEU B 1 54 ? 14.094 -3.74 14.25 1 98.81 54 LEU B N 1
ATOM 3357 C CA . LEU B 1 54 ? 14.07 -4.109 12.836 1 98.81 54 LEU B CA 1
ATOM 3358 C C . LEU B 1 54 ? 15.172 -5.109 12.516 1 98.81 54 LEU B C 1
ATOM 3360 O O . LEU B 1 54 ? 14.953 -6.059 11.758 1 98.81 54 LEU B O 1
ATOM 3364 N N . CYS B 1 55 ? 16.359 -4.871 13.062 1 98.81 55 CYS B N 1
ATOM 3365 C CA . CYS B 1 55 ? 17.484 -5.781 12.828 1 98.81 55 CYS B CA 1
ATOM 3366 C C . CYS B 1 55 ? 17.172 -7.172 13.375 1 98.81 55 CYS B C 1
ATOM 3368 O O . CYS B 1 55 ? 17.375 -8.172 12.688 1 98.81 55 CYS B O 1
ATOM 3370 N N . ASP B 1 56 ? 16.641 -7.215 14.617 1 98.81 56 ASP B N 1
ATOM 3371 C CA . ASP B 1 56 ? 16.281 -8.492 15.227 1 98.81 56 ASP B CA 1
ATOM 3372 C C . ASP B 1 56 ? 15.242 -9.227 14.391 1 98.81 56 ASP B C 1
ATOM 3374 O O . ASP B 1 56 ? 15.375 -10.43 14.141 1 98.81 56 ASP B O 1
ATOM 3378 N N . GLN B 1 57 ? 14.258 -8.555 13.953 1 98.75 57 GLN B N 1
ATOM 3379 C CA . GLN B 1 57 ? 13.164 -9.172 13.211 1 98.75 57 GLN B CA 1
ATOM 3380 C C . GLN B 1 57 ? 13.625 -9.633 11.828 1 98.75 57 GLN B C 1
ATOM 3382 O O . GLN B 1 57 ? 13.18 -10.672 11.344 1 98.75 57 GLN B O 1
ATOM 3387 N N . ALA B 1 58 ? 14.492 -8.805 11.172 1 98.5 58 ALA B N 1
ATOM 3388 C CA . ALA B 1 58 ? 15.016 -9.141 9.852 1 98.5 58 ALA B CA 1
ATOM 3389 C C . ALA B 1 58 ? 15.773 -10.461 9.883 1 98.5 58 ALA B C 1
ATOM 3391 O O . ALA B 1 58 ? 15.789 -11.203 8.898 1 98.5 58 ALA B O 1
ATOM 3392 N N . GLY B 1 59 ? 16.359 -10.758 11 1 98.25 59 GLY B N 1
ATOM 3393 C CA . GLY B 1 59 ? 17.125 -11.984 11.148 1 98.25 59 GLY B CA 1
ATOM 3394 C C . GLY B 1 59 ? 16.297 -13.148 11.641 1 98.25 59 GLY B C 1
ATOM 3395 O O . GLY B 1 59 ? 16.766 -14.289 11.688 1 98.25 59 GLY B O 1
ATOM 3396 N N . THR B 1 60 ? 15.039 -12.914 12.016 1 98.56 60 THR B N 1
ATOM 3397 C CA . THR B 1 60 ? 14.18 -13.938 12.602 1 98.56 60 THR B CA 1
ATOM 3398 C C . THR B 1 60 ? 13.117 -14.398 11.609 1 98.56 60 THR B C 1
ATOM 3400 O O . THR B 1 60 ? 13 -15.594 11.328 1 98.56 60 THR B O 1
ATOM 3403 N N . LEU B 1 61 ? 12.383 -13.523 11.086 1 98.56 61 LEU B N 1
ATOM 3404 C CA . LEU B 1 61 ? 11.281 -13.773 10.156 1 98.56 61 LEU B CA 1
ATOM 3405 C C . LEU B 1 61 ? 10.742 -12.469 9.578 1 98.56 61 LEU B C 1
ATOM 3407 O O . LEU B 1 61 ? 10.188 -11.648 10.312 1 98.56 61 LEU B O 1
ATOM 3411 N N . ILE B 1 62 ? 10.852 -12.336 8.312 1 98.44 62 ILE B N 1
ATOM 3412 C CA . ILE B 1 62 ? 10.484 -11.07 7.684 1 98.44 62 ILE B CA 1
ATOM 3413 C C . ILE B 1 62 ? 9.023 -11.117 7.25 1 98.44 62 ILE B C 1
ATOM 3415 O O . ILE B 1 62 ? 8.281 -10.148 7.422 1 98.44 62 ILE B O 1
ATOM 3419 N N . HIS B 1 63 ? 8.594 -12.203 6.688 1 98.25 63 HIS B N 1
ATOM 3420 C CA . HIS B 1 63 ? 7.266 -12.312 6.086 1 98.25 63 HIS B CA 1
ATOM 3421 C C . HIS B 1 63 ? 6.766 -13.75 6.121 1 98.25 63 HIS B C 1
ATOM 3423 O O . HIS B 1 63 ? 7.543 -14.688 5.918 1 98.25 63 HIS B O 1
ATOM 3429 N N . THR B 1 64 ? 5.492 -13.781 6.516 1 95.88 64 THR B N 1
ATOM 3430 C CA . THR B 1 64 ? 4.703 -14.977 6.234 1 95.88 64 THR B CA 1
ATOM 3431 C C . THR B 1 64 ? 3.355 -14.609 5.629 1 95.88 64 THR B C 1
ATOM 3433 O O . THR B 1 64 ? 2.871 -13.492 5.812 1 95.88 64 THR B O 1
ATOM 3436 N N . SER B 1 65 ? 2.777 -15.383 4.695 1 94.88 65 SER B N 1
ATOM 3437 C CA . SER B 1 65 ? 1.464 -15.078 4.137 1 94.88 65 SER B CA 1
ATOM 3438 C C . SER B 1 65 ? 0.386 -15.094 5.215 1 94.88 65 SER B C 1
ATOM 3440 O O . SER B 1 65 ? 0.555 -15.734 6.258 1 94.88 65 SER B O 1
ATOM 3442 N N . ASN B 1 66 ? -0.655 -14.336 5.051 1 97.31 66 ASN B N 1
ATOM 3443 C CA . ASN B 1 66 ? -1.802 -14.289 5.953 1 97.31 66 ASN B CA 1
ATOM 3444 C C . ASN B 1 66 ? -2.625 -15.57 5.883 1 97.31 66 ASN B C 1
ATOM 3446 O O . ASN B 1 66 ? -3.703 -15.656 6.473 1 97.31 66 ASN B O 1
ATOM 3450 N N . LEU B 1 67 ? -2.049 -16.578 5.199 1 97.38 67 LEU B N 1
ATOM 3451 C CA . LEU B 1 67 ? -2.607 -17.922 5.266 1 97.38 67 LEU B CA 1
ATOM 3452 C C . LEU B 1 67 ? -2.385 -18.547 6.645 1 97.38 67 LEU B C 1
ATOM 3454 O O . LEU B 1 67 ? -3.037 -19.516 7.008 1 97.38 67 LEU B O 1
ATOM 3458 N N . TYR B 1 68 ? -1.439 -17.984 7.379 1 98.38 68 TYR B N 1
ATOM 3459 C CA . TYR B 1 68 ? -1.06 -18.453 8.703 1 98.38 68 TYR B CA 1
ATOM 3460 C C . TYR B 1 68 ? -1.307 -17.375 9.758 1 98.38 68 TYR B C 1
ATOM 3462 O O . TYR B 1 68 ? -1.608 -16.234 9.43 1 98.38 68 TYR B O 1
ATOM 3470 N N . HIS B 1 69 ? -1.224 -17.797 11.008 1 97.94 69 HIS B N 1
ATOM 3471 C CA . HIS B 1 69 ? -1.234 -16.828 12.094 1 97.94 69 HIS B CA 1
ATOM 3472 C C . HIS B 1 69 ? 0.108 -16.109 12.203 1 97.94 69 HIS B C 1
ATOM 3474 O O . HIS B 1 69 ? 1.159 -16.719 11.984 1 97.94 69 HIS B O 1
ATOM 3480 N N . ILE B 1 70 ? 0.083 -14.875 12.508 1 98.19 70 ILE B N 1
ATOM 3481 C CA . ILE B 1 70 ? 1.275 -14.055 12.68 1 98.19 70 ILE B CA 1
ATOM 3482 C C . ILE B 1 70 ? 1.27 -13.422 14.07 1 98.19 70 ILE B C 1
ATOM 3484 O O . ILE B 1 70 ? 0.468 -12.531 14.352 1 98.19 70 ILE B O 1
ATOM 3488 N N . ARG B 1 71 ? 2.127 -13.852 14.883 1 97.94 71 ARG B N 1
ATOM 3489 C CA . ARG B 1 71 ? 2.131 -13.484 16.297 1 97.94 71 ARG B CA 1
ATOM 3490 C C . ARG B 1 71 ? 2.244 -11.969 16.453 1 97.94 71 ARG B C 1
ATOM 3492 O O . ARG B 1 71 ? 1.49 -11.367 17.219 1 97.94 71 ARG B O 1
ATOM 3499 N N . LYS B 1 72 ? 3.162 -11.328 15.766 1 98.56 72 LYS B N 1
ATOM 3500 C CA . LYS B 1 72 ? 3.367 -9.883 15.883 1 98.56 72 LYS B CA 1
ATOM 3501 C C . LYS B 1 72 ? 2.135 -9.117 15.414 1 98.56 72 LYS B C 1
ATOM 3503 O O . LYS B 1 72 ? 1.827 -8.047 15.938 1 98.56 72 LYS B O 1
ATOM 3508 N N . GLN B 1 73 ? 1.461 -9.633 14.406 1 98.75 73 GLN B N 1
ATOM 3509 C CA . GLN B 1 73 ? 0.227 -9.031 13.914 1 98.75 73 GLN B CA 1
ATOM 3510 C C . GLN B 1 73 ? -0.853 -9.031 14.992 1 98.75 73 GLN B C 1
ATOM 3512 O O . GLN B 1 73 ? -1.548 -8.031 15.188 1 98.75 73 GLN B O 1
ATOM 3517 N N . GLU B 1 74 ? -1.004 -10.148 15.672 1 98.62 74 GLU B N 1
ATOM 3518 C CA . GLU B 1 74 ? -1.971 -10.266 16.75 1 98.62 74 GLU B CA 1
ATOM 3519 C C . GLU B 1 74 ? -1.634 -9.32 17.906 1 98.62 74 GLU B C 1
ATOM 3521 O O . GLU B 1 74 ? -2.521 -8.68 18.469 1 98.62 74 GLU B O 1
ATOM 3526 N N . GLN B 1 75 ? -0.351 -9.273 18.219 1 98.81 75 GLN B N 1
ATOM 3527 C CA . GLN B 1 75 ? 0.092 -8.383 19.297 1 98.81 75 GLN B CA 1
ATOM 3528 C C . GLN B 1 75 ? -0.215 -6.926 18.969 1 98.81 75 GLN B C 1
ATOM 3530 O O . GLN B 1 75 ? -0.677 -6.172 19.828 1 98.81 75 GLN B O 1
ATOM 3535 N N . LEU B 1 76 ? 0.024 -6.566 17.734 1 98.94 76 LEU B N 1
ATOM 3536 C CA . LEU B 1 76 ? -0.234 -5.191 17.312 1 98.94 76 LEU B CA 1
ATOM 3537 C C . LEU B 1 76 ? -1.729 -4.895 17.328 1 98.94 76 LEU B C 1
ATOM 3539 O O . LEU B 1 76 ? -2.148 -3.814 17.766 1 98.94 76 LEU B O 1
ATOM 3543 N N . GLY B 1 77 ? -2.555 -5.852 16.766 1 98.94 77 GLY B N 1
ATOM 3544 C CA . GLY B 1 77 ? -3.996 -5.684 16.844 1 98.94 77 GLY B CA 1
ATOM 3545 C C . GLY B 1 77 ? -4.5 -5.465 18.25 1 98.94 77 GLY B C 1
ATOM 3546 O O . GLY B 1 77 ? -5.305 -4.566 18.5 1 98.94 77 GLY B O 1
ATOM 3547 N N . THR B 1 78 ? -3.965 -6.238 19.172 1 98.88 78 THR B N 1
ATOM 3548 C CA . THR B 1 78 ? -4.352 -6.145 20.578 1 98.88 78 THR B CA 1
ATOM 3549 C C . THR B 1 78 ? -3.963 -4.785 21.141 1 98.88 78 THR B C 1
ATOM 3551 O O . THR B 1 78 ? -4.766 -4.141 21.828 1 98.88 78 THR B O 1
ATOM 3554 N N . ARG B 1 79 ? -2.801 -4.359 20.875 1 98.88 79 ARG B N 1
ATOM 3555 C CA . ARG B 1 79 ? -2.305 -3.096 21.422 1 98.88 79 ARG B CA 1
ATOM 3556 C C . ARG B 1 79 ? -3.109 -1.92 20.875 1 98.88 79 ARG B C 1
ATOM 3558 O O . ARG B 1 79 ? -3.498 -1.026 21.625 1 98.88 79 ARG B O 1
ATOM 3565 N N . LEU B 1 80 ? -3.381 -1.898 19.578 1 98.94 80 LEU B N 1
ATOM 3566 C CA . LEU B 1 80 ? -4.09 -0.788 18.953 1 98.94 80 LEU B CA 1
ATOM 3567 C C . LEU B 1 80 ? -5.535 -0.726 19.438 1 98.94 80 LEU B C 1
ATOM 3569 O O . LEU B 1 80 ? -6.086 0.362 19.609 1 98.94 80 LEU B O 1
ATOM 3573 N N . THR B 1 81 ? -6.156 -1.896 19.547 1 98.69 81 THR B N 1
ATOM 3574 C CA . THR B 1 81 ? -7.539 -1.899 20.016 1 98.69 81 THR B CA 1
ATOM 3575 C C . THR B 1 81 ? -7.625 -1.43 21.469 1 98.69 81 THR B C 1
ATOM 3577 O O . THR B 1 81 ? -8.57 -0.73 21.844 1 98.69 81 THR B O 1
ATOM 3580 N N . ALA B 1 82 ? -6.652 -1.776 22.266 1 98.69 82 ALA B N 1
ATOM 3581 C CA . ALA B 1 82 ? -6.617 -1.321 23.656 1 98.69 82 ALA B CA 1
ATOM 3582 C C . ALA B 1 82 ? -6.473 0.196 23.734 1 98.69 82 ALA B C 1
ATOM 3584 O O . ALA B 1 82 ? -7.117 0.847 24.547 1 98.69 82 ALA B O 1
ATOM 3585 N N . LEU B 1 83 ? -5.664 0.76 22.922 1 98.75 83 LEU B N 1
ATOM 3586 C CA . LEU B 1 83 ? -5.383 2.191 22.953 1 98.75 83 LEU B CA 1
ATOM 3587 C C . LEU B 1 83 ? -6.559 2.986 22.406 1 98.75 83 LEU B C 1
ATOM 3589 O O . LEU B 1 83 ? -6.812 4.113 22.828 1 98.75 83 LEU B O 1
ATOM 3593 N N . SER B 1 84 ? -7.301 2.416 21.438 1 98.62 84 SER B N 1
ATOM 3594 C CA . SER B 1 84 ? -8.289 3.174 20.672 1 98.62 84 SER B CA 1
ATOM 3595 C C . SER B 1 84 ? -9.703 2.902 21.188 1 98.62 84 SER B C 1
ATOM 3597 O O . SER B 1 84 ? -10.617 3.689 20.938 1 98.62 84 SER B O 1
ATOM 3599 N N . GLY B 1 85 ? -9.914 1.796 21.828 1 98.44 85 GLY B N 1
ATOM 3600 C CA . GLY B 1 85 ? -11.258 1.362 22.203 1 98.44 85 GLY B CA 1
ATOM 3601 C C . GLY B 1 85 ? -11.984 0.646 21.078 1 98.44 85 GLY B C 1
ATOM 3602 O O . GLY B 1 85 ? -13.156 0.303 21.203 1 98.44 85 GLY B O 1
ATOM 3603 N N . MET B 1 86 ? -11.328 0.365 19.969 1 98.75 86 MET B N 1
ATOM 3604 C CA . MET B 1 86 ? -11.906 -0.377 18.844 1 98.75 86 MET B CA 1
ATOM 3605 C C . MET B 1 86 ? -11.898 -1.876 19.125 1 98.75 86 MET B C 1
ATOM 3607 O O . MET B 1 86 ? -11.359 -2.32 20.141 1 98.75 86 MET B O 1
ATOM 3611 N N . ASP B 1 87 ? -12.492 -2.693 18.219 1 98.88 87 ASP B N 1
ATOM 3612 C CA . ASP B 1 87 ? -12.648 -4.117 18.5 1 98.88 87 ASP B CA 1
ATOM 3613 C C . ASP B 1 87 ? -11.609 -4.945 17.734 1 98.88 87 ASP B C 1
ATOM 3615 O O . ASP B 1 87 ? -11.125 -5.953 18.25 1 98.88 87 ASP B O 1
ATOM 3619 N N . ASN B 1 88 ? -11.352 -4.551 16.5 1 98.88 88 ASN B N 1
ATOM 3620 C CA . ASN B 1 88 ? -10.414 -5.348 15.711 1 98.88 88 ASN B CA 1
ATOM 3621 C C . ASN B 1 88 ? -9.719 -4.512 14.641 1 98.88 88 ASN B C 1
ATOM 3623 O O . ASN B 1 88 ? -10.078 -3.35 14.43 1 98.88 88 ASN B O 1
ATOM 3627 N N . ALA B 1 89 ? -8.664 -5.082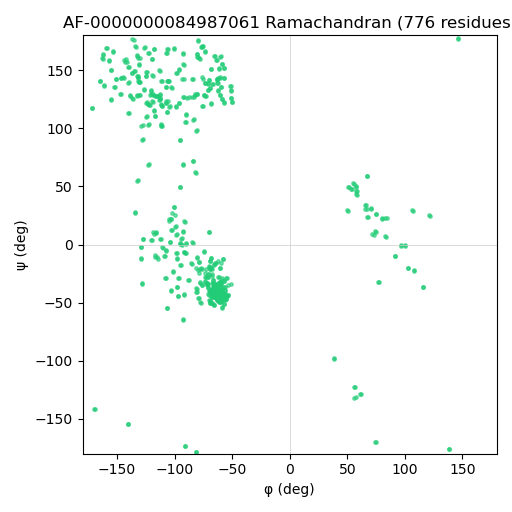 14.086 1 98.94 89 ALA B N 1
ATOM 3628 C CA . ALA B 1 89 ? -7.82 -4.363 13.133 1 98.94 89 ALA B CA 1
ATOM 3629 C C . ALA B 1 89 ? -7.555 -5.211 11.898 1 98.94 89 ALA B C 1
ATOM 3631 O O . ALA B 1 89 ? -7.406 -6.434 11.992 1 98.94 89 ALA B O 1
ATOM 3632 N N . PHE B 1 90 ? -7.566 -4.598 10.766 1 98.94 90 PHE B N 1
ATOM 3633 C CA . PHE B 1 90 ? -6.988 -5.098 9.523 1 98.94 90 PHE B CA 1
ATOM 3634 C C . PHE B 1 90 ? -5.719 -4.332 9.164 1 98.94 90 PHE B C 1
ATOM 3636 O O . PHE B 1 90 ? -5.68 -3.105 9.273 1 98.94 90 PHE B O 1
ATOM 3643 N N . PHE B 1 91 ? -4.664 -5.055 8.758 1 98.94 91 PHE B N 1
ATOM 3644 C CA . PHE B 1 91 ? -3.395 -4.391 8.477 1 98.94 91 PHE B CA 1
ATOM 3645 C C . PHE B 1 91 ? -3.08 -4.422 6.988 1 98.94 91 PHE B C 1
ATOM 3647 O O . PHE B 1 91 ? -3.365 -5.406 6.309 1 98.94 91 PHE B O 1
ATOM 3654 N N . CYS B 1 92 ? -2.549 -3.324 6.516 1 98.81 92 CYS B N 1
ATOM 3655 C CA . CYS B 1 92 ? -2.127 -3.125 5.133 1 98.81 92 CYS B CA 1
ATOM 3656 C C . CYS B 1 92 ? -0.819 -2.344 5.07 1 98.81 92 CYS B C 1
ATOM 3658 O O . CYS B 1 92 ? -0.025 -2.379 6.012 1 98.81 92 CYS B O 1
ATOM 3660 N N . ASN B 1 93 ? -0.543 -1.617 3.928 1 98.62 93 ASN B N 1
ATOM 3661 C CA . ASN B 1 93 ? 0.816 -1.123 3.736 1 98.62 93 ASN B CA 1
ATOM 3662 C C . ASN B 1 93 ? 0.859 0.403 3.717 1 98.62 93 ASN B C 1
ATOM 3664 O O . ASN B 1 93 ? 1.938 0.998 3.746 1 98.62 93 ASN B O 1
ATOM 3668 N N . SER B 1 94 ? -0.298 1.053 3.654 1 98.81 94 SER B N 1
ATOM 3669 C CA . SER B 1 94 ? -0.334 2.502 3.496 1 98.81 94 SER B CA 1
ATOM 3670 C C . SER B 1 94 ? -1.671 3.076 3.955 1 98.81 94 SER B C 1
ATOM 3672 O O . SER B 1 94 ? -2.611 2.328 4.234 1 98.81 94 SER B O 1
ATOM 3674 N N . GLY B 1 95 ? -1.688 4.395 4.059 1 98.88 95 GLY B N 1
ATOM 3675 C CA . GLY B 1 95 ? -2.949 5.062 4.336 1 98.88 95 GLY B CA 1
ATOM 3676 C C . GLY B 1 95 ? -3.982 4.867 3.244 1 98.88 95 GLY B C 1
ATOM 3677 O O . GLY B 1 95 ? -5.172 4.703 3.527 1 98.88 95 GLY B O 1
ATOM 3678 N N . ALA B 1 96 ? -3.529 4.898 1.969 1 98.88 96 ALA B N 1
ATOM 3679 C CA . ALA B 1 96 ? -4.43 4.66 0.844 1 98.88 96 ALA B CA 1
ATOM 3680 C C . ALA B 1 96 ? -5.102 3.295 0.955 1 98.88 96 ALA B C 1
ATOM 3682 O O . ALA B 1 96 ? -6.312 3.176 0.771 1 98.88 96 ALA B O 1
ATOM 3683 N N . GLU B 1 97 ? -4.344 2.299 1.296 1 98.94 97 GLU B N 1
ATOM 3684 C CA . GLU B 1 97 ? -4.902 0.955 1.414 1 98.94 97 GLU B CA 1
ATOM 3685 C C . GLU B 1 97 ? -5.797 0.835 2.645 1 98.94 97 GLU B C 1
ATOM 3687 O O . GLU B 1 97 ? -6.793 0.107 2.627 1 98.94 97 GLU B O 1
ATOM 3692 N N . ALA B 1 98 ? -5.449 1.526 3.711 1 98.94 98 ALA B N 1
ATOM 3693 C CA . ALA B 1 98 ? -6.309 1.54 4.891 1 98.94 98 ALA B CA 1
ATOM 3694 C C . ALA B 1 98 ? -7.656 2.18 4.578 1 98.94 98 ALA B C 1
ATOM 3696 O O . ALA B 1 98 ? -8.703 1.673 4.992 1 98.94 98 ALA B O 1
ATOM 3697 N N . ASN B 1 99 ? -7.613 3.273 3.838 1 98.94 99 ASN B N 1
ATOM 3698 C CA . ASN B 1 99 ? -8.852 3.947 3.459 1 98.94 99 ASN B CA 1
ATOM 3699 C C . ASN B 1 99 ? -9.633 3.143 2.424 1 98.94 99 ASN B C 1
ATOM 3701 O O . ASN B 1 99 ? -10.867 3.158 2.42 1 98.94 99 ASN B O 1
ATOM 3705 N N . GLU B 1 100 ? -8.922 2.418 1.536 1 98.94 100 GLU B N 1
ATOM 3706 C CA . GLU B 1 100 ? -9.602 1.468 0.659 1 98.94 100 GLU B CA 1
ATOM 3707 C C . GLU B 1 100 ? -10.391 0.437 1.464 1 98.94 100 GLU B C 1
ATOM 3709 O O . GLU B 1 100 ? -11.516 0.094 1.108 1 98.94 100 GLU B O 1
ATOM 3714 N N . ALA B 1 101 ? -9.773 -0.075 2.52 1 98.94 101 ALA B N 1
ATOM 3715 C CA . ALA B 1 101 ? -10.469 -1.027 3.383 1 98.94 101 ALA B CA 1
ATOM 3716 C C . ALA B 1 101 ? -11.711 -0.398 4.004 1 98.94 101 ALA B C 1
ATOM 3718 O O . ALA B 1 101 ? -12.773 -1.021 4.043 1 98.94 101 ALA B O 1
ATOM 3719 N N . ALA B 1 102 ? -11.586 0.819 4.492 1 99 102 ALA B N 1
ATOM 3720 C CA . ALA B 1 102 ? -12.703 1.519 5.113 1 99 102 ALA B CA 1
ATOM 3721 C C . ALA B 1 102 ? -13.828 1.749 4.113 1 99 102 ALA B C 1
ATOM 3723 O O . ALA B 1 102 ? -15.008 1.546 4.43 1 99 102 ALA B O 1
ATOM 3724 N N . ILE B 1 103 ? -13.5 2.189 2.906 1 98.94 103 ILE B N 1
ATOM 3725 C CA . ILE B 1 103 ? -14.477 2.469 1.862 1 98.94 103 ILE B CA 1
ATOM 3726 C C . ILE B 1 103 ? -15.195 1.18 1.47 1 98.94 103 ILE B C 1
ATOM 3728 O O . ILE B 1 103 ? -16.422 1.161 1.332 1 98.94 103 ILE B O 1
ATOM 3732 N N . LYS B 1 104 ? -14.469 0.13 1.3 1 98.94 104 LYS B N 1
ATOM 3733 C CA . LYS B 1 104 ? -15.07 -1.156 0.966 1 98.94 104 LYS B CA 1
ATOM 3734 C C . LYS B 1 104 ? -15.961 -1.655 2.1 1 98.94 104 LYS B C 1
ATOM 3736 O O . LYS B 1 104 ? -17.016 -2.236 1.854 1 98.94 104 LYS B O 1
ATOM 3741 N N . LEU B 1 105 ? -15.477 -1.465 3.326 1 98.94 105 LEU B N 1
ATOM 3742 C CA . LEU B 1 105 ? -16.266 -1.834 4.492 1 98.94 105 LEU B CA 1
ATOM 3743 C C . LEU B 1 105 ? -17.609 -1.114 4.488 1 98.94 105 LEU B C 1
ATOM 3745 O O . LEU B 1 105 ? -18.656 -1.736 4.703 1 98.94 105 LEU B O 1
ATOM 3749 N N . ALA B 1 106 ? -17.609 0.169 4.191 1 98.94 106 ALA B N 1
ATOM 3750 C CA . ALA B 1 106 ? -18.828 0.971 4.137 1 98.94 106 ALA B CA 1
ATOM 3751 C C . ALA B 1 106 ? -19.75 0.482 3.029 1 98.94 106 ALA B C 1
ATOM 3753 O O . ALA B 1 106 ? -20.969 0.42 3.215 1 98.94 106 ALA B O 1
ATOM 3754 N N . ARG B 1 107 ? -19.188 0.191 1.863 1 98.81 107 ARG B N 1
ATOM 3755 C CA . ARG B 1 107 ? -20 -0.292 0.748 1 98.81 107 ARG B CA 1
ATOM 3756 C C . ARG B 1 107 ? -20.656 -1.625 1.087 1 98.81 107 ARG B C 1
ATOM 3758 O O . ARG B 1 107 ? -21.844 -1.814 0.839 1 98.81 107 ARG B O 1
ATOM 3765 N N . LEU B 1 108 ? -19.844 -2.539 1.611 1 98.81 108 LEU B N 1
ATOM 3766 C CA . LEU B 1 108 ? -20.391 -3.842 1.988 1 98.81 108 LEU B CA 1
ATOM 3767 C C . LEU B 1 108 ? -21.453 -3.697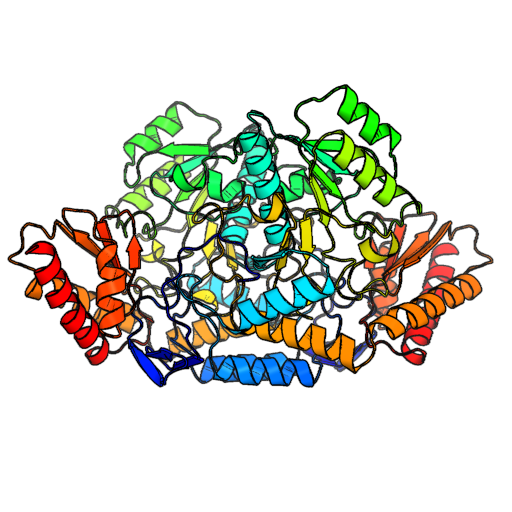 3.066 1 98.81 108 LEU B C 1
ATOM 3769 O O . LEU B 1 108 ? -22.469 -4.391 3.035 1 98.81 108 LEU B O 1
ATOM 3773 N N . TYR B 1 109 ? -21.203 -2.805 4.059 1 98.88 109 TYR B N 1
ATOM 3774 C CA . TYR B 1 109 ? -22.188 -2.48 5.09 1 98.88 109 TYR B CA 1
ATOM 3775 C C . TYR B 1 109 ? -23.5 -2.004 4.469 1 98.88 109 TYR B C 1
ATOM 3777 O O . TYR B 1 109 ? -24.578 -2.469 4.844 1 98.88 109 TYR B O 1
ATOM 3785 N N . GLY B 1 110 ? -23.406 -1.088 3.488 1 98.81 110 GLY B N 1
ATOM 3786 C CA . GLY B 1 110 ? -24.578 -0.568 2.797 1 98.81 110 GLY B CA 1
ATOM 3787 C C . GLY B 1 110 ? -25.344 -1.637 2.049 1 98.81 110 GLY B C 1
ATOM 3788 O O . GLY B 1 110 ? -26.578 -1.688 2.127 1 98.81 110 GLY B O 1
ATOM 3789 N N . HIS B 1 111 ? -24.625 -2.473 1.37 1 98.56 111 HIS B N 1
ATOM 3790 C CA . HIS B 1 111 ? -25.297 -3.551 0.647 1 98.56 111 HIS B CA 1
ATOM 3791 C C . HIS B 1 111 ? -25.984 -4.512 1.607 1 98.56 111 HIS B C 1
ATOM 3793 O O . HIS B 1 111 ? -27.047 -5.066 1.284 1 98.56 111 HIS B O 1
ATOM 3799 N N . GLY B 1 112 ? -25.391 -4.719 2.789 1 97.88 112 GLY B N 1
ATOM 3800 C CA . GLY B 1 112 ? -26.047 -5.516 3.822 1 97.88 112 GLY B CA 1
ATOM 3801 C C . GLY B 1 112 ? -27.375 -4.941 4.273 1 97.88 112 GLY B C 1
ATOM 3802 O O . GLY B 1 112 ? -28.203 -5.66 4.824 1 97.88 112 GLY B O 1
ATOM 3803 N N . LYS B 1 113 ? -27.562 -3.674 4.016 1 97.69 113 LYS B N 1
ATOM 3804 C CA . LYS B 1 113 ? -28.812 -2.984 4.344 1 97.69 113 LYS B CA 1
ATOM 3805 C C . LYS B 1 113 ? -29.688 -2.793 3.104 1 97.69 113 LYS B C 1
ATOM 3807 O O . LYS B 1 113 ? -30.609 -1.983 3.109 1 97.69 113 LYS B O 1
ATOM 3812 N N . ASN B 1 114 ? -29.344 -3.477 2.006 1 97.75 114 ASN B N 1
ATOM 3813 C CA . ASN B 1 114 ? -30.062 -3.482 0.738 1 97.75 114 ASN B CA 1
ATOM 3814 C C . ASN B 1 114 ? -30.031 -2.107 0.073 1 97.75 114 ASN B C 1
ATOM 3816 O O . ASN B 1 114 ? -31.031 -1.677 -0.509 1 97.75 114 ASN B O 1
ATOM 3820 N N . ILE B 1 115 ? -28.984 -1.401 0.229 1 98.19 115 ILE B N 1
ATOM 3821 C CA . ILE B 1 115 ? -28.766 -0.143 -0.474 1 98.19 115 ILE B CA 1
ATOM 3822 C C . ILE B 1 115 ? -27.922 -0.391 -1.722 1 98.19 115 ILE B C 1
ATOM 3824 O O . ILE B 1 115 ? -26.781 -0.86 -1.625 1 98.19 115 ILE B O 1
ATOM 3828 N N . ASP B 1 116 ? -28.406 -0.055 -2.84 1 96.75 116 ASP B N 1
ATOM 3829 C CA . ASP B 1 116 ? -27.781 -0.414 -4.113 1 96.75 116 ASP B CA 1
ATOM 3830 C C . ASP B 1 116 ? -26.578 0.484 -4.41 1 96.75 116 ASP B C 1
ATOM 3832 O O . ASP B 1 116 ? -25.625 0.05 -5.043 1 96.75 116 ASP B O 1
ATOM 3836 N N . LEU B 1 117 ? -26.672 1.775 -3.955 1 98 117 LEU B N 1
ATOM 3837 C CA . LEU B 1 117 ? -25.594 2.74 -4.148 1 98 117 LEU B CA 1
ATOM 3838 C C . LEU B 1 117 ? -25.125 3.297 -2.812 1 98 117 LEU B C 1
ATOM 3840 O O . LEU B 1 117 ? -25.375 4.461 -2.496 1 98 117 LEU B O 1
ATOM 3844 N N . PRO B 1 118 ? -24.484 2.426 -2.041 1 98.69 118 PRO B N 1
ATOM 3845 C CA . PRO B 1 118 ? -23.953 2.957 -0.783 1 98.69 118 PRO B CA 1
ATOM 3846 C C . PRO B 1 118 ? -23.141 4.238 -0.976 1 98.69 118 PRO B C 1
ATOM 3848 O O . PRO B 1 118 ? -22.188 4.254 -1.755 1 98.69 118 PRO B O 1
ATOM 3851 N N . THR B 1 119 ? -23.547 5.301 -0.313 1 98.88 119 THR B N 1
ATOM 3852 C CA . THR B 1 119 ? -22.953 6.617 -0.487 1 98.88 119 THR B CA 1
ATOM 3853 C C . THR B 1 119 ? -22.219 7.051 0.781 1 98.88 119 THR B C 1
ATOM 3855 O O . THR B 1 119 ? -22.75 6.934 1.884 1 98.88 119 THR B O 1
ATOM 3858 N N . ILE B 1 120 ? -20.984 7.465 0.649 1 98.94 120 ILE B N 1
ATOM 3859 C CA . ILE B 1 120 ? -20.156 7.953 1.747 1 98.94 120 ILE B CA 1
ATOM 3860 C C . ILE B 1 120 ? -20.016 9.469 1.653 1 98.94 120 ILE B C 1
ATOM 3862 O O . ILE B 1 120 ? -19.609 10 0.618 1 98.94 120 ILE B O 1
ATOM 3866 N N . ILE B 1 121 ? -20.391 10.18 2.707 1 98.94 121 ILE B N 1
ATOM 3867 C CA . ILE B 1 121 ? -20.141 11.617 2.758 1 98.94 121 ILE B CA 1
ATOM 3868 C C . ILE B 1 121 ? -18.656 11.883 3.002 1 98.94 121 ILE B C 1
ATOM 3870 O O . ILE B 1 121 ? -18.062 11.305 3.91 1 98.94 121 ILE B O 1
ATOM 3874 N N . VAL B 1 122 ? -18.031 12.711 2.174 1 98.88 122 VAL B N 1
ATOM 3875 C CA . VAL B 1 122 ? -16.641 13.117 2.295 1 98.88 122 VAL B CA 1
ATOM 3876 C C . VAL B 1 122 ? -16.547 14.641 2.303 1 98.88 122 VAL B C 1
ATOM 3878 O O . VAL B 1 122 ? -17.531 15.328 2.041 1 98.88 122 VAL B O 1
ATOM 3881 N N . MET B 1 123 ? -15.414 15.195 2.596 1 98.88 123 MET B N 1
ATOM 3882 C CA . MET B 1 123 ? -15.305 16.625 2.857 1 98.88 123 MET B CA 1
ATOM 3883 C C . MET B 1 123 ? -14.477 17.312 1.774 1 98.88 123 MET B C 1
ATOM 3885 O O . MET B 1 123 ? -13.562 16.719 1.212 1 98.88 123 MET B O 1
ATOM 3889 N N . GLU B 1 124 ? -14.781 18.547 1.529 1 98.31 124 GLU B N 1
ATOM 3890 C CA . GLU B 1 124 ? -13.914 19.422 0.739 1 98.31 124 GLU B CA 1
ATOM 3891 C C . GLU B 1 124 ? -12.547 19.578 1.398 1 98.31 124 GLU B C 1
ATOM 3893 O O . GLU B 1 124 ? -12.43 19.5 2.623 1 98.31 124 GLU B O 1
ATOM 3898 N N . LYS B 1 125 ? -11.469 19.656 0.618 1 97.5 125 LYS B N 1
ATOM 3899 C CA . LYS B 1 125 ? -10.094 19.906 1.021 1 97.5 125 LYS B CA 1
ATOM 3900 C C . LYS B 1 125 ? -9.492 18.688 1.713 1 97.5 125 LYS B C 1
ATOM 3902 O O . LYS B 1 125 ? -8.367 18.75 2.229 1 97.5 125 LYS B O 1
ATOM 3907 N N . SER B 1 126 ? -10.195 17.609 1.682 1 98.5 126 SER B N 1
ATOM 3908 C CA . SER B 1 126 ? -9.703 16.391 2.318 1 98.5 126 SER B CA 1
ATOM 3909 C C . SER B 1 126 ? -8.68 15.68 1.438 1 98.5 126 SER B C 1
ATOM 3911 O O . SER B 1 126 ? -8.555 15.984 0.248 1 98.5 126 SER B O 1
ATOM 3913 N N . PHE B 1 127 ? -7.902 14.82 1.973 1 98.44 127 PHE B N 1
ATOM 3914 C CA . PHE B 1 127 ? -6.98 13.914 1.296 1 98.44 127 PHE B CA 1
ATOM 3915 C C . PHE B 1 127 ? -7.047 12.523 1.905 1 98.44 127 PHE B C 1
ATOM 3917 O O . PHE B 1 127 ? -6.809 12.344 3.102 1 98.44 127 PHE B O 1
ATOM 3924 N N . HIS B 1 128 ? -7.293 11.492 1.062 1 98.88 128 HIS B N 1
ATOM 3925 C CA . HIS B 1 128 ? -7.477 10.148 1.584 1 98.88 128 HIS B CA 1
ATOM 3926 C C . HIS B 1 128 ? -6.586 9.148 0.854 1 98.88 128 HIS B C 1
ATOM 3928 O O . HIS B 1 128 ? -6.582 7.957 1.182 1 98.88 128 HIS B O 1
ATOM 3934 N N . GLY B 1 129 ? -5.844 9.562 -0.128 1 98.25 129 GLY B N 1
ATOM 3935 C CA . GLY B 1 129 ? -4.957 8.664 -0.849 1 98.25 129 GLY B CA 1
ATOM 3936 C C . GLY B 1 129 ? -4.973 8.883 -2.35 1 98.25 129 GLY B C 1
ATOM 3937 O O . GLY B 1 129 ? -5.617 9.82 -2.838 1 98.25 129 GLY B O 1
ATOM 3938 N N . ARG B 1 130 ? -4.242 8.039 -3.094 1 98 130 ARG B N 1
ATOM 3939 C CA . ARG B 1 130 ? -4.047 8.258 -4.523 1 98 130 ARG B CA 1
ATOM 3940 C C . ARG B 1 130 ? -4.586 7.086 -5.336 1 98 130 ARG B C 1
ATOM 3942 O O . ARG B 1 130 ? -4.414 7.035 -6.555 1 98 130 ARG B O 1
ATOM 3949 N N . THR B 1 131 ? -5.227 6.062 -4.738 1 98.69 131 THR B N 1
ATOM 3950 C CA . THR B 1 131 ? -5.949 5.055 -5.5 1 98.69 131 THR B CA 1
ATOM 3951 C C . THR B 1 131 ? -7.254 5.625 -6.051 1 98.69 131 THR B C 1
ATOM 3953 O O . THR B 1 131 ? -7.719 6.672 -5.602 1 98.69 131 THR B O 1
ATOM 3956 N N . MET B 1 132 ? -7.852 4.949 -6.953 1 98.81 132 MET B N 1
ATOM 3957 C CA . MET B 1 132 ? -9.047 5.469 -7.609 1 98.81 132 MET B CA 1
ATOM 3958 C C . MET B 1 132 ? -10.141 5.766 -6.59 1 98.81 132 MET B C 1
ATOM 3960 O O . MET B 1 132 ? -10.812 6.797 -6.676 1 98.81 132 MET B O 1
ATOM 3964 N N . ALA B 1 133 ? -10.344 4.859 -5.625 1 98.88 133 ALA B N 1
ATOM 3965 C CA . ALA B 1 133 ? -11.391 5.098 -4.637 1 98.88 133 ALA B CA 1
ATOM 3966 C C . ALA B 1 133 ? -11.008 6.238 -3.697 1 98.88 133 ALA B C 1
ATOM 3968 O O . ALA B 1 133 ? -11.82 7.121 -3.422 1 98.88 133 ALA B O 1
ATOM 3969 N N . THR B 1 134 ? -9.766 6.223 -3.275 1 98.88 134 THR B N 1
ATOM 3970 C CA . THR B 1 134 ? -9.352 7.199 -2.271 1 98.88 134 THR B CA 1
ATOM 3971 C C . THR B 1 134 ? -9.164 8.578 -2.898 1 98.88 134 THR B C 1
ATOM 3973 O O . THR B 1 134 ? -9.43 9.594 -2.258 1 98.88 134 THR B O 1
ATOM 3976 N N . LEU B 1 135 ? -8.688 8.648 -4.172 1 98.62 135 LEU B N 1
ATOM 3977 C CA . LEU B 1 135 ? -8.578 9.953 -4.812 1 98.62 135 LEU B CA 1
ATOM 3978 C C . LEU B 1 135 ? -9.961 10.547 -5.062 1 98.62 135 LEU B C 1
ATOM 3980 O O . LEU B 1 135 ? -10.133 11.766 -5.016 1 98.62 135 LEU B O 1
ATOM 3984 N N . THR B 1 136 ? -10.969 9.656 -5.34 1 98.75 136 THR B N 1
ATOM 3985 C CA . THR B 1 136 ? -12.344 10.109 -5.504 1 98.75 136 THR B CA 1
ATOM 3986 C C . THR B 1 136 ? -12.875 10.703 -4.199 1 98.75 136 THR B C 1
ATOM 3988 O O . THR B 1 136 ? -13.562 11.727 -4.211 1 98.75 136 THR B O 1
ATOM 3991 N N . ALA B 1 137 ? -12.508 10.055 -3.105 1 98.81 137 ALA B N 1
ATOM 3992 C CA . ALA B 1 137 ? -12.953 10.492 -1.785 1 98.81 137 ALA B CA 1
ATOM 3993 C C . ALA B 1 137 ? -12.266 11.797 -1.38 1 98.81 137 ALA B C 1
ATOM 3995 O O . ALA B 1 137 ? -12.781 12.547 -0.55 1 98.81 137 ALA B O 1
ATOM 3996 N N . SER B 1 138 ? -11.102 12.07 -1.916 1 98.56 138 SER B N 1
ATOM 3997 C CA . SER B 1 138 ? -10.344 13.273 -1.59 1 98.56 138 SER B CA 1
ATOM 3998 C C . SER B 1 138 ? -11.016 14.523 -2.158 1 98.56 138 SER B C 1
ATOM 4000 O O . SER B 1 138 ? -11.594 14.477 -3.246 1 98.56 138 SER B O 1
ATOM 4002 N N . GLY B 1 139 ? -11.008 15.641 -1.411 1 97.06 139 GLY B N 1
ATOM 4003 C CA . GLY B 1 139 ? -11.688 16.859 -1.801 1 97.06 139 GLY B CA 1
ATOM 4004 C C . GLY B 1 139 ? -10.781 17.859 -2.508 1 97.06 139 GLY B C 1
ATOM 4005 O O . GLY B 1 139 ? -10.727 19.031 -2.135 1 97.06 139 GLY B O 1
ATOM 4006 N N . ASN B 1 140 ? -10.055 17.391 -3.506 1 92.5 140 ASN B N 1
ATOM 4007 C CA . ASN B 1 140 ? -9.125 18.203 -4.289 1 92.5 140 ASN B CA 1
ATOM 4008 C C . ASN B 1 140 ? -9.18 17.844 -5.77 1 92.5 140 ASN B C 1
ATOM 4010 O O . ASN B 1 140 ? -8.742 16.766 -6.168 1 92.5 140 ASN B O 1
ATOM 4014 N N . ARG B 1 141 ? -9.648 18.75 -6.602 1 92.31 141 ARG B N 1
ATOM 4015 C CA . ARG B 1 141 ? -9.82 18.531 -8.031 1 92.31 141 ARG B CA 1
ATOM 4016 C C . ARG B 1 141 ? -8.492 18.203 -8.703 1 92.31 141 ARG B C 1
ATOM 4018 O O . ARG B 1 141 ? -8.445 17.422 -9.656 1 92.31 141 ARG B O 1
ATOM 4025 N N . LYS B 1 142 ? -7.449 18.766 -8.195 1 91.81 142 LYS B N 1
ATOM 4026 C CA . LYS B 1 142 ? -6.133 18.562 -8.797 1 91.81 142 LYS B CA 1
ATOM 4027 C C . LYS B 1 142 ? -5.746 17.094 -8.797 1 91.81 142 LYS B C 1
ATOM 4029 O O . LYS B 1 142 ? -5.074 16.625 -9.719 1 91.81 142 LYS B O 1
ATOM 4034 N N . VAL B 1 143 ? -6.148 16.344 -7.777 1 93.62 143 VAL B N 1
ATOM 4035 C CA . VAL B 1 143 ? -5.742 14.953 -7.648 1 93.62 143 VAL B CA 1
ATOM 4036 C C . VAL B 1 143 ? -6.684 14.062 -8.453 1 93.62 143 VAL B C 1
ATOM 4038 O O . VAL B 1 143 ? -6.336 12.93 -8.805 1 93.62 143 VAL B O 1
ATOM 4041 N N . GLN B 1 144 ? -7.859 14.57 -8.844 1 96.94 144 GLN B N 1
ATOM 4042 C CA . GLN B 1 144 ? -8.898 13.789 -9.492 1 96.94 144 GLN B CA 1
ATOM 4043 C C . GLN B 1 144 ? -8.828 13.938 -11.016 1 96.94 144 GLN B C 1
ATOM 4045 O O . GLN B 1 144 ? -9.234 13.031 -11.75 1 96.94 144 GLN B O 1
ATOM 4050 N N . ALA B 1 145 ? -8.344 15.078 -11.461 1 96.25 145 ALA B N 1
ATOM 4051 C CA . ALA B 1 145 ? -8.43 15.469 -12.867 1 96.25 145 ALA B CA 1
ATOM 4052 C C . ALA B 1 145 ? -7.695 14.469 -13.758 1 96.25 145 ALA B C 1
ATOM 4054 O O . ALA B 1 145 ? -6.555 14.102 -13.477 1 96.25 145 ALA B O 1
ATOM 4055 N N . GLY B 1 146 ? -8.383 14.016 -14.766 1 97.12 146 GLY B N 1
ATOM 4056 C CA . GLY B 1 146 ? -7.777 13.148 -15.766 1 97.12 146 GLY B CA 1
ATOM 4057 C C . GLY B 1 146 ? -8.023 11.68 -15.508 1 97.12 146 GLY B C 1
ATOM 4058 O O . GLY B 1 146 ? -7.699 10.828 -16.344 1 97.12 146 GLY B O 1
ATOM 4059 N N . PHE B 1 147 ? -8.719 11.398 -14.422 1 98.44 147 PHE B N 1
ATOM 4060 C CA . PHE B 1 147 ? -8.906 10 -14.07 1 98.44 147 PHE B CA 1
ATOM 4061 C C . PHE B 1 147 ? -10.383 9.617 -14.133 1 98.44 147 PHE B C 1
ATOM 4063 O O . PHE B 1 147 ? -10.766 8.531 -13.68 1 98.44 147 PHE B O 1
ATOM 4070 N N . GLU B 1 148 ? -11.172 10.445 -14.648 1 97.75 148 GLU B N 1
ATOM 4071 C CA . GLU B 1 148 ? -12.609 10.195 -14.805 1 97.75 148 GLU B CA 1
ATOM 4072 C C . GLU B 1 148 ? -12.867 9.055 -15.773 1 97.75 148 GLU B C 1
ATOM 4074 O O . GLU B 1 148 ? -12.062 8.797 -16.672 1 97.75 148 GLU B O 1
ATOM 4079 N N . PRO B 1 149 ? -14.109 8.5 -15.711 1 98.12 149 PRO B N 1
ATOM 4080 C CA . PRO B 1 149 ? -15.094 8.688 -14.633 1 98.12 149 PRO B CA 1
ATOM 4081 C C . PRO B 1 149 ? -14.602 8.156 -13.289 1 98.12 149 PRO B C 1
ATOM 4083 O O . PRO B 1 149 ? -13.969 7.102 -13.227 1 98.12 149 PRO B O 1
ATOM 4086 N N . LEU B 1 150 ? -14.875 8.891 -12.297 1 98.38 150 LEU B N 1
ATOM 4087 C CA . LEU B 1 150 ? -14.477 8.531 -10.945 1 98.38 150 LEU B CA 1
ATOM 4088 C C . LEU B 1 150 ? -15.438 7.508 -10.344 1 98.38 150 LEU B C 1
ATOM 4090 O O . LEU B 1 150 ? -16.469 7.195 -10.945 1 98.38 150 LEU B O 1
ATOM 4094 N N . LEU B 1 151 ? -15.023 6.879 -9.297 1 98.5 151 LEU B N 1
ATOM 4095 C CA . LEU B 1 151 ? -15.859 5.906 -8.609 1 98.5 151 LEU B CA 1
ATOM 4096 C C . LEU B 1 151 ? -17.125 6.57 -8.062 1 98.5 151 LEU B C 1
ATOM 4098 O O . LEU B 1 151 ? -17.047 7.625 -7.43 1 98.5 151 LEU B O 1
ATOM 4102 N N . THR B 1 152 ? -18.297 6.004 -8.273 1 98.25 152 THR B N 1
ATOM 4103 C CA . THR B 1 152 ? -19.562 6.547 -7.777 1 98.25 152 THR B CA 1
ATOM 4104 C C . THR B 1 152 ? -19.734 6.238 -6.293 1 98.25 152 THR B C 1
ATOM 4106 O O . THR B 1 152 ? -19.078 5.348 -5.758 1 98.25 152 THR B O 1
ATOM 4109 N N . GLY B 1 153 ? -20.578 6.98 -5.629 1 98.44 153 GLY B N 1
ATOM 4110 C CA . GLY B 1 153 ? -20.953 6.648 -4.262 1 98.44 153 GLY B CA 1
ATOM 4111 C C . GLY B 1 153 ? -20.344 7.582 -3.238 1 98.44 153 GLY B C 1
ATOM 4112 O O . GLY B 1 153 ? -20.078 7.184 -2.1 1 98.44 153 GLY B O 1
ATOM 4113 N N . PHE B 1 154 ? -20.094 8.828 -3.621 1 98.75 154 PHE B N 1
ATOM 4114 C CA . PHE B 1 154 ? -19.594 9.828 -2.688 1 98.75 154 PHE B CA 1
ATOM 4115 C C . PHE B 1 154 ? -20.422 11.109 -2.771 1 98.75 154 PHE B C 1
ATOM 4117 O O . PHE B 1 154 ? -20.859 11.5 -3.855 1 98.75 154 PHE B O 1
ATOM 4124 N N . ALA B 1 155 ? -20.688 11.688 -1.673 1 98.75 155 ALA B N 1
ATOM 4125 C CA . ALA B 1 155 ? -21.297 13.016 -1.559 1 98.75 155 ALA B CA 1
ATOM 4126 C C . ALA B 1 155 ? -20.375 13.977 -0.814 1 98.75 155 ALA B C 1
ATOM 4128 O O . ALA B 1 155 ? -20 13.727 0.335 1 98.75 155 ALA B O 1
ATOM 4129 N N . ARG B 1 156 ? -20.016 15.102 -1.401 1 98.62 156 ARG B N 1
ATOM 4130 C CA . ARG B 1 156 ? -19.016 16 -0.835 1 98.62 156 ARG B CA 1
ATOM 4131 C C . ARG B 1 156 ? -19.688 17.219 -0.189 1 98.62 156 ARG B C 1
ATOM 4133 O O . ARG B 1 156 ? -20.625 17.781 -0.746 1 98.62 156 ARG B O 1
ATOM 4140 N N . VAL B 1 157 ? -19.25 17.578 0.975 1 98.81 157 VAL B N 1
ATOM 4141 C CA . VAL B 1 157 ? -19.75 18.75 1.698 1 98.81 157 VAL B CA 1
ATOM 4142 C C . VAL B 1 157 ? -18.562 19.562 2.219 1 98.81 157 VAL B C 1
ATOM 4144 O O . VAL B 1 157 ? -17.438 19.078 2.264 1 98.81 157 VAL B O 1
ATOM 4147 N N . PRO B 1 158 ? -18.75 20.844 2.602 1 98.62 158 PRO B N 1
ATOM 4148 C CA . PRO B 1 158 ? -17.672 21.609 3.238 1 98.62 158 PRO B CA 1
ATOM 4149 C C . PRO B 1 158 ? -17.234 21.031 4.582 1 98.62 158 PRO B C 1
ATOM 4151 O O . PRO B 1 158 ? -18.078 20.547 5.348 1 98.62 158 PRO B O 1
ATOM 4154 N N . TYR B 1 159 ? -16.016 21.062 4.824 1 98.44 159 TYR B N 1
ATOM 4155 C CA . TYR B 1 159 ? -15.477 20.656 6.113 1 98.44 159 TYR B CA 1
ATOM 4156 C C . TYR B 1 159 ? -15.984 21.547 7.234 1 98.44 159 TYR B C 1
ATOM 4158 O O . TYR B 1 159 ? -16.172 22.75 7.039 1 98.44 159 TYR B O 1
ATOM 4166 N N . ASN B 1 160 ? -16.219 20.906 8.391 1 98.38 160 ASN B N 1
ATOM 4167 C CA . ASN B 1 160 ? -16.625 21.641 9.586 1 98.38 160 ASN B CA 1
ATOM 4168 C C . ASN B 1 160 ? -18 22.281 9.414 1 98.38 160 ASN B C 1
ATOM 4170 O O . ASN B 1 160 ? -18.234 23.391 9.898 1 98.38 160 ASN B O 1
ATOM 4174 N N . ASP B 1 161 ? -18.906 21.703 8.625 1 98.69 161 ASP B N 1
ATOM 4175 C CA . ASP B 1 161 ? -20.25 22.203 8.352 1 98.69 161 ASP B CA 1
ATOM 4176 C C . ASP B 1 161 ? -21.297 21.125 8.625 1 98.69 161 ASP B C 1
ATOM 4178 O O . ASP B 1 161 ? -21.734 20.422 7.703 1 98.69 161 ASP B O 1
ATOM 4182 N N . LEU B 1 162 ? -21.797 21.094 9.859 1 98.56 162 LEU B N 1
ATOM 4183 C CA . LEU B 1 162 ? -22.766 20.078 10.273 1 98.56 162 LEU B CA 1
ATOM 4184 C C . LEU B 1 162 ? -24.078 20.234 9.508 1 98.56 162 LEU B C 1
ATOM 4186 O O . LEU B 1 162 ? -24.75 19.234 9.203 1 98.56 162 LEU B O 1
ATOM 4190 N N . GLU B 1 163 ? -24.438 21.438 9.227 1 98.38 163 GLU B N 1
ATOM 4191 C CA . GLU B 1 163 ? -25.672 21.688 8.508 1 98.38 163 GLU B CA 1
ATOM 4192 C C . GLU B 1 163 ? -25.625 21.094 7.102 1 98.38 163 GLU B C 1
ATOM 4194 O O . GLU B 1 163 ? -26.625 20.562 6.613 1 98.38 163 GLU B O 1
ATOM 4199 N N . ALA B 1 164 ? -24.516 21.25 6.449 1 98.69 164 ALA B N 1
ATOM 4200 C CA . ALA B 1 164 ? -24.344 20.672 5.117 1 98.69 164 ALA B CA 1
ATOM 4201 C C . ALA B 1 164 ? -24.5 19.156 5.152 1 98.69 164 ALA B C 1
ATOM 4203 O O . ALA B 1 164 ? -25.094 18.562 4.246 1 98.69 164 ALA B O 1
ATOM 4204 N N . VAL B 1 165 ? -24 18.5 6.172 1 98.75 165 VAL B N 1
ATOM 4205 C CA . VAL B 1 165 ? -24.125 17.062 6.332 1 98.75 165 VAL B CA 1
ATOM 4206 C C . VAL B 1 165 ? -25.594 16.688 6.559 1 98.75 165 VAL B C 1
ATOM 4208 O O . VAL B 1 165 ? -26.094 15.734 5.969 1 98.75 165 VAL B O 1
ATOM 4211 N N . ALA B 1 166 ? -26.25 17.453 7.387 1 98.31 166 ALA B N 1
ATOM 4212 C CA . ALA B 1 166 ? -27.656 17.219 7.68 1 98.31 166 ALA B CA 1
ATOM 4213 C C . ALA B 1 166 ? -28.516 17.344 6.418 1 98.31 166 ALA B C 1
ATOM 4215 O O . ALA B 1 166 ? -29.484 16.594 6.238 1 98.31 166 ALA B O 1
ATOM 4216 N N . GLN B 1 167 ? -28.172 18.266 5.594 1 98.38 167 GLN B N 1
ATOM 4217 C CA . GLN B 1 167 ? -28.906 18.469 4.348 1 98.38 167 GLN B CA 1
ATOM 4218 C C . GLN B 1 167 ? -28.766 17.266 3.422 1 98.38 167 GLN B C 1
ATOM 4220 O O . GLN B 1 167 ? -29.719 16.844 2.771 1 98.38 167 GLN B O 1
ATOM 4225 N N . VAL B 1 168 ? -27.531 16.734 3.32 1 98.19 168 VAL B N 1
ATOM 4226 C CA . VAL B 1 168 ? -27.328 15.531 2.518 1 98.19 168 VAL B CA 1
ATOM 4227 C C . VAL B 1 168 ? -28.172 14.391 3.074 1 98.19 168 VAL B C 1
ATOM 4229 O O . VAL B 1 168 ? -28.781 13.625 2.312 1 98.19 168 VAL B O 1
ATOM 4232 N N . ALA B 1 169 ? -28.219 14.25 4.375 1 95.69 169 ALA B N 1
ATOM 4233 C CA . ALA B 1 169 ? -29 13.203 5.039 1 95.69 169 ALA B CA 1
ATOM 4234 C C . ALA B 1 169 ? -30.469 13.273 4.637 1 95.69 169 ALA B C 1
ATOM 4236 O O . ALA B 1 169 ? -31.125 12.242 4.477 1 95.69 169 ALA B O 1
ATOM 4237 N N . GLU B 1 170 ? -30.953 14.453 4.527 1 96.06 170 GLU B N 1
ATOM 4238 C CA . GLU B 1 170 ? -32.344 14.672 4.219 1 96.06 170 GLU B CA 1
ATOM 4239 C C . GLU B 1 170 ? -32.656 14.289 2.773 1 96.06 170 GLU B C 1
ATOM 4241 O O . GLU B 1 170 ? -33.781 13.82 2.473 1 96.06 170 GLU B O 1
ATOM 4246 N N . HIS B 1 171 ? -31.719 14.375 1.898 1 96.81 171 HIS B N 1
ATOM 4247 C CA . HIS B 1 171 ? -32.031 14.312 0.476 1 96.81 171 HIS B CA 1
ATOM 4248 C C . HIS B 1 171 ? -31.438 13.062 -0.167 1 96.81 171 HIS B C 1
ATOM 4250 O O . HIS B 1 171 ? -31.766 12.734 -1.31 1 96.81 171 HIS B O 1
ATOM 4256 N N . ASN B 1 172 ? -30.594 12.406 0.491 1 97.56 172 ASN B N 1
ATOM 4257 C CA . ASN B 1 172 ? -29.938 11.219 -0.039 1 97.56 172 ASN B CA 1
ATOM 4258 C C . ASN B 1 172 ? -30.062 10.031 0.914 1 97.56 172 ASN B C 1
ATOM 4260 O O . ASN B 1 172 ? -29.266 9.891 1.844 1 97.56 172 ASN B O 1
ATOM 4264 N N . LYS B 1 173 ? -30.922 9.156 0.598 1 97.06 173 LYS B N 1
ATOM 4265 C CA . LYS B 1 173 ? -31.234 8.039 1.48 1 97.06 173 LYS B CA 1
ATOM 4266 C C . LYS B 1 173 ? -30.25 6.891 1.277 1 97.06 173 LYS B C 1
ATOM 4268 O O . LYS B 1 173 ? -30.297 5.887 1.987 1 97.06 173 LYS B O 1
ATOM 4273 N N . ASN B 1 174 ? -29.281 7.117 0.401 1 98.31 174 ASN B N 1
ATOM 4274 C CA . ASN B 1 174 ? -28.312 6.078 0.104 1 98.31 174 ASN B CA 1
ATOM 4275 C C . ASN B 1 174 ? -27.047 6.227 0.963 1 98.31 174 ASN B C 1
ATOM 4277 O O . ASN B 1 174 ? -26.141 5.398 0.888 1 98.31 174 ASN B O 1
ATOM 4281 N N . VAL B 1 175 ? -27.016 7.246 1.839 1 98.88 175 VAL B N 1
ATOM 4282 C CA . VAL B 1 175 ? -25.844 7.477 2.666 1 98.88 175 VAL B CA 1
ATOM 4283 C C . VAL B 1 175 ? -25.703 6.355 3.689 1 98.88 175 VAL B C 1
ATOM 4285 O O . VAL B 1 175 ? -26.672 5.957 4.328 1 98.88 175 VAL B O 1
ATOM 4288 N N . VAL B 1 176 ? -24.438 5.852 3.82 1 98.88 176 VAL B N 1
ATOM 4289 C CA . VAL B 1 176 ? -24.234 4.734 4.734 1 98.88 176 VAL B CA 1
ATOM 4290 C C . VAL B 1 176 ? -23.078 5.055 5.684 1 98.88 176 VAL B C 1
ATOM 4292 O O . VAL B 1 176 ? -22.906 4.379 6.703 1 98.88 176 VAL B O 1
ATOM 4295 N N . ALA B 1 177 ? -22.297 6.117 5.391 1 98.94 177 ALA B N 1
ATOM 4296 C CA . ALA B 1 177 ? -21.109 6.422 6.199 1 98.94 177 ALA B CA 1
ATOM 4297 C C . ALA B 1 177 ? -20.641 7.855 5.969 1 98.94 177 ALA B C 1
ATOM 4299 O O . ALA B 1 177 ? -21.047 8.492 4.992 1 98.94 177 ALA B O 1
ATOM 4300 N N . ILE B 1 178 ? -19.891 8.367 6.879 1 98.94 178 ILE B N 1
ATOM 4301 C CA . ILE B 1 178 ? -19.094 9.578 6.75 1 98.94 178 ILE B CA 1
ATOM 4302 C C . ILE B 1 178 ? -17.609 9.234 6.879 1 98.94 178 ILE B C 1
ATOM 4304 O O . ILE B 1 178 ? -17.219 8.492 7.781 1 98.94 178 ILE B O 1
ATOM 4308 N N . LEU B 1 179 ? -16.797 9.641 5.969 1 98.94 179 LEU B N 1
ATOM 4309 C CA . LEU B 1 179 ? -15.344 9.562 6.047 1 98.94 179 LEU B CA 1
ATOM 4310 C C . LEU B 1 179 ? -14.727 10.945 6.176 1 98.94 179 LEU B C 1
ATOM 4312 O O . LEU B 1 179 ? -14.906 11.797 5.297 1 98.94 179 LEU B O 1
ATOM 4316 N N . VAL B 1 180 ? -14 11.188 7.281 1 98.88 180 VAL B N 1
ATOM 4317 C CA . VAL B 1 180 ? -13.539 12.547 7.547 1 98.88 180 VAL B CA 1
ATOM 4318 C C . VAL B 1 180 ? -12.234 12.508 8.344 1 98.88 180 VAL B C 1
ATOM 4320 O O . VAL B 1 180 ? -12.016 11.586 9.141 1 98.88 180 VAL B O 1
ATOM 4323 N N . GLU B 1 181 ? -11.312 13.406 8.07 1 98.81 181 GLU B N 1
ATOM 4324 C CA . GLU B 1 181 ? -10.164 13.648 8.938 1 98.81 181 GLU B CA 1
ATOM 4325 C C . GLU B 1 181 ? -10.57 14.422 10.188 1 98.81 181 GLU B C 1
ATOM 4327 O O . GLU B 1 181 ? -11.156 15.508 10.094 1 98.81 181 GLU B O 1
ATOM 4332 N N . PRO B 1 182 ? -10.188 13.906 11.375 1 98.69 182 PRO B N 1
ATOM 4333 C CA . PRO B 1 182 ? -10.453 14.734 12.547 1 98.69 182 PRO B CA 1
ATOM 4334 C C . PRO B 1 182 ? -9.797 16.109 12.461 1 98.69 182 PRO B C 1
ATOM 4336 O O . PRO B 1 182 ? -10.406 17.109 12.844 1 98.69 182 PRO B O 1
ATOM 4339 N N . TYR B 1 183 ? -8.562 16.156 12.062 1 98.31 183 TYR B N 1
ATOM 4340 C CA . TYR B 1 183 ? -7.801 17.328 11.672 1 98.31 183 TYR B CA 1
ATOM 4341 C C . TYR B 1 183 ? -7.277 17.203 10.25 1 98.31 183 TYR B C 1
ATOM 4343 O O . TYR B 1 183 ? -6.551 16.25 9.93 1 98.31 183 TYR B O 1
ATOM 4351 N N . GLN B 1 184 ? -7.684 18.156 9.375 1 98.25 184 GLN B N 1
ATOM 4352 C CA . GLN B 1 184 ? -7.203 18.062 8 1 98.25 184 GLN B CA 1
ATOM 4353 C C . GLN B 1 184 ? -5.715 18.406 7.914 1 98.25 184 GLN B C 1
ATOM 4355 O O . GLN B 1 184 ? -5.254 19.359 8.531 1 98.25 184 GLN B O 1
ATOM 4360 N N . GLY B 1 185 ? -4.953 17.609 7.238 1 97.62 185 GLY B N 1
ATOM 4361 C CA . GLY B 1 185 ? -3.547 17.891 7.008 1 97.62 185 GLY B CA 1
ATOM 4362 C C . GLY B 1 185 ? -3.291 18.625 5.711 1 97.62 185 GLY B C 1
ATOM 4363 O O . GLY B 1 185 ? -3.051 19.828 5.715 1 97.62 185 GLY B O 1
ATOM 4364 N N . GLU B 1 186 ? -3.605 17.953 4.625 1 96 186 GLU B N 1
ATOM 4365 C CA . GLU B 1 186 ? -3.35 18.484 3.289 1 96 186 GLU B CA 1
ATOM 4366 C C . GLU B 1 186 ? -4.23 19.688 2.99 1 96 186 GLU B C 1
ATOM 4368 O O . GLU B 1 186 ? -3.869 20.547 2.178 1 96 186 GLU B O 1
ATOM 4373 N N . GLY B 1 187 ? -5.371 19.734 3.668 1 96.94 187 GLY B N 1
ATOM 4374 C CA . GLY B 1 187 ? -6.328 20.797 3.408 1 96.94 187 GLY B CA 1
ATOM 4375 C C . GLY B 1 187 ? -5.906 22.141 3.988 1 96.94 187 GLY B C 1
ATOM 4376 O O . GLY B 1 187 ? -6.527 23.172 3.709 1 96.94 187 GLY B O 1
ATOM 4377 N N . GLY B 1 188 ? -4.766 22.141 4.785 1 97.75 188 GLY B N 1
ATOM 4378 C CA . GLY B 1 188 ? -4.281 23.375 5.371 1 97.75 188 GLY B CA 1
ATOM 4379 C C . GLY B 1 188 ? -4.207 23.328 6.887 1 97.75 188 GLY B C 1
ATOM 4380 O O . GLY B 1 188 ? -4.348 24.359 7.551 1 97.75 188 GLY B O 1
ATOM 4381 N N . VAL B 1 189 ? -4.082 22.125 7.379 1 98.31 189 VAL B N 1
ATOM 4382 C CA . VAL B 1 189 ? -4 21.938 8.82 1 98.31 189 VAL B CA 1
ATOM 4383 C C . VAL B 1 189 ? -5.215 22.562 9.5 1 98.31 189 VAL B C 1
ATOM 4385 O O . VAL B 1 189 ? -5.066 23.359 10.43 1 98.31 189 VAL B O 1
ATOM 4388 N N . ASN B 1 190 ? -6.379 22.188 9.016 1 98 190 ASN B N 1
ATOM 4389 C CA . ASN B 1 190 ? -7.613 22.734 9.555 1 98 190 ASN B CA 1
ATOM 4390 C C . ASN B 1 190 ? -8.07 22 10.805 1 98 190 ASN B C 1
ATOM 4392 O O . ASN B 1 190 ? -8.188 20.766 10.797 1 98 190 ASN B O 1
ATOM 4396 N N . VAL B 1 191 ? -8.312 22.734 11.852 1 95.81 191 VAL B N 1
ATOM 4397 C CA . VAL B 1 191 ? -8.875 22.234 13.094 1 95.81 191 VAL B CA 1
ATOM 4398 C C . VAL B 1 191 ? -10.344 22.641 13.195 1 95.81 191 VAL B C 1
ATOM 4400 O O . VAL B 1 191 ? -10.672 23.828 13.195 1 95.81 191 VAL B O 1
ATOM 4403 N N . PRO B 1 192 ? -11.203 21.656 13.258 1 96.44 192 PRO B N 1
ATOM 4404 C CA . PRO B 1 192 ? -12.625 22 13.281 1 96.44 192 PRO B CA 1
ATOM 4405 C C . PRO B 1 192 ? -13.086 22.531 14.641 1 96.44 192 PRO B C 1
ATOM 4407 O O . PRO B 1 192 ? -12.32 22.484 15.609 1 96.44 192 PRO B O 1
ATOM 4410 N N . GLN B 1 193 ? -14.297 23.016 14.625 1 95.12 193 GLN B N 1
ATOM 4411 C CA . GLN B 1 193 ? -14.914 23.406 15.891 1 95.12 193 GLN B CA 1
ATOM 4412 C C . GLN B 1 193 ? -14.992 22.234 16.859 1 95.12 193 GLN B C 1
ATOM 4414 O O . GLN B 1 193 ? -15.078 21.078 16.438 1 95.12 193 GLN B O 1
ATOM 4419 N N . ALA B 1 194 ? -15.039 22.516 18.062 1 90.19 194 ALA B N 1
ATOM 4420 C CA . ALA B 1 194 ? -14.938 21.531 19.141 1 90.19 194 ALA B CA 1
ATOM 4421 C C . ALA B 1 194 ? -16.078 20.531 19.078 1 90.19 194 ALA B C 1
ATOM 4423 O O . ALA B 1 194 ? -15.906 19.344 19.406 1 90.19 194 ALA B O 1
ATOM 4424 N N . ASN B 1 195 ? -17.25 20.938 18.641 1 95.69 195 ASN B N 1
ATOM 4425 C CA . ASN B 1 195 ? -18.406 20.047 18.672 1 95.69 195 ASN B CA 1
ATOM 4426 C C . ASN B 1 195 ? -18.609 19.344 17.344 1 95.69 195 ASN B C 1
ATOM 4428 O O . ASN B 1 195 ? -19.578 18.609 17.172 1 95.69 195 ASN B O 1
ATOM 4432 N N . TYR B 1 196 ? -17.766 19.578 16.391 1 98.06 196 TYR B N 1
ATOM 4433 C CA . TYR B 1 196 ? -17.953 19.078 15.031 1 98.06 196 TYR B CA 1
ATOM 4434 C C . TYR B 1 196 ? -18.047 17.547 15.016 1 98.06 196 TYR B C 1
ATOM 4436 O O . TYR B 1 196 ? -19.016 16.984 14.508 1 98.06 196 TYR B O 1
ATOM 4444 N N . LEU B 1 197 ? -17.047 16.781 15.594 1 98.5 197 LEU B N 1
ATOM 4445 C CA . LEU B 1 197 ? -17.047 15.32 15.594 1 98.5 197 LEU B CA 1
ATOM 4446 C C . LEU B 1 197 ? -18.203 14.773 16.406 1 98.5 197 LEU B C 1
ATOM 4448 O O . LEU B 1 197 ? -18.781 13.727 16.062 1 98.5 197 LEU B O 1
ATOM 4452 N N . GLN B 1 198 ? -18.531 15.469 17.516 1 98.62 198 GLN B N 1
ATOM 4453 C CA . GLN B 1 198 ? -19.703 15.07 18.281 1 98.62 198 GLN B CA 1
ATOM 4454 C C . GLN B 1 198 ? -20.969 15.188 17.469 1 98.62 198 GLN B C 1
ATOM 4456 O O . GLN B 1 198 ? -21.844 14.32 17.531 1 98.62 198 GLN B O 1
ATOM 4461 N N . GLY B 1 199 ? -21.062 16.297 16.75 1 98.69 199 GLY B N 1
ATOM 4462 C CA . GLY B 1 199 ? -22.203 16.469 15.859 1 98.69 199 GLY B CA 1
ATOM 4463 C C . GLY B 1 199 ? -22.297 15.398 14.789 1 98.69 199 GLY B C 1
ATOM 4464 O O . GLY B 1 199 ? -23.375 14.891 14.508 1 98.69 199 GLY B O 1
ATOM 4465 N N . LEU B 1 200 ? -21.188 15.055 14.156 1 98.88 200 LEU B N 1
AT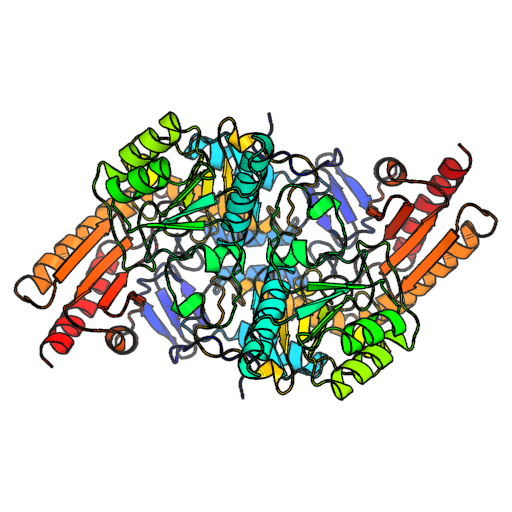OM 4466 C CA . LEU B 1 200 ? -21.172 13.992 13.156 1 98.88 200 LEU B CA 1
ATOM 4467 C C . LEU B 1 200 ? -21.578 12.656 13.766 1 98.88 200 LEU B C 1
ATOM 4469 O O . LEU B 1 200 ? -22.312 11.883 13.148 1 98.88 200 LEU B O 1
ATOM 4473 N N . ARG B 1 201 ? -21.016 12.336 14.977 1 98.69 201 ARG B N 1
ATOM 4474 C CA . ARG B 1 201 ? -21.391 11.117 15.68 1 98.69 201 ARG B CA 1
ATOM 4475 C C . ARG B 1 201 ? -22.891 11.039 15.898 1 98.69 201 ARG B C 1
ATOM 4477 O O . ARG B 1 201 ? -23.5 9.984 15.695 1 98.69 201 ARG B O 1
ATOM 4484 N N . HIS B 1 202 ? -23.469 12.172 16.328 1 98.38 202 HIS B N 1
ATOM 4485 C CA . HIS B 1 202 ? -24.906 12.234 16.547 1 98.38 202 HIS B CA 1
ATOM 4486 C C . HIS B 1 202 ? -25.688 11.953 15.266 1 98.38 202 HIS B C 1
ATOM 4488 O O . HIS B 1 202 ? -26.625 11.164 15.266 1 98.38 202 HIS B O 1
ATOM 4494 N N . LEU B 1 203 ? -25.297 12.594 14.172 1 98.56 203 LEU B N 1
ATOM 4495 C CA . LEU B 1 203 ? -25.953 12.398 12.883 1 98.56 203 LEU B CA 1
ATOM 4496 C C . LEU B 1 203 ? -25.844 10.945 12.43 1 98.56 203 LEU B C 1
ATOM 4498 O O . LEU B 1 203 ? -26.812 10.375 11.922 1 98.56 203 LEU B O 1
ATOM 4502 N N . CYS B 1 204 ? -24.656 10.352 12.617 1 98.75 204 CYS B N 1
ATOM 4503 C CA . CYS B 1 204 ? -24.469 8.953 12.242 1 98.75 204 CYS B CA 1
ATOM 4504 C C . CYS B 1 204 ? -25.359 8.039 13.062 1 98.75 204 CYS B C 1
ATOM 4506 O O . CYS B 1 204 ? -25.969 7.105 12.531 1 98.75 204 CYS B O 1
ATOM 4508 N N . ASN B 1 205 ? -25.453 8.281 14.391 1 98.31 205 ASN B N 1
ATOM 4509 C CA . ASN B 1 205 ? -26.328 7.488 15.258 1 98.31 205 ASN B CA 1
ATOM 4510 C C . ASN B 1 205 ? -27.781 7.582 14.82 1 98.31 205 ASN B C 1
ATOM 4512 O O . ASN B 1 205 ? -28.484 6.57 14.766 1 98.31 205 ASN B O 1
ATOM 4516 N N . GLN B 1 206 ? -28.172 8.734 14.484 1 97.81 206 GLN B N 1
ATOM 4517 C CA . GLN B 1 206 ? -29.562 8.984 14.125 1 97.81 206 GLN B CA 1
ATOM 4518 C C . GLN B 1 206 ? -29.938 8.273 12.828 1 97.81 206 GLN B C 1
ATOM 4520 O O . GLN B 1 206 ? -31.078 7.848 12.648 1 97.81 206 GLN B O 1
ATOM 4525 N N . ASN B 1 207 ? -29 8.094 11.938 1 98 207 ASN B N 1
ATOM 4526 C CA . ASN B 1 207 ? -29.312 7.617 10.594 1 98 207 ASN B CA 1
ATOM 4527 C C . ASN B 1 207 ? -28.797 6.203 10.367 1 98 207 ASN B C 1
ATOM 4529 O O . ASN B 1 207 ? -28.984 5.637 9.289 1 98 207 ASN B O 1
ATOM 4533 N N . GLY B 1 208 ? -28.125 5.641 11.367 1 98 208 GLY B N 1
ATOM 4534 C CA . GLY B 1 208 ? -27.531 4.32 11.211 1 98 208 GLY B CA 1
ATOM 4535 C C . GLY B 1 208 ? -26.344 4.301 10.273 1 98 208 GLY B C 1
ATOM 4536 O O . GLY B 1 208 ? -26.188 3.369 9.484 1 98 208 GLY B O 1
ATOM 4537 N N . TRP B 1 209 ? -25.562 5.426 10.203 1 98.81 209 TRP B N 1
ATOM 4538 C CA . TRP B 1 209 ? -24.375 5.531 9.367 1 98.81 209 TRP B CA 1
ATOM 4539 C C . TRP B 1 209 ? -23.125 5.141 10.156 1 98.81 209 TRP B C 1
ATOM 4541 O O . TRP B 1 209 ? -23.125 5.148 11.383 1 98.81 209 TRP B O 1
ATOM 4551 N N . LEU B 1 210 ? -22.094 4.699 9.461 1 98.94 210 LEU B N 1
ATOM 4552 C CA . LEU B 1 210 ? -20.766 4.523 10.07 1 98.94 210 LEU B CA 1
ATOM 4553 C C . LEU B 1 210 ? -20.016 5.844 10.117 1 98.94 210 LEU B C 1
ATOM 4555 O O . LEU B 1 210 ? -19.938 6.559 9.109 1 98.94 210 LEU B O 1
ATOM 4559 N N . LEU B 1 211 ? -19.484 6.203 11.281 1 98.94 211 LEU B N 1
ATOM 4560 C CA . LEU B 1 211 ? -18.516 7.289 11.383 1 98.94 211 LEU B CA 1
ATOM 4561 C C . LEU B 1 211 ? -17.094 6.766 11.219 1 98.94 211 LEU B C 1
ATOM 4563 O O . LEU B 1 211 ? -16.594 6.051 12.086 1 98.94 211 LEU B O 1
ATOM 4567 N N . MET B 1 212 ? -16.453 7.129 10.125 1 98.94 212 MET B N 1
ATOM 4568 C CA . MET B 1 212 ? -15.102 6.668 9.805 1 98.94 212 MET B CA 1
ATOM 4569 C C . MET B 1 212 ? -14.109 7.828 9.852 1 98.94 212 MET B C 1
ATOM 4571 O O . MET B 1 212 ? -14.273 8.82 9.141 1 98.94 212 MET B O 1
ATOM 4575 N N . LEU B 1 213 ? -13.086 7.656 10.641 1 98.94 213 LEU B N 1
ATOM 4576 C CA . LEU B 1 213 ? -12.125 8.734 10.844 1 98.94 213 LEU B CA 1
ATOM 4577 C C . LEU B 1 213 ? -10.781 8.391 10.227 1 98.94 213 LEU B C 1
ATOM 4579 O O . LEU B 1 213 ? -10.172 7.375 10.586 1 98.94 213 LEU B O 1
ATOM 4583 N N . ASP B 1 214 ? -10.344 9.211 9.297 1 98.94 214 ASP B N 1
ATOM 4584 C CA . ASP B 1 214 ? -9.008 9.109 8.727 1 98.94 214 ASP B CA 1
ATOM 4585 C C . ASP B 1 214 ? -7.965 9.758 9.641 1 98.94 214 ASP B C 1
ATOM 4587 O O . ASP B 1 214 ? -7.766 10.969 9.594 1 98.94 214 ASP B O 1
ATOM 4591 N N . GLU B 1 215 ? -7.305 8.945 10.414 1 98.81 215 GLU B N 1
ATOM 4592 C CA . GLU B 1 215 ? -6.305 9.398 11.375 1 98.81 215 GLU B CA 1
ATOM 4593 C C . GLU B 1 215 ? -4.891 9.133 10.859 1 98.81 215 GLU B C 1
ATOM 4595 O O . GLU B 1 215 ? -3.938 9.102 11.641 1 98.81 215 GLU B O 1
ATOM 4600 N N . VAL B 1 216 ? -4.75 8.984 9.57 1 98.94 216 VAL B N 1
ATOM 4601 C CA . VAL B 1 216 ? -3.486 8.617 8.945 1 98.94 216 VAL B CA 1
ATOM 4602 C C . VAL B 1 216 ? -2.408 9.633 9.312 1 98.94 216 VAL B C 1
ATOM 4604 O O . VAL B 1 216 ? -1.288 9.258 9.672 1 98.94 216 VAL B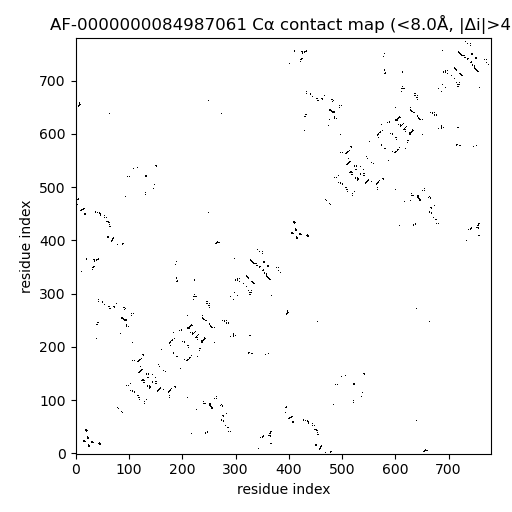 O 1
ATOM 4607 N N . GLN B 1 217 ? -2.713 10.898 9.258 1 98.75 217 GLN B N 1
ATOM 4608 C CA . GLN B 1 217 ? -1.688 11.891 9.539 1 98.75 217 GLN B CA 1
ATOM 4609 C C . GLN B 1 217 ? -1.783 12.383 10.984 1 98.75 217 GLN B C 1
ATOM 4611 O O . GLN B 1 217 ? -0.763 12.609 11.641 1 98.75 217 GLN B O 1
ATOM 4616 N N . CYS B 1 218 ? -2.99 12.523 11.539 1 98.56 218 CYS B N 1
ATOM 4617 C CA . CYS B 1 218 ? -3.176 13.219 12.812 1 98.56 218 CYS B CA 1
ATOM 4618 C C . CYS B 1 218 ? -3.107 12.242 13.984 1 98.56 218 CYS B C 1
ATOM 4620 O O . CYS B 1 218 ? -3.076 12.656 15.141 1 98.56 218 CYS B O 1
ATOM 4622 N N . GLY B 1 219 ? -3.025 10.914 13.695 1 98.56 219 GLY B N 1
ATOM 4623 C CA . GLY B 1 219 ? -3.033 9.93 14.758 1 98.56 219 GLY B CA 1
ATOM 4624 C C . GLY B 1 219 ? -1.645 9.578 15.258 1 98.56 219 GLY B C 1
ATOM 4625 O O . GLY B 1 219 ? -0.686 10.312 15.008 1 98.56 219 GLY B O 1
ATOM 4626 N N . ILE B 1 220 ? -1.615 8.625 16.094 1 98.88 220 ILE B N 1
ATOM 4627 C CA . ILE B 1 220 ? -0.413 8.016 16.656 1 98.88 220 ILE B CA 1
ATOM 4628 C C . ILE B 1 220 ? 0.435 9.078 17.344 1 98.88 220 ILE B C 1
ATOM 4630 O O . ILE B 1 220 ? 1.608 9.258 17.016 1 98.88 220 ILE B O 1
ATOM 4634 N N . GLY B 1 221 ? -0.155 9.867 18.188 1 98.81 221 GLY B N 1
ATOM 4635 C CA . GLY B 1 221 ? 0.555 10.766 19.078 1 98.81 221 GLY B CA 1
ATOM 4636 C C . GLY B 1 221 ? 0.771 12.148 18.5 1 98.81 221 GLY B C 1
ATOM 4637 O O . GLY B 1 221 ? 1.152 13.078 19.203 1 98.81 221 GLY B O 1
ATOM 4638 N N . ARG B 1 222 ? 0.49 12.359 17.188 1 98.81 222 ARG B N 1
ATOM 4639 C CA . ARG B 1 222 ? 0.767 13.594 16.453 1 98.81 222 ARG B CA 1
ATOM 4640 C C . ARG B 1 222 ? 0.101 14.789 17.125 1 98.81 222 ARG B C 1
ATOM 4642 O O . ARG B 1 222 ? 0.7 15.867 17.219 1 98.81 222 ARG B O 1
ATOM 4649 N N . THR B 1 223 ? -1.117 14.57 17.672 1 98.25 223 THR B N 1
ATOM 4650 C CA . THR B 1 223 ? -1.918 15.68 18.172 1 98.25 223 THR B CA 1
ATOM 4651 C C . THR B 1 223 ? -1.872 15.734 19.703 1 98.25 223 THR B C 1
ATOM 4653 O O . THR B 1 223 ? -2.547 16.562 20.312 1 98.25 223 THR B O 1
ATOM 4656 N N . GLY B 1 224 ? -1.12 14.852 20.312 1 98.25 224 GLY B N 1
ATOM 4657 C CA . GLY B 1 224 ? -0.979 14.891 21.75 1 98.25 224 GLY B CA 1
ATOM 4658 C C . GLY B 1 224 ? -1.702 13.75 22.453 1 98.25 224 GLY B C 1
ATOM 4659 O O . GLY B 1 224 ? -1.407 13.438 23.609 1 98.25 224 GLY B O 1
ATOM 4660 N N . ASN B 1 225 ? -2.672 13.164 21.875 1 98.31 225 ASN B N 1
ATOM 4661 C CA . ASN B 1 225 ? -3.289 11.891 22.25 1 98.31 225 ASN B CA 1
ATOM 4662 C C . ASN B 1 225 ? -2.902 10.781 21.266 1 98.31 225 ASN B C 1
ATOM 4664 O O . ASN B 1 225 ? -2.342 11.047 20.203 1 98.31 225 ASN B O 1
ATOM 4668 N N . TRP B 1 226 ? -3.156 9.539 21.688 1 98.81 226 TRP B N 1
ATOM 4669 C CA . TRP B 1 226 ? -2.895 8.453 20.75 1 98.81 226 TRP B CA 1
ATOM 4670 C C . TRP B 1 226 ? -3.633 8.688 19.422 1 98.81 226 TRP B C 1
ATOM 4672 O O . TRP B 1 226 ? -3.07 8.492 18.344 1 98.81 226 TRP B O 1
ATOM 4682 N N . PHE B 1 227 ? -4.887 9.094 19.562 1 98.75 227 PHE B N 1
ATOM 4683 C CA . PHE B 1 227 ? -5.754 9.398 18.438 1 98.75 227 PHE B CA 1
ATOM 4684 C C . PHE B 1 227 ? -6.449 10.742 18.641 1 98.75 227 PHE B C 1
ATOM 4686 O O . PHE B 1 227 ? -6.84 11.086 19.75 1 98.75 227 PHE B O 1
ATOM 4693 N N . ALA B 1 228 ? -6.613 11.453 17.531 1 98.31 228 ALA B N 1
ATOM 4694 C CA . ALA B 1 228 ? -7.191 12.797 17.578 1 98.31 228 ALA B CA 1
ATOM 4695 C C . ALA B 1 228 ? -8.633 12.758 18.078 1 98.31 228 ALA B C 1
ATOM 4697 O O . ALA B 1 228 ? -9.07 13.672 18.781 1 98.31 228 ALA B O 1
ATOM 4698 N N . PHE B 1 229 ? -9.391 11.719 17.734 1 98.12 229 PHE B N 1
ATOM 4699 C CA . PHE B 1 229 ? -10.805 11.672 18.078 1 98.12 229 PHE B CA 1
ATOM 4700 C C . PHE B 1 229 ? -11.008 11.633 19.578 1 98.12 229 PHE B C 1
ATOM 4702 O O . PHE B 1 229 ? -12.094 11.938 20.078 1 98.12 229 PHE B O 1
ATOM 4709 N N . GLN B 1 230 ? -9.977 11.32 20.312 1 98.06 230 GLN B N 1
ATOM 4710 C CA . GLN B 1 230 ? -10.086 11.172 21.766 1 98.06 230 GLN B CA 1
ATOM 4711 C C . GLN B 1 230 ? -10.32 12.516 22.438 1 98.06 230 GLN B C 1
ATOM 4713 O O . GLN B 1 230 ? -10.805 12.578 23.562 1 98.06 230 GLN B O 1
ATOM 4718 N N . TYR B 1 231 ? -10.016 13.617 21.766 1 97.06 231 TYR B N 1
ATOM 4719 C CA . TYR B 1 231 ? -10.289 14.945 22.281 1 97.06 231 TYR B CA 1
ATOM 4720 C C . TYR B 1 231 ? -11.789 15.227 22.312 1 97.06 231 TYR B C 1
ATOM 4722 O O . TYR B 1 231 ? -12.25 16.109 23.047 1 97.06 231 TYR B O 1
ATOM 4730 N N . SER B 1 232 ? -12.578 14.484 21.5 1 96.31 232 SER B N 1
ATOM 4731 C CA . SER B 1 232 ? -13.992 14.797 21.328 1 96.31 232 SER B CA 1
ATOM 4732 C C . SER B 1 232 ? -14.867 13.93 22.219 1 96.31 232 SER B C 1
ATOM 4734 O O . SER B 1 232 ? -16.078 14.148 22.312 1 96.31 232 SER B O 1
ATOM 4736 N N . GLY B 1 233 ? -14.32 12.891 22.828 1 95.19 233 GLY B N 1
ATOM 4737 C CA . GLY B 1 233 ? -15.062 12.016 23.734 1 95.19 233 GLY B CA 1
ATOM 4738 C C . GLY B 1 233 ? -16 11.078 23 1 95.19 233 GLY B C 1
ATOM 4739 O O . GLY B 1 233 ? -16.891 10.477 23.609 1 95.19 233 GLY B O 1
ATOM 4740 N N . ILE B 1 234 ? -15.883 11 21.719 1 97.06 234 ILE B N 1
ATOM 4741 C CA . ILE B 1 234 ? -16.703 10.062 20.953 1 97.06 234 ILE B CA 1
ATOM 4742 C C . ILE B 1 234 ? -15.891 8.82 20.609 1 97.06 234 ILE B C 1
ATOM 4744 O O . ILE B 1 234 ? -14.68 8.773 20.859 1 97.06 234 ILE B O 1
ATOM 4748 N N . THR B 1 235 ? -16.578 7.812 20.141 1 97.31 235 THR B N 1
ATOM 4749 C CA . THR B 1 235 ? -15.953 6.629 19.562 1 97.31 235 THR B CA 1
ATOM 4750 C C . THR B 1 235 ? -16.422 6.406 18.125 1 97.31 235 THR B C 1
ATOM 4752 O O . THR B 1 235 ? -17.625 6.262 17.875 1 97.31 235 THR B O 1
ATOM 4755 N N . PRO B 1 236 ? -15.539 6.41 17.203 1 98.75 236 PRO B N 1
ATOM 4756 C CA . PRO B 1 236 ? -15.93 6.148 15.82 1 98.75 236 PRO B CA 1
ATOM 4757 C C . PRO B 1 236 ? -16.203 4.672 15.555 1 98.75 236 PRO B C 1
ATOM 4759 O O . PRO B 1 236 ? -15.977 3.83 16.422 1 98.75 236 PRO B O 1
ATOM 4762 N N . ASP B 1 237 ? -16.766 4.359 14.375 1 98.94 237 ASP B N 1
ATOM 4763 C CA . ASP B 1 237 ? -16.984 2.977 13.969 1 98.94 237 ASP B CA 1
ATOM 4764 C C . ASP B 1 237 ? -15.758 2.412 13.25 1 98.94 237 ASP B C 1
ATOM 4766 O O . ASP B 1 237 ? -15.523 1.202 13.273 1 98.94 237 ASP B O 1
ATOM 4770 N N . VAL B 1 238 ? -15.039 3.289 12.57 1 98.94 238 VAL B N 1
ATOM 4771 C CA . VAL B 1 238 ? -13.844 2.91 11.82 1 98.94 238 VAL B CA 1
ATOM 4772 C C . VAL B 1 238 ? -12.766 3.977 11.992 1 98.94 238 VAL B C 1
ATOM 4774 O O . VAL B 1 238 ? -13.062 5.172 12.031 1 98.94 238 VAL B O 1
ATOM 4777 N N . VAL B 1 239 ? -11.523 3.576 12.148 1 98.94 239 VAL B N 1
ATOM 4778 C CA . VAL B 1 239 ? -10.359 4.461 12.195 1 98.94 239 VAL B CA 1
ATOM 4779 C C . VAL B 1 239 ? -9.258 3.922 11.289 1 98.94 239 VAL B C 1
ATOM 4781 O O . VAL B 1 239 ? -8.922 2.738 11.344 1 98.94 239 VAL B O 1
ATOM 4784 N N . THR B 1 240 ? -8.766 4.746 10.43 1 98.94 240 THR B N 1
ATOM 4785 C CA . THR B 1 240 ? -7.648 4.332 9.594 1 98.94 240 THR B CA 1
ATOM 4786 C C . THR B 1 240 ? -6.348 4.988 10.047 1 98.94 240 THR B C 1
ATOM 4788 O O . THR B 1 240 ? -6.352 6.145 10.484 1 98.94 240 THR B O 1
ATOM 4791 N N . LEU B 1 241 ? -5.266 4.234 10.016 1 98.94 241 LEU B N 1
ATOM 4792 C CA . LEU B 1 241 ? -3.947 4.648 10.484 1 98.94 241 LEU B CA 1
ATOM 4793 C C . LEU B 1 241 ? -2.879 4.336 9.438 1 98.94 241 LEU B C 1
ATOM 4795 O O . LEU B 1 241 ? -3.047 3.428 8.625 1 98.94 241 LEU B O 1
ATOM 4799 N N . ALA B 1 242 ? -1.822 5.066 9.484 1 98.88 242 ALA B N 1
ATOM 4800 C CA . ALA B 1 242 ? -0.577 4.801 8.766 1 98.88 242 ALA B CA 1
ATOM 4801 C C . ALA B 1 242 ? 0.54 5.723 9.25 1 98.88 242 ALA B C 1
ATOM 4803 O O . ALA B 1 242 ? 0.738 5.887 10.453 1 98.88 242 ALA B O 1
ATOM 4804 N N . LYS B 1 243 ? 1.337 6.176 8.391 1 98.56 243 LYS B N 1
ATOM 4805 C CA . LYS B 1 243 ? 2.402 7.152 8.609 1 98.56 243 LYS B CA 1
ATOM 4806 C C . LYS B 1 243 ? 3.094 6.926 9.945 1 98.56 243 LYS B C 1
ATOM 4808 O O . LYS B 1 243 ? 3.893 5.996 10.094 1 98.56 243 LYS B O 1
ATOM 4813 N N . GLY B 1 244 ? 2.721 7.664 10.945 1 98.75 244 GLY B N 1
ATOM 4814 C CA . GLY B 1 244 ? 3.375 7.617 12.242 1 98.75 244 GLY B CA 1
ATOM 4815 C C . GLY B 1 244 ? 3.354 6.238 12.875 1 98.75 244 GLY B C 1
ATOM 4816 O O . GLY B 1 244 ? 4.137 5.949 13.781 1 98.75 244 GLY B O 1
ATOM 4817 N N . LEU B 1 245 ? 2.6 5.316 12.398 1 98.88 245 LEU B N 1
ATOM 4818 C CA . LEU B 1 245 ? 2.398 4.004 13 1 98.88 245 LEU B CA 1
ATOM 4819 C C . LEU B 1 245 ? 3.678 3.176 12.938 1 98.88 245 LEU B C 1
ATOM 4821 O O . LEU B 1 245 ? 3.99 2.439 13.875 1 98.88 245 LEU B O 1
ATOM 4825 N N . GLY B 1 246 ? 4.395 3.287 11.852 1 98.62 246 GLY B N 1
ATOM 4826 C CA . GLY B 1 246 ? 5.566 2.447 11.656 1 98.62 246 GLY B CA 1
ATOM 4827 C C . GLY B 1 246 ? 6.871 3.207 11.789 1 98.62 246 GLY B C 1
ATOM 4828 O O . GLY B 1 246 ? 7.949 2.627 11.648 1 98.62 246 GLY B O 1
ATOM 4829 N N . SER B 1 247 ? 6.785 4.594 11.977 1 98.56 247 SER B N 1
ATOM 4830 C CA . SER B 1 247 ? 7.953 5.457 12.109 1 98.56 247 SER B CA 1
ATOM 4831 C C . SER B 1 247 ? 8.945 5.223 10.984 1 98.56 247 SER B C 1
ATOM 4833 O O . SER B 1 247 ? 10.141 5.027 11.227 1 98.56 247 SER B O 1
ATOM 4835 N N . GLY B 1 248 ? 8.469 5.234 9.805 1 98.44 248 GLY B N 1
ATOM 4836 C CA . GLY B 1 248 ? 9.32 5.082 8.641 1 98.44 248 GLY B CA 1
ATOM 4837 C C . GLY B 1 248 ? 9.031 3.822 7.852 1 98.44 248 GLY B C 1
ATOM 4838 O O . GLY B 1 248 ? 9.125 3.818 6.621 1 98.44 248 GLY B O 1
ATOM 4839 N N . VAL B 1 249 ? 8.695 2.705 8.484 1 98.75 249 VAL B N 1
ATOM 4840 C CA . VAL B 1 249 ? 8.398 1.432 7.84 1 98.75 249 VAL B CA 1
ATOM 4841 C C . VAL B 1 249 ? 6.969 1.443 7.309 1 98.75 249 VAL B C 1
ATOM 4843 O O . VAL B 1 249 ? 6.031 1.79 8.031 1 98.75 249 VAL B O 1
ATOM 4846 N N . PRO B 1 250 ? 6.742 1.076 6.039 1 98.62 250 PRO B N 1
ATOM 4847 C CA . PRO B 1 250 ? 5.395 1.097 5.465 1 98.62 250 PRO B CA 1
ATOM 4848 C C . PRO B 1 250 ? 4.418 0.201 6.227 1 98.62 250 PRO B C 1
ATOM 4850 O O . PRO B 1 250 ? 4.688 -0.987 6.418 1 98.62 250 PRO B O 1
ATOM 4853 N N . ILE B 1 251 ? 3.318 0.763 6.672 1 98.88 251 ILE B N 1
ATOM 4854 C CA . ILE B 1 251 ? 2.242 0.033 7.336 1 98.88 251 ILE B CA 1
ATOM 4855 C C . ILE B 1 251 ? 0.982 0.893 7.371 1 98.88 251 ILE B C 1
ATOM 4857 O O . ILE B 1 251 ? 1.062 2.123 7.426 1 98.88 251 ILE B O 1
ATOM 4861 N N . GLY B 1 252 ? -0.139 0.348 7.184 1 98.88 252 GLY B N 1
ATOM 4862 C CA . GLY B 1 252 ? -1.459 0.914 7.406 1 98.88 252 GLY B CA 1
ATOM 4863 C C . GLY B 1 252 ? -2.375 -0.002 8.195 1 98.88 252 GLY B C 1
ATOM 4864 O O . GLY B 1 252 ? -2.109 -1.2 8.32 1 98.88 252 GLY B O 1
ATOM 4865 N N . ALA B 1 253 ? -3.377 0.535 8.758 1 98.94 253 ALA B N 1
ATOM 4866 C CA . ALA B 1 253 ? -4.352 -0.243 9.516 1 98.94 253 ALA B CA 1
ATOM 4867 C C . ALA B 1 253 ? -5.75 0.346 9.383 1 98.94 253 ALA B C 1
ATOM 4869 O O . ALA B 1 253 ? -5.91 1.562 9.25 1 98.94 253 ALA B O 1
ATOM 4870 N N . CYS B 1 254 ? -6.68 -0.457 9.336 1 98.94 254 CYS B N 1
ATOM 4871 C CA . CYS B 1 254 ? -8.094 -0.126 9.461 1 98.94 254 CYS B CA 1
ATOM 4872 C C . CYS B 1 254 ? -8.703 -0.782 10.695 1 98.94 254 CYS B C 1
ATOM 4874 O O . CYS B 1 254 ? -8.789 -2.008 10.773 1 98.94 254 CYS B O 1
ATOM 4876 N N . LEU B 1 255 ? -9.047 -0.017 11.68 1 98.94 255 LEU B N 1
ATOM 4877 C CA . LEU B 1 255 ? -9.68 -0.505 12.891 1 98.94 255 LEU B CA 1
ATOM 4878 C C . LEU B 1 255 ? -11.195 -0.355 12.812 1 98.94 255 LEU B C 1
ATOM 4880 O O . LEU B 1 255 ? -11.703 0.561 12.156 1 98.94 255 LEU B O 1
ATOM 4884 N N . ALA B 1 256 ? -11.898 -1.232 13.469 1 98.94 256 ALA B N 1
ATOM 4885 C CA . ALA B 1 256 ? -13.352 -1.173 13.438 1 98.94 256 ALA B CA 1
ATOM 4886 C C . ALA B 1 256 ? -13.945 -1.522 14.797 1 98.94 256 ALA B C 1
ATOM 4888 O O . ALA B 1 256 ? -13.297 -2.174 15.617 1 98.94 256 ALA B O 1
ATOM 4889 N N . LYS B 1 257 ? -15.133 -1.085 15.07 1 98.69 257 LYS B N 1
ATOM 4890 C CA . LYS B 1 257 ? -15.867 -1.306 16.312 1 98.69 257 LYS B CA 1
ATOM 4891 C C . LYS B 1 257 ? -17.328 -1.655 16.031 1 98.69 257 LYS B C 1
ATOM 4893 O O . LYS B 1 257 ? -17.922 -1.139 15.078 1 98.69 257 LYS B O 1
ATOM 4898 N N . GLY B 1 258 ? -17.891 -2.488 16.922 1 98.19 258 GLY B N 1
ATOM 4899 C CA . GLY B 1 258 ? -19.297 -2.799 16.844 1 98.19 258 GLY B CA 1
ATOM 4900 C C . GLY B 1 258 ? -19.688 -3.475 15.539 1 98.19 258 GLY B C 1
ATOM 4901 O O . GLY B 1 258 ? -19.078 -4.465 15.141 1 98.19 258 GLY B O 1
ATOM 4902 N N . ILE B 1 259 ? -20.688 -2.955 14.898 1 98.12 259 ILE B N 1
ATOM 4903 C CA . ILE B 1 259 ? -21.234 -3.572 13.688 1 98.12 259 ILE B CA 1
ATOM 4904 C C . ILE B 1 259 ? -20.172 -3.559 12.594 1 98.12 259 ILE B C 1
ATOM 4906 O O . ILE B 1 259 ? -20.078 -4.504 11.805 1 98.12 259 ILE B O 1
ATOM 4910 N N . ALA B 1 260 ? -19.406 -2.479 12.547 1 98.81 260 ALA B N 1
ATOM 4911 C CA . ALA B 1 260 ? -18.375 -2.359 11.516 1 98.81 260 ALA B CA 1
ATOM 4912 C C . ALA B 1 260 ? -17.359 -3.48 11.641 1 98.81 260 ALA B C 1
ATOM 4914 O O . ALA B 1 260 ? -16.812 -3.945 10.641 1 98.81 260 ALA B O 1
ATOM 4915 N N . ALA B 1 261 ? -17.031 -3.951 12.836 1 98.69 261 ALA B N 1
ATOM 4916 C CA . ALA B 1 261 ? -16.016 -4.961 13.109 1 98.69 261 ALA B CA 1
ATOM 4917 C C . ALA B 1 261 ? -16.438 -6.328 12.586 1 98.69 261 ALA B C 1
ATOM 4919 O O . ALA B 1 261 ? -15.625 -7.242 12.477 1 98.69 261 ALA B O 1
ATOM 4920 N N . ASN B 1 262 ? -17.688 -6.457 12.195 1 98.06 262 ASN B N 1
ATOM 4921 C CA . ASN B 1 262 ? -18.234 -7.758 11.812 1 98.06 262 ASN B CA 1
ATOM 4922 C C . ASN B 1 262 ? -18.672 -7.773 10.359 1 98.06 262 ASN B C 1
ATOM 4924 O O . ASN B 1 262 ? -19.312 -8.734 9.906 1 98.06 262 ASN B O 1
ATOM 4928 N N . VAL B 1 263 ? -18.312 -6.707 9.656 1 98.62 263 VAL B N 1
ATOM 4929 C CA . VAL B 1 263 ? -18.812 -6.574 8.289 1 98.62 263 VAL B CA 1
ATOM 4930 C C . VAL B 1 263 ? -18 -7.492 7.363 1 98.62 263 VAL B C 1
ATOM 4932 O O . VAL B 1 263 ? -18.578 -8.227 6.562 1 98.62 263 VAL B O 1
ATOM 4935 N N . PHE B 1 264 ? -16.719 -7.449 7.426 1 98.56 264 PHE B N 1
ATOM 4936 C CA . PHE B 1 264 ? -15.867 -8.281 6.574 1 98.56 264 PHE B CA 1
ATOM 4937 C C . PHE B 1 264 ? -15.898 -9.734 7.027 1 98.56 264 PHE B C 1
ATOM 4939 O O . PHE B 1 264 ? -15.914 -10.016 8.227 1 98.56 264 PHE B O 1
ATOM 4946 N N . LYS B 1 265 ? -15.938 -10.578 6.168 1 97.88 265 LYS B N 1
ATOM 4947 C CA . LYS B 1 265 ? -15.82 -12.023 6.324 1 97.88 265 LYS B CA 1
ATOM 4948 C C . LYS B 1 265 ? -14.672 -12.57 5.477 1 97.88 265 LYS B C 1
ATOM 4950 O O . LYS B 1 265 ? -14.141 -11.867 4.617 1 97.88 265 LYS B O 1
ATOM 4955 N N . PRO B 1 266 ? -14.266 -13.812 5.766 1 97 266 PRO B N 1
ATOM 4956 C CA . PRO B 1 266 ? -13.164 -14.375 4.98 1 97 266 PRO B CA 1
ATOM 4957 C C . PRO B 1 266 ? -13.391 -14.266 3.477 1 97 266 PRO B C 1
ATOM 4959 O O . PRO B 1 266 ? -14.461 -14.641 2.982 1 97 266 PRO B O 1
ATOM 4962 N N . GLY B 1 267 ? -12.391 -13.664 2.83 1 95.88 267 GLY B N 1
ATOM 4963 C CA . GLY B 1 267 ? -12.477 -13.516 1.387 1 95.88 267 GLY B CA 1
ATOM 4964 C C . GLY B 1 267 ? -12.852 -12.117 0.949 1 95.88 267 GLY B C 1
ATOM 4965 O O . GLY B 1 267 ? -12.539 -11.703 -0.171 1 95.88 267 GLY B O 1
ATOM 4966 N N . ASN B 1 268 ? -13.445 -11.273 1.771 1 97.62 268 ASN B N 1
ATOM 4967 C CA . ASN B 1 268 ? -13.938 -9.953 1.399 1 97.62 268 ASN B CA 1
ATOM 4968 C C . ASN B 1 268 ? -12.797 -8.977 1.142 1 97.62 268 ASN B C 1
ATOM 4970 O O . ASN B 1 268 ? -12.922 -8.062 0.324 1 97.62 268 ASN B O 1
ATOM 4974 N N . HIS B 1 269 ? -11.734 -9.141 1.879 1 98.06 269 HIS B N 1
ATOM 4975 C CA . HIS B 1 269 ? -10.594 -8.242 1.781 1 98.06 269 HIS B CA 1
ATOM 4976 C C . HIS B 1 269 ? -9.312 -8.93 2.24 1 98.06 269 HIS B C 1
ATOM 4978 O O . HIS B 1 269 ? -9.359 -9.883 3.018 1 98.06 269 HIS B O 1
ATOM 4984 N N . ALA B 1 270 ? -8.219 -8.523 1.671 1 97.81 270 ALA B N 1
ATOM 4985 C CA . ALA B 1 270 ? -6.945 -9.172 1.98 1 97.81 270 ALA B CA 1
ATOM 4986 C C . ALA B 1 270 ? -5.77 -8.289 1.571 1 97.81 270 ALA B C 1
ATOM 4988 O O . ALA B 1 270 ? -5.941 -7.324 0.818 1 97.81 270 ALA B O 1
ATOM 4989 N N . SER B 1 271 ? -4.668 -8.57 2.051 1 98.12 271 SER B N 1
ATOM 4990 C CA . SER B 1 271 ? -3.389 -7.945 1.724 1 98.12 271 SER B CA 1
ATOM 4991 C C . SER B 1 271 ? -2.244 -8.945 1.83 1 98.12 271 SER B C 1
ATOM 4993 O O . SER B 1 271 ? -2.084 -9.609 2.857 1 98.12 271 SER B O 1
ATOM 4995 N N . THR B 1 272 ? -1.407 -9.031 0.791 1 98 272 THR B N 1
ATOM 4996 C CA . THR B 1 272 ? -0.287 -9.969 0.796 1 98 272 THR B CA 1
ATOM 4997 C C . THR B 1 272 ? 0.711 -9.609 1.893 1 98 272 THR B C 1
ATOM 4999 O O . THR B 1 272 ? 1.106 -10.469 2.684 1 98 272 THR B O 1
ATOM 5002 N N . PHE B 1 273 ? 1.025 -8.359 2.021 1 98.31 273 PHE B N 1
ATOM 5003 C CA . PHE B 1 273 ? 2.084 -7.914 2.918 1 98.31 273 PHE B CA 1
ATOM 5004 C C . PHE B 1 273 ? 1.51 -7.496 4.266 1 98.31 273 PHE B C 1
ATOM 5006 O O . PHE B 1 273 ? 2.254 -7.293 5.227 1 98.31 273 PHE B O 1
ATOM 5013 N N . GLY B 1 274 ? 0.179 -7.254 4.285 1 98.5 274 GLY B N 1
ATOM 5014 C CA . GLY B 1 274 ? -0.432 -6.609 5.434 1 98.5 274 GLY B CA 1
ATOM 5015 C C . GLY B 1 274 ? -0.186 -7.352 6.734 1 98.5 274 GLY B C 1
ATOM 5016 O O . GLY B 1 274 ? -0.515 -8.531 6.855 1 98.5 274 GLY B O 1
ATOM 5017 N N . GLY B 1 275 ? 0.413 -6.691 7.684 1 98.56 275 GLY B N 1
ATOM 5018 C CA . GLY B 1 275 ? 0.61 -7.258 9.008 1 98.56 275 GLY B CA 1
ATOM 5019 C C . GLY B 1 275 ? 1.796 -8.203 9.078 1 98.56 275 GLY B C 1
ATOM 5020 O O . GLY B 1 275 ? 1.844 -9.078 9.945 1 98.56 275 GLY B O 1
ATOM 5021 N N . ASN B 1 276 ? 2.762 -8.109 8.195 1 98.56 276 ASN B N 1
ATOM 5022 C CA . ASN B 1 276 ? 3.949 -8.953 8.25 1 98.56 276 ASN B CA 1
ATOM 5023 C C . ASN B 1 276 ? 4.766 -8.695 9.516 1 98.56 276 ASN B C 1
ATOM 5025 O O . ASN B 1 276 ? 4.684 -7.613 10.102 1 98.56 276 ASN B O 1
ATOM 5029 N N . PRO B 1 277 ? 5.586 -9.648 9.906 1 98.81 277 PRO B N 1
ATOM 5030 C CA . PRO B 1 277 ? 6.328 -9.539 11.164 1 98.81 277 PRO B CA 1
ATOM 5031 C C . PRO B 1 277 ? 7.227 -8.312 11.219 1 98.81 277 PRO B C 1
ATOM 5033 O O . PRO B 1 277 ? 7.336 -7.66 12.266 1 98.81 277 PRO B O 1
ATOM 5036 N N . LEU B 1 278 ? 7.848 -7.922 10.172 1 98.81 278 LEU B N 1
ATOM 5037 C CA . LEU B 1 278 ? 8.773 -6.793 10.156 1 98.81 278 LEU B CA 1
ATOM 5038 C C . LEU B 1 278 ? 8.039 -5.484 10.43 1 98.81 278 LEU B C 1
ATOM 5040 O O . LEU B 1 278 ? 8.438 -4.719 11.312 1 98.81 278 LEU B O 1
ATOM 5044 N N . ALA B 1 279 ? 6.977 -5.227 9.68 1 98.88 279 ALA B N 1
ATOM 5045 C CA . ALA B 1 279 ? 6.199 -4 9.836 1 98.88 279 ALA B CA 1
ATOM 5046 C C . ALA B 1 279 ? 5.539 -3.943 11.211 1 98.88 279 ALA B C 1
ATOM 5048 O O . ALA B 1 279 ? 5.492 -2.885 11.844 1 98.88 279 ALA B O 1
ATOM 5049 N N . CYS B 1 280 ? 5.023 -5.074 11.656 1 98.94 280 CYS B N 1
ATOM 5050 C CA . CYS B 1 280 ? 4.363 -5.102 12.961 1 98.94 280 CYS B CA 1
ATOM 5051 C C . CYS B 1 280 ? 5.363 -4.852 14.078 1 98.94 280 CYS B C 1
ATOM 5053 O O . CYS B 1 280 ? 5.031 -4.223 15.086 1 98.94 280 CYS B O 1
ATOM 5055 N N . SER B 1 281 ? 6.562 -5.387 13.922 1 98.88 281 SER B N 1
ATOM 5056 C CA . SER B 1 281 ? 7.602 -5.113 14.906 1 98.88 281 SER B CA 1
ATOM 5057 C C . SER B 1 281 ? 7.918 -3.625 14.977 1 98.88 281 SER B C 1
ATOM 5059 O O . SER B 1 281 ? 8.133 -3.082 16.062 1 98.88 281 SER B O 1
ATOM 5061 N N . ALA B 1 282 ? 7.98 -3.002 13.844 1 98.94 282 ALA B N 1
ATOM 5062 C CA . ALA B 1 282 ? 8.211 -1.561 13.805 1 98.94 282 ALA B CA 1
ATOM 5063 C C . ALA B 1 282 ? 7.105 -0.803 14.531 1 98.94 282 ALA B C 1
ATOM 5065 O O . ALA B 1 282 ? 7.379 0.092 15.336 1 98.94 282 ALA B O 1
ATOM 5066 N N . ALA B 1 283 ? 5.898 -1.178 14.242 1 98.94 283 ALA B N 1
ATOM 5067 C CA . ALA B 1 283 ? 4.75 -0.49 14.828 1 98.94 283 ALA B CA 1
ATOM 5068 C C . ALA B 1 283 ? 4.691 -0.695 16.328 1 98.94 283 ALA B C 1
ATOM 5070 O O . ALA B 1 283 ? 4.453 0.251 17.094 1 98.94 283 ALA B O 1
ATOM 5071 N N . LEU B 1 284 ? 4.891 -1.952 16.75 1 98.94 284 LEU B N 1
ATOM 5072 C CA . LEU B 1 284 ? 4.887 -2.252 18.188 1 98.94 284 LEU B CA 1
ATOM 5073 C C . LEU B 1 284 ? 5.969 -1.458 18.906 1 98.94 284 LEU B C 1
ATOM 5075 O O . LEU B 1 284 ? 5.727 -0.905 19.984 1 98.94 284 LEU B O 1
ATOM 5079 N N . THR B 1 285 ? 7.145 -1.402 18.297 1 98.94 285 THR B N 1
ATOM 5080 C CA . THR B 1 285 ? 8.25 -0.659 18.891 1 98.94 285 THR B CA 1
ATOM 5081 C C . THR B 1 285 ? 7.938 0.834 18.938 1 98.94 285 THR B C 1
ATOM 5083 O O . THR B 1 285 ? 8.25 1.512 19.922 1 98.94 285 THR B O 1
ATOM 5086 N N . THR B 1 286 ? 7.332 1.334 17.875 1 98.94 286 THR B N 1
ATOM 5087 C CA . THR B 1 286 ? 6.938 2.736 17.828 1 98.94 286 THR B CA 1
ATOM 5088 C C . THR B 1 286 ? 6.008 3.072 19 1 98.94 286 THR B C 1
ATOM 5090 O O . THR B 1 286 ? 6.23 4.051 19.719 1 98.94 286 THR B O 1
ATOM 5093 N N . LEU B 1 287 ? 4.969 2.266 19.172 1 98.94 287 LEU B N 1
ATOM 5094 C CA . LEU B 1 287 ? 4 2.494 20.234 1 98.94 287 LEU B CA 1
ATOM 5095 C C . LEU B 1 287 ? 4.672 2.41 21.594 1 98.94 287 LEU B C 1
ATOM 5097 O O . LEU B 1 287 ? 4.375 3.211 22.484 1 98.94 287 LEU B O 1
ATOM 5101 N N . GLU B 1 288 ? 5.551 1.484 21.734 1 98.88 288 GLU B N 1
ATOM 5102 C CA . GLU B 1 288 ? 6.262 1.311 23 1 98.88 288 GLU B CA 1
ATOM 5103 C C . GLU B 1 288 ? 7.125 2.525 23.328 1 98.88 288 GLU B C 1
ATOM 5105 O O . GLU B 1 288 ? 7.133 3.008 24.453 1 98.88 288 GLU B O 1
ATOM 5110 N N . VAL B 1 289 ? 7.855 3.016 22.375 1 98.94 289 VAL B N 1
ATOM 5111 C CA . VAL B 1 289 ? 8.758 4.148 22.562 1 98.94 289 VAL B CA 1
ATOM 5112 C C . VAL B 1 289 ? 7.945 5.398 22.906 1 98.94 289 VAL B C 1
ATOM 5114 O O . VAL B 1 289 ? 8.32 6.172 23.781 1 98.94 289 VAL B O 1
ATOM 5117 N N . ILE B 1 290 ? 6.836 5.617 22.188 1 98.94 290 ILE B N 1
ATOM 5118 C CA . ILE B 1 290 ? 5.988 6.773 22.453 1 98.94 290 ILE B CA 1
ATOM 5119 C C . ILE B 1 290 ? 5.539 6.777 23.906 1 98.94 290 ILE B C 1
ATOM 5121 O O . ILE B 1 290 ? 5.551 7.82 24.562 1 98.94 290 ILE B O 1
ATOM 5125 N N . GLU B 1 291 ? 5.164 5.609 24.344 1 98.69 291 GLU B N 1
ATOM 5126 C CA . GLU B 1 291 ? 4.703 5.473 25.719 1 98.69 291 GLU B CA 1
ATOM 5127 C C . GLU B 1 291 ? 5.852 5.652 26.703 1 98.69 291 GLU B C 1
ATOM 5129 O O . GLU B 1 291 ? 5.75 6.445 27.641 1 98.69 291 GLU B O 1
ATOM 5134 N N . LYS B 1 292 ? 6.938 4.969 26.516 1 98.62 292 LYS B N 1
ATOM 5135 C CA . LYS B 1 292 ? 8.062 4.938 27.453 1 98.62 292 LYS B CA 1
ATOM 5136 C C . LYS B 1 292 ? 8.719 6.309 27.562 1 98.62 292 LYS B C 1
ATOM 5138 O O . LYS B 1 292 ? 9.188 6.695 28.625 1 98.62 292 LYS B O 1
ATOM 5143 N N . GLU B 1 293 ? 8.766 7.004 26.438 1 98.69 293 GLU B N 1
ATOM 5144 C CA . GLU B 1 293 ? 9.453 8.289 26.422 1 98.69 293 GLU B CA 1
ATOM 5145 C C . GLU B 1 293 ? 8.477 9.445 26.578 1 98.69 293 GLU B C 1
ATOM 5147 O O . GLU B 1 293 ? 8.852 10.609 26.438 1 98.69 293 GLU B O 1
ATOM 5152 N N . ASP B 1 294 ? 7.234 9.156 26.875 1 98.69 294 ASP B N 1
ATOM 5153 C CA . ASP B 1 294 ? 6.18 10.125 27.141 1 98.69 294 ASP B CA 1
ATOM 5154 C C . ASP B 1 294 ? 6.066 11.148 26.016 1 98.69 294 ASP B C 1
ATOM 5156 O O . ASP B 1 294 ? 6.074 12.359 26.266 1 98.69 294 ASP B O 1
ATOM 5160 N N . LEU B 1 295 ? 6.035 10.633 24.812 1 98.88 295 LEU B N 1
ATOM 5161 C CA . LEU B 1 295 ? 6.09 11.5 23.641 1 98.88 295 LEU B CA 1
ATOM 5162 C C . LEU B 1 295 ? 4.734 12.156 23.391 1 98.88 295 LEU B C 1
ATOM 5164 O O . LEU B 1 295 ? 4.652 13.164 22.688 1 98.88 295 LEU B O 1
ATOM 5168 N N . LEU B 1 296 ? 3.604 11.617 23.922 1 98.88 296 LEU B N 1
ATOM 5169 C CA . LEU B 1 296 ? 2.318 12.305 23.844 1 98.88 296 LEU B CA 1
ATOM 5170 C C . LEU B 1 296 ? 2.369 13.648 24.562 1 98.88 296 LEU B C 1
ATOM 5172 O O . LEU B 1 296 ? 1.959 14.672 24 1 98.88 296 LEU B O 1
ATOM 5176 N N . ARG B 1 297 ? 2.861 13.586 25.75 1 98.75 297 ARG B N 1
ATOM 5177 C CA . ARG B 1 297 ? 3.033 14.82 26.516 1 98.75 297 ARG B CA 1
ATOM 5178 C C . ARG B 1 297 ? 3.969 15.781 25.797 1 98.75 297 ARG B C 1
ATOM 5180 O O . ARG B 1 297 ? 3.695 16.984 25.719 1 98.75 297 ARG B O 1
ATOM 5187 N N . ASN B 1 298 ? 5.066 15.242 25.312 1 98.88 298 ASN B N 1
ATOM 5188 C CA . ASN B 1 298 ? 6.02 16.078 24.594 1 98.88 298 ASN B CA 1
ATOM 5189 C C . ASN B 1 298 ? 5.367 16.781 23.406 1 98.88 298 ASN B C 1
ATOM 5191 O O . ASN B 1 298 ? 5.609 17.969 23.172 1 98.88 298 ASN B O 1
ATOM 5195 N N . ALA B 1 299 ? 4.57 16.047 22.641 1 98.81 299 ALA B N 1
ATOM 5196 C CA . ALA B 1 299 ? 3.881 16.609 21.484 1 98.81 299 ALA B CA 1
ATOM 5197 C C . ALA B 1 299 ? 2.986 17.781 21.906 1 98.81 299 ALA B C 1
ATOM 5199 O O . ALA B 1 299 ? 2.947 18.812 21.234 1 98.81 299 ALA B O 1
ATOM 5200 N N . MET B 1 300 ? 2.289 17.609 22.969 1 98.44 300 MET B N 1
ATOM 5201 C CA . MET B 1 300 ? 1.378 18.641 23.453 1 98.44 300 MET B CA 1
ATOM 5202 C C . MET B 1 300 ? 2.148 19.859 23.922 1 98.44 300 MET B C 1
ATOM 5204 O O . MET B 1 300 ? 1.845 20.984 23.531 1 98.44 300 MET B O 1
ATOM 5208 N N . GLU B 1 301 ? 3.131 19.672 24.766 1 98.69 301 GLU B N 1
ATOM 5209 C CA . GLU B 1 301 ? 3.861 20.766 25.391 1 98.69 301 GLU B CA 1
ATOM 5210 C C . GLU B 1 301 ? 4.703 21.531 24.375 1 98.69 301 GLU B C 1
ATOM 5212 O O . GLU B 1 301 ? 4.688 22.766 24.344 1 98.69 301 GLU B O 1
ATOM 5217 N N . VAL B 1 302 ? 5.461 20.766 23.594 1 98.81 302 VAL B N 1
ATOM 5218 C CA . VAL B 1 302 ? 6.352 21.406 22.625 1 98.81 302 VAL B CA 1
ATOM 5219 C C . VAL B 1 302 ? 5.535 22.031 21.5 1 98.81 302 VAL B C 1
ATOM 5221 O O . VAL B 1 302 ? 5.898 23.078 20.969 1 98.81 302 VAL B O 1
ATOM 5224 N N . GLY B 1 303 ? 4.418 21.344 21.094 1 98.75 303 GLY B N 1
ATOM 5225 C CA . GLY B 1 303 ? 3.523 21.938 20.125 1 98.75 303 GLY B CA 1
ATOM 5226 C C . GLY B 1 303 ? 2.969 23.281 20.562 1 98.75 303 GLY B C 1
ATOM 5227 O O . GLY B 1 303 ? 2.973 24.25 19.797 1 98.75 303 GLY B O 1
ATOM 5228 N N . ASP B 1 304 ? 2.498 23.344 21.797 1 98.62 304 ASP B N 1
ATOM 5229 C CA . ASP B 1 304 ? 1.992 24.594 22.359 1 98.62 304 ASP B CA 1
ATOM 5230 C C . ASP B 1 304 ? 3.09 25.656 22.438 1 98.62 304 ASP B C 1
ATOM 5232 O O . ASP B 1 304 ? 2.852 26.828 22.125 1 98.62 304 ASP B O 1
ATOM 5236 N N . PHE B 1 305 ? 4.223 25.219 22.828 1 98.81 305 PHE B N 1
ATOM 5237 C CA . PHE B 1 305 ? 5.383 26.094 22.953 1 98.81 305 PHE B CA 1
ATOM 5238 C C . PHE B 1 305 ? 5.73 26.703 21.594 1 98.81 305 PHE B C 1
ATOM 5240 O O . PHE B 1 305 ? 5.91 27.922 21.484 1 98.81 305 PHE B O 1
ATOM 5247 N N . MET B 1 306 ? 5.816 25.906 20.547 1 98.81 306 MET B N 1
ATOM 5248 C CA . MET B 1 306 ? 6.141 26.375 19.203 1 98.81 306 MET B CA 1
ATOM 5249 C C . MET B 1 306 ? 5.098 27.375 18.719 1 98.81 306 MET B C 1
ATOM 5251 O O . MET B 1 306 ? 5.449 28.438 18.188 1 98.81 306 MET B O 1
ATOM 5255 N N . ARG B 1 307 ? 3.828 27.031 18.859 1 98.69 307 ARG B N 1
ATOM 5256 C CA . ARG B 1 307 ? 2.766 27.922 18.406 1 98.69 307 ARG B CA 1
ATOM 5257 C C . ARG B 1 307 ? 2.824 29.25 19.125 1 98.69 307 ARG B C 1
ATOM 5259 O O . ARG B 1 307 ? 2.643 30.312 18.516 1 98.69 307 ARG B O 1
ATOM 5266 N N . SER B 1 308 ? 3.07 29.219 20.438 1 98.62 308 SER B N 1
ATOM 5267 C CA . SER B 1 308 ? 3.176 30.453 21.219 1 98.62 308 SER B CA 1
ATOM 5268 C C . SER B 1 308 ? 4.352 31.312 20.75 1 98.62 308 SER B C 1
ATOM 5270 O O . SER B 1 308 ? 4.238 32.531 20.672 1 98.62 308 SER B O 1
ATOM 5272 N N . LEU B 1 309 ? 5.465 30.672 20.484 1 98.69 309 LEU B N 1
ATOM 5273 C CA . LEU B 1 309 ? 6.648 31.391 20.047 1 98.69 309 LEU B CA 1
ATOM 5274 C C . LEU B 1 309 ? 6.422 32 18.656 1 98.69 309 LEU B C 1
ATOM 5276 O O . LEU B 1 309 ? 6.855 33.125 18.406 1 98.69 309 LEU B O 1
ATOM 5280 N N . PHE B 1 310 ? 5.797 31.266 17.734 1 98.75 310 PHE B N 1
ATOM 5281 C CA . PHE B 1 310 ? 5.461 31.812 16.422 1 98.75 310 PHE B CA 1
ATOM 5282 C C . PHE B 1 310 ? 4.531 33 16.562 1 98.75 310 PHE B C 1
ATOM 5284 O O . PHE B 1 310 ? 4.715 34.031 15.875 1 98.75 310 PHE B O 1
ATOM 5291 N N . LYS B 1 311 ? 3.502 32.938 17.438 1 98.44 311 LYS B N 1
ATOM 5292 C CA . LYS B 1 311 ? 2.564 34.031 17.641 1 98.44 311 LYS B CA 1
ATOM 5293 C C . LYS B 1 311 ? 3.281 35.281 18.156 1 98.44 311 LYS B C 1
ATOM 5295 O O . LYS B 1 311 ? 2.965 36.375 17.75 1 98.44 311 LYS B O 1
ATOM 5300 N N . ALA B 1 312 ? 4.188 35 19 1 98.25 312 ALA B N 1
ATOM 5301 C CA . ALA B 1 312 ? 4.953 36.125 19.562 1 98.25 312 ALA B CA 1
ATOM 5302 C C . ALA B 1 312 ? 5.844 36.781 18.5 1 98.25 312 ALA B C 1
ATOM 5304 O O . ALA B 1 312 ? 5.902 38 18.375 1 98.25 312 ALA B O 1
ATOM 5305 N N . GLN B 1 313 ? 6.52 36 17.703 1 98.19 313 GLN B N 1
ATOM 5306 C CA . GLN B 1 313 ? 7.52 36.5 16.766 1 98.19 313 GLN B CA 1
ATOM 5307 C C . GLN B 1 313 ? 6.855 37.094 15.516 1 98.19 313 GLN B C 1
ATOM 5309 O O . GLN B 1 313 ? 7.43 37.938 14.852 1 98.19 313 GLN B O 1
ATOM 5314 N N . LEU B 1 314 ? 5.609 36.625 15.234 1 98.06 314 LEU B N 1
ATOM 5315 C CA . LEU B 1 314 ? 4.961 37.062 14.008 1 98.06 314 LEU B CA 1
ATOM 5316 C C . LEU B 1 314 ? 3.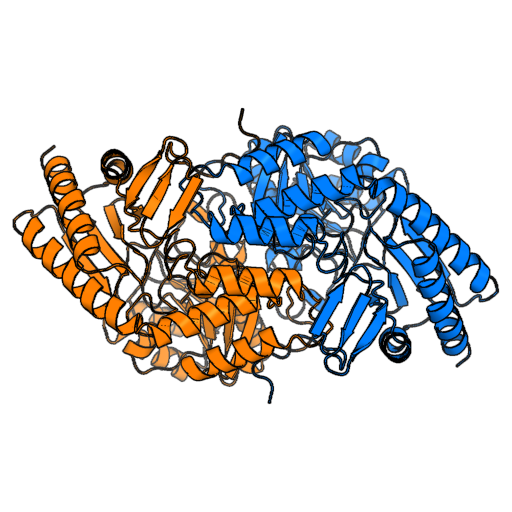76 37.969 14.312 1 98.06 314 LEU B C 1
ATOM 5318 O O . LEU B 1 314 ? 2.939 38.219 13.43 1 98.06 314 LEU B O 1
ATOM 5322 N N . ALA B 1 315 ? 3.439 38.375 15.508 1 93.69 315 ALA B N 1
ATOM 5323 C CA . ALA B 1 315 ? 2.271 39.094 16.016 1 93.69 315 ALA B CA 1
ATOM 5324 C C . ALA B 1 315 ? 2.02 40.375 15.234 1 93.69 315 ALA B C 1
ATOM 5326 O O . ALA B 1 315 ? 0.869 40.75 15 1 93.69 315 ALA B O 1
ATOM 5327 N N . ASP B 1 316 ? 2.943 41.094 14.758 1 90.06 316 ASP B N 1
ATOM 5328 C CA . ASP B 1 316 ? 2.754 42.438 14.203 1 90.06 316 ASP B CA 1
ATOM 5329 C C . ASP B 1 316 ? 2.691 42.406 12.672 1 90.06 316 ASP B C 1
ATOM 5331 O O . ASP B 1 316 ? 2.854 43.438 12.016 1 90.06 316 ASP B O 1
ATOM 5335 N N . LEU B 1 317 ? 2.258 41.156 12.188 1 96.56 317 LEU B N 1
ATOM 5336 C CA . LEU B 1 317 ? 2.172 41.031 10.734 1 96.56 317 LEU B CA 1
ATOM 5337 C C . LEU B 1 317 ? 0.754 40.656 10.312 1 96.56 317 LEU B C 1
ATOM 5339 O O . LEU B 1 317 ? 0.373 39.5 10.352 1 96.56 317 LEU B O 1
ATOM 5343 N N . PRO B 1 318 ? 0.037 41.656 9.805 1 95.88 318 PRO B N 1
ATOM 5344 C CA . PRO B 1 318 ? -1.347 41.375 9.414 1 95.88 318 PRO B CA 1
ATOM 5345 C C . PRO B 1 318 ? -1.449 40.344 8.312 1 95.88 318 PRO B C 1
ATOM 5347 O O . PRO B 1 318 ? -2.514 39.75 8.109 1 95.88 318 PRO B O 1
ATOM 5350 N N . GLU B 1 319 ? -0.336 40.031 7.633 1 97.75 319 GLU B N 1
ATOM 5351 C CA . GLU B 1 319 ? -0.298 39.031 6.543 1 97.75 319 GLU B CA 1
ATOM 5352 C C . GLU B 1 319 ? -0.273 37.625 7.086 1 97.75 319 GLU B C 1
ATOM 5354 O O . GLU B 1 319 ? -0.493 36.656 6.336 1 97.75 319 GLU B O 1
ATOM 5359 N N . VAL B 1 320 ? 0.011 37.5 8.336 1 98.56 320 VAL B N 1
ATOM 5360 C CA . VAL B 1 320 ? -0.159 36.219 9.008 1 98.56 320 VAL B CA 1
ATOM 5361 C C . VAL B 1 320 ? -1.612 36.062 9.438 1 98.56 320 VAL B C 1
ATOM 5363 O O . VAL B 1 320 ? -2.043 36.656 10.43 1 98.56 320 VAL B O 1
ATOM 5366 N N . ILE B 1 321 ? -2.338 35.219 8.797 1 98.31 321 ILE B N 1
ATOM 5367 C CA . ILE B 1 321 ? -3.783 35.125 8.961 1 98.31 321 ILE B CA 1
ATOM 5368 C C . ILE B 1 321 ? -4.105 34.344 10.234 1 98.31 321 ILE B C 1
ATOM 5370 O O . ILE B 1 321 ? -4.992 34.719 11 1 98.31 321 ILE B O 1
ATOM 5374 N N . GLU B 1 322 ? -3.416 33.219 10.406 1 98.06 322 GLU B N 1
ATOM 5375 C CA . GLU B 1 322 ? -3.699 32.344 11.555 1 98.06 322 GLU B CA 1
ATOM 5376 C C . GLU B 1 322 ? -2.551 31.391 11.812 1 98.06 322 GLU B C 1
ATOM 5378 O O . GLU B 1 322 ? -1.913 30.906 10.875 1 98.06 322 GLU B O 1
ATOM 5383 N N . ILE B 1 323 ? -2.215 31.234 13.008 1 98.5 323 ILE B N 1
ATOM 5384 C CA . ILE B 1 323 ? -1.377 30.141 13.484 1 98.5 323 ILE B CA 1
ATOM 5385 C C . ILE B 1 323 ? -2.229 29.125 14.258 1 98.5 323 ILE B C 1
ATOM 5387 O O . ILE B 1 323 ? -2.816 29.469 15.289 1 98.5 323 ILE B O 1
ATOM 5391 N N . ARG B 1 324 ? -2.354 27.891 13.688 1 98.12 324 ARG B N 1
ATOM 5392 C CA . ARG B 1 324 ? -3.264 26.891 14.242 1 98.12 324 ARG B CA 1
ATOM 5393 C C . ARG B 1 324 ? -2.59 25.531 14.344 1 98.12 324 ARG B C 1
ATOM 5395 O O . ARG B 1 324 ? -1.485 25.328 13.836 1 98.12 324 ARG B O 1
ATOM 5402 N N . GLY B 1 325 ? -3.314 24.641 15.039 1 97.38 325 GLY B N 1
ATOM 5403 C CA . GLY B 1 325 ? -2.846 23.266 15.117 1 97.38 325 GLY B CA 1
ATOM 5404 C C . GLY B 1 325 ? -3.174 22.594 16.438 1 97.38 325 GLY B C 1
ATOM 5405 O O . GLY B 1 325 ? -3.816 23.188 17.312 1 97.38 325 GLY B O 1
ATOM 5406 N N . GLN B 1 326 ? -2.816 21.391 16.516 1 97.81 326 GLN B N 1
ATOM 5407 C CA . GLN B 1 326 ? -2.916 20.531 17.688 1 97.81 326 GLN B CA 1
ATOM 5408 C C . GLN B 1 326 ? -1.671 19.672 17.859 1 97.81 326 GLN B C 1
ATOM 5410 O O . GLN B 1 326 ? -1.251 19 16.906 1 97.81 326 GLN B O 1
ATOM 5415 N N . GLY B 1 327 ? -1.061 19.703 19.094 1 98.38 327 GLY B N 1
ATOM 5416 C CA . GLY B 1 327 ? 0.203 19.016 19.25 1 98.38 327 GLY B CA 1
ATOM 5417 C C . GLY B 1 327 ? 1.266 19.453 18.266 1 98.38 327 GLY B C 1
ATOM 5418 O O . GLY B 1 327 ? 1.517 20.656 18.109 1 98.38 327 GLY B O 1
ATOM 5419 N N . LEU B 1 328 ? 1.907 18.531 17.656 1 98.88 328 LEU B N 1
ATOM 5420 C CA . LEU B 1 328 ? 2.986 18.844 16.719 1 98.88 328 LEU B CA 1
ATOM 5421 C C . LEU B 1 328 ? 2.496 18.766 15.273 1 98.88 328 LEU B C 1
ATOM 5423 O O . LEU B 1 328 ? 3.213 18.281 14.398 1 98.88 328 LEU B O 1
ATOM 5427 N N . MET B 1 329 ? 1.285 19.094 15.078 1 98.62 329 MET B N 1
ATOM 5428 C CA . MET B 1 329 ? 0.665 19.422 13.797 1 98.62 329 MET B CA 1
ATOM 5429 C C . MET B 1 329 ? 0.297 20.906 13.742 1 98.62 329 MET B C 1
ATOM 5431 O O . MET B 1 329 ? -0.702 21.328 14.328 1 98.62 329 MET B O 1
ATOM 5435 N N . ILE B 1 330 ? 1.137 21.703 13.039 1 98.81 330 ILE B N 1
ATOM 5436 C CA . ILE B 1 330 ? 1.062 23.156 13.133 1 98.81 330 ILE B CA 1
ATOM 5437 C C . ILE B 1 330 ? 0.924 23.766 11.742 1 98.81 330 ILE B C 1
ATOM 5439 O O . ILE B 1 330 ? 1.591 23.328 10.797 1 98.81 330 ILE B O 1
ATOM 5443 N N . GLY B 1 331 ? 0.011 24.703 11.547 1 98.81 331 GLY B N 1
ATOM 5444 C CA . GLY B 1 331 ? -0.184 25.453 10.32 1 98.81 331 GLY B CA 1
ATOM 5445 C C . GLY B 1 331 ? -0.039 26.953 10.516 1 98.81 331 GLY B C 1
ATOM 5446 O O . GLY B 1 331 ? -0.548 27.516 11.492 1 98.81 331 GLY B O 1
ATOM 5447 N N . ILE B 1 332 ? 0.753 27.609 9.727 1 98.88 332 ILE B N 1
ATOM 5448 C CA . ILE B 1 332 ? 0.869 29.062 9.664 1 98.88 332 ILE B CA 1
ATOM 5449 C C . ILE B 1 332 ? 0.321 29.562 8.336 1 98.88 332 ILE B C 1
ATOM 5451 O O . ILE B 1 332 ? 0.973 29.438 7.297 1 98.88 332 ILE B O 1
ATOM 5455 N N . GLU B 1 333 ? -0.842 30.109 8.344 1 98.81 333 GLU B N 1
ATOM 5456 C CA . GLU B 1 333 ? -1.494 30.578 7.125 1 98.81 333 GLU B CA 1
ATOM 5457 C C . GLU B 1 333 ? -1.113 32.031 6.82 1 98.81 333 GLU B C 1
ATOM 5459 O O . GLU B 1 333 ? -1.23 32.906 7.684 1 98.81 333 GLU B O 1
ATOM 5464 N N . LEU B 1 334 ? -0.659 32.25 5.688 1 98.75 334 LEU B N 1
ATOM 5465 C CA . LEU B 1 334 ? -0.282 33.594 5.238 1 98.75 334 LEU B CA 1
ATOM 5466 C C . LEU B 1 334 ? -1.304 34.156 4.246 1 98.75 334 LEU B C 1
ATOM 5468 O O . LEU B 1 334 ? -2.166 33.406 3.766 1 98.75 334 LEU B O 1
ATOM 5472 N N . SER B 1 335 ? -1.246 35.406 3.93 1 97.94 335 SER B N 1
ATOM 5473 C CA . SER B 1 335 ? -2.236 36.094 3.125 1 97.94 335 SER B CA 1
ATOM 5474 C C . SER B 1 335 ? -2.02 35.844 1.637 1 97.94 335 SER B C 1
ATOM 5476 O O . SER B 1 335 ? -2.873 36.188 0.814 1 97.94 335 SER B O 1
ATOM 5478 N N . LYS B 1 336 ? -0.929 35.281 1.248 1 97.69 336 LYS B N 1
ATOM 5479 C CA . LYS B 1 336 ? -0.613 35 -0.152 1 97.69 336 LYS B CA 1
ATOM 5480 C C . LYS B 1 336 ? 0.12 33.656 -0.306 1 97.69 336 LYS B C 1
ATOM 5482 O O . LYS B 1 336 ? 0.662 33.125 0.666 1 97.69 336 LYS B O 1
ATOM 5487 N N . PRO B 1 337 ? 0.06 33.125 -1.526 1 98.38 337 PRO B N 1
ATOM 5488 C CA . PRO B 1 337 ? 0.793 31.875 -1.754 1 98.38 337 PRO B CA 1
ATOM 5489 C C . PRO B 1 337 ? 2.254 31.953 -1.314 1 98.38 337 PRO B C 1
ATOM 5491 O O . PRO B 1 337 ? 2.924 32.969 -1.577 1 98.38 337 PRO B O 1
ATOM 5494 N N . CYS B 1 338 ? 2.742 30.891 -0.635 1 98.62 338 CYS B N 1
ATOM 5495 C CA . CYS B 1 338 ? 4.039 31.016 0.016 1 98.62 338 CYS B CA 1
ATOM 5496 C C . CYS B 1 338 ? 4.906 29.797 -0.255 1 98.62 338 CYS B C 1
ATOM 5498 O O . CYS B 1 338 ? 5.727 29.406 0.581 1 98.62 338 CYS B O 1
ATOM 5500 N N . GLY B 1 339 ? 4.738 29.094 -1.352 1 98.19 339 GLY B N 1
ATOM 5501 C CA . GLY B 1 339 ? 5.496 27.906 -1.719 1 98.19 339 GLY B CA 1
ATOM 5502 C C . GLY B 1 339 ? 6.996 28.141 -1.723 1 98.19 339 GLY B C 1
ATOM 5503 O O . GLY B 1 339 ? 7.77 27.219 -1.434 1 98.19 339 GLY B O 1
ATOM 5504 N N . GLU B 1 340 ? 7.414 29.328 -1.984 1 97.62 340 GLU B N 1
ATOM 5505 C CA . GLU B 1 340 ? 8.836 29.641 -2.104 1 97.62 340 GLU B CA 1
ATOM 5506 C C . GLU B 1 340 ? 9.539 29.5 -0.758 1 97.62 340 GLU B C 1
ATOM 5508 O O . GLU B 1 340 ? 10.758 29.312 -0.708 1 97.62 340 GLU B O 1
ATOM 5513 N N . LEU B 1 341 ? 8.766 29.562 0.354 1 98.75 341 LEU B N 1
ATOM 5514 C CA . LEU B 1 341 ? 9.359 29.469 1.686 1 98.75 341 LEU B CA 1
ATOM 5515 C C . LEU B 1 341 ? 10.055 28.125 1.88 1 98.75 341 LEU B C 1
ATOM 5517 O O . LEU B 1 341 ? 11 28.016 2.658 1 98.75 341 LEU B O 1
ATOM 5521 N N . VAL B 1 342 ? 9.578 27.094 1.167 1 98.75 342 VAL B N 1
ATOM 5522 C CA . VAL B 1 342 ? 10.148 25.75 1.283 1 98.75 342 VAL B CA 1
ATOM 5523 C C . VAL B 1 342 ? 11.609 25.781 0.849 1 98.75 342 VAL B C 1
ATOM 5525 O O . VAL B 1 342 ? 12.484 25.266 1.555 1 98.75 342 VAL B O 1
ATOM 5528 N N . LYS B 1 343 ? 11.906 26.422 -0.251 1 98.38 343 LYS B N 1
ATOM 5529 C CA . LYS B 1 343 ? 13.273 26.531 -0.766 1 98.38 343 LYS B CA 1
ATOM 5530 C C . LYS B 1 343 ? 14.133 27.422 0.115 1 98.38 343 LYS B C 1
ATOM 5532 O O . LYS B 1 343 ? 15.312 27.156 0.331 1 98.38 343 LYS B O 1
ATOM 5537 N N . GLU B 1 344 ? 13.555 28.531 0.585 1 98.62 344 GLU B N 1
ATOM 5538 C CA . GLU B 1 344 ? 14.289 29.453 1.445 1 98.62 344 GLU B CA 1
ATOM 5539 C C . GLU B 1 344 ? 14.695 28.781 2.756 1 98.62 344 GLU B C 1
ATOM 5541 O O . GLU B 1 344 ? 15.805 28.969 3.242 1 98.62 344 GLU B O 1
ATOM 5546 N N . ALA B 1 345 ? 13.758 28.031 3.314 1 98.88 345 ALA B N 1
ATOM 5547 C CA . ALA B 1 345 ? 14.047 27.297 4.543 1 98.88 345 ALA B CA 1
ATOM 5548 C C . ALA B 1 345 ? 15.125 26.234 4.309 1 98.88 345 ALA B C 1
ATOM 5550 O O . ALA B 1 345 ? 16 26.047 5.148 1 98.88 345 ALA B O 1
ATOM 5551 N N . LEU B 1 346 ? 15.023 25.562 3.176 1 98.81 346 LEU B N 1
ATOM 5552 C CA . LEU B 1 346 ? 16.016 24.547 2.828 1 98.81 346 LEU B CA 1
ATOM 5553 C C . LEU B 1 346 ? 17.422 25.141 2.816 1 98.81 346 LEU B C 1
ATOM 5555 O O . LEU B 1 346 ? 18.359 24.516 3.311 1 98.81 346 LEU B O 1
ATOM 5559 N N . LYS B 1 347 ? 17.547 26.312 2.254 1 98.38 347 LYS B N 1
ATOM 5560 C CA . LYS B 1 347 ? 18.844 27 2.201 1 98.38 347 LYS B CA 1
ATOM 5561 C C . LYS B 1 347 ? 19.422 27.203 3.602 1 98.38 347 LYS B C 1
ATOM 5563 O O . LYS B 1 347 ? 20.641 27.188 3.789 1 98.38 347 LYS B O 1
ATOM 5568 N N . LYS B 1 348 ? 18.516 27.359 4.516 1 98.56 348 LYS B N 1
ATOM 5569 C CA . LYS B 1 348 ? 18.938 27.641 5.887 1 98.56 348 LYS B CA 1
ATOM 5570 C C . LYS B 1 348 ? 19.031 26.359 6.703 1 98.56 348 LYS B C 1
ATOM 5572 O O . LYS B 1 348 ? 19.25 26.391 7.914 1 98.56 348 LYS B O 1
ATOM 5577 N N . GLY B 1 349 ? 18.828 25.203 6.066 1 98.69 349 GLY B N 1
ATOM 5578 C CA . GLY B 1 349 ? 18.984 23.922 6.73 1 98.69 349 GLY B CA 1
ATOM 5579 C C . GLY B 1 349 ? 17.734 23.5 7.496 1 98.69 349 GLY B C 1
ATOM 5580 O O . GLY B 1 349 ? 17.828 22.75 8.469 1 98.69 349 GLY B O 1
ATOM 5581 N N . LEU B 1 350 ? 16.594 24.031 7.117 1 98.94 350 LEU B N 1
ATOM 5582 C CA . LEU B 1 350 ? 15.32 23.703 7.754 1 98.94 350 LEU B CA 1
ATOM 5583 C C . LEU B 1 350 ? 14.359 23.078 6.746 1 98.94 350 LEU B C 1
ATOM 5585 O O . LEU B 1 350 ? 14.172 23.609 5.648 1 98.94 350 LEU B O 1
ATOM 5589 N N . LEU B 1 351 ? 13.789 21.922 7.102 1 98.88 351 LEU B N 1
ATOM 5590 C CA . LEU B 1 351 ? 12.844 21.25 6.227 1 98.88 351 LEU B CA 1
ATOM 5591 C C . LEU B 1 351 ? 11.406 21.547 6.648 1 98.88 351 LEU B C 1
ATOM 5593 O O . LEU B 1 351 ? 11 21.234 7.77 1 98.88 351 LEU B O 1
ATOM 5597 N N . ILE B 1 352 ? 10.641 22.172 5.789 1 98.81 352 ILE B N 1
ATOM 5598 C CA . ILE B 1 352 ? 9.234 22.484 6.027 1 98.81 352 ILE B CA 1
ATOM 5599 C C . ILE B 1 352 ? 8.414 22.156 4.785 1 98.81 352 ILE B C 1
ATOM 5601 O O . ILE B 1 352 ? 8.953 21.688 3.781 1 98.81 352 ILE B O 1
ATOM 5605 N N . ASN B 1 353 ? 7.145 22.297 4.875 1 98.31 353 ASN B N 1
ATOM 5606 C CA . ASN B 1 353 ? 6.215 22.125 3.766 1 98.31 353 ASN B CA 1
ATOM 5607 C C . ASN B 1 353 ? 5.184 23.25 3.707 1 98.31 353 ASN B C 1
ATOM 5609 O O . ASN B 1 353 ? 4.957 23.938 4.699 1 98.31 353 ASN B O 1
ATOM 5613 N N . VAL B 1 354 ? 4.75 23.547 2.529 1 98.56 354 VAL B N 1
ATOM 5614 C CA . VAL B 1 354 ? 3.596 24.422 2.34 1 98.56 354 VAL B CA 1
ATOM 5615 C C . VAL B 1 354 ? 2.451 23.641 1.708 1 98.56 354 VAL B C 1
ATOM 5617 O O . VAL B 1 354 ? 2.654 22.906 0.731 1 98.56 354 VAL B O 1
ATOM 5620 N N . THR B 1 355 ? 1.316 23.688 2.285 1 97.25 355 THR B N 1
ATOM 5621 C CA . THR B 1 355 ? 0.117 23.047 1.754 1 97.25 355 THR B CA 1
ATOM 5622 C C . THR B 1 355 ? -0.976 24.078 1.492 1 97.25 355 THR B C 1
ATOM 5624 O O . THR B 1 355 ? -0.886 25.219 1.957 1 97.25 355 THR B O 1
ATOM 5627 N N . SER B 1 356 ? -1.929 23.734 0.646 1 96.31 356 SER B N 1
ATOM 5628 C CA . SER B 1 356 ? -3.027 24.625 0.289 1 96.31 356 SER B CA 1
ATOM 5629 C C . SER B 1 356 ? -2.514 25.984 -0.132 1 96.31 356 SER B C 1
ATOM 5631 O O . SER B 1 356 ? -3.105 27.016 0.217 1 96.31 356 SER B O 1
ATOM 5633 N N . ASP B 1 357 ? -1.35 26.109 -0.68 1 96.38 357 ASP B N 1
ATOM 5634 C CA . ASP B 1 357 ? -0.727 27.234 -1.357 1 96.38 357 ASP B CA 1
ATOM 5635 C C . ASP B 1 357 ? -0.231 28.266 -0.351 1 96.38 357 ASP B C 1
ATOM 5637 O O . ASP B 1 357 ? 0.785 28.938 -0.582 1 96.38 357 ASP B O 1
ATOM 5641 N N . LYS B 1 358 ? -0.95 28.406 0.814 1 98.38 358 LYS B N 1
ATOM 5642 C CA . LYS B 1 358 ? -0.679 29.578 1.639 1 98.38 358 LYS B CA 1
ATOM 5643 C C . LYS B 1 358 ? -0.37 29.172 3.078 1 98.38 358 LYS B C 1
ATOM 5645 O O . LYS B 1 358 ? -0.197 30.031 3.943 1 98.38 358 LYS B O 1
ATOM 5650 N N . VAL B 1 359 ? -0.297 27.875 3.34 1 98.81 359 VAL B N 1
ATOM 5651 C CA . VAL B 1 359 ? -0.154 27.453 4.727 1 98.81 359 VAL B CA 1
ATOM 5652 C C . VAL B 1 359 ? 1.169 26.703 4.906 1 98.81 359 VAL B C 1
ATOM 5654 O O . VAL B 1 359 ? 1.372 25.641 4.328 1 98.81 359 VAL B O 1
ATOM 5657 N N . VAL B 1 360 ? 2.068 27.281 5.715 1 98.88 360 VAL B N 1
ATOM 5658 C CA . VAL B 1 360 ? 3.242 26.531 6.145 1 98.88 360 VAL B CA 1
ATOM 5659 C C . VAL B 1 360 ? 2.822 25.406 7.086 1 98.88 360 VAL B C 1
ATOM 5661 O O . VAL B 1 360 ? 2.133 25.641 8.078 1 98.88 360 VAL B O 1
ATOM 5664 N N . ARG B 1 361 ? 3.109 24.203 6.762 1 98.81 361 ARG B N 1
ATOM 5665 C CA . ARG B 1 361 ? 2.77 23.031 7.574 1 98.81 361 ARG B CA 1
ATOM 5666 C C . ARG B 1 361 ? 4.008 22.453 8.242 1 98.81 361 ARG B C 1
ATOM 5668 O O . ARG B 1 361 ? 4.996 22.141 7.574 1 98.81 361 ARG B O 1
ATOM 5675 N N . LEU B 1 362 ? 3.988 22.391 9.539 1 98.94 362 LEU B N 1
ATOM 5676 C CA . LEU B 1 362 ? 5.055 21.812 10.344 1 98.94 362 LEU B CA 1
ATOM 5677 C C . LEU B 1 362 ? 4.578 20.531 11.031 1 98.94 362 LEU B C 1
ATOM 5679 O O . LEU B 1 362 ? 3.533 20.531 11.688 1 98.94 362 LEU B O 1
ATOM 5683 N N . LEU B 1 363 ? 5.293 19.438 10.828 1 98.88 363 LEU B N 1
ATOM 5684 C CA . LEU B 1 363 ? 5.031 18.125 11.406 1 98.88 363 LEU B CA 1
ATOM 5685 C C . LEU B 1 363 ? 6.309 17.516 11.992 1 98.88 363 LEU B C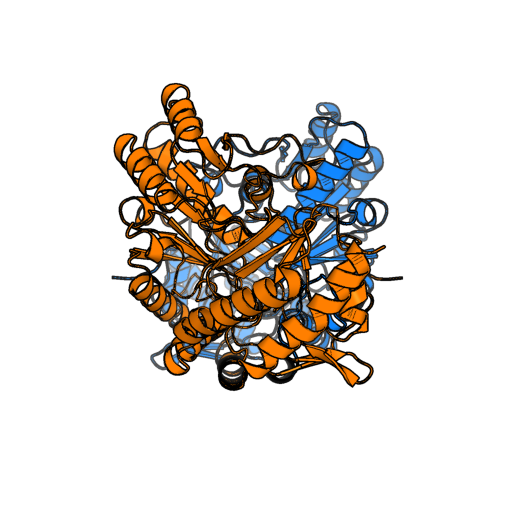 1
ATOM 5687 O O . LEU B 1 363 ? 6.688 16.406 11.641 1 98.88 363 LEU B O 1
ATOM 5691 N N . PRO B 1 364 ? 7.008 18.203 12.898 1 98.81 364 PRO B N 1
ATOM 5692 C CA . PRO B 1 364 ? 8.281 17.672 13.391 1 98.81 364 PRO B CA 1
ATOM 5693 C C . PRO B 1 364 ? 8.133 16.312 14.07 1 98.81 364 PRO B C 1
ATOM 5695 O O . PRO B 1 364 ? 7.027 15.938 14.477 1 98.81 364 PRO B O 1
ATOM 5698 N N . PRO B 1 365 ? 9.258 15.57 14.219 1 98.88 365 PRO B N 1
ATOM 5699 C CA . PRO B 1 365 ? 9.203 14.328 14.992 1 98.88 365 PRO B CA 1
ATOM 5700 C C . PRO B 1 365 ? 8.711 14.547 16.422 1 98.88 365 PRO B C 1
ATOM 5702 O O . PRO B 1 365 ? 8.992 15.594 17.016 1 98.88 365 PRO B O 1
ATOM 5705 N N . LEU B 1 366 ? 8.102 13.523 16.953 1 98.94 366 LEU B N 1
ATOM 5706 C CA . LEU B 1 366 ? 7.547 13.617 18.297 1 98.94 366 LEU B CA 1
ATOM 5707 C C . LEU B 1 366 ? 8.656 13.781 19.328 1 98.94 366 LEU B C 1
ATOM 5709 O O . LEU B 1 366 ? 8.422 14.273 20.438 1 98.94 366 LEU B O 1
ATOM 5713 N N . VAL B 1 367 ? 9.875 13.477 18.969 1 98.88 367 VAL B N 1
ATOM 5714 C CA . VAL B 1 367 ? 10.992 13.461 19.906 1 98.88 367 VAL B CA 1
ATOM 5715 C C . VAL B 1 367 ? 11.648 14.844 19.953 1 98.88 367 VAL B C 1
ATOM 5717 O O . VAL B 1 367 ? 12.625 15.047 20.672 1 98.88 367 VAL B O 1
ATOM 5720 N N . ILE B 1 368 ? 11.125 15.789 19.188 1 98.88 368 ILE B N 1
ATOM 5721 C CA . ILE B 1 368 ? 11.766 17.109 19.109 1 98.88 368 ILE B CA 1
ATOM 5722 C C . ILE B 1 368 ? 11.812 17.734 20.5 1 98.88 368 ILE B C 1
ATOM 5724 O O . ILE B 1 368 ? 10.836 17.672 21.25 1 98.88 368 ILE B O 1
ATOM 5728 N N . GLN B 1 369 ? 12.914 18.266 20.797 1 98.5 369 GLN B N 1
ATOM 5729 C CA . GLN B 1 369 ? 13.094 18.922 22.078 1 98.5 369 GLN B CA 1
ATOM 5730 C C . GLN B 1 369 ? 12.789 20.406 21.984 1 98.5 369 GLN B C 1
ATOM 5732 O O . GLN B 1 369 ? 12.75 20.969 20.891 1 98.5 369 GLN B O 1
ATOM 5737 N N . ARG B 1 370 ? 12.617 21 23.172 1 98.25 370 ARG B N 1
ATOM 5738 C CA . ARG B 1 370 ? 12.258 22.422 23.234 1 98.25 370 ARG B CA 1
ATOM 5739 C C . ARG B 1 370 ? 13.305 23.281 22.547 1 98.25 370 ARG B C 1
ATOM 5741 O O . ARG B 1 370 ? 12.953 24.219 21.828 1 98.25 370 ARG B O 1
ATOM 5748 N N . SER B 1 371 ? 14.578 22.984 22.734 1 98.69 371 SER B N 1
ATOM 5749 C CA . SER B 1 371 ? 15.648 23.766 22.141 1 98.69 371 SER B CA 1
ATOM 5750 C C . SER B 1 371 ? 15.617 23.672 20.609 1 98.69 371 SER B C 1
ATOM 5752 O O . SER B 1 371 ? 15.852 24.656 19.922 1 98.69 371 SER B O 1
ATOM 5754 N N . GLU B 1 372 ? 15.367 22.484 20.109 1 98.81 372 GLU B N 1
ATOM 5755 C CA . GLU B 1 372 ? 15.234 22.266 18.656 1 98.81 372 GLU B CA 1
ATOM 5756 C C . GLU B 1 372 ? 13.992 22.969 18.109 1 98.81 372 GLU B C 1
ATOM 5758 O O . GLU B 1 372 ? 14.023 23.531 17.016 1 98.81 372 GLU B O 1
ATOM 5763 N N . ALA B 1 373 ? 12.938 22.906 18.875 1 98.81 373 ALA B N 1
ATOM 5764 C CA . ALA B 1 373 ? 11.703 23.609 18.5 1 98.81 373 ALA B CA 1
ATOM 5765 C C . ALA B 1 373 ? 11.938 25.109 18.391 1 98.81 373 ALA B C 1
ATOM 5767 O O . ALA B 1 373 ? 11.445 25.75 17.469 1 98.81 373 ALA B O 1
ATOM 5768 N N . GLU B 1 374 ? 12.617 25.609 19.344 1 98.75 374 GLU B N 1
ATOM 5769 C CA . GLU B 1 374 ? 12.969 27.031 19.312 1 98.75 374 GLU B CA 1
ATOM 5770 C C . GLU B 1 374 ? 13.805 27.359 18.094 1 98.75 374 GLU B C 1
ATOM 5772 O O . GLU B 1 374 ? 13.625 28.422 17.469 1 98.75 374 GLU B O 1
ATOM 5777 N N . GLN B 1 375 ? 14.711 26.484 17.719 1 98.88 375 GLN B N 1
ATOM 5778 C CA . GLN B 1 375 ? 15.523 26.672 16.531 1 98.88 375 GLN B CA 1
ATOM 5779 C C . GLN B 1 375 ? 14.648 26.734 15.273 1 98.88 375 GLN B C 1
ATOM 5781 O O . GLN B 1 375 ? 14.891 27.547 14.383 1 98.88 375 GLN B O 1
ATOM 5786 N N . VAL B 1 376 ? 13.633 25.844 15.195 1 98.94 376 VAL B N 1
ATOM 5787 C CA . VAL B 1 376 ? 12.711 25.875 14.07 1 98.94 376 VAL B CA 1
ATOM 5788 C C . VAL B 1 376 ? 12.062 27.25 13.953 1 98.94 376 VAL B C 1
ATOM 5790 O O . VAL B 1 376 ? 12.039 27.844 12.875 1 98.94 376 VAL B O 1
ATOM 5793 N N . VAL B 1 377 ? 11.602 27.766 15.086 1 98.88 377 VAL B N 1
ATOM 5794 C CA . VAL B 1 377 ? 10.883 29.047 15.109 1 98.88 377 VAL B CA 1
ATOM 5795 C C . VAL B 1 377 ? 11.836 30.172 14.742 1 98.88 377 VAL B C 1
ATOM 5797 O O . VAL B 1 377 ? 11.484 31.062 13.953 1 98.88 377 VAL B O 1
ATOM 5800 N N . ASN B 1 378 ? 13.031 30.109 15.242 1 98.81 378 ASN B N 1
ATOM 5801 C CA . ASN B 1 378 ? 14.008 31.188 15.055 1 98.81 378 ASN B CA 1
ATOM 5802 C C . ASN B 1 378 ? 14.531 31.219 13.625 1 98.81 378 ASN B C 1
ATOM 5804 O O . ASN B 1 378 ? 14.953 32.281 13.133 1 98.81 378 ASN B O 1
ATOM 5808 N N . ILE B 1 379 ? 14.555 30.094 12.938 1 98.88 379 ILE B N 1
ATOM 5809 C CA . ILE B 1 379 ? 14.984 30.047 11.539 1 98.88 379 ILE B CA 1
ATOM 5810 C C . ILE B 1 379 ? 13.836 30.484 10.633 1 98.88 379 ILE B C 1
ATOM 5812 O O . ILE B 1 379 ? 14.031 31.266 9.703 1 98.88 379 ILE B O 1
ATOM 5816 N N . LEU B 1 380 ? 12.617 30.062 10.922 1 98.88 380 LEU B N 1
ATOM 5817 C CA . LEU B 1 380 ? 11.492 30.219 10.008 1 98.88 380 LEU B CA 1
ATOM 5818 C C . LEU B 1 380 ? 10.906 31.625 10.109 1 98.88 380 LEU B C 1
ATOM 5820 O O . LEU B 1 380 ? 10.484 32.188 9.102 1 98.88 380 LEU B O 1
ATOM 5824 N N . SER B 1 381 ? 10.852 32.219 11.32 1 98.75 381 SER B N 1
ATOM 5825 C CA . SER B 1 381 ? 10.188 33.5 11.531 1 98.75 381 SER B CA 1
ATOM 5826 C C . SER B 1 381 ? 10.836 34.594 10.695 1 98.75 381 SER B C 1
ATOM 5828 O O . SER B 1 381 ? 10.141 35.344 10 1 98.75 381 SER B O 1
ATOM 5830 N N . PRO B 1 382 ? 12.172 34.719 10.734 1 98.31 382 PRO B N 1
ATOM 5831 C CA . PRO B 1 382 ? 12.789 35.75 9.898 1 98.31 382 PRO B CA 1
ATOM 5832 C C . PRO B 1 382 ? 12.539 35.531 8.414 1 98.31 382 PRO B C 1
ATOM 5834 O O . PRO B 1 382 ? 12.375 36.5 7.66 1 98.31 382 PRO B O 1
ATOM 5837 N N . ILE B 1 383 ? 12.492 34.281 7.973 1 98.25 383 ILE B N 1
ATOM 5838 C CA . ILE B 1 383 ? 12.242 33.969 6.574 1 98.25 383 ILE B CA 1
ATOM 5839 C C . ILE B 1 383 ? 10.836 34.406 6.184 1 98.25 383 ILE B C 1
ATOM 5841 O O . ILE B 1 383 ? 10.633 34.969 5.098 1 98.25 383 ILE B O 1
ATOM 5845 N N . VAL B 1 384 ? 9.891 34.188 7.047 1 98.62 384 VAL B N 1
ATOM 5846 C CA . VAL B 1 384 ? 8.5 34.562 6.812 1 98.62 384 VAL B CA 1
ATOM 5847 C C . VAL B 1 384 ? 8.391 36.094 6.77 1 98.62 384 VAL B C 1
ATOM 5849 O O . VAL B 1 384 ? 7.723 36.656 5.895 1 98.62 384 VAL B O 1
ATOM 5852 N N . LYS B 1 385 ? 9.07 36.812 7.707 1 98.12 385 LYS B N 1
ATOM 5853 C CA . LYS B 1 385 ? 9.055 38.25 7.754 1 98.12 385 LYS B CA 1
ATOM 5854 C C . LYS B 1 385 ? 9.617 38.875 6.473 1 98.12 385 LYS B C 1
ATOM 5856 O O . LYS B 1 385 ? 9.031 39.781 5.902 1 98.12 385 LYS B O 1
ATOM 5861 N N . GLU B 1 386 ? 10.734 38.281 6.062 1 97.81 386 GLU B N 1
ATOM 5862 C CA . GLU B 1 386 ? 11.359 38.781 4.832 1 97.81 386 GLU B CA 1
ATOM 5863 C C . GLU B 1 386 ? 10.461 38.531 3.625 1 97.81 386 GLU B C 1
ATOM 5865 O O . GLU B 1 386 ? 10.344 39.406 2.75 1 97.81 386 GLU B O 1
ATOM 5870 N N . PHE B 1 387 ? 9.875 37.406 3.557 1 97.81 387 PHE B N 1
ATOM 5871 C CA . PHE B 1 387 ? 8.977 37.031 2.469 1 97.81 387 PHE B CA 1
ATOM 5872 C C . PHE B 1 387 ? 7.785 38 2.41 1 97.81 387 PHE B C 1
ATOM 5874 O O . PHE B 1 387 ? 7.395 38.438 1.33 1 97.81 387 PHE B O 1
ATOM 5881 N N . LEU B 1 388 ? 7.199 38.312 3.551 1 97.31 388 LEU B N 1
ATOM 5882 C CA . LEU B 1 388 ? 6.008 39.156 3.604 1 97.31 388 LEU B CA 1
ATOM 5883 C C . LEU B 1 388 ? 6.359 40.625 3.322 1 97.31 388 LEU B C 1
ATOM 5885 O O . LEU B 1 388 ? 5.504 41.406 2.885 1 97.31 388 LEU B O 1
ATOM 5889 N N . ALA B 1 389 ? 7.633 41 3.59 1 94.5 389 ALA B N 1
ATOM 5890 C CA . ALA B 1 389 ? 8.086 42.375 3.334 1 94.5 389 ALA B CA 1
ATOM 5891 C C . ALA B 1 389 ? 8.367 42.594 1.849 1 94.5 389 ALA B C 1
ATOM 5893 O O . ALA B 1 389 ? 8.438 43.719 1.384 1 94.5 389 ALA B O 1
ATOM 5894 N N . ALA B 1 390 ? 8.578 41.562 1.16 1 88.44 390 ALA B N 1
ATOM 5895 C CA . ALA B 1 390 ? 8.859 41.625 -0.271 1 88.44 390 ALA B CA 1
ATOM 5896 C C . ALA B 1 390 ? 7.566 41.75 -1.078 1 88.44 390 ALA B C 1
ATOM 5898 O O . ALA B 1 390 ? 6.527 41.219 -0.667 1 88.44 390 ALA B O 1
#

Secondary structure (DSSP, 8-state):
--SB-S-----S-BEEEEEBTEEEETTS-EEEESSHHHHT-TT-BS-HHHHHHHHHHHTT-----TTSB-HHHHHHHHHHHHHH--SEEEEESSHHHHHHHHHHHHHHHHHHTT-SS-EEEEETT----SSHHHHHHSS-HHHHTTSPSPPS-EEEE-TT-HHHHHHHHHH-TTEEEEEE-SS-STTTS----TTHHHHHHHHHHHHT-EEEEE-TTTTTTTTSSSSGGGGTT---SEEEE-GGGTTTS--EEEEE-GGGGGT--TTS---SSTT-HHHHHHHHHHHHHHHHTTHHHHHHHHHHHHHHHHHHHHTT-TTEEEEEEETTEEEEEESS--THHHHHHHHTTEE-EEETTTEEEE---TT--HHHHHHHHHHHHHHHHHHHH-/--SB-S-----S-BEEEEEBTEEEETTS-EEEESSHHHHT-TT-BS-HHHHHHHHHHHTT-----TTSB-HHHHHHHHHHHHHH--SEEEEESSHHHHHHHHHHHHHHHHHHTT-SS-EEEEETT----SSHHHHHHSS-HHHHTTSPSPPS-EEEE-TT-HHHHHHHHHH-TTEEEEEE-SS-STTTS----TTHHHHHHHHHHHHT-EEEEE-TTTTTTTTSSSSGGGGTT---SEEEE-GGGTTTS--EEEEE-GGGGGS--TTS---SSTT-HHHHHHHHHHHHHHHHTTHHHHHHHHHHHHHHHHHHHHTT-TTEEEEEEETTEEEEEESS--THHHHHHHHTTEE-EEETTTEEEE---TT--HHHHHHHHHHHHHHHHHHHH-

Sequence (780 aa):
MSNLMNTYLRLPVTFARGEGVWLWDEEGKRYLDALAGVAVCGLGHCHPALAKALCDQAGTLIHTSNLYHIRKQEQLGTRLTALSGMDNAFFCNSGAEANEAAIKLARLYGHGKNIDLPTIIVMEKSFHGRTMATLTASGNRKVQAGFEPLLTGFARVPYNDLEAVAQVAEHNKNVVAILVEPYQGEGGVNVPQANYLQGLRHLCNQNGWLLMLDEVQCGIGRTGNWFAFQYSGITPDVVTLAKGLGSGVPIGACLAKGIAANVFKPGNHASTFGGNPLACSAALTTLEVIEKEDLLRNAMEVGDFMRSLFKAQLADLPEVIEIRGQGLMIGIELSKPCGELVKEALKKGLLINVTSDKVVRLLPPLVIQRSEAEQVVNILSPIVKEFLAAMSNLMNTYLRLPVTFARGEGVWLWDEEGKRYLDALAGVAVCGLGHCHPALAKALCDQAGTLIHTSNLYHIRKQEQLGTRLTALSGMDNAFFCNSGAEANEAAIKLARLYGHGKNIDLPTIIVMEKSFHGRTMATLTASGNRKVQAGFEPLLTGFARVPYNDLEAVAQVAEHNKNVVAILVEPYQGEGGVNVPQANYLQGLRHLCNQNGWLLMLDEVQCGIGRTGNWFAFQYSGITPDVVTLAKGLGSGVPIGACLAKGIAANVFKPGNHASTFGGNPLACSAALTTLEVIEKEDLLRNAMEVGDFMRSLFKAQLADLPEVIEIRGQGLMIGIELSKPCGELVKEALKKGLLINVTSDKVVRLLPPLVIQRSEAEQVVNILSPIVKEFLAA

Organism: Nitrosospira multiformis (strain ATCC 25196 / NCIMB 11849 / C 71) (NCBI:txid323848)

Nearest PDB structures (foldseek):
  4jev-assembly1_B  TM=9.598E-01  e=1.934E-45  Salmonella enterica subsp. enterica serovar Typhimurium str. LT2
  4jey-assembly1_B  TM=9.503E-01  e=1.355E-45  Salmonella enterica subsp. enterica serovar Typhimurium str. LT2
  2pb0-assembly1_B  TM=9.504E-01  e=9.592E-45  Salmonella enterica subsp. enterica serovar Typhimurium str. LT2
  4add-assembly1_B  TM=9.609E-01  e=4.759E-44  Escherichia coli BL21
  4jf1-assembly1_B  TM=9.464E-01  e=1.755E-43  Salmonella enterica subsp. enterica serovar Typhimurium str. LT2

InterPro domains:
  IPR004636 Acetylornithine/Succinylornithine transaminase family [MF_01107] (3-387)
  IPR004636 Acetylornithine/Succinylornithine transaminase family [TIGR00707] (4-384)
  IPR005814 Aminotransferase class-III [PF00202] (11-383)
  IPR005814 Aminotransferase class-III [PIRSF000521] (9-386)
  IPR005814 Aminotransferase class-III [cd00610] (7-380)
  IPR015421 Pyridoxal phosphate-dependent transferase, major domain [G3DSA:3.40.640.10] (47-293)
  IPR015422 Pyridoxal phosphate-dependent transferase, small domain [G3DSA:3.90.1150.10] (11-374)
  IPR015424 Pyridoxal phosphate-dependent transferase [SSF53383] (4-386)
  IPR049704 Aminotransferases class-III pyridoxal-phosphate attachment site [PS00600] (211-248)
  IPR050103 Class-III Pyridoxal-phosphate-dependent Aminotransferase [PTHR11986] (4-386)

=== Feature glossary ===
The record interleaves many kinds of information about one protein. Here is each kind framed as the question it answers.

Q: What known structures does this most resemble?
A: Structural nearest neighbors (via Foldseek easy-search vs the PDB). Reported per hit: target PDB id, E-value, and alignment TM-score. A TM-score above ~0.5 is the conventional th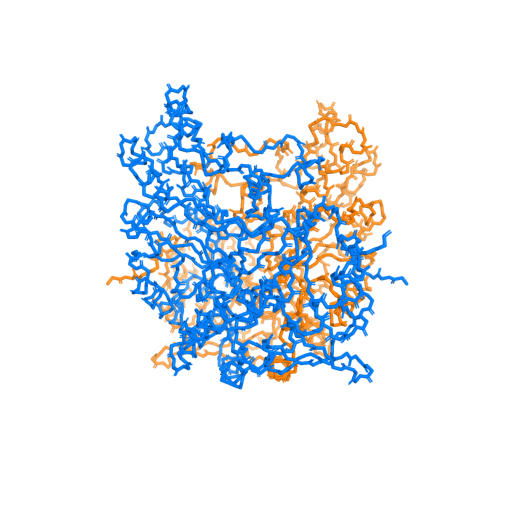reshold for 'same fold'.

Q: Where is each backbone atom in 3D?
A: The mmCIF table is the protein's shape written out atom by atom. For each backbone N, Cα, C, and carbonyl O, it records an (x, y, z) coordinate triple in Å plus the residue type, chain letter, and residue number.

Q: What are the backbone torsion angles?
A: The φ/ψ torsion pair specifies the backbone conformation at each residue. φ rotates about the N–Cα bond, ψ about the Cα–C bond. Steric clashes forbid most of the (φ, ψ) plane — the allowed regions (α-helix basin, β-sheet basin, left-handed helix) are the Ramachandran-allowed regions.

Q: Which residues are buried vs exposed?
A: Solvent-accessible surface area (SASA) is the area in Å² traced out by the centre of a 1.4 Å probe sphere (a water molecule) rolled over the protein's van der Waals surface (Shrake–Rupley / Lee–Richards construction). Buried residues have near-zero SASA; fully exposed residues can exceed 200 Å². The total SASA scales roughly with the number of surface residues.

Q: How confident is the AlphaFold model at each residue?
A: pLDDT is the predicted lDDT-Cα score: AlphaFold's confidence that the local environment of each residue (all inter-atomic distances within 15 Å) is correctly placed. It is a per-residue number between 0 and 100, with higher meaning more reliable.

Q: What does the local fold look like, residue by residue?
A: 3Di is Foldseek's structural alphabet. Each residue is assigned one of twenty discrete states based on how its Cα sits relative to its spatial (not sequential) neighbors. Aligning 3Di strings finds structural homologs roughly as well as full 3D superposition, but orders of magnitude faster.

Q: How big and how compact is the whole molecule?
A: Radius of gyration (Rg) is the root-mean-square distance of Cα atoms from their centroid — a single number for overall size and compactness. A globular domain of N residues has Rg ≈ 2.2·N^0.38 Å; an extended or disordered chain has a much larger Rg. The Cα contact count is the number of residue pairs whose Cα atoms are within 8 Å and are more than four positions apart in sequence — a standard proxy for tertiary packing density. The bounding box is the smallest axis-aligned box enclosing all Cα atoms.

Q: Which residues are in helices, strands, or loops?
A: DSSP 8-state secondary structure assigns each residue one of H (α-helix), G (3₁₀-helix), I (π-helix), E (extended β-strand), B (isolated β-bridge), T (hydrogen-bonded turn), S (bend), or '-' (coil). The assignment is computed from backbone hydrogen-bond geometry via the Kabsch–Sander algorithm.

Q: How mobile is each atom in the crystal?
A: Crystallographic B-factors measure how much each atom's electron density is smeared out, in Å². They rise in mobile loops and surface residues and fall in the buried interior. In AlphaFold models this column is repurposed to hold pLDDT instead.

Q: What if only a Cα trace is available?
A: P-SEA three-state annotation labels each residue as helix, strand, or coil based purely on the geometry of the Cα trace. It serves as a fallback when the full backbone (and thus DSSP) is unavailable.

Q: What family and function is it annotated with?
A: Database cross-references. InterPro integrates a dozen domain/family signature databases into unified entries with residue-range hits. GO terms attach function/process/location labels with evidence codes. CATH codes position the fold in a four-level structural taxonomy. Organism is the NCBI-taxonomy species name.

Q: Are the domains correctly placed relative to each other?
A: Predicted Aligned Error (PAE) is an AlphaFold confidence matrix: entry (i, j) is the expected error in the position of residue j, in ångströms, when the prediction is superimposed on the true structure at residue i. Low PAE within a block of residues means that block is internally rigid and well-predicted; high PAE between two blocks means their relative placement is uncertain even if each block individually is confident.

Q: What do the diagnostic plots show?
A: Three diagnostic plots accompany the record. The Cα contact map visualizes the tertiary structure as a 2D adjacency matrix (8 Å cutoff, sequence-local contacts suppressed). The Ramachandran plot shows the distribution of backbone (φ, ψ) torsions, with points in the α and β basins reflecting secondary structure content. The PAE plot shows AlphaFold's inter-residue confidence as a color matrix.

Q: What is the amino-acid chain?
A: Primary structure: the covalent order of the twenty standard amino acids along the backbone. Two proteins with the same sequence will (almost always) fold to the same structure; two with 30% identity often share a fold but not the details.

Q: What do the rendered images show?
A: The six renders are orthographic views along the three Cartesian axes in both directions. Representation (cartoon, sticks, or surface) and color scheme (sequence-rainbow or by-chain) vary across proteins so the training set covers all the common visualization conventions.